Protein AF-A0A9P6BLH1-F1 (afdb_monomer)

Solvent-accessible surface area (backbone atoms only — not comparable to full-atom values): 55578 Å² total; per-residue (Å²): 131,60,74,67,61,49,54,51,53,54,54,48,54,59,60,72,45,70,95,50,73,74,81,60,54,58,59,51,51,50,63,61,37,77,80,64,97,66,54,73,65,58,43,48,52,50,40,38,47,60,28,46,76,36,94,49,72,71,36,31,55,48,23,53,54,52,50,51,53,48,52,51,52,52,53,53,52,49,51,56,51,49,52,53,50,53,49,56,56,47,56,57,48,55,55,48,53,51,52,50,49,53,50,48,53,49,52,51,53,52,51,51,55,51,50,61,68,70,67,82,79,84,86,92,80,91,84,86,90,78,86,85,80,86,81,85,81,82,84,83,85,88,78,87,88,86,81,86,86,74,98,72,67,64,75,66,53,61,62,62,67,62,70,78,73,76,86,83,81,91,81,89,83,84,84,90,80,88,86,87,87,80,89,83,83,90,83,89,86,91,87,88,83,80,92,79,90,82,81,93,77,91,80,93,78,81,87,77,92,79,85,87,78,84,80,79,84,90,79,94,81,85,90,80,90,80,83,83,81,87,86,89,82,82,85,87,81,90,82,91,86,90,81,93,80,84,83,89,75,81,82,63,74,73,57,64,66,50,50,68,58,59,64,37,58,70,60,26,98,42,43,68,63,50,49,32,53,54,30,48,74,70,71,41,90,63,75,78,83,89,72,78,74,84,87,53,53,72,68,53,45,53,50,47,51,53,42,53,60,56,70,70,48,94,70,69,70,90,70,47,60,64,50,48,40,44,60,32,42,35,49,68,61,65,61,89,78,84,72,83,52,89,62,42,62,56,35,45,63,76,20,48,60,67,74,59,54,82,87,37,51,52,39,50,28,44,52,56,48,30,53,54,47,45,42,38,25,25,79,45,45,96,82,34,89,79,52,74,72,38,61,73,48,27,54,54,49,41,54,55,51,42,64,60,21,62,80,35,48,89,37,67,37,25,35,36,36,34,40,50,39,54,52,49,50,53,48,50,53,36,36,77,68,45,68,70,49,84,93,61,54,56,64,56,40,51,51,52,51,34,49,47,50,37,50,63,31,60,98,55,65,49,44,52,48,69,48,82,45,65,40,61,38,39,26,53,48,40,48,58,50,29,63,77,74,44,73,90,64,99,67,92,67,37,49,68,37,47,25,41,33,24,34,57,54,97,86,37,77,75,51,67,68,42,51,30,47,71,40,44,70,86,56,51,68,72,54,51,55,54,47,47,63,45,42,56,49,47,36,48,30,33,49,54,53,43,37,76,56,64,41,58,38,72,82,50,47,48,74,42,51,42,32,44,35,56,33,37,38,43,27,24,54,34,42,59,91,92,32,37,33,30,11,47,20,49,100,62,63,42,59,61,50,63,45,73,69,44,40,54,53,43,51,75,40,66,48,65,54,50,50,53,26,52,46,53,50,44,53,49,37,48,48,57,51,48,54,31,57,70,67,40,63,84,44,93,76,53,77,83,56,95,86,66,94,71,85,84,76,92,78,83,93,77,83,90,81,82,73,81,84,71,85,71,80,68,44,69,63,55,62,69,83,77,83,75,81,77,74,81,74,80,83,80,79,84,82,76,93,77,91,68,93,69,75,76,71,79,62,63,51,73,50,72,53,73,61,89,58,35,28,41,32,31,41,32,34,66,54,96,90,40,76,48,74,45,80,79,48,69,40,74,57,79,87,56,81,67,54,48,54,55,47,71,73,40,63,45,53,58,50,51,51,49,51,51,56,48,55,55,51,52,54,52,50,55,54,52,48,56,53,47,53,52,51,66,73,64,54,76,79,77,74,74,76,78,81,77,81,82,88,81,87,84,90,84,82,83,90,84,84,84,89,80,88,86,83,87,87,90,90,87,84,85,87,79,92,73,93,79,83,92,78,86,84,82,79,84,74,75,95,45,75,68,59,53,52,54,61,68,70,76,62,58,77,71,58,52,56,59,46,56,53,50,52,46,58,48,47,58,49,47,57,54,47,72,74,42,96,65,95,74,87,86,83,87,83,83,85,131

Mean predicted aligned error: 18.87 Å

Secondary structure (DSSP, 8-state):
--HHHHHHHHHHHHHH-TTS-HHHHHHHHHHHHTT----HHHHHHHHHHHHHT-SSHHHHHHHHHHHHHHHHHHHHHHHHHHHHHHHHHHHHHHHHHHHHHHHHHHHHHHHHHHHHHH---S--------PPPP-PPP------------S-STHHHHHHHHHTTSS------PPP-----------------------------PPPP-----PPPP--------PPPP----------------------THHHHHHHHHGGGGGSTTHHHHHHHHHHHTT---PPP-S--SSS-HHHHHHHHHHHHHHTSSS-GGG-HHHHHHTTTEEE-SS--S---TTHHHHHHHTSPPPPPTTSHHHHHHHHHHHHHHHHH-TTTTT-TTPPP-HHHHHHHHHHHHHHHHHHTTSHHHHHHHHHHHHHHHHHHHHHTTTTSSS--HHHHHHHHHHHHHHHTTTSSEEEEEEEEEPSHHHHHHHHHHHHS--SSSS----EEEEEEEEEETTEEEEEEEEEEEE-TT--HHHHHHHHHHHHHHHHHHHHHHHHHT--TTT--PEEEEEETTEEEEEEEEEETTEEEEEESSSS-EE--SSHHHHHHHHTSTHHHHHHHHHHHHHHHHHHHHHHHHHS---SS----TT--PPPPP-------PPP---PPPPP---PPP------------------------PPEEEEEEETTEEEEEEEEEETTEEEEEEEEEEE---SSSHHHHHHHSTHHHHHHHHHHHHHHHHHHHHHHHHHHHHHHT-------------------------------------------S-----PPPSSHHHHHHHHHSS-HHHHHHHHHHHHHHHHHHHHHHT-------------

Foldseek 3Di:
DDPVVVVVVVVVVCVVCVVDDPPCVVVQLCVQQVPDPDDPVVSVVSSLVSQCPDPDVVSVVVSVVVVVVVVVVVVVVVVVVVVVVVVVVVVVVVVVVVVVVVVVVVVVVVVVVVVVVVDDDDDDDDDDDDDDDDDDDDDDDDDDDDDDDDDPDCVVVVVVVPPVPPPDDDDDDDDDDDDDDDDDDDDDDDDDDDDDDDDDDDDDDDDDDDDDDDDDDDDDDDDDDDDDDDDDDDDDDDDDDDDDDDDPDPPDPVVPVVVVLLVQCVVQQCSLVVLQLLCVLVVHDHDQDPDRDPPDDPQSSQLNVVLSVVVPDDDNNLVP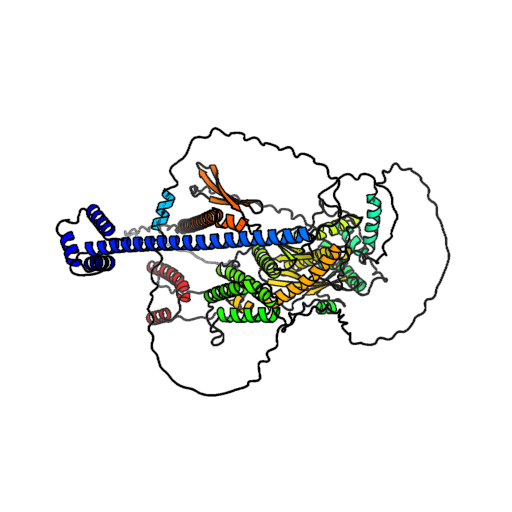LVSLQSLLQEAELPDPPVDDDPCSVVLQVVWAQDFDPCPDLLNVLLLVLLVQLLCQQFVCCVPDVPGHGPLVSSLVSLVVQLVVLVVVCVDPNSVSNNLNSVLVNVLSVLLVVLQQPPPHDQLSLLVNVQVNLQSLCPPFQKHKDFDQDFQPLQLVLQVSLCVNSNDDDPDSTGGGAGIFIAGQAPNDRPQTQATEHEEELPDDVVNQSVRVSQRLLSNVSSVLVLVVLPQQQQPAWAWYWYYYRQWIWTWTFGDDPQGTYIYTHDPGIAGRDSYDVVVSVNSVDCNSSVSNSNSVSVRVSSVSSNVSVVVSDQDPPHPPPPPDPDPDDDDDDDDDDDDDDDPRRRHGSRDNRDPDPPPPDDPPDPDDDDDDPPPPPQQWDWDWDDDDQKIWIKTWGQDVNDIDIDTPGMAGDDPDDVVVVVCVPDCNVVVVVVVVVSVVVVVVVVVVVVVVVCVVVPPPPPPPPPPPDDDDDDDDDDDDDDDDDDDDDDDDDDDDDDDDDDDDDDDDDDPDPVVVVVVVVPDDPVVVVVVVVVVVVVVVVVVVVVVDPDDDDDDDDDDD

pLDDT: mean 70.06, std 26.9, range [19.55, 98.62]

Sequence (880 aa):
MDSVQIDKELKAFFNENKDIEKADHFKFFDRATGLQQGSAESTWLAGLKALADSKQPKFAKAADILQKKYNKSKREGWIKSYWKKRKAEQELVDEADDAANETAKCVVRSSRLKACRAFNIVDERTIGKAPIRGLKGHTIGDDLVDGFVDDSVDDVLDDFVQENAIENEDLEVLPAQLQRSHSLHPESELLTIPFGQASCSSQVLKPPFLSFSNTCIPGPFTLLPSSHPQEEVAENSAAEFSSADVEKGISDPDVADVEIVWSRAKFTPFYDLVTYVFQKTKKKPAVLPSTIPNDHSEIHRELYSVILNELKKPGPVESNKDVLVMLSGIVNTIAPSGRSLTLSKTIMASSILAPVDPQSDTHVAVTAVQEKLLDALYPALKKDPYADPQFVQLQKAIWKELCHAVDLKQTELGLATYITLQIMDRIVAWIEQGSFQPPTSEHMFVSAWAWIFNTLFTGTRLRVVPGELISRASADARRIVETEFGPTTSTVSGRKVDMSLRIQVDNQWKSEIAVFEFKSVNATQRICDIQQKKSIRLNAAILMDLESRGLDLTHHYPIVAEGKGLGLDFYALRRYGDVLGVGRSTRKGIMLPSDVAELKTFLQSNSLLTLFAFREHLRRFAIDAIDTLAQSKATPFGYISDEMVETPLPSSPSQPSTPPLRKRSDPFILFTPAKKEKRSHDHQSLHSEDESDHVASKETIVFIDAHGMTGKIHGMKAIDDIFGTQSLGTIALLTDKHELQDFLQGDFLTLLFRYRRHMLRFARALMAQKTRERRSTSVPRCQSTPTFHNPSKKRGTTEAGELALTSMNPNVTVMFLVEVDPTPKVIALPSDISDLKTFLQSNSLLTLFAFRHLRRSAIDATDTLAQSKATSSVILVMKW

Nearest PDB structures (foldseek):
  2qm4-assembly2_D  TM=3.433E-01  e=1.101E+00  Homo sapiens
  3sr2-assembly3_D  TM=3.968E-01  e=1.424E+00  Homo sapiens
  3sr2-assembly5_H  TM=3.114E-01  e=9.434E-01  Homo sapiens
  7lt3-assembly1_H  TM=3.989E-01  e=5.436E+00  Homo sapiens

Structure (mmCIF, N/CA/C/O backbone):
data_AF-A0A9P6BLH1-F1
#
_entry.id   AF-A0A9P6BLH1-F1
#
loop_
_atom_site.group_PDB
_atom_site.id
_atom_site.type_symbol
_atom_site.label_atom_id
_atom_site.label_alt_id
_atom_site.label_comp_id
_atom_site.label_asym_id
_atom_site.label_entity_id
_atom_site.label_seq_id
_atom_site.pdbx_PDB_ins_code
_atom_site.Cartn_x
_atom_site.Cartn_y
_atom_site.Cartn_z
_atom_site.occupancy
_atom_site.B_iso_or_equiv
_atom_site.auth_seq_id
_atom_site.auth_comp_id
_atom_site.auth_asym_id
_atom_site.auth_atom_id
_atom_site.pdbx_PDB_model_num
ATOM 1 N N . MET A 1 1 ? -23.495 -8.074 58.272 1.00 62.59 1 MET A N 1
ATOM 2 C CA . MET A 1 1 ? -22.992 -8.318 59.640 1.00 62.59 1 MET A CA 1
ATOM 3 C C . MET A 1 1 ? -24.062 -9.070 60.407 1.00 62.59 1 MET A C 1
ATOM 5 O O . MET A 1 1 ? -25.234 -8.827 60.143 1.00 62.59 1 MET A O 1
ATOM 9 N N . ASP A 1 2 ? -23.675 -9.961 61.313 1.00 64.12 2 ASP A N 1
ATOM 10 C CA . ASP A 1 2 ? -24.559 -10.446 62.379 1.00 64.12 2 ASP A CA 1
ATOM 11 C C . ASP A 1 2 ? -24.608 -9.440 63.550 1.00 64.12 2 ASP A C 1
ATOM 13 O O . ASP A 1 2 ? -23.934 -8.404 63.534 1.00 64.12 2 ASP A O 1
ATOM 17 N N . SER A 1 3 ? -25.419 -9.734 64.568 1.00 51.47 3 SER A N 1
ATOM 18 C CA . SER A 1 3 ? -25.578 -8.891 65.759 1.00 51.47 3 SER A CA 1
ATOM 19 C C . SER A 1 3 ? -24.319 -8.801 66.632 1.00 51.47 3 SER A C 1
ATOM 21 O O . SER A 1 3 ? -24.138 -7.797 67.318 1.00 51.47 3 SER A O 1
ATOM 23 N N . VAL A 1 4 ? -23.438 -9.807 66.604 1.00 64.81 4 VAL A N 1
ATOM 24 C CA . VAL A 1 4 ? -22.210 -9.849 67.416 1.00 64.81 4 VAL A CA 1
ATOM 25 C C . VAL A 1 4 ? -21.152 -8.921 66.819 1.00 64.81 4 VAL A C 1
ATOM 27 O O . VAL A 1 4 ? -20.525 -8.141 67.535 1.00 64.81 4 VAL A O 1
ATOM 30 N N . GLN A 1 5 ? -21.000 -8.937 65.493 1.00 66.25 5 GLN A N 1
ATOM 31 C CA . GLN A 1 5 ? -20.120 -8.014 64.777 1.00 66.25 5 GLN A CA 1
ATOM 32 C C . GLN A 1 5 ? -20.598 -6.552 64.908 1.00 66.25 5 GLN A C 1
ATOM 34 O O . GLN A 1 5 ? -19.770 -5.652 65.034 1.00 66.25 5 GLN A O 1
ATOM 39 N N . ILE A 1 6 ? -21.917 -6.317 64.926 1.00 60.00 6 ILE A N 1
ATOM 40 C CA . ILE A 1 6 ? -22.524 -4.989 65.145 1.00 60.00 6 ILE A CA 1
ATOM 41 C C . ILE A 1 6 ? -22.205 -4.443 66.546 1.00 60.00 6 ILE A C 1
ATOM 43 O O . ILE A 1 6 ? -21.706 -3.324 66.673 1.00 60.00 6 ILE A O 1
ATOM 47 N N . ASP A 1 7 ? -22.440 -5.237 67.594 1.00 62.88 7 ASP A N 1
ATOM 48 C CA . ASP A 1 7 ? -22.133 -4.866 68.983 1.00 62.88 7 ASP A CA 1
ATOM 49 C C . ASP A 1 7 ? -20.632 -4.581 69.184 1.00 62.88 7 ASP A C 1
ATOM 51 O O . ASP A 1 7 ? -20.253 -3.607 69.842 1.00 62.88 7 ASP A O 1
ATOM 55 N N . LYS A 1 8 ? -19.764 -5.372 68.540 1.00 71.88 8 LYS A N 1
ATOM 56 C CA . LYS A 1 8 ? -18.308 -5.177 68.556 1.00 71.88 8 LYS A CA 1
ATOM 57 C C . LYS A 1 8 ? -17.876 -3.847 67.922 1.00 71.88 8 LYS A C 1
ATOM 59 O O . LYS A 1 8 ? -17.061 -3.143 68.516 1.00 71.88 8 LYS A O 1
ATOM 64 N N . GLU A 1 9 ? -18.418 -3.480 66.759 1.00 69.00 9 GLU A N 1
ATOM 65 C CA . GLU A 1 9 ? -18.108 -2.202 66.091 1.00 69.00 9 GLU A CA 1
ATOM 66 C C . GLU A 1 9 ? -18.619 -0.987 66.882 1.00 69.00 9 GLU A C 1
ATOM 68 O O . GLU A 1 9 ? -17.896 0.003 67.011 1.00 69.00 9 GLU A O 1
ATOM 73 N N . LEU A 1 10 ? -19.820 -1.065 67.473 1.00 64.62 10 LEU A N 1
ATOM 74 C CA . LEU A 1 10 ? -20.334 -0.015 68.364 1.00 64.62 10 LEU A CA 1
ATOM 75 C C . LEU A 1 10 ? -19.428 0.169 69.591 1.00 64.62 10 LEU A C 1
ATOM 77 O O . LEU A 1 10 ? -19.048 1.293 69.924 1.00 64.62 10 LEU A O 1
ATOM 81 N N . LYS A 1 11 ? -19.034 -0.931 70.246 1.00 71.06 11 LYS A N 1
ATOM 82 C CA . LYS A 1 11 ? -18.137 -0.900 71.412 1.00 71.06 11 LYS A CA 1
ATOM 83 C C . LYS A 1 11 ? -16.737 -0.388 71.070 1.00 71.06 11 LYS A C 1
ATOM 85 O O . LYS A 1 11 ? -16.144 0.294 71.902 1.00 71.06 11 LYS A O 1
ATOM 90 N N . ALA A 1 12 ? -16.220 -0.657 69.870 1.00 70.06 12 ALA A N 1
ATOM 91 C CA . ALA A 1 12 ? -14.979 -0.051 69.385 1.00 70.06 12 ALA A CA 1
ATOM 92 C C . ALA A 1 12 ? -15.131 1.472 69.216 1.00 70.06 12 ALA A C 1
ATOM 94 O O . ALA A 1 12 ? -14.401 2.236 69.847 1.00 70.06 12 ALA A O 1
ATOM 95 N N . PHE A 1 13 ? -16.154 1.918 68.480 1.00 69.00 13 PHE A N 1
ATOM 96 C CA . PHE A 1 13 ? -16.414 3.338 68.213 1.00 69.00 13 PHE A CA 1
ATOM 97 C C . PHE A 1 13 ? -16.582 4.176 69.498 1.00 69.00 13 PHE A C 1
ATOM 99 O O . PHE A 1 13 ? -15.988 5.250 69.624 1.00 69.00 13 PHE A O 1
ATOM 106 N N . PHE A 1 14 ? -17.319 3.670 70.496 1.00 70.50 14 PHE A N 1
ATOM 107 C CA . PHE A 1 14 ? -17.474 4.322 71.808 1.00 70.50 14 PHE A CA 1
ATOM 108 C C . PHE A 1 14 ? -16.256 4.172 72.748 1.00 70.50 14 PHE A C 1
ATOM 110 O O . PHE A 1 14 ? -16.230 4.778 73.820 1.00 70.50 14 PHE A O 1
ATOM 117 N N . ASN A 1 15 ? -15.241 3.379 72.392 1.00 67.12 15 ASN A N 1
ATOM 118 C CA . ASN A 1 15 ? -13.963 3.326 73.111 1.00 67.12 15 ASN A CA 1
ATOM 119 C C . ASN A 1 15 ? -12.900 4.245 72.491 1.00 67.12 15 ASN A C 1
ATOM 121 O O . ASN A 1 15 ? -12.093 4.806 73.233 1.00 67.12 15 ASN A O 1
ATOM 125 N N . GLU A 1 16 ? -12.935 4.431 71.171 1.00 65.19 16 GLU A N 1
ATOM 126 C CA . GLU A 1 16 ? -12.115 5.400 70.434 1.00 65.19 16 GLU A CA 1
ATOM 127 C C . GLU A 1 16 ? -12.517 6.846 70.786 1.00 65.19 16 GLU A C 1
ATOM 129 O O . GLU A 1 16 ? -11.667 7.675 71.107 1.00 65.19 16 GLU A O 1
ATOM 134 N N . ASN A 1 17 ? -13.822 7.140 70.813 1.00 61.97 17 ASN A N 1
ATOM 135 C CA . ASN A 1 17 ? -14.357 8.484 71.055 1.00 61.97 17 ASN A CA 1
ATOM 136 C C . ASN A 1 17 ? -14.636 8.719 72.553 1.00 61.97 17 ASN A C 1
ATOM 138 O O . ASN A 1 17 ? -15.781 8.669 73.001 1.00 61.97 17 ASN A O 1
ATOM 142 N N . LYS A 1 18 ? -13.579 8.954 73.341 1.00 57.28 18 LYS A N 1
ATOM 143 C CA . LYS A 1 18 ? -13.657 9.078 74.815 1.00 57.28 18 LYS A CA 1
ATOM 144 C C . LYS A 1 18 ? -14.490 10.264 75.326 1.00 57.28 18 LYS A C 1
ATOM 146 O O . LYS A 1 18 ? -15.018 10.171 76.430 1.00 57.28 18 LYS A O 1
ATOM 151 N N . ASP A 1 19 ? -14.675 11.311 74.524 1.00 54.12 19 ASP A N 1
ATOM 152 C CA . ASP A 1 19 ? -15.411 12.540 74.885 1.00 54.12 19 ASP A CA 1
ATOM 153 C C . ASP A 1 19 ? -16.951 12.394 74.787 1.00 54.12 19 ASP A C 1
ATOM 155 O O . ASP A 1 19 ? -17.698 13.370 74.673 1.00 54.12 19 ASP A O 1
ATOM 159 N N . ILE A 1 20 ? -17.444 11.152 74.772 1.00 56.31 20 ILE A N 1
ATOM 160 C CA . ILE A 1 20 ? -18.849 10.784 74.582 1.00 56.31 20 ILE A CA 1
ATOM 161 C C . ILE A 1 20 ? -19.291 9.943 75.792 1.00 56.31 20 ILE A C 1
ATOM 163 O O . ILE A 1 20 ? -18.923 8.776 75.929 1.00 56.31 20 ILE A O 1
ATOM 167 N N . GLU A 1 21 ? -20.060 10.551 76.703 1.00 49.84 21 GLU A N 1
ATOM 168 C CA . GLU A 1 21 ? -20.394 9.979 78.016 1.00 49.84 21 GLU A CA 1
ATOM 169 C C . GLU A 1 21 ? -21.162 8.650 77.921 1.00 49.84 21 GLU A C 1
ATOM 171 O O . GLU A 1 21 ? -22.315 8.575 77.493 1.00 49.84 21 GLU A O 1
ATOM 176 N N . LYS A 1 22 ? -20.523 7.564 78.366 1.00 51.94 22 LYS A N 1
ATOM 177 C CA . LYS A 1 22 ? -20.958 6.188 78.068 1.00 51.94 22 LYS A CA 1
ATOM 178 C C . LYS A 1 22 ? -22.297 5.762 78.695 1.00 51.94 22 LYS A C 1
ATOM 180 O O . LYS A 1 22 ? -22.856 4.753 78.273 1.00 51.94 22 LYS A O 1
ATOM 185 N N . ALA A 1 23 ? -22.808 6.482 79.697 1.00 45.66 23 ALA A N 1
ATOM 186 C CA . ALA A 1 23 ? -23.881 6.001 80.575 1.00 45.66 23 ALA A CA 1
ATOM 187 C C . ALA A 1 23 ? -25.309 6.106 80.000 1.00 45.66 23 ALA A C 1
ATOM 189 O O . ALA A 1 23 ? -26.138 5.234 80.274 1.00 45.66 23 ALA A O 1
ATOM 190 N N . ASP A 1 24 ? -25.611 7.143 79.212 1.00 50.62 24 ASP A N 1
ATOM 191 C CA . ASP A 1 24 ? -26.969 7.376 78.685 1.00 50.62 24 ASP A CA 1
ATOM 192 C C . ASP A 1 24 ? -27.119 7.059 77.193 1.00 50.62 24 ASP A C 1
ATOM 194 O O . ASP A 1 24 ? -28.234 6.870 76.704 1.00 50.62 24 ASP A O 1
ATOM 198 N N . HIS A 1 25 ? -26.014 6.925 76.458 1.00 57.38 25 HIS A N 1
ATOM 199 C CA . HIS A 1 25 ? -26.057 6.665 75.018 1.00 57.38 25 HIS A CA 1
ATOM 200 C C . HIS A 1 25 ? -26.442 5.220 74.667 1.00 57.38 25 HIS A C 1
ATOM 202 O O . HIS A 1 25 ? -27.189 5.025 73.709 1.00 57.38 25 HIS A O 1
ATOM 208 N N . PHE A 1 26 ? -26.053 4.226 75.478 1.00 53.69 26 PHE A N 1
ATOM 209 C CA . PHE A 1 26 ? -26.544 2.848 75.315 1.00 53.69 26 PHE A CA 1
ATOM 210 C C . PHE A 1 26 ? -28.071 2.789 75.493 1.00 53.69 26 PHE A C 1
ATOM 212 O O . PHE A 1 26 ? -28.780 2.332 74.604 1.00 53.69 26 PHE A O 1
ATOM 219 N N . LYS A 1 27 ? -28.599 3.415 76.558 1.00 54.75 27 LYS A N 1
ATOM 220 C CA . LYS A 1 27 ? -30.049 3.516 76.821 1.00 54.75 27 LYS A CA 1
ATOM 221 C C . LYS A 1 27 ? -30.819 4.235 75.708 1.00 54.75 27 LYS A C 1
ATOM 223 O O . LYS A 1 27 ? -31.996 3.946 75.505 1.00 54.75 27 LYS A O 1
ATOM 228 N N . PHE A 1 28 ? -30.198 5.193 75.013 1.00 56.78 28 PHE A N 1
ATOM 229 C CA . PHE A 1 28 ? -30.812 5.863 73.863 1.00 56.78 28 PHE A CA 1
ATOM 230 C C . PHE A 1 28 ? -30.927 4.914 72.661 1.00 56.78 28 PHE A C 1
ATOM 232 O O . PHE A 1 28 ? -31.994 4.828 72.056 1.00 56.78 28 PHE A O 1
ATOM 239 N N . PHE A 1 29 ? -29.868 4.157 72.356 1.00 55.72 29 PHE A N 1
ATOM 240 C CA . PHE A 1 29 ? -29.870 3.190 71.254 1.00 55.72 29 PHE A CA 1
ATOM 241 C C . PHE A 1 29 ? -30.784 1.984 71.545 1.00 55.72 29 PHE A C 1
ATOM 243 O O . PHE A 1 29 ? -31.568 1.589 70.682 1.00 55.72 29 PHE A O 1
ATOM 250 N N . ASP A 1 30 ? -30.791 1.476 72.781 1.00 58.06 30 ASP A N 1
ATOM 251 C CA . ASP A 1 30 ? -31.711 0.423 73.238 1.00 58.06 30 ASP A CA 1
ATOM 252 C C . ASP A 1 30 ? -33.180 0.880 73.167 1.00 58.06 30 ASP A C 1
ATOM 254 O O . ASP A 1 30 ? -34.049 0.121 72.744 1.00 58.06 30 ASP A O 1
ATOM 258 N N . ARG A 1 31 ? -33.486 2.143 73.509 1.00 56.03 31 ARG A N 1
ATOM 259 C CA . ARG A 1 31 ? -34.843 2.706 73.346 1.00 56.03 31 ARG A CA 1
ATOM 260 C C . ARG A 1 31 ? -35.245 2.908 71.885 1.00 56.03 31 ARG A C 1
ATOM 262 O O . ARG A 1 31 ? -36.421 2.753 71.571 1.00 56.03 31 ARG A O 1
ATOM 269 N N . ALA A 1 32 ? -34.305 3.258 71.009 1.00 54.56 32 ALA A N 1
ATOM 270 C CA . ALA A 1 32 ? -34.568 3.422 69.579 1.00 54.56 32 ALA A CA 1
ATOM 271 C C . ALA A 1 32 ? -34.780 2.076 68.858 1.00 54.56 32 ALA A C 1
ATOM 273 O O . ALA A 1 32 ? -35.529 2.010 67.886 1.00 54.56 32 ALA A O 1
ATOM 274 N N . THR A 1 33 ? -34.141 1.004 69.336 1.00 56.38 33 THR A N 1
ATOM 275 C CA . THR A 1 33 ? -34.185 -0.332 68.718 1.00 56.38 33 THR A CA 1
ATOM 276 C C . THR A 1 33 ? -35.214 -1.273 69.354 1.00 56.38 33 THR A C 1
ATOM 278 O O . THR A 1 33 ? -35.817 -2.080 68.647 1.00 56.38 33 THR A O 1
ATOM 281 N N . GLY A 1 34 ? -35.497 -1.138 70.654 1.00 51.66 34 GLY A N 1
ATOM 282 C CA . GLY A 1 34 ? -36.391 -2.000 71.441 1.00 51.66 34 GLY A CA 1
ATOM 283 C C . GLY A 1 34 ? -37.894 -1.910 71.132 1.00 51.66 34 GLY A C 1
ATOM 284 O O . GLY A 1 34 ? -38.705 -2.322 71.958 1.00 51.66 34 GLY A O 1
ATOM 285 N N . LEU A 1 35 ? -38.280 -1.367 69.973 1.00 48.31 35 LEU A N 1
ATOM 286 C CA . LEU A 1 35 ? -39.673 -1.181 69.542 1.00 48.31 35 LEU A CA 1
ATOM 287 C C . LEU A 1 35 ? -40.015 -1.831 68.188 1.00 48.31 35 LEU A C 1
ATOM 289 O O . LEU A 1 35 ? -41.125 -1.640 67.695 1.00 48.31 35 LEU A O 1
ATOM 293 N N . GLN A 1 36 ? -39.110 -2.611 67.581 1.00 46.03 36 GLN A N 1
ATOM 294 C CA . GLN A 1 36 ? -39.388 -3.309 66.317 1.00 46.03 36 GLN A CA 1
ATOM 295 C C . GLN A 1 36 ? -39.006 -4.794 66.349 1.00 46.03 36 GLN A C 1
ATOM 297 O O . GLN A 1 36 ? -37.843 -5.154 66.515 1.00 46.03 36 GLN A O 1
ATOM 302 N N . GLN A 1 37 ? -39.992 -5.660 66.091 1.00 46.31 37 GLN A N 1
ATOM 303 C CA . GLN A 1 37 ? -39.744 -7.024 65.624 1.00 46.31 37 GLN A CA 1
ATOM 304 C C . GLN A 1 37 ? -39.338 -6.955 64.147 1.00 46.31 37 GLN A C 1
ATOM 306 O O . GLN A 1 37 ? -40.179 -6.760 63.272 1.00 46.31 37 GLN A O 1
ATOM 311 N N . GLY A 1 38 ? -38.042 -7.080 63.872 1.00 56.53 38 GLY A N 1
ATOM 312 C CA . GLY A 1 38 ? -37.487 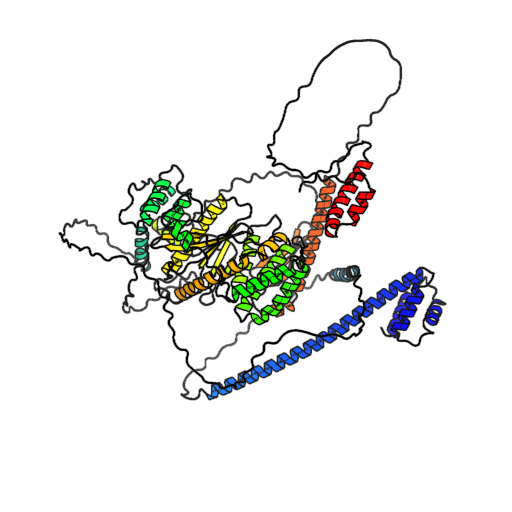-6.988 62.525 1.00 56.53 38 GLY A CA 1
ATOM 313 C C . GLY A 1 38 ? -36.176 -7.755 62.383 1.00 56.53 38 GLY A C 1
ATOM 314 O O . GLY A 1 38 ? -35.645 -8.311 63.343 1.00 56.53 38 GLY A O 1
ATOM 315 N N . SER A 1 39 ? -35.640 -7.781 61.164 1.00 72.19 39 SER A N 1
ATOM 316 C CA . SER A 1 39 ? -34.288 -8.288 60.910 1.00 72.19 39 SER A CA 1
ATOM 317 C C . SER A 1 39 ? -33.228 -7.380 61.549 1.00 72.19 39 SER A C 1
ATOM 319 O O . SER A 1 39 ? -33.436 -6.170 61.673 1.00 72.19 39 SER A O 1
ATOM 321 N N . ALA A 1 40 ? -32.053 -7.931 61.869 1.00 69.75 40 ALA A N 1
ATOM 322 C CA . ALA A 1 40 ? -30.935 -7.147 62.403 1.00 69.75 40 ALA A CA 1
ATOM 323 C C . ALA A 1 40 ? -30.516 -5.983 61.477 1.00 69.75 40 ALA A C 1
ATOM 325 O O . ALA A 1 40 ? -30.084 -4.942 61.963 1.00 69.75 40 ALA A O 1
ATOM 326 N N . GLU A 1 41 ? -30.696 -6.121 60.156 1.00 73.38 41 GLU A N 1
ATOM 327 C CA . GLU A 1 41 ? -30.466 -5.041 59.188 1.00 73.38 41 GLU A CA 1
ATOM 328 C C . GLU A 1 41 ? -31.495 -3.908 59.330 1.00 73.38 41 GLU A C 1
ATOM 330 O O . GLU A 1 41 ? -31.105 -2.746 59.417 1.00 73.38 41 GLU A O 1
ATOM 335 N N . SER A 1 42 ? -32.791 -4.219 59.443 1.00 68.19 42 SER A N 1
ATOM 336 C CA . SER A 1 42 ? -33.825 -3.199 59.691 1.00 68.19 42 SER A CA 1
ATOM 337 C C . SER A 1 42 ? -33.639 -2.486 61.036 1.00 68.19 42 SER A C 1
ATOM 339 O O . SER A 1 42 ? -33.741 -1.263 61.089 1.00 68.19 42 SER A O 1
ATOM 341 N N . THR A 1 43 ? -33.290 -3.214 62.102 1.00 74.88 43 THR A N 1
ATOM 342 C CA . THR A 1 43 ? -33.038 -2.629 63.430 1.00 74.88 43 THR A CA 1
ATOM 343 C C . THR A 1 43 ? -31.801 -1.721 63.423 1.00 74.88 43 THR A C 1
ATOM 345 O O . THR A 1 43 ? -31.820 -0.643 64.015 1.00 74.88 43 THR A O 1
ATOM 348 N N . TRP A 1 44 ? -30.744 -2.110 62.701 1.00 77.56 44 TRP A N 1
ATOM 349 C CA . TRP A 1 44 ? -29.544 -1.292 62.507 1.00 77.56 44 TRP A CA 1
ATOM 350 C C . TRP A 1 44 ? -29.834 -0.006 61.721 1.00 77.56 44 TRP A C 1
ATOM 352 O O . TRP A 1 44 ? -29.451 1.079 62.157 1.00 77.56 44 TRP A O 1
ATOM 362 N N . LEU A 1 45 ? -30.565 -0.099 60.604 1.00 77.81 45 LEU A N 1
ATOM 363 C CA . LEU A 1 45 ? -30.947 1.064 59.793 1.00 77.81 45 LEU A CA 1
ATOM 364 C C . LEU A 1 45 ? -31.877 2.025 60.555 1.00 77.81 45 LEU A C 1
ATOM 366 O O . LEU A 1 45 ? -31.725 3.241 60.437 1.00 77.81 45 LEU A O 1
ATOM 370 N N . ALA A 1 46 ? -32.784 1.509 61.392 1.00 75.25 46 ALA A N 1
ATOM 371 C CA . ALA A 1 46 ? -33.600 2.327 62.291 1.00 75.25 46 ALA A CA 1
ATOM 372 C C . ALA A 1 46 ? -32.741 3.076 63.331 1.00 75.25 46 ALA A C 1
ATOM 374 O O . ALA A 1 46 ? -32.936 4.274 63.539 1.00 75.25 46 ALA A O 1
ATOM 375 N N . GLY A 1 47 ? -31.747 2.406 63.928 1.00 80.69 47 GLY A N 1
ATOM 376 C CA . GLY A 1 47 ? -30.792 3.022 64.856 1.00 80.69 47 GLY A CA 1
ATOM 377 C C . GLY A 1 47 ? -29.915 4.100 64.205 1.00 80.69 47 GLY A C 1
ATOM 378 O O . GLY A 1 47 ? -29.733 5.172 64.782 1.00 80.69 47 GLY A O 1
ATOM 379 N N . LEU A 1 48 ? -29.427 3.866 62.980 1.00 80.31 48 LEU A N 1
ATOM 380 C CA . LEU A 1 48 ? -28.692 4.876 62.206 1.00 80.31 48 LEU A CA 1
ATOM 381 C C . LEU A 1 48 ? -29.563 6.090 61.877 1.00 80.31 48 LEU A C 1
ATOM 383 O O . LEU A 1 48 ? -29.116 7.223 62.060 1.00 80.31 48 LEU A O 1
ATOM 387 N N . LYS A 1 49 ? -30.818 5.874 61.466 1.00 81.88 49 LYS A N 1
ATOM 388 C CA . LYS A 1 49 ? -31.756 6.973 61.222 1.00 81.88 49 LYS A CA 1
ATOM 389 C C . LYS A 1 49 ? -32.033 7.780 62.496 1.00 81.88 49 LYS A C 1
ATOM 391 O O . LYS A 1 49 ? -31.970 9.002 62.455 1.00 81.88 49 LYS A O 1
ATOM 396 N N . ALA A 1 50 ? -32.243 7.126 63.640 1.00 80.75 50 ALA A N 1
ATOM 397 C CA . ALA A 1 50 ? -32.449 7.807 64.922 1.00 80.75 50 ALA A CA 1
ATOM 398 C C . ALA A 1 50 ? -31.226 8.629 65.393 1.00 80.75 50 ALA A C 1
ATOM 400 O O . ALA A 1 50 ? -31.388 9.612 66.118 1.00 80.75 50 ALA A O 1
ATOM 401 N N . LEU A 1 51 ? -30.007 8.258 64.978 1.00 79.88 51 LEU A N 1
ATOM 402 C CA . LEU A 1 51 ? -28.798 9.064 65.188 1.00 79.88 51 LEU A CA 1
ATOM 403 C C . LEU A 1 51 ? -28.697 10.239 64.199 1.00 79.88 51 LEU A C 1
ATOM 405 O O . LEU A 1 51 ? -28.281 11.325 64.603 1.00 79.88 51 LEU A O 1
ATOM 409 N N . ALA A 1 52 ? -29.098 10.047 62.938 1.00 80.94 52 ALA A N 1
ATOM 410 C CA . ALA A 1 52 ? -29.106 11.087 61.905 1.00 80.94 52 ALA A CA 1
ATOM 411 C C . ALA A 1 52 ? -30.165 12.177 62.161 1.00 80.94 52 ALA A C 1
ATOM 413 O O . ALA A 1 52 ? -29.858 13.363 62.066 1.00 80.94 52 ALA A O 1
ATOM 414 N N . ASP A 1 53 ? -31.375 11.784 62.573 1.00 81.69 53 ASP A N 1
ATOM 415 C CA . ASP A 1 53 ? -32.496 12.678 62.911 1.00 81.69 53 ASP A CA 1
ATOM 416 C C . ASP A 1 53 ? -32.278 13.439 64.249 1.00 81.69 53 ASP A C 1
ATOM 418 O O . ASP A 1 53 ? -33.122 14.229 64.687 1.00 81.69 53 ASP A O 1
ATOM 422 N N . SER A 1 54 ? -31.153 13.208 64.940 1.00 86.31 54 SER A N 1
ATOM 423 C CA . SER A 1 54 ? -30.872 13.769 66.265 1.00 86.31 54 SER A CA 1
ATOM 424 C C . SER A 1 54 ? -30.340 15.205 66.210 1.00 86.31 54 SER A C 1
ATOM 426 O O . SER A 1 54 ? -29.366 15.517 65.528 1.00 86.31 54 SER A O 1
ATOM 428 N N . LYS A 1 55 ? -30.923 16.092 67.028 1.00 77.44 55 LYS A N 1
ATOM 429 C CA . LYS A 1 55 ? -30.628 17.541 67.046 1.00 77.44 55 LYS A CA 1
ATOM 430 C C . LYS A 1 55 ? -29.216 17.935 67.522 1.00 77.44 55 LYS A C 1
ATOM 432 O O . LYS A 1 55 ? -28.916 19.126 67.549 1.00 77.44 55 LYS A O 1
ATOM 437 N N . GLN A 1 56 ? -28.354 16.995 67.921 1.00 77.38 56 GLN A N 1
ATOM 438 C CA . GLN A 1 56 ? -26.960 17.298 68.279 1.00 77.38 56 GLN A CA 1
ATOM 439 C C . GLN A 1 56 ? -26.015 16.905 67.127 1.00 77.38 56 GLN A C 1
ATOM 441 O O . GLN A 1 56 ? -25.937 15.715 66.812 1.00 77.38 56 GLN A O 1
ATOM 446 N N . PRO A 1 57 ? -25.223 17.837 66.551 1.00 71.12 57 PRO A N 1
ATOM 447 C CA . PRO A 1 57 ? -24.388 17.568 65.369 1.00 71.12 57 PRO A CA 1
ATOM 448 C C . PRO A 1 57 ? -23.426 16.374 65.491 1.00 71.12 57 PRO A C 1
ATOM 450 O O . PRO A 1 57 ? -23.106 15.732 64.490 1.00 71.12 57 PRO A O 1
ATOM 453 N N . LYS A 1 58 ? -22.991 16.033 66.714 1.00 74.44 58 LYS A N 1
ATOM 454 C CA . LYS A 1 58 ? -22.135 14.864 66.972 1.00 74.44 58 LYS A CA 1
ATOM 455 C C . LYS A 1 58 ? -22.796 13.526 66.609 1.00 74.44 58 LYS A C 1
ATOM 457 O O . LYS A 1 58 ? -22.092 12.622 66.168 1.00 74.44 58 LYS A O 1
ATOM 462 N N . PHE A 1 59 ? -24.120 13.398 66.734 1.00 75.56 59 PHE A N 1
ATOM 463 C CA . PHE A 1 59 ? -24.829 12.157 66.398 1.00 75.56 59 PHE A CA 1
ATOM 464 C C . PHE A 1 59 ? -25.073 12.011 64.895 1.00 75.56 59 PHE A C 1
ATOM 466 O O . PHE A 1 59 ? -24.844 10.927 64.367 1.00 75.56 59 PHE A O 1
ATOM 473 N N . ALA A 1 60 ? -25.390 13.099 64.186 1.00 72.06 60 ALA A N 1
ATOM 474 C CA . ALA A 1 60 ? -25.458 13.087 62.724 1.00 72.06 60 ALA A CA 1
ATOM 475 C C . ALA A 1 60 ? -24.102 12.703 62.094 1.00 72.06 60 ALA A C 1
ATOM 477 O O . ALA A 1 60 ? -24.047 11.856 61.203 1.00 72.06 60 ALA A O 1
ATOM 478 N N . LYS A 1 61 ? -22.987 13.234 62.624 1.00 76.38 61 LYS A N 1
ATOM 479 C CA . LYS A 1 61 ? -21.633 12.837 62.198 1.00 76.38 61 LYS A CA 1
ATOM 480 C C . LYS A 1 61 ? -21.315 11.368 62.523 1.00 76.38 61 LYS A C 1
ATOM 482 O O . LYS A 1 61 ? -20.667 10.697 61.725 1.00 76.38 61 LYS A O 1
ATOM 487 N N . ALA A 1 62 ? -21.774 10.850 63.665 1.00 76.44 62 ALA A N 1
ATOM 488 C CA . ALA A 1 62 ? -21.617 9.434 64.007 1.00 76.44 62 ALA A CA 1
ATOM 489 C C . ALA A 1 62 ? -22.441 8.513 63.085 1.00 76.44 62 ALA A C 1
ATOM 491 O O . ALA A 1 62 ? -21.939 7.472 62.664 1.00 76.44 62 ALA A O 1
ATOM 492 N N . ALA A 1 63 ? -23.668 8.909 62.726 1.00 80.81 63 ALA A N 1
ATOM 493 C CA . ALA A 1 63 ? -24.523 8.168 61.801 1.00 80.81 63 ALA A CA 1
ATOM 494 C C . ALA A 1 63 ? -23.875 8.024 60.414 1.00 80.81 63 ALA A C 1
ATOM 496 O O . ALA A 1 63 ? -23.824 6.918 59.884 1.00 80.81 63 ALA A O 1
ATOM 497 N N . ASP A 1 64 ? -23.308 9.107 59.870 1.00 78.56 64 ASP A N 1
ATOM 498 C CA . ASP A 1 64 ? -22.565 9.099 58.601 1.00 78.56 64 ASP A CA 1
ATOM 499 C C . ASP A 1 64 ? -21.375 8.118 58.621 1.00 78.56 64 ASP A C 1
ATOM 501 O O . ASP A 1 64 ? -21.242 7.263 57.742 1.00 78.56 64 ASP A O 1
ATOM 505 N N . ILE A 1 65 ? -20.543 8.172 59.669 1.00 79.62 65 ILE A N 1
ATOM 506 C CA . ILE A 1 65 ? -19.384 7.277 59.834 1.00 79.62 65 ILE A CA 1
ATOM 507 C C . ILE A 1 65 ? -19.823 5.804 59.913 1.00 79.62 65 ILE A C 1
ATOM 509 O O . ILE A 1 65 ? -19.229 4.938 59.263 1.00 79.62 65 ILE A O 1
ATOM 513 N N . LEU A 1 66 ? -20.875 5.504 60.682 1.00 79.06 66 LEU A N 1
ATOM 514 C CA . LEU A 1 66 ? -21.380 4.139 60.846 1.00 79.06 66 LEU A CA 1
ATOM 515 C C . LEU A 1 66 ? -22.098 3.622 59.584 1.00 79.06 66 LEU A C 1
ATOM 517 O O . LEU A 1 66 ? -21.930 2.452 59.235 1.00 79.06 66 LEU A O 1
ATOM 521 N N . GLN A 1 67 ? -22.814 4.477 58.845 1.00 83.75 67 GLN A N 1
ATOM 522 C CA . GLN A 1 67 ? -23.400 4.138 57.543 1.00 83.75 67 GLN A CA 1
ATOM 523 C C . GLN A 1 67 ? -22.307 3.829 56.507 1.00 83.75 67 GLN A C 1
ATOM 525 O O . GLN A 1 67 ? -22.415 2.845 55.773 1.00 83.75 67 GLN A O 1
ATOM 530 N N . LYS A 1 68 ? -21.213 4.603 56.487 1.00 79.00 68 LYS A N 1
ATOM 531 C CA . LYS A 1 68 ? -20.045 4.355 55.623 1.00 79.00 68 LYS A CA 1
ATOM 532 C C . LYS A 1 68 ? -19.341 3.036 55.968 1.00 79.00 68 LYS A C 1
ATOM 534 O O . LYS A 1 68 ? -19.094 2.236 55.062 1.00 79.00 68 LYS A O 1
ATOM 539 N N . LYS A 1 69 ? -19.111 2.739 57.258 1.00 76.38 69 LYS A N 1
ATOM 540 C CA . LYS A 1 69 ? -18.620 1.417 57.714 1.00 76.38 69 LYS A CA 1
ATOM 541 C C . LYS A 1 69 ? -19.549 0.275 57.275 1.00 76.38 69 LYS A C 1
ATOM 543 O O . LYS A 1 69 ? -19.077 -0.734 56.748 1.00 76.38 69 LYS A O 1
ATOM 548 N N . TYR A 1 70 ? -20.863 0.436 57.447 1.00 78.50 70 TYR A N 1
ATOM 549 C CA . TYR A 1 70 ? -21.854 -0.573 57.067 1.00 78.50 70 TYR A CA 1
ATOM 550 C C . TYR A 1 70 ? -21.856 -0.847 55.553 1.00 78.50 70 TYR A C 1
ATOM 552 O O . TYR A 1 70 ? -21.772 -2.004 55.131 1.00 78.50 70 TYR A O 1
ATOM 560 N N . ASN A 1 71 ? -21.861 0.207 54.730 1.00 73.50 71 ASN A N 1
ATOM 561 C CA . ASN A 1 71 ? -21.824 0.098 53.270 1.00 73.50 71 ASN A CA 1
ATOM 562 C C . ASN A 1 71 ? -20.535 -0.591 52.784 1.00 73.50 71 ASN A C 1
ATOM 564 O O . ASN A 1 71 ? -20.605 -1.474 51.925 1.00 73.50 71 ASN A O 1
ATOM 568 N N . LYS A 1 72 ? -19.374 -0.270 53.381 1.00 76.25 72 LYS A N 1
ATOM 569 C CA . LYS A 1 72 ? -18.099 -0.960 53.108 1.00 76.25 72 LYS A CA 1
ATOM 570 C C . LYS A 1 72 ? -18.197 -2.461 53.414 1.00 76.25 72 LYS A C 1
ATOM 572 O O . LYS A 1 72 ? -17.916 -3.277 52.539 1.00 76.25 72 LYS A O 1
ATOM 577 N N . SER A 1 73 ? -18.689 -2.835 54.599 1.00 75.69 73 SER A N 1
ATOM 578 C CA . SER A 1 73 ? -18.855 -4.247 54.984 1.00 75.69 73 SER A CA 1
ATOM 579 C C . SER A 1 73 ? -19.825 -5.008 54.065 1.00 75.69 73 SER A C 1
ATOM 581 O O . SER A 1 73 ? -19.560 -6.155 53.694 1.00 75.69 73 SER A O 1
ATOM 583 N N . LYS A 1 74 ? -20.924 -4.372 53.632 1.00 75.12 74 LYS A N 1
ATOM 584 C CA . LYS A 1 74 ? -21.889 -4.967 52.691 1.00 75.12 74 LYS A CA 1
ATOM 585 C C . LYS A 1 74 ? -21.274 -5.180 51.298 1.00 75.12 74 LYS A C 1
ATOM 587 O O . LYS A 1 74 ? -21.470 -6.245 50.710 1.00 75.12 74 LYS A O 1
ATOM 592 N N . ARG A 1 75 ? -20.461 -4.230 50.810 1.00 60.78 75 ARG A N 1
ATOM 593 C CA . ARG A 1 75 ? -19.689 -4.342 49.554 1.00 60.78 75 ARG A CA 1
ATOM 594 C C . ARG A 1 75 ? -18.657 -5.474 49.617 1.00 60.78 75 ARG A C 1
ATOM 596 O O . ARG A 1 75 ? -18.608 -6.296 48.709 1.00 60.78 75 ARG A O 1
ATOM 603 N N . GLU A 1 76 ? -17.886 -5.572 50.699 1.00 69.62 76 GLU A N 1
ATOM 604 C CA . GLU A 1 76 ? -16.912 -6.656 50.910 1.00 69.62 76 GLU A CA 1
ATOM 605 C C . GLU A 1 76 ? -17.574 -8.041 50.992 1.00 69.62 76 GLU A C 1
ATOM 607 O O . GLU A 1 76 ? -17.070 -9.006 50.413 1.00 69.62 76 GLU A O 1
ATOM 612 N N . GLY A 1 77 ? -18.723 -8.145 51.670 1.00 78.75 77 GLY A N 1
ATOM 613 C CA . GLY A 1 77 ? -19.518 -9.373 51.729 1.00 78.75 77 GLY A CA 1
ATOM 614 C C . GLY A 1 77 ? -20.034 -9.808 50.354 1.00 78.75 77 GLY A C 1
ATOM 615 O O . GLY A 1 77 ? -19.915 -10.981 49.996 1.00 78.75 77 GLY A O 1
ATOM 616 N N . TRP A 1 78 ? -20.537 -8.862 49.552 1.00 71.81 78 TRP A N 1
ATOM 617 C CA . TRP A 1 78 ? -20.965 -9.128 48.176 1.00 71.81 78 TRP A CA 1
ATOM 618 C C . TRP A 1 78 ? -19.798 -9.585 47.291 1.00 71.81 78 TRP A C 1
ATOM 620 O O . TRP A 1 78 ? -19.924 -10.601 46.614 1.00 71.81 78 TRP A O 1
ATOM 630 N N . ILE A 1 79 ? -18.638 -8.919 47.364 1.00 53.16 79 ILE A N 1
ATOM 631 C CA . ILE A 1 79 ? -17.423 -9.304 46.621 1.00 53.16 79 ILE A CA 1
ATOM 632 C C . ILE A 1 79 ? -16.991 -10.736 46.980 1.00 53.16 79 ILE A C 1
ATOM 634 O O . ILE A 1 79 ? -16.754 -11.548 46.086 1.00 53.16 79 ILE A O 1
ATOM 638 N N . LYS A 1 80 ? -16.942 -11.087 48.274 1.00 71.25 80 LYS A N 1
ATOM 639 C CA . LYS A 1 80 ? -16.596 -12.450 48.724 1.00 71.25 80 LYS A CA 1
ATOM 640 C C . LYS A 1 80 ? -17.609 -13.495 48.239 1.00 71.25 80 LYS A C 1
ATOM 642 O O . LYS A 1 80 ? -17.210 -14.584 47.829 1.00 71.25 80 LYS A O 1
ATOM 647 N N . SER A 1 81 ? -18.902 -13.166 48.229 1.00 70.56 81 SER A N 1
ATOM 648 C CA . SER A 1 81 ? -19.949 -14.048 47.697 1.00 70.56 81 SER A CA 1
ATOM 649 C C . SER A 1 81 ? -19.850 -14.222 46.177 1.00 70.56 81 SER A C 1
ATOM 651 O O . SER A 1 81 ? -19.992 -15.340 45.682 1.00 70.56 81 SER A O 1
ATOM 653 N N . TYR A 1 82 ? -19.583 -13.140 45.440 1.00 62.28 82 TYR A N 1
ATOM 654 C CA . TYR A 1 82 ? -19.403 -13.148 43.989 1.00 62.28 82 TYR A CA 1
ATOM 655 C C . TYR A 1 82 ? -18.224 -14.037 43.585 1.00 62.28 82 TYR A C 1
ATOM 657 O O . TYR A 1 82 ? -18.408 -14.957 42.793 1.00 62.28 82 TYR A O 1
ATOM 665 N N . TRP A 1 83 ? -17.045 -13.848 44.191 1.00 70.38 83 TRP A N 1
ATOM 666 C CA . TRP A 1 83 ? -15.875 -14.687 43.908 1.00 70.38 83 TRP A CA 1
ATOM 667 C C . TRP A 1 83 ? -16.077 -16.153 44.301 1.00 70.38 83 TRP A C 1
ATOM 669 O O . TRP A 1 83 ? -15.647 -17.034 43.561 1.00 70.38 83 TRP A O 1
ATOM 679 N N . LYS A 1 84 ? -16.790 -16.442 45.401 1.00 81.44 84 LYS A N 1
ATOM 680 C CA . LYS A 1 84 ? -17.140 -17.826 45.760 1.00 81.44 84 LYS A CA 1
ATOM 681 C C . LYS A 1 84 ? -18.044 -18.484 44.708 1.00 81.44 84 LYS A C 1
ATOM 683 O O . LYS A 1 84 ? -17.819 -19.643 44.376 1.00 81.44 84 LYS A O 1
ATOM 688 N N . LYS A 1 85 ? -19.026 -17.754 44.160 1.00 79.00 85 LYS A N 1
ATOM 689 C CA . LYS A 1 85 ? -19.874 -18.241 43.056 1.00 79.00 85 LYS A CA 1
ATOM 690 C C . LYS A 1 85 ? -19.054 -18.447 41.780 1.00 79.00 85 LYS A C 1
ATOM 692 O O . LYS A 1 85 ? -19.109 -19.528 41.211 1.00 79.00 85 LYS A O 1
ATOM 697 N N . ARG A 1 86 ? -18.226 -17.466 41.405 1.00 71.62 86 ARG A N 1
ATOM 698 C CA . ARG A 1 86 ? -17.327 -17.534 40.240 1.00 71.62 86 ARG A CA 1
ATOM 699 C C . ARG A 1 86 ? -16.347 -18.708 40.302 1.00 71.62 86 ARG A C 1
ATOM 701 O O . ARG A 1 86 ? -16.057 -19.282 39.261 1.00 71.62 86 ARG A O 1
ATOM 708 N N . LYS A 1 87 ? -15.850 -19.070 41.494 1.00 79.31 87 LYS A N 1
ATOM 709 C CA . LYS A 1 87 ? -14.978 -20.243 41.673 1.00 79.31 87 LYS A CA 1
ATOM 710 C C . LYS A 1 87 ? -15.735 -21.551 41.438 1.00 79.31 87 LYS A C 1
ATOM 712 O O . LYS A 1 87 ? -15.262 -22.357 40.656 1.00 79.31 87 LYS A O 1
ATOM 717 N N . ALA A 1 88 ? -16.926 -21.708 42.020 1.00 81.62 88 ALA A N 1
ATOM 718 C CA . ALA A 1 88 ? -17.763 -22.890 41.792 1.00 81.62 88 ALA A CA 1
ATOM 719 C C . ALA A 1 88 ? -18.238 -23.017 40.329 1.00 81.62 88 ALA A C 1
ATOM 721 O O . ALA A 1 88 ? -18.375 -24.119 39.812 1.00 81.62 88 ALA A O 1
ATOM 722 N N . GLU A 1 89 ? -18.464 -21.892 39.643 1.00 77.31 89 GLU A N 1
ATOM 723 C CA . GLU A 1 89 ? -18.751 -21.872 38.202 1.00 77.31 89 GLU A CA 1
ATOM 724 C C . GLU A 1 89 ? -17.539 -22.289 37.358 1.00 77.31 89 GLU A C 1
ATOM 726 O O . GLU A 1 89 ? -17.724 -22.968 36.355 1.00 77.31 89 GLU A O 1
ATOM 731 N N . GLN A 1 90 ? -16.318 -21.922 37.763 1.00 68.94 90 GLN A N 1
ATOM 732 C CA . GLN A 1 90 ? -15.088 -22.358 37.095 1.00 68.94 90 GLN A CA 1
ATOM 733 C C . GLN A 1 90 ? -14.813 -23.848 37.338 1.00 68.94 90 GLN A C 1
ATOM 735 O O . GLN A 1 90 ? -14.568 -24.572 36.384 1.00 68.94 90 GLN A O 1
ATOM 740 N N . GLU A 1 91 ? -14.947 -24.323 38.581 1.00 84.19 91 GLU A N 1
ATOM 741 C CA . GLU A 1 91 ? -14.759 -25.735 38.952 1.00 84.19 91 GLU A CA 1
ATOM 742 C C . GLU A 1 91 ? -15.663 -26.670 38.118 1.00 84.19 91 GLU A C 1
ATOM 744 O O . GLU A 1 91 ? -15.211 -27.716 37.663 1.00 84.19 91 GLU A O 1
ATOM 749 N N . LEU A 1 92 ? -16.902 -26.253 37.821 1.00 81.19 92 LEU A N 1
ATOM 750 C CA . LEU A 1 92 ? -17.826 -26.984 36.939 1.00 81.19 92 LEU A CA 1
ATOM 751 C C . LEU A 1 92 ? -17.459 -26.937 35.442 1.00 81.19 92 LEU A C 1
ATOM 753 O O . LEU A 1 92 ? -17.861 -27.827 34.693 1.00 81.19 92 LEU A O 1
ATOM 757 N N . VAL A 1 93 ? -16.742 -25.906 34.983 1.00 71.88 93 VAL A N 1
ATOM 758 C CA . VAL A 1 93 ? -16.223 -25.830 33.604 1.00 71.88 93 VAL A CA 1
ATOM 759 C C . VAL A 1 93 ? -14.987 -26.713 33.464 1.00 71.88 93 VAL A C 1
ATOM 761 O O . VAL A 1 93 ? -14.897 -27.480 32.509 1.00 71.88 93 VAL A O 1
ATOM 764 N N . ASP A 1 94 ? -14.089 -26.668 34.447 1.00 74.81 94 ASP A N 1
ATOM 765 C CA . ASP A 1 94 ? -12.868 -27.471 34.474 1.00 74.81 94 ASP A CA 1
ATOM 766 C C . ASP A 1 94 ? -13.211 -28.981 34.504 1.00 74.81 94 ASP A C 1
ATOM 768 O O . ASP A 1 94 ? -12.667 -29.755 33.714 1.00 74.81 94 ASP A O 1
ATOM 772 N N . GLU A 1 95 ? -14.198 -29.400 35.315 1.00 86.19 95 GLU A N 1
ATOM 773 C CA . GLU A 1 95 ? -14.741 -30.775 35.307 1.00 86.19 95 GLU A CA 1
ATOM 774 C C . GLU A 1 95 ? -15.327 -31.188 33.940 1.00 86.19 95 GLU A C 1
ATOM 776 O O . GLU A 1 95 ? -15.186 -32.342 33.518 1.00 86.19 95 GLU A O 1
ATOM 781 N N . ALA A 1 96 ? -15.982 -30.264 33.228 1.00 74.25 96 ALA A N 1
ATOM 782 C CA . ALA A 1 96 ? -16.585 -30.537 31.925 1.00 74.25 96 ALA A CA 1
ATOM 783 C C . ALA A 1 96 ? -15.531 -30.689 30.812 1.00 74.25 96 ALA A C 1
ATOM 785 O O . ALA A 1 96 ? -15.652 -31.593 29.977 1.00 74.25 96 ALA A O 1
ATOM 786 N N . ASP A 1 97 ? -14.483 -29.862 30.820 1.00 67.19 97 ASP A N 1
ATOM 787 C CA . ASP A 1 97 ? -13.374 -29.951 29.865 1.00 67.19 97 ASP A CA 1
ATOM 788 C C . ASP A 1 97 ? -12.500 -31.193 30.110 1.00 67.19 97 ASP A C 1
ATOM 790 O O . ASP A 1 97 ? -12.049 -31.824 29.148 1.00 67.19 97 ASP A O 1
ATOM 794 N N . ASP A 1 98 ? -12.311 -31.632 31.359 1.00 80.75 98 ASP A N 1
ATOM 795 C CA . ASP A 1 98 ? -11.639 -32.908 31.649 1.00 80.75 98 ASP A CA 1
ATOM 796 C C . ASP A 1 98 ? -12.471 -34.116 31.176 1.00 80.75 98 ASP A C 1
ATOM 798 O O . ASP A 1 98 ? -11.936 -35.042 30.549 1.00 80.75 98 ASP A O 1
ATOM 802 N N . ALA A 1 99 ? -13.796 -34.089 31.369 1.00 78.50 99 ALA A N 1
ATOM 803 C CA . ALA A 1 99 ? -14.703 -35.112 30.841 1.00 78.50 99 ALA A CA 1
ATOM 804 C C . ALA A 1 99 ? -14.724 -35.141 29.297 1.00 78.50 99 ALA A C 1
ATOM 806 O O . ALA A 1 99 ? -14.734 -36.220 28.684 1.00 78.50 99 ALA A O 1
ATOM 807 N N . ALA A 1 100 ? -14.670 -33.974 28.646 1.00 68.69 100 ALA A N 1
ATOM 808 C CA . ALA A 1 100 ? -14.527 -33.860 27.197 1.00 68.69 100 ALA A CA 1
ATOM 809 C C . ALA A 1 100 ? -13.171 -34.409 26.717 1.00 68.69 100 ALA A C 1
ATOM 811 O O . ALA A 1 100 ? -13.119 -35.152 25.731 1.00 68.69 100 ALA A O 1
ATOM 812 N N . ASN A 1 101 ? -12.083 -34.133 27.443 1.00 66.38 101 ASN A N 1
ATOM 813 C CA . ASN A 1 101 ? -10.750 -34.651 27.144 1.00 66.38 101 ASN A CA 1
ATOM 814 C C . ASN A 1 101 ? -10.648 -36.176 27.313 1.00 66.38 101 ASN A C 1
ATOM 816 O O . ASN A 1 101 ? -10.079 -36.836 26.443 1.00 66.38 101 ASN A O 1
ATOM 820 N N . GLU A 1 102 ? -11.210 -36.779 28.366 1.00 77.94 102 GLU A N 1
ATOM 821 C CA . GLU A 1 102 ? -11.288 -38.248 28.478 1.00 77.94 102 GLU A CA 1
ATOM 822 C C . GLU A 1 102 ? -12.141 -38.869 27.366 1.00 77.94 102 GLU A C 1
ATOM 824 O O . GLU A 1 102 ? -11.745 -39.876 26.765 1.00 77.94 102 GLU A O 1
ATOM 829 N N . THR A 1 103 ? -13.252 -38.228 26.996 1.00 73.56 103 THR A N 1
ATOM 830 C CA . THR A 1 103 ? -14.078 -38.657 25.858 1.00 73.56 103 THR A CA 1
ATOM 831 C C . THR A 1 103 ? -13.280 -38.614 24.548 1.00 73.56 103 THR A C 1
ATOM 833 O O . THR A 1 103 ? -13.262 -39.596 23.801 1.00 73.56 103 THR A O 1
ATOM 836 N N . ALA A 1 104 ? -12.534 -37.535 24.291 1.00 59.53 104 ALA A N 1
ATOM 837 C CA . ALA A 1 104 ? -11.670 -37.398 23.120 1.00 59.53 104 ALA A CA 1
ATOM 838 C C . ALA A 1 104 ? -10.535 -38.440 23.107 1.00 59.53 104 ALA A C 1
ATOM 840 O O . ALA A 1 104 ? -10.327 -39.109 22.090 1.00 59.53 104 ALA A O 1
ATOM 841 N N . LYS A 1 105 ? -9.849 -38.667 24.239 1.00 69.12 105 LYS A N 1
ATOM 842 C CA . LYS A 1 105 ? -8.838 -39.734 24.389 1.00 69.12 105 LYS A CA 1
ATOM 843 C C . LYS A 1 105 ? -9.438 -41.115 24.100 1.00 69.12 105 LYS A C 1
ATOM 845 O O . LYS A 1 105 ? -8.788 -41.935 23.447 1.00 69.12 105 LYS A O 1
ATOM 850 N N . CYS A 1 106 ? -10.676 -41.379 24.525 1.00 70.38 106 CYS A N 1
ATOM 851 C CA . CYS A 1 106 ? -11.388 -42.625 24.233 1.00 70.38 106 CYS A CA 1
ATOM 852 C C . CYS A 1 106 ? -11.757 -42.766 22.747 1.00 70.38 106 CYS A C 1
ATOM 854 O O . CYS A 1 106 ? -11.533 -43.832 2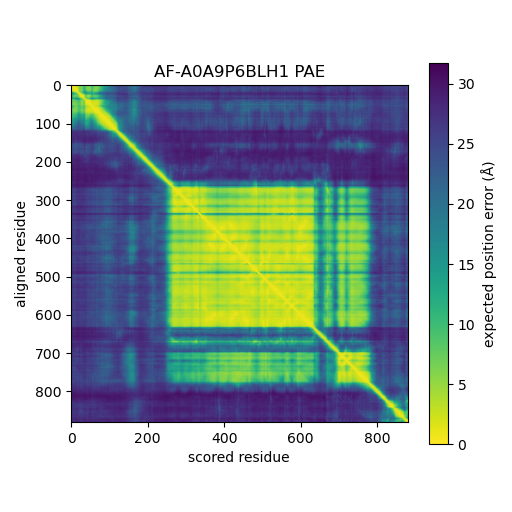2.167 1.00 70.38 106 CYS A O 1
ATOM 856 N N . VAL A 1 107 ? -12.234 -41.702 22.092 1.00 64.50 107 VAL A N 1
ATOM 857 C CA . VAL A 1 107 ? -12.505 -41.691 20.640 1.00 64.50 107 VAL A CA 1
ATOM 858 C C . VAL A 1 107 ? -11.220 -41.902 19.834 1.00 64.50 107 VAL A C 1
ATOM 860 O O . VAL A 1 107 ? -11.215 -42.704 18.896 1.00 64.50 107 VAL A O 1
ATOM 863 N N . VAL A 1 108 ? -10.105 -41.276 20.224 1.00 61.91 108 VAL A N 1
ATOM 864 C CA . VAL A 1 108 ? -8.791 -41.472 19.587 1.00 61.91 108 VAL A CA 1
ATOM 865 C C . VAL A 1 108 ? -8.271 -42.896 19.812 1.00 61.91 108 VAL A C 1
ATOM 867 O O . VAL A 1 108 ? -7.851 -43.538 18.849 1.00 61.91 108 VAL A O 1
ATOM 870 N N . ARG A 1 109 ? -8.357 -43.449 21.032 1.00 64.56 109 ARG A N 1
ATOM 871 C CA . ARG A 1 109 ? -8.003 -44.858 21.316 1.00 64.56 109 ARG A CA 1
ATOM 872 C C . ARG A 1 109 ? -8.848 -45.838 20.493 1.00 64.56 109 ARG A C 1
ATOM 874 O O . ARG A 1 109 ? -8.291 -46.748 19.884 1.00 64.56 109 ARG A O 1
ATOM 881 N N . SER A 1 110 ? -10.162 -45.625 20.415 1.00 58.75 110 SER A N 1
ATOM 882 C CA . SER A 1 110 ? -11.097 -46.438 19.620 1.00 58.75 110 SER A CA 1
ATOM 883 C C . SER A 1 110 ? -10.788 -46.368 18.119 1.00 58.75 110 SER A C 1
ATOM 885 O O . SER A 1 110 ? -10.712 -47.395 17.444 1.00 58.75 110 SER A O 1
ATOM 887 N N . SER A 1 111 ? -10.513 -45.169 17.601 1.00 53.75 111 SER A N 1
ATOM 888 C CA . SER A 1 111 ? -10.137 -44.953 16.198 1.00 53.75 111 SER A CA 1
ATOM 889 C C . SER A 1 111 ? -8.787 -45.591 15.862 1.00 53.75 111 SER A C 1
ATOM 891 O O . SER A 1 111 ? -8.653 -46.235 14.824 1.00 53.75 111 SER A O 1
ATOM 893 N N . ARG A 1 112 ? -7.807 -45.505 16.771 1.00 49.81 112 ARG A N 1
ATOM 894 C CA . ARG A 1 112 ? -6.488 -46.138 16.622 1.00 49.81 112 ARG A CA 1
ATOM 895 C C . ARG A 1 112 ? -6.585 -47.668 16.670 1.00 49.81 112 ARG A C 1
ATOM 897 O O . ARG A 1 112 ? -5.974 -48.327 15.841 1.00 49.81 112 ARG A O 1
ATOM 904 N N . LEU A 1 113 ? -7.427 -48.234 17.541 1.00 51.38 113 LEU A N 1
ATOM 905 C CA . LEU A 1 113 ? -7.740 -49.673 17.561 1.00 51.38 113 LEU A CA 1
ATOM 906 C C . LEU A 1 113 ? -8.446 -50.152 16.282 1.00 51.38 113 LEU A C 1
ATOM 908 O O . LEU A 1 113 ? -8.164 -51.252 15.809 1.00 51.38 113 LEU A O 1
ATOM 912 N N . LYS A 1 114 ? -9.330 -49.336 15.691 1.00 52.59 114 LYS A N 1
ATOM 913 C CA . LYS A 1 114 ? -9.941 -49.628 14.382 1.00 52.59 114 LYS A CA 1
ATOM 914 C C . LYS A 1 114 ? -8.910 -49.568 13.249 1.00 52.59 114 LYS A C 1
ATOM 916 O O . LYS A 1 114 ? -8.878 -50.482 12.433 1.00 52.59 114 LYS A O 1
ATOM 921 N N . ALA A 1 115 ? -8.026 -48.569 13.238 1.00 42.09 115 ALA A N 1
ATOM 922 C CA . ALA A 1 115 ? -6.942 -48.461 12.258 1.00 42.09 115 ALA A CA 1
ATOM 923 C C . ALA A 1 115 ? -5.955 -49.644 12.342 1.00 42.09 115 ALA A C 1
ATOM 925 O O . ALA A 1 115 ? -5.647 -50.259 11.324 1.00 42.09 115 ALA A O 1
ATOM 926 N N . CYS A 1 116 ? -5.545 -50.045 13.550 1.00 45.38 116 CYS A N 1
ATOM 927 C CA . CYS A 1 116 ? -4.698 -51.225 13.767 1.00 45.38 116 CYS A CA 1
ATOM 928 C C . CYS A 1 116 ? -5.387 -52.560 13.421 1.00 45.38 116 CYS A C 1
ATOM 930 O O . CYS A 1 116 ? -4.701 -53.559 13.243 1.00 45.38 116 CYS A O 1
ATOM 932 N N . ARG A 1 117 ? -6.723 -52.603 13.299 1.00 44.56 117 ARG A N 1
ATOM 933 C CA . ARG A 1 117 ? -7.451 -53.761 12.744 1.00 44.56 117 ARG A CA 1
ATOM 934 C C . ARG A 1 117 ? -7.607 -53.720 11.219 1.00 44.56 117 ARG A C 1
ATOM 936 O O . ARG A 1 117 ? -7.926 -54.752 10.640 1.00 44.56 117 ARG A O 1
ATOM 943 N N . ALA A 1 118 ? -7.394 -52.569 10.579 1.00 41.62 118 ALA A N 1
ATOM 944 C CA . ALA A 1 118 ? -7.459 -52.420 9.123 1.00 41.62 118 ALA A CA 1
ATOM 945 C C . ALA A 1 118 ? -6.119 -52.733 8.428 1.00 41.62 118 ALA A C 1
ATOM 947 O O . ALA A 1 118 ? -6.116 -53.193 7.290 1.00 41.62 118 ALA A O 1
ATOM 948 N N . PHE A 1 119 ? -4.991 -52.523 9.112 1.00 36.50 119 PHE A N 1
ATOM 949 C CA . PHE A 1 119 ? -3.648 -52.836 8.612 1.00 36.50 119 PHE A CA 1
ATOM 950 C C . PHE A 1 119 ? -3.105 -54.111 9.259 1.00 36.50 119 PHE A C 1
ATOM 952 O O . PHE A 1 119 ? -2.456 -54.046 10.299 1.00 36.50 119 PHE A O 1
ATOM 959 N N . ASN A 1 120 ? -3.382 -55.269 8.650 1.00 34.09 120 ASN A N 1
ATOM 960 C CA . ASN A 1 120 ? -2.832 -56.544 9.118 1.00 34.09 120 ASN A CA 1
ATOM 961 C C . ASN A 1 120 ? -2.604 -57.558 7.974 1.00 34.09 120 ASN A C 1
ATOM 963 O O . ASN A 1 120 ? -3.178 -58.645 7.958 1.00 34.09 120 ASN A O 1
ATOM 967 N N . ILE A 1 121 ? -1.777 -57.175 6.992 1.00 34.62 121 ILE A N 1
ATOM 968 C CA . ILE A 1 121 ? -1.162 -58.068 5.992 1.00 34.62 121 ILE A CA 1
ATOM 969 C C . ILE A 1 121 ? 0.295 -57.603 5.784 1.00 34.62 121 ILE A C 1
ATOM 971 O O . ILE A 1 121 ? 0.544 -56.401 5.773 1.00 34.62 121 ILE A O 1
ATOM 975 N N . VAL A 1 122 ? 1.211 -58.555 5.558 1.00 31.66 122 VAL A N 1
ATOM 976 C CA . VAL A 1 122 ? 2.659 -58.401 5.270 1.00 31.66 122 VAL A CA 1
ATOM 977 C C . VAL A 1 122 ? 3.580 -58.148 6.482 1.00 31.66 122 VAL A C 1
ATOM 979 O O . VAL A 1 122 ? 3.991 -57.029 6.760 1.00 31.66 122 VAL A O 1
ATOM 982 N N . ASP A 1 123 ? 3.937 -59.274 7.108 1.00 29.97 123 ASP A N 1
ATOM 983 C CA . ASP A 1 123 ? 5.307 -59.758 7.396 1.00 29.97 123 ASP A CA 1
ATOM 984 C C . ASP A 1 123 ? 6.272 -58.975 8.326 1.00 29.97 123 ASP A C 1
ATOM 986 O O . ASP A 1 123 ? 6.533 -57.783 8.181 1.00 29.97 123 ASP A O 1
ATOM 990 N N . GLU A 1 124 ? 6.894 -59.710 9.257 1.00 33.81 124 GLU A N 1
ATOM 991 C CA . GLU A 1 124 ? 7.871 -59.205 10.231 1.00 33.81 124 GLU A CA 1
ATOM 992 C C . GLU A 1 124 ? 9.304 -59.641 9.877 1.00 33.81 124 GLU A C 1
ATOM 994 O O . GLU A 1 124 ? 9.627 -60.829 9.973 1.00 33.81 124 GLU A O 1
ATOM 999 N N . ARG A 1 125 ? 10.222 -58.690 9.627 1.00 33.59 125 ARG A N 1
ATOM 1000 C CA . ARG A 1 125 ? 11.667 -58.877 9.898 1.00 33.59 125 ARG A CA 1
ATOM 1001 C C . ARG A 1 125 ? 12.480 -57.576 9.951 1.00 33.59 125 ARG A C 1
ATOM 1003 O O . ARG A 1 125 ? 12.238 -56.625 9.220 1.00 33.59 125 ARG A O 1
ATOM 1010 N N . THR A 1 126 ? 13.517 -57.616 10.793 1.00 34.78 126 THR A N 1
ATOM 1011 C CA . THR A 1 126 ? 14.727 -56.763 10.783 1.00 34.78 126 THR A CA 1
ATOM 1012 C C . THR A 1 126 ? 14.568 -55.234 10.796 1.00 34.78 126 THR A C 1
ATOM 1014 O O . THR A 1 126 ? 14.775 -54.575 9.784 1.00 34.78 126 THR A O 1
ATOM 1017 N N . ILE A 1 127 ? 14.451 -54.661 12.002 1.00 33.06 127 ILE A N 1
ATOM 1018 C CA . ILE A 1 127 ? 15.190 -53.437 12.381 1.00 33.06 127 ILE A CA 1
ATOM 1019 C C . ILE A 1 127 ? 15.894 -53.699 13.726 1.00 33.06 127 ILE A C 1
ATOM 1021 O O . ILE A 1 127 ? 15.301 -54.257 14.650 1.00 33.06 127 ILE A O 1
ATOM 1025 N N . GLY A 1 128 ? 17.179 -53.343 13.826 1.00 30.23 128 GLY A N 1
ATOM 1026 C CA . GLY A 1 128 ? 18.001 -53.549 15.026 1.00 30.23 128 GLY A CA 1
ATOM 1027 C C . GLY A 1 128 ? 17.822 -52.459 16.091 1.00 30.23 128 GLY A C 1
ATOM 1028 O O . GLY A 1 128 ? 17.496 -51.316 15.780 1.00 30.23 128 GLY A O 1
ATOM 1029 N N . LYS A 1 129 ? 18.067 -52.798 17.364 1.00 31.67 129 LYS A N 1
ATOM 1030 C CA . LYS A 1 129 ? 18.018 -51.844 18.487 1.00 31.67 129 LYS A CA 1
ATOM 1031 C C . LYS A 1 129 ? 19.364 -51.135 18.669 1.00 31.67 129 LYS A C 1
ATOM 1033 O O . LYS A 1 129 ? 20.372 -51.803 18.882 1.00 31.67 129 LYS A O 1
ATOM 1038 N N . ALA A 1 130 ? 19.355 -49.803 18.703 1.00 29.05 130 ALA A N 1
ATOM 1039 C CA . ALA A 1 130 ? 20.467 -48.979 19.183 1.00 29.05 130 ALA A CA 1
ATOM 1040 C C . ALA A 1 130 ? 20.073 -48.288 20.510 1.00 29.05 130 ALA A C 1
ATOM 1042 O O . ALA A 1 130 ? 18.954 -47.778 20.605 1.00 29.05 130 ALA A O 1
ATOM 1043 N N . PRO A 1 131 ? 20.931 -48.276 21.550 1.00 36.75 131 PRO A N 1
ATOM 1044 C CA . PRO A 1 131 ? 20.591 -47.694 22.847 1.00 36.75 131 PRO A CA 1
ATOM 1045 C C . PRO A 1 131 ? 20.911 -46.192 22.913 1.00 36.75 131 PRO A C 1
ATOM 1047 O O . PRO A 1 131 ? 22.054 -45.780 22.718 1.00 36.75 131 PRO A O 1
ATOM 1050 N N . ILE A 1 132 ? 19.922 -45.374 23.279 1.00 29.08 132 ILE A N 1
ATOM 1051 C CA . ILE A 1 132 ? 20.139 -43.955 23.594 1.00 29.08 132 ILE A CA 1
ATOM 1052 C C . ILE A 1 132 ? 20.791 -43.856 24.981 1.00 29.08 132 ILE A C 1
ATOM 1054 O O . ILE A 1 132 ? 20.208 -44.275 25.982 1.00 29.08 132 ILE A O 1
ATOM 1058 N N . ARG A 1 133 ? 22.004 -43.293 25.054 1.00 29.73 133 ARG A N 1
ATOM 1059 C CA . ARG A 1 133 ? 22.639 -42.910 26.326 1.00 29.73 133 ARG A CA 1
ATOM 1060 C C . ARG A 1 133 ? 22.029 -41.603 26.833 1.00 29.73 133 ARG A C 1
ATOM 1062 O O . ARG A 1 133 ? 21.925 -40.643 26.079 1.00 29.73 133 ARG A O 1
ATOM 1069 N N . GLY A 1 134 ? 21.675 -41.557 28.116 1.00 31.12 134 GLY A N 1
ATOM 1070 C CA . GLY A 1 134 ? 21.266 -40.317 28.777 1.00 31.12 134 GLY A CA 1
ATOM 1071 C C . GLY A 1 134 ? 22.459 -39.423 29.128 1.00 31.12 134 GLY A C 1
ATOM 1072 O O . GLY A 1 134 ? 23.545 -39.920 29.430 1.00 31.12 134 GLY A O 1
ATOM 1073 N N . LEU A 1 135 ? 22.231 -38.110 29.145 1.00 29.61 135 LEU A N 1
ATOM 1074 C CA . LEU A 1 135 ? 23.154 -37.105 29.675 1.00 29.61 135 LEU A CA 1
ATOM 1075 C C . LEU A 1 135 ? 22.551 -36.480 30.937 1.00 29.61 135 LEU A C 1
ATOM 1077 O O . LEU A 1 135 ? 21.424 -35.991 30.914 1.00 29.61 135 LEU A O 1
ATOM 1081 N N . LYS A 1 136 ? 23.311 -36.484 32.037 1.00 32.31 136 LYS A N 1
ATOM 1082 C CA . LYS A 1 136 ? 23.018 -35.674 33.227 1.00 32.31 136 LYS A CA 1
ATOM 1083 C C . LYS A 1 136 ? 23.735 -34.332 33.081 1.00 32.31 136 LYS A C 1
ATOM 1085 O O . LYS A 1 136 ? 24.962 -34.316 33.064 1.00 32.31 136 LYS A O 1
ATOM 1090 N N . GLY A 1 137 ? 22.988 -33.231 33.011 1.00 29.69 137 GLY A N 1
ATOM 1091 C CA . GLY A 1 137 ? 23.545 -31.889 33.212 1.00 29.69 137 GLY A CA 1
ATOM 1092 C C . GLY A 1 137 ? 23.881 -31.653 34.688 1.00 29.69 137 GLY A C 1
ATOM 1093 O O . GLY A 1 137 ? 23.247 -32.240 35.565 1.00 29.69 137 GLY A O 1
ATOM 1094 N N . HIS A 1 138 ? 24.893 -30.833 34.971 1.00 28.72 138 HIS A N 1
ATOM 1095 C CA . HIS A 1 138 ? 25.251 -30.451 36.340 1.00 28.72 138 HIS A CA 1
ATOM 1096 C C . HIS A 1 138 ? 24.444 -29.237 36.807 1.00 28.72 138 HIS A C 1
ATOM 1098 O O . HIS A 1 138 ? 24.333 -28.251 36.084 1.00 28.72 138 HIS A O 1
ATOM 1104 N N . THR A 1 139 ? 23.968 -29.281 38.048 1.00 28.03 139 THR A N 1
ATOM 1105 C CA . THR A 1 139 ? 23.698 -28.079 38.841 1.00 28.03 139 THR A CA 1
ATOM 1106 C C . THR A 1 139 ? 25.017 -27.595 39.437 1.00 28.03 139 THR A C 1
ATOM 1108 O O . THR A 1 139 ? 25.620 -28.306 40.243 1.00 28.03 139 THR A O 1
ATOM 1111 N N . ILE A 1 140 ? 25.463 -26.404 39.044 1.00 31.78 140 ILE A N 1
ATOM 1112 C CA . ILE A 1 140 ? 26.422 -25.617 39.828 1.00 31.78 140 ILE A CA 1
ATOM 1113 C C . ILE A 1 140 ? 25.598 -24.857 40.877 1.00 31.78 140 ILE A C 1
ATOM 1115 O O . ILE A 1 140 ? 24.461 -24.480 40.593 1.00 31.78 140 ILE A O 1
ATOM 1119 N N . GLY A 1 141 ? 26.118 -24.729 42.098 1.00 29.00 141 GLY A N 1
ATOM 1120 C CA . GLY A 1 141 ? 25.450 -24.011 43.183 1.00 29.00 141 GLY A CA 1
ATOM 1121 C C . GLY A 1 141 ? 25.994 -22.595 43.327 1.00 29.00 141 GLY A C 1
ATOM 1122 O O . GLY A 1 141 ? 27.210 -22.414 43.286 1.00 29.00 141 GLY A O 1
ATOM 1123 N N . ASP A 1 142 ? 25.093 -21.639 43.539 1.00 28.72 142 ASP A N 1
ATOM 1124 C CA . ASP A 1 142 ? 25.412 -20.264 43.918 1.00 28.72 142 ASP A CA 1
ATOM 1125 C C . ASP A 1 142 ? 25.077 -20.071 45.407 1.00 28.72 142 ASP A C 1
ATOM 1127 O O . ASP A 1 142 ? 23.915 -19.903 45.779 1.00 28.72 142 ASP A O 1
ATOM 1131 N N . ASP A 1 143 ? 26.103 -20.117 46.259 1.00 31.89 143 ASP A N 1
ATOM 1132 C CA . ASP A 1 143 ? 26.056 -19.577 47.623 1.00 31.89 143 ASP A CA 1
ATOM 1133 C C . ASP A 1 143 ? 26.535 -18.109 47.607 1.00 31.89 143 ASP A C 1
ATOM 1135 O O . ASP A 1 143 ? 27.352 -17.729 46.769 1.00 31.89 143 ASP A O 1
ATOM 1139 N N . LEU A 1 144 ? 26.093 -17.315 48.591 1.00 32.69 144 LEU A N 1
ATOM 1140 C CA . LEU A 1 144 ? 26.388 -15.881 48.794 1.00 32.69 144 LEU A CA 1
ATOM 1141 C C . LEU A 1 144 ? 25.814 -14.897 47.747 1.00 32.69 144 LEU A C 1
ATOM 1143 O O . LEU A 1 144 ? 26.507 -14.493 46.820 1.00 32.69 144 LEU A O 1
ATOM 1147 N N . VAL A 1 145 ? 24.641 -14.322 48.047 1.00 31.62 145 VAL A N 1
ATOM 1148 C CA . VAL A 1 145 ? 24.576 -12.949 48.606 1.00 31.62 145 VAL A CA 1
ATOM 1149 C C . VAL A 1 145 ? 23.425 -12.891 49.613 1.00 31.62 145 VAL A C 1
ATOM 1151 O O . VAL A 1 145 ? 22.266 -12.999 49.228 1.00 31.62 145 VAL A O 1
ATOM 1154 N N . ASP A 1 146 ? 23.747 -12.677 50.888 1.00 30.78 146 ASP A N 1
ATOM 1155 C CA . ASP A 1 146 ? 22.777 -12.348 51.940 1.00 30.78 146 ASP A CA 1
ATOM 1156 C C . ASP A 1 146 ? 23.015 -10.888 52.364 1.00 30.78 146 ASP A C 1
ATOM 1158 O O . ASP A 1 146 ? 24.137 -10.527 52.733 1.00 30.78 146 ASP A O 1
ATOM 1162 N N . GLY A 1 147 ? 21.992 -10.031 52.279 1.00 32.72 147 GLY A N 1
ATOM 1163 C CA . GLY A 1 147 ? 22.083 -8.617 52.669 1.00 32.72 147 GLY A CA 1
ATOM 1164 C C . GLY A 1 147 ? 21.205 -7.665 51.847 1.00 32.72 147 GLY A C 1
ATOM 1165 O O . GLY A 1 147 ? 21.090 -7.809 50.635 1.00 32.72 147 GLY A O 1
ATOM 1166 N N . PHE A 1 148 ? 20.643 -6.655 52.523 1.00 31.06 148 PHE A N 1
ATOM 1167 C CA . PHE A 1 148 ? 19.745 -5.615 51.987 1.00 31.06 148 PHE A CA 1
ATOM 1168 C C . PHE A 1 148 ? 18.380 -6.098 51.461 1.00 31.06 148 PHE A C 1
ATOM 1170 O O . PHE A 1 148 ? 18.059 -5.998 50.278 1.00 31.06 148 PHE A O 1
ATOM 1177 N N . VAL A 1 149 ? 17.523 -6.495 52.405 1.00 30.41 149 VAL A N 1
ATOM 1178 C CA . VAL A 1 149 ? 16.092 -6.145 52.349 1.00 30.41 149 VAL A CA 1
ATOM 1179 C C . VAL A 1 149 ? 15.932 -4.788 53.049 1.00 30.41 149 VAL A C 1
ATOM 1181 O O . VAL A 1 149 ? 16.584 -4.562 54.067 1.00 30.41 149 VAL A O 1
ATOM 1184 N N . ASP A 1 150 ? 15.114 -3.892 52.494 1.00 33.69 150 ASP A N 1
ATOM 1185 C CA . ASP A 1 150 ? 14.821 -2.560 53.045 1.00 33.69 150 ASP A CA 1
ATOM 1186 C C . ASP A 1 150 ? 13.309 -2.282 52.924 1.00 33.69 150 ASP A C 1
ATOM 1188 O O . ASP A 1 150 ? 12.725 -2.448 51.846 1.00 33.69 150 ASP A O 1
ATOM 1192 N N . ASP A 1 151 ? 12.666 -1.913 54.034 1.00 35.00 151 ASP A N 1
ATOM 1193 C CA . ASP A 1 151 ? 11.220 -2.074 54.282 1.00 35.00 151 ASP A CA 1
ATOM 1194 C C . ASP A 1 151 ? 10.353 -0.968 53.638 1.00 35.00 151 ASP A C 1
ATOM 1196 O O . ASP A 1 151 ? 9.591 -0.267 54.299 1.00 35.00 151 ASP A O 1
ATOM 1200 N N . SER A 1 152 ? 10.469 -0.791 52.318 1.00 40.75 152 SER A N 1
ATOM 1201 C CA . SER A 1 152 ? 9.887 0.342 51.567 1.00 40.75 152 SER A CA 1
ATOM 1202 C C . SER A 1 152 ? 8.792 -0.028 50.548 1.00 40.75 152 SER A C 1
ATOM 1204 O O . SER A 1 152 ? 8.418 0.787 49.701 1.00 40.75 152 SER A O 1
ATOM 1206 N N . VAL A 1 153 ? 8.258 -1.255 50.606 1.00 40.19 153 VAL A N 1
ATOM 1207 C CA . VAL A 1 153 ? 7.234 -1.747 49.657 1.00 40.19 153 VAL A CA 1
ATOM 1208 C C . VAL A 1 153 ? 5.797 -1.485 50.137 1.00 40.19 153 VAL A C 1
ATOM 1210 O O . VAL A 1 153 ? 4.923 -1.213 49.308 1.00 40.19 153 VAL A O 1
ATOM 1213 N N . ASP A 1 154 ? 5.543 -1.521 51.448 1.00 37.47 154 ASP A N 1
ATOM 1214 C CA . ASP A 1 154 ? 4.179 -1.476 52.001 1.00 37.47 154 ASP A CA 1
ATOM 1215 C C . ASP A 1 154 ? 3.526 -0.081 51.960 1.00 37.47 154 ASP A C 1
ATOM 1217 O O . ASP A 1 154 ? 2.313 0.011 51.757 1.00 37.47 154 ASP A O 1
ATOM 1221 N N . ASP A 1 155 ? 4.308 1.007 52.009 1.00 40.84 155 ASP A N 1
ATOM 1222 C CA . ASP A 1 155 ? 3.814 2.394 51.861 1.00 40.84 155 ASP A CA 1
ATOM 1223 C C . ASP A 1 155 ? 3.015 2.614 50.556 1.00 40.84 155 ASP A C 1
ATOM 1225 O O . ASP A 1 155 ? 2.170 3.506 50.459 1.00 40.84 155 ASP A O 1
ATOM 1229 N N . VAL A 1 156 ? 3.250 1.787 49.531 1.00 43.53 156 VAL A N 1
ATOM 1230 C CA . VAL A 1 156 ? 2.572 1.871 48.226 1.00 43.53 156 VAL A CA 1
ATOM 1231 C C . VAL A 1 156 ? 1.184 1.199 48.239 1.00 43.53 156 VAL A C 1
ATOM 1233 O O . VAL A 1 156 ? 0.384 1.437 47.326 1.00 43.53 156 VAL A O 1
ATOM 1236 N N . LEU A 1 157 ? 0.859 0.382 49.252 1.00 37.25 157 LEU A N 1
ATOM 1237 C CA . LEU A 1 157 ? -0.452 -0.269 49.380 1.00 37.25 157 LEU A CA 1
ATOM 1238 C C . LEU A 1 157 ? -1.522 0.624 50.026 1.00 37.25 157 LEU A C 1
ATOM 1240 O O . LEU A 1 157 ? -2.654 0.631 49.538 1.00 37.25 157 LEU A O 1
ATOM 1244 N N . ASP A 1 158 ? -1.205 1.390 51.071 1.00 35.16 158 ASP A N 1
ATOM 1245 C CA . ASP A 1 158 ? -2.220 2.185 51.791 1.00 35.16 158 ASP A CA 1
ATOM 1246 C C . ASP A 1 158 ? -2.799 3.326 50.930 1.00 35.16 158 ASP A C 1
ATOM 1248 O O . ASP A 1 158 ? -4.009 3.583 50.939 1.00 35.16 158 ASP A O 1
ATOM 1252 N N . ASP A 1 159 ? -1.962 3.922 50.077 1.00 38.59 159 ASP A N 1
ATOM 1253 C CA . ASP A 1 159 ? -2.326 4.916 49.055 1.00 38.59 159 ASP A CA 1
ATOM 1254 C C . ASP A 1 159 ? -3.448 4.406 48.114 1.00 38.59 159 ASP A C 1
ATOM 1256 O O . ASP A 1 159 ? -4.313 5.159 47.657 1.00 38.59 159 ASP A O 1
ATOM 1260 N N . PHE A 1 160 ? -3.483 3.094 47.840 1.00 37.84 160 PHE A N 1
ATOM 1261 C CA . PHE A 1 160 ? -4.492 2.467 46.977 1.00 37.84 160 PHE A CA 1
ATOM 1262 C C . PHE A 1 160 ? -5.873 2.350 47.646 1.00 37.84 160 PHE A C 1
ATOM 1264 O O . PHE A 1 160 ? -6.892 2.280 46.950 1.00 37.84 160 PHE A O 1
ATOM 1271 N N . VAL A 1 161 ? -5.936 2.353 48.980 1.00 39.16 161 VAL A N 1
ATOM 1272 C CA . VAL A 1 161 ? -7.189 2.206 49.737 1.00 39.16 161 VAL A CA 1
ATOM 1273 C C . VAL A 1 161 ? -7.921 3.544 49.895 1.00 39.16 161 VAL A C 1
ATOM 1275 O O . VAL A 1 161 ? -9.151 3.545 49.980 1.00 39.16 161 VAL A O 1
ATOM 1278 N N . GLN A 1 162 ? -7.207 4.678 49.890 1.00 37.22 162 GLN A N 1
ATOM 1279 C CA . GLN A 1 162 ? -7.811 6.001 50.107 1.00 37.22 162 GLN A CA 1
ATOM 1280 C C . GLN A 1 162 ? -8.378 6.656 48.830 1.00 37.22 162 GLN A C 1
ATOM 1282 O O . GLN A 1 162 ? -9.501 7.159 48.872 1.00 37.22 162 GLN A O 1
ATOM 1287 N N . GLU A 1 163 ? -7.674 6.629 47.686 1.00 36.44 163 GLU A N 1
ATOM 1288 C CA . GLU A 1 163 ? -8.140 7.327 46.462 1.00 36.44 163 GLU A CA 1
ATOM 1289 C C . GLU A 1 163 ? -9.450 6.740 45.881 1.00 36.44 163 GLU A C 1
ATOM 1291 O O . GLU A 1 163 ? -10.283 7.471 45.347 1.00 36.44 163 GLU A O 1
ATOM 1296 N N . ASN A 1 164 ? -9.686 5.428 46.015 1.00 33.81 164 ASN A N 1
ATOM 1297 C CA . ASN A 1 164 ? -10.811 4.711 45.384 1.00 33.81 164 ASN A CA 1
ATOM 1298 C C . ASN A 1 164 ? -12.190 4.914 46.066 1.00 33.81 164 ASN A C 1
ATOM 1300 O O . ASN A 1 164 ? -13.114 4.120 45.856 1.00 33.81 164 ASN A O 1
ATOM 1304 N N . ALA A 1 165 ? -12.338 5.944 46.904 1.00 33.22 165 ALA A N 1
ATOM 1305 C CA . ALA A 1 165 ? -13.525 6.187 47.730 1.00 33.22 165 ALA A CA 1
ATOM 1306 C C . ALA A 1 165 ? -14.385 7.398 47.305 1.00 33.22 165 ALA A C 1
ATOM 1308 O O . ALA A 1 165 ? -15.430 7.614 47.915 1.00 33.22 165 ALA A O 1
ATOM 1309 N N . ILE A 1 166 ? -13.954 8.190 46.312 1.00 34.25 166 ILE A N 1
ATOM 1310 C CA . ILE A 1 166 ? -14.528 9.526 46.027 1.00 34.25 166 ILE A CA 1
ATOM 1311 C C . ILE A 1 166 ? -15.274 9.618 44.680 1.00 34.25 166 ILE A C 1
ATOM 1313 O O . ILE A 1 166 ? -16.165 10.450 44.542 1.00 34.25 166 ILE A O 1
ATOM 1317 N N . GLU A 1 167 ? -14.987 8.755 43.702 1.00 35.00 167 GLU A N 1
ATOM 1318 C CA . GLU A 1 167 ? -15.674 8.760 42.399 1.00 35.00 167 GLU A CA 1
ATOM 1319 C C . GLU A 1 167 ? -16.557 7.513 42.230 1.00 35.00 167 GLU A C 1
ATOM 1321 O O . GLU A 1 167 ? -16.050 6.453 41.865 1.00 35.00 167 GLU A O 1
ATOM 1326 N N . ASN A 1 168 ? -17.859 7.640 42.538 1.00 29.28 168 ASN A N 1
ATOM 1327 C CA . ASN A 1 168 ? -19.031 6.954 41.945 1.00 29.28 168 ASN A CA 1
ATOM 1328 C C . ASN A 1 168 ? -20.276 7.194 42.837 1.00 29.28 168 ASN A C 1
ATOM 1330 O O . ASN A 1 168 ? -20.610 6.362 43.683 1.00 29.28 168 ASN A O 1
ATOM 1334 N N . GLU A 1 169 ? -20.969 8.314 42.628 1.00 31.06 169 GLU A N 1
ATOM 1335 C CA . GLU A 1 169 ? -22.355 8.530 43.081 1.00 31.06 169 GLU A CA 1
ATOM 1336 C C . GLU A 1 169 ? -23.268 8.732 41.849 1.00 31.06 169 GLU A C 1
ATOM 1338 O O . GLU A 1 169 ? -22.774 8.859 40.728 1.00 31.06 169 GLU A O 1
ATOM 1343 N N . ASP A 1 170 ? -24.586 8.714 42.064 1.00 32.19 170 ASP A N 1
ATOM 1344 C CA . ASP A 1 170 ? -25.664 8.935 41.084 1.00 32.19 170 ASP A CA 1
ATOM 1345 C C . ASP A 1 170 ? -25.812 7.936 39.914 1.00 32.19 170 ASP A C 1
ATOM 1347 O O . ASP A 1 170 ? -25.468 8.192 38.760 1.00 32.19 170 ASP A O 1
ATOM 1351 N N . LEU A 1 171 ? -26.503 6.824 40.200 1.00 29.02 171 LEU A N 1
ATOM 1352 C CA . LEU A 1 171 ? -27.337 6.115 39.219 1.00 29.02 171 LEU A CA 1
ATOM 1353 C C . LEU A 1 171 ? -28.579 5.528 39.918 1.00 29.02 171 LEU A C 1
ATOM 1355 O O . LEU A 1 171 ? -28.529 4.452 40.515 1.00 29.02 171 LEU A O 1
ATOM 1359 N N . GLU A 1 172 ? -29.695 6.260 39.879 1.00 30.92 172 GLU A N 1
ATOM 1360 C CA . GLU A 1 172 ? -30.966 5.819 40.469 1.00 30.92 172 GLU A CA 1
ATOM 1361 C C . GLU A 1 172 ? -31.590 4.641 39.701 1.00 30.92 172 GLU A C 1
ATOM 1363 O O . GLU A 1 172 ? -31.525 4.562 38.473 1.00 30.92 172 GLU A O 1
ATOM 1368 N N . VAL A 1 173 ? -32.262 3.742 40.429 1.00 29.50 173 VAL A N 1
ATOM 1369 C CA . VAL A 1 173 ? -33.015 2.614 39.861 1.00 29.50 173 VAL A CA 1
ATOM 1370 C C . VAL A 1 173 ? -34.474 2.709 40.301 1.00 29.50 173 VAL A C 1
ATOM 1372 O O . VAL A 1 173 ? -34.798 2.437 41.456 1.00 29.50 173 VAL A O 1
ATOM 1375 N N . LEU A 1 174 ? -35.363 3.056 39.367 1.00 29.03 174 LEU A N 1
ATOM 1376 C CA . LEU A 1 174 ? -36.813 3.007 39.574 1.00 29.03 174 LEU A CA 1
ATOM 1377 C C . LEU A 1 174 ? -37.390 1.641 39.141 1.00 29.03 174 LEU A C 1
ATOM 1379 O O . LEU A 1 174 ? -36.989 1.111 38.102 1.00 29.03 174 LEU A O 1
ATOM 1383 N N . PRO A 1 175 ? -38.323 1.050 39.913 1.00 37.47 175 PRO A N 1
ATOM 1384 C CA . PRO A 1 175 ? -38.874 -0.274 39.634 1.00 37.47 175 PRO A CA 1
ATOM 1385 C C . PRO A 1 175 ? -40.024 -0.243 38.616 1.00 37.47 175 PRO A C 1
ATOM 1387 O O . PRO A 1 175 ? -40.783 0.720 38.527 1.00 37.47 175 PRO A O 1
ATOM 1390 N N . ALA A 1 176 ? -40.205 -1.349 37.894 1.00 29.16 176 ALA A N 1
ATOM 1391 C CA . ALA A 1 176 ? -41.323 -1.535 36.971 1.00 29.16 176 ALA A CA 1
ATOM 1392 C C . ALA A 1 176 ? -42.635 -1.910 37.692 1.00 29.16 176 ALA A C 1
ATOM 1394 O O . ALA A 1 176 ? -42.625 -2.643 38.683 1.00 29.16 176 ALA A O 1
ATOM 1395 N N . GLN A 1 177 ? -43.774 -1.502 37.123 1.00 27.88 177 GLN A N 1
ATOM 1396 C CA . GLN A 1 177 ? -45.092 -2.078 37.412 1.00 27.88 177 GLN A CA 1
ATOM 1397 C C . GLN A 1 177 ? -45.861 -2.366 36.115 1.00 27.88 177 GLN A C 1
ATOM 1399 O O . GLN A 1 177 ? -45.702 -1.673 35.113 1.00 27.88 177 GLN A O 1
ATOM 1404 N N . LEU A 1 178 ? -46.688 -3.414 36.143 1.00 29.70 178 LEU A N 1
ATOM 1405 C CA . LEU A 1 178 ? -47.574 -3.803 35.043 1.00 29.70 178 LEU A CA 1
ATOM 1406 C C . LEU A 1 178 ? -48.858 -2.966 35.054 1.00 29.70 178 LEU A C 1
ATOM 1408 O O . LEU A 1 178 ? -49.404 -2.708 36.125 1.00 29.70 178 LEU A O 1
ATOM 1412 N N . GLN A 1 179 ? -49.466 -2.778 33.880 1.00 27.69 179 GLN A N 1
ATOM 1413 C CA . GLN A 1 179 ? -50.920 -2.931 33.757 1.00 27.69 179 GLN A CA 1
ATOM 1414 C C . GLN A 1 179 ? -51.332 -3.458 32.373 1.00 27.69 179 GLN A C 1
ATOM 1416 O O . GLN A 1 179 ? -50.538 -3.472 31.435 1.00 27.69 179 GLN A O 1
ATOM 1421 N N . ARG A 1 180 ? -52.563 -3.979 32.284 1.00 29.58 180 ARG A N 1
ATOM 1422 C CA . ARG A 1 180 ? -53.156 -4.601 31.087 1.00 29.58 180 ARG A CA 1
ATOM 1423 C C . ARG A 1 180 ? -54.177 -3.662 30.443 1.00 29.58 180 ARG A C 1
ATOM 1425 O O . ARG A 1 180 ? -54.926 -3.015 31.170 1.00 29.58 180 ARG A O 1
ATOM 1432 N N . SER A 1 181 ? -54.356 -3.762 29.130 1.00 27.22 181 SER A N 1
ATOM 1433 C CA . SER A 1 181 ? -55.632 -3.471 28.458 1.00 27.22 181 SER A CA 1
ATOM 1434 C C . SER A 1 181 ? -55.749 -4.261 27.141 1.00 27.22 181 SER A C 1
ATOM 1436 O O . SER A 1 181 ? -54.782 -4.870 26.687 1.00 27.22 181 SER A O 1
ATOM 1438 N N . HIS A 1 182 ? -56.966 -4.346 26.596 1.00 28.80 182 HIS A N 1
ATOM 1439 C CA . HIS A 1 182 ? -57.348 -5.165 25.432 1.00 28.80 182 HIS A CA 1
ATOM 1440 C C . HIS A 1 182 ? -57.654 -4.298 24.191 1.00 28.80 182 HIS A C 1
ATOM 1442 O O . HIS A 1 182 ? -57.808 -3.086 24.319 1.00 28.80 182 HIS A O 1
ATOM 1448 N N . SER A 1 183 ? -57.921 -4.970 23.056 1.00 27.12 183 SER A N 1
ATOM 1449 C CA . SER A 1 183 ? -58.595 -4.474 21.830 1.00 27.12 183 SER A CA 1
ATOM 1450 C C . SER A 1 183 ? -57.748 -3.598 20.881 1.00 27.12 183 SER A C 1
ATOM 1452 O O . SER A 1 183 ? -56.866 -2.889 21.346 1.00 27.12 183 SER A O 1
ATOM 1454 N N . LEU A 1 184 ? -57.930 -3.619 19.547 1.00 26.41 184 LEU A N 1
ATOM 1455 C CA . LEU A 1 184 ? -58.842 -4.397 18.674 1.00 26.41 184 LEU A CA 1
ATOM 1456 C C . LEU A 1 184 ? -58.195 -4.630 17.274 1.00 26.41 184 LEU A C 1
ATOM 1458 O O . LEU A 1 184 ? -57.253 -3.937 16.904 1.00 26.41 184 LEU A O 1
ATOM 1462 N N . HIS A 1 185 ? -58.704 -5.614 16.522 1.00 28.94 185 HIS A N 1
ATOM 1463 C CA . HIS A 1 185 ? -58.427 -5.915 15.094 1.00 28.94 185 HIS A CA 1
ATOM 1464 C C . HIS A 1 185 ? -59.335 -5.070 14.153 1.00 28.94 185 HIS A C 1
ATOM 1466 O O . HIS A 1 185 ? -60.170 -4.340 14.696 1.00 28.94 185 HIS A O 1
ATOM 1472 N N . PRO A 1 186 ? -59.312 -5.213 12.797 1.00 50.34 186 PRO A N 1
ATOM 1473 C CA . PRO A 1 186 ? -58.485 -6.061 11.902 1.00 50.34 186 PRO A CA 1
ATOM 1474 C C . PRO A 1 186 ? -57.508 -5.197 11.033 1.00 50.34 186 PRO A C 1
ATOM 1476 O O . PRO A 1 186 ? -56.886 -4.345 11.655 1.00 50.34 186 PRO A O 1
ATOM 1479 N N . GLU A 1 187 ? -57.157 -5.317 9.731 1.00 28.50 187 GLU A N 1
ATOM 1480 C CA . GLU A 1 187 ? -57.516 -6.109 8.516 1.00 28.50 187 GLU A CA 1
ATOM 1481 C C . GLU A 1 187 ? -56.289 -6.286 7.570 1.00 28.50 187 GLU A C 1
ATOM 1483 O O . GLU A 1 187 ? -55.288 -5.593 7.732 1.00 28.50 187 GLU A O 1
ATOM 1488 N N . SER A 1 188 ? -56.423 -7.130 6.526 1.00 28.23 188 SER A N 1
ATOM 1489 C CA . SER A 1 188 ? -55.569 -7.264 5.309 1.00 28.23 188 SER A CA 1
ATOM 1490 C C . SER A 1 188 ? -54.126 -7.817 5.461 1.00 28.23 188 SER A C 1
ATOM 1492 O O . SER A 1 188 ? -53.396 -7.444 6.370 1.00 28.23 188 SER A O 1
ATOM 1494 N N . GLU A 1 189 ? -53.620 -8.708 4.593 1.00 29.44 189 GLU A N 1
ATOM 1495 C CA . GLU A 1 189 ? -54.301 -9.630 3.661 1.00 29.44 189 GLU A CA 1
ATOM 1496 C C . GLU A 1 189 ? -53.435 -10.888 3.399 1.00 29.44 189 GLU A C 1
ATOM 1498 O O . GLU A 1 189 ? -52.260 -10.932 3.767 1.00 29.44 189 GLU A O 1
ATOM 1503 N N . LEU A 1 190 ? -54.015 -11.942 2.811 1.00 27.75 190 LEU A N 1
ATOM 1504 C CA . LEU A 1 190 ? -53.362 -13.247 2.630 1.00 27.75 190 LEU A CA 1
ATOM 1505 C C . LEU A 1 190 ? -52.637 -13.391 1.286 1.00 27.75 190 LEU A C 1
ATOM 1507 O O . LEU A 1 190 ? -53.185 -13.071 0.236 1.00 27.75 190 LEU A O 1
ATOM 1511 N N . LEU A 1 191 ? -51.498 -14.089 1.308 1.00 26.14 191 LEU A N 1
ATOM 1512 C CA . LEU A 1 191 ? -51.077 -14.947 0.197 1.00 26.14 191 LEU A CA 1
ATOM 1513 C C . LEU A 1 191 ? -50.342 -16.176 0.751 1.00 26.14 191 LEU A C 1
ATOM 1515 O O . LEU A 1 191 ? -49.435 -16.055 1.574 1.00 26.14 191 LEU A O 1
ATOM 1519 N N . THR A 1 192 ? -50.782 -17.381 0.378 1.00 26.67 192 THR A N 1
ATOM 1520 C CA . THR A 1 192 ? -50.313 -18.634 0.997 1.00 26.67 192 THR A CA 1
ATOM 1521 C C . THR A 1 192 ? -50.349 -19.792 0.002 1.00 26.67 192 THR A C 1
ATOM 1523 O O . THR A 1 192 ? -51.418 -20.224 -0.417 1.00 26.67 192 THR A O 1
ATOM 1526 N N . ILE A 1 193 ? -49.175 -20.315 -0.355 1.00 27.47 193 ILE A N 1
ATOM 1527 C CA . ILE A 1 193 ? -48.969 -21.577 -1.089 1.00 27.47 193 ILE A CA 1
ATOM 1528 C C . ILE A 1 193 ? -47.612 -22.175 -0.629 1.00 27.47 193 ILE A C 1
ATOM 1530 O O . ILE A 1 193 ? -46.830 -21.453 -0.009 1.00 27.47 193 ILE A O 1
ATOM 1534 N N . PRO A 1 194 ? -47.377 -23.500 -0.712 1.00 40.00 194 PRO A N 1
ATOM 1535 C CA . PRO A 1 194 ? -47.392 -24.270 0.533 1.00 40.00 194 PRO A CA 1
ATOM 1536 C C . PRO A 1 194 ? -46.110 -25.071 0.823 1.00 40.00 194 PRO A C 1
ATOM 1538 O O . PRO A 1 194 ? -45.263 -25.290 -0.040 1.00 40.00 194 PRO A O 1
ATOM 1541 N N . PHE A 1 195 ? -46.010 -25.582 2.054 1.00 27.50 195 PHE A N 1
ATOM 1542 C CA . PHE A 1 195 ? -44.988 -26.555 2.447 1.00 27.50 195 PHE A CA 1
ATOM 1543 C C . PHE A 1 195 ? -45.148 -27.885 1.694 1.00 27.50 195 PHE A C 1
ATOM 1545 O O . PHE A 1 195 ? -46.203 -28.514 1.759 1.00 27.50 195 PHE A O 1
ATOM 1552 N N . GLY A 1 196 ? -44.065 -28.357 1.074 1.00 26.31 196 GLY A N 1
ATOM 1553 C CA . GLY A 1 196 ? -43.906 -29.746 0.643 1.00 26.31 196 GLY A CA 1
ATOM 1554 C C . GLY A 1 196 ? -42.916 -30.475 1.552 1.00 26.31 196 GLY A C 1
ATOM 1555 O O . GLY A 1 196 ? -41.763 -30.064 1.658 1.00 26.31 196 GLY A O 1
ATOM 1556 N N . GLN A 1 197 ? -43.347 -31.554 2.208 1.00 29.61 197 GLN A N 1
ATOM 1557 C CA . GLN A 1 197 ? -42.435 -32.458 2.916 1.00 29.61 197 GLN A CA 1
ATOM 1558 C C . GLN A 1 197 ? -41.760 -33.411 1.920 1.00 29.61 197 GLN A C 1
ATOM 1560 O O . GLN A 1 197 ? -42.441 -34.034 1.108 1.00 29.61 197 GLN A O 1
ATOM 1565 N N . ALA A 1 198 ? -40.443 -33.589 2.032 1.00 28.27 198 ALA A N 1
ATOM 1566 C CA . ALA A 1 198 ? -39.712 -34.672 1.378 1.00 28.27 198 ALA A CA 1
ATOM 1567 C C . ALA A 1 198 ? -38.618 -35.206 2.316 1.00 28.27 198 ALA A C 1
ATOM 1569 O O . ALA A 1 198 ? -37.958 -34.445 3.022 1.00 28.27 198 ALA A O 1
ATOM 1570 N N . SER A 1 199 ? -38.468 -36.529 2.360 1.00 27.23 199 SER A N 1
ATOM 1571 C CA . SER A 1 199 ? -37.608 -37.244 3.307 1.00 27.23 199 SER A CA 1
ATOM 1572 C C . SER A 1 199 ? -36.146 -37.327 2.868 1.00 27.23 199 SER A C 1
ATOM 1574 O O . SER A 1 199 ? -35.845 -37.390 1.676 1.00 27.23 199 SER A O 1
ATOM 1576 N N . CYS A 1 200 ? -35.239 -37.466 3.838 1.00 26.58 200 CYS A N 1
ATOM 1577 C CA . CYS A 1 200 ? -33.843 -37.819 3.589 1.00 26.58 200 CYS A CA 1
ATOM 1578 C C . CYS A 1 200 ? -33.713 -39.106 2.754 1.00 26.58 200 CYS A C 1
ATOM 1580 O O . CYS A 1 200 ? -34.265 -40.143 3.119 1.00 26.58 200 CYS A O 1
ATOM 1582 N N . SER A 1 201 ? -32.878 -39.078 1.717 1.00 26.38 201 SER A N 1
ATOM 1583 C CA . SER A 1 201 ? -32.190 -40.275 1.228 1.00 26.38 201 SER A CA 1
ATOM 1584 C C . SER A 1 201 ? -30.789 -39.892 0.754 1.00 26.38 201 SER A C 1
ATOM 1586 O O . SER A 1 201 ? -30.604 -38.884 0.074 1.00 26.38 201 SER A O 1
ATOM 1588 N N . SER A 1 202 ? -29.783 -40.650 1.180 1.00 29.31 202 SER A N 1
ATOM 1589 C CA . SER A 1 202 ? -28.384 -40.412 0.837 1.00 29.31 202 SER A CA 1
ATOM 1590 C C . SER A 1 202 ? -28.010 -41.184 -0.426 1.00 29.31 202 SER A C 1
ATOM 1592 O O . SER A 1 202 ? -28.071 -42.412 -0.449 1.00 29.31 202 SER A O 1
ATOM 1594 N N . GLN A 1 203 ? -27.559 -40.481 -1.466 1.00 26.38 203 GLN A N 1
ATOM 1595 C CA . GLN A 1 203 ? -26.869 -41.102 -2.598 1.00 26.38 203 GLN A CA 1
ATOM 1596 C C . GLN A 1 203 ? -25.592 -40.341 -2.947 1.00 26.38 203 GLN A C 1
ATOM 1598 O O . GLN A 1 203 ? -25.564 -39.115 -3.015 1.00 26.38 203 GLN A O 1
ATOM 1603 N N . VAL A 1 204 ? -24.519 -41.105 -3.151 1.00 32.25 204 VAL A N 1
ATOM 1604 C CA . VAL A 1 204 ? -23.204 -40.604 -3.552 1.00 32.25 204 VAL A CA 1
ATOM 1605 C C . VAL A 1 204 ? -23.167 -40.514 -5.073 1.00 32.25 204 VAL A C 1
ATOM 1607 O O . VAL A 1 204 ? -23.248 -41.539 -5.749 1.00 32.25 204 VAL A O 1
ATOM 1610 N N . LEU A 1 205 ? -22.986 -39.309 -5.614 1.00 26.69 205 LEU A N 1
ATOM 1611 C CA . LEU A 1 205 ? -22.719 -39.091 -7.035 1.00 26.69 205 LEU A CA 1
ATOM 1612 C C . LEU A 1 205 ? -21.451 -38.254 -7.229 1.00 26.69 205 LEU A C 1
ATOM 1614 O O . LEU A 1 205 ? -21.107 -37.400 -6.414 1.00 26.69 205 LEU A O 1
ATOM 1618 N N . LYS A 1 206 ? -20.723 -38.564 -8.305 1.00 28.14 206 LYS A N 1
ATOM 1619 C CA . LYS A 1 206 ? -19.437 -37.946 -8.656 1.00 28.14 206 LYS A CA 1
ATOM 1620 C C . LYS A 1 206 ? -19.664 -36.558 -9.279 1.00 28.14 206 LYS A C 1
ATOM 1622 O O . LYS A 1 206 ? -20.644 -36.400 -10.006 1.00 28.14 206 LYS A O 1
ATOM 1627 N N . PRO A 1 207 ? -18.759 -35.584 -9.076 1.00 30.12 207 PRO A N 1
ATOM 1628 C CA . PRO A 1 207 ? -18.857 -34.290 -9.743 1.00 30.12 207 PRO A CA 1
ATOM 1629 C C . PRO A 1 207 ? -18.597 -34.431 -11.257 1.00 30.12 207 PRO A C 1
ATOM 1631 O O . PRO A 1 207 ? -17.623 -35.087 -11.642 1.00 30.12 207 PRO A O 1
ATOM 1634 N N . PRO A 1 208 ? -19.417 -33.819 -12.130 1.00 33.16 208 PRO A N 1
ATOM 1635 C CA . PRO A 1 208 ? -19.099 -33.685 -13.545 1.00 33.16 208 PRO A CA 1
ATOM 1636 C C . PRO A 1 208 ? -18.099 -32.541 -13.773 1.00 33.16 208 PRO A C 1
ATOM 1638 O O . PRO A 1 208 ? -18.206 -31.475 -13.167 1.00 33.16 208 PRO A O 1
ATOM 1641 N N . PHE A 1 209 ? -17.159 -32.730 -14.700 1.00 29.52 209 PHE A N 1
ATOM 1642 C CA . PHE A 1 209 ? -16.408 -31.614 -15.279 1.00 29.52 209 PHE A CA 1
ATOM 1643 C C . PHE A 1 209 ? -17.348 -30.773 -16.154 1.00 29.52 209 PHE A C 1
ATOM 1645 O O . PHE A 1 209 ? -17.980 -31.312 -17.061 1.00 29.52 209 PHE A O 1
ATOM 1652 N N . LEU A 1 210 ? -17.389 -29.457 -15.932 1.00 26.12 210 LEU A N 1
ATOM 1653 C CA . LEU A 1 210 ? -18.003 -28.493 -16.849 1.00 26.12 210 LEU A CA 1
ATOM 1654 C C . LEU A 1 210 ? -17.015 -27.361 -17.140 1.00 26.12 210 LEU A C 1
ATOM 1656 O O . LEU A 1 210 ? -16.771 -26.487 -16.311 1.00 26.12 210 LEU A O 1
ATOM 1660 N N . SER A 1 211 ? -16.433 -27.397 -18.336 1.00 24.80 211 SER A N 1
ATOM 1661 C CA . SER A 1 211 ? -15.564 -26.347 -18.863 1.00 24.80 211 SER A CA 1
ATOM 1662 C C . SER A 1 211 ? -16.402 -25.187 -19.403 1.00 24.80 211 SER A C 1
ATOM 1664 O O . SER A 1 211 ? -17.016 -25.313 -20.464 1.00 24.80 211 SER A O 1
ATOM 1666 N N . PHE A 1 212 ? -16.407 -24.046 -18.713 1.00 26.61 212 PHE A N 1
ATOM 1667 C CA . PHE A 1 212 ? -17.051 -22.832 -19.218 1.00 26.61 212 PHE A CA 1
ATOM 1668 C C . PHE A 1 212 ? -16.162 -22.117 -20.241 1.00 26.61 212 PHE A C 1
ATOM 1670 O O . PHE A 1 212 ? -15.242 -21.376 -19.898 1.00 26.61 212 PHE A O 1
ATOM 1677 N N . SER A 1 213 ? -16.456 -22.337 -21.521 1.00 24.98 213 SER A N 1
ATOM 1678 C CA . SER A 1 213 ? -15.893 -21.575 -22.634 1.00 24.98 213 SER A CA 1
ATOM 1679 C C . SER A 1 213 ? -16.600 -20.221 -22.766 1.00 24.98 213 SER A C 1
ATOM 1681 O O . SER A 1 213 ? -17.724 -20.161 -23.268 1.00 24.98 213 SER A O 1
ATOM 1683 N N . ASN A 1 214 ? -15.949 -19.130 -22.358 1.00 28.56 214 ASN A N 1
ATOM 1684 C CA . ASN A 1 214 ? -16.467 -17.784 -22.614 1.00 28.56 214 ASN A CA 1
ATOM 1685 C C . ASN A 1 214 ? -16.338 -17.436 -24.105 1.00 28.56 214 ASN A C 1
ATOM 1687 O O . ASN A 1 214 ? -15.238 -17.309 -24.639 1.00 28.56 214 ASN A O 1
ATOM 1691 N N . THR A 1 215 ? -17.476 -17.281 -24.779 1.00 27.56 215 THR A N 1
ATOM 1692 C CA . THR A 1 215 ? -17.563 -16.949 -26.205 1.00 27.56 215 THR A CA 1
ATOM 1693 C C . THR A 1 215 ? -17.303 -15.465 -26.458 1.00 27.56 215 THR A C 1
ATOM 1695 O O . THR A 1 215 ? -18.091 -14.617 -26.036 1.00 27.56 215 THR A O 1
ATOM 1698 N N . CYS A 1 216 ? -16.246 -15.143 -27.203 1.00 27.47 216 CYS A N 1
ATOM 1699 C CA . CYS A 1 216 ? -16.014 -13.791 -27.713 1.00 27.47 216 CYS A CA 1
ATOM 1700 C C . CYS A 1 216 ? -16.964 -13.454 -28.875 1.00 27.47 216 CYS A C 1
ATOM 1702 O O . CYS A 1 216 ? -17.239 -14.296 -29.730 1.00 27.47 216 CYS A O 1
ATOM 1704 N N . ILE A 1 217 ? -17.411 -12.197 -28.944 1.00 29.31 217 ILE A N 1
ATOM 1705 C CA . ILE A 1 217 ? -18.152 -11.656 -30.094 1.00 29.31 217 ILE A CA 1
ATOM 1706 C C . ILE A 1 217 ? -17.146 -11.335 -31.220 1.00 29.31 217 ILE A C 1
ATOM 1708 O O . ILE A 1 217 ? -16.142 -10.675 -30.942 1.00 29.31 217 ILE A O 1
ATOM 1712 N N . PRO A 1 218 ? -17.369 -11.777 -32.473 1.00 34.19 218 PRO A N 1
ATOM 1713 C CA . PRO A 1 218 ? -16.414 -11.579 -33.561 1.00 34.19 218 PRO A CA 1
ATOM 1714 C C . PRO A 1 218 ? -16.553 -10.209 -34.246 1.00 34.19 218 PRO A C 1
ATOM 1716 O O . PRO A 1 218 ? -17.656 -9.733 -34.505 1.00 34.19 218 PRO A O 1
ATOM 1719 N N . GLY A 1 219 ? -15.414 -9.629 -34.633 1.00 27.14 219 GLY A N 1
ATOM 1720 C CA . GLY A 1 219 ? -15.307 -8.534 -35.602 1.00 27.14 219 GLY A CA 1
ATOM 1721 C C . GLY A 1 219 ? -14.268 -8.911 -36.670 1.00 27.14 219 GLY A C 1
ATOM 1722 O O . GLY A 1 219 ? -13.191 -9.375 -36.294 1.00 27.14 219 GLY A O 1
ATOM 1723 N N . PRO A 1 220 ? -14.565 -8.799 -37.978 1.00 34.72 220 PRO A N 1
ATOM 1724 C CA . PRO A 1 220 ? -13.715 -9.374 -39.019 1.00 34.72 220 PRO A CA 1
ATOM 1725 C C . PRO A 1 220 ? -12.561 -8.448 -39.422 1.00 34.72 220 PRO A C 1
ATOM 1727 O O . PRO A 1 220 ? -12.762 -7.253 -39.618 1.00 34.72 220 PRO A O 1
ATOM 1730 N N . PHE A 1 221 ? -11.383 -9.028 -39.666 1.00 30.05 221 PHE A N 1
ATOM 1731 C CA . PHE A 1 221 ? -10.341 -8.412 -40.490 1.00 30.05 221 PHE A CA 1
ATOM 1732 C C . PHE A 1 221 ? -9.776 -9.414 -41.500 1.00 30.05 221 PHE A C 1
ATOM 1734 O O . PHE A 1 221 ? -9.686 -10.613 -41.239 1.00 30.05 221 PHE A O 1
ATOM 1741 N N . THR A 1 222 ? -9.474 -8.904 -42.691 1.00 28.56 222 THR A N 1
ATOM 1742 C CA . THR A 1 222 ? -9.285 -9.697 -43.909 1.00 28.56 222 THR A CA 1
ATOM 1743 C C . THR A 1 222 ? -7.860 -10.226 -44.037 1.00 28.56 222 THR A C 1
ATOM 1745 O O . THR A 1 222 ? -6.902 -9.467 -43.916 1.00 28.56 222 THR A O 1
ATOM 1748 N N . LEU A 1 223 ? -7.714 -11.512 -44.364 1.00 27.17 223 LEU A N 1
ATOM 1749 C CA . LEU A 1 223 ? -6.431 -12.087 -44.770 1.00 27.17 223 LEU A CA 1
ATOM 1750 C C . LEU A 1 223 ? -6.103 -11.696 -46.219 1.00 27.17 223 LEU A C 1
ATOM 1752 O O . LEU A 1 223 ? -6.911 -11.920 -47.119 1.00 27.17 223 LEU A O 1
ATOM 1756 N N . LEU A 1 224 ? -4.890 -11.192 -46.447 1.00 28.69 224 LEU A N 1
ATOM 1757 C CA . LEU A 1 224 ? -4.250 -11.125 -47.762 1.00 28.69 224 LEU A CA 1
ATOM 1758 C C . LEU A 1 224 ? -2.813 -11.665 -47.644 1.00 28.69 224 LEU A C 1
ATOM 1760 O O . LEU A 1 224 ? -2.131 -11.326 -46.676 1.00 28.69 224 LEU A O 1
ATOM 1764 N N . PRO A 1 225 ? -2.346 -12.510 -48.582 1.00 29.48 225 PRO A N 1
ATOM 1765 C CA . PRO A 1 225 ? -1.009 -13.091 -48.531 1.00 29.48 225 PRO A CA 1
ATOM 1766 C C . PRO A 1 225 ? 0.029 -12.210 -49.241 1.00 29.48 225 PRO A C 1
ATOM 1768 O O . PRO A 1 225 ? -0.251 -11.638 -50.294 1.00 29.48 225 PRO A O 1
ATOM 1771 N N . SER A 1 226 ? 1.262 -12.188 -48.731 1.00 27.27 226 SER A N 1
ATOM 1772 C CA . SER A 1 226 ? 2.431 -11.685 -49.461 1.00 27.27 226 SER A CA 1
ATOM 1773 C C . SER A 1 226 ? 3.598 -12.674 -49.380 1.00 27.27 226 SER A C 1
ATOM 1775 O O . SER A 1 226 ? 4.103 -13.023 -48.319 1.00 27.27 226 SER A O 1
ATOM 1777 N N . SER A 1 227 ? 3.991 -13.143 -50.558 1.00 28.30 227 SER A N 1
ATOM 1778 C CA . SER A 1 227 ? 5.110 -14.037 -50.853 1.00 28.30 227 SER A CA 1
ATOM 1779 C C . SER A 1 227 ? 6.450 -13.633 -50.225 1.00 28.30 227 SER A C 1
ATOM 1781 O O . SER A 1 227 ? 6.888 -12.494 -50.385 1.00 28.30 227 SER A O 1
ATOM 1783 N N . HIS A 1 228 ? 7.171 -14.615 -49.675 1.00 29.50 228 HIS A N 1
ATOM 1784 C CA . HIS A 1 228 ? 8.635 -14.575 -49.616 1.00 29.50 228 HIS A CA 1
ATOM 1785 C C . HIS A 1 228 ? 9.237 -14.636 -51.031 1.00 29.50 228 HIS A C 1
ATOM 1787 O O . HIS A 1 228 ? 8.800 -15.461 -51.836 1.00 29.50 228 HIS A O 1
ATOM 1793 N N . PRO A 1 229 ? 10.320 -13.891 -51.286 1.00 37.03 229 PRO A N 1
ATOM 1794 C CA . PRO A 1 229 ? 11.457 -14.352 -52.070 1.00 37.03 229 PRO A CA 1
ATOM 1795 C C . PRO A 1 229 ? 12.491 -15.019 -51.144 1.00 37.03 229 PRO A C 1
ATOM 1797 O O . PRO A 1 229 ? 12.677 -14.595 -50.002 1.00 37.03 229 PRO A O 1
ATOM 1800 N N . GLN A 1 230 ? 13.184 -16.041 -51.646 1.00 30.67 230 GLN A N 1
ATOM 1801 C CA . GLN A 1 230 ? 14.496 -16.446 -51.128 1.00 30.67 230 GLN A CA 1
ATOM 1802 C C . GLN A 1 230 ? 15.570 -15.710 -51.932 1.00 30.67 230 GLN A C 1
ATOM 1804 O O . GLN A 1 230 ? 15.395 -15.532 -53.136 1.00 30.67 230 GLN A O 1
ATOM 1809 N N . GLU A 1 231 ? 16.690 -15.359 -51.305 1.00 28.34 231 GLU A N 1
ATOM 1810 C CA . GLU A 1 231 ? 17.893 -14.934 -52.024 1.00 28.34 231 GLU A CA 1
ATOM 1811 C C . GLU A 1 231 ? 19.137 -15.432 -51.269 1.00 28.34 231 GLU A C 1
ATOM 1813 O O . GLU A 1 231 ? 19.342 -15.109 -50.099 1.00 28.34 231 GLU A O 1
ATOM 1818 N N . GLU A 1 232 ? 19.926 -16.287 -51.922 1.00 32.06 232 GLU A N 1
ATOM 1819 C CA . GLU A 1 232 ? 21.235 -16.764 -51.458 1.00 32.06 232 GLU A CA 1
ATOM 1820 C C . GLU A 1 232 ? 22.328 -15.936 -52.145 1.00 32.06 232 GLU A C 1
ATOM 1822 O O . GLU A 1 232 ? 22.270 -15.819 -53.365 1.00 32.06 232 GLU A O 1
ATOM 1827 N N . VAL A 1 233 ? 23.368 -15.466 -51.436 1.00 29.77 233 VAL A N 1
ATOM 1828 C CA . VAL A 1 233 ? 24.694 -15.175 -52.034 1.00 29.77 233 VAL A CA 1
ATOM 1829 C C . VAL A 1 233 ? 25.831 -15.350 -51.005 1.00 29.77 233 VAL A C 1
ATOM 1831 O O . VAL A 1 233 ? 25.824 -14.735 -49.945 1.00 29.77 233 VAL A O 1
ATOM 1834 N N . ALA A 1 234 ? 26.808 -16.172 -51.402 1.00 28.20 234 ALA A N 1
ATOM 1835 C CA . ALA A 1 234 ? 28.253 -16.204 -51.107 1.00 28.20 234 ALA A CA 1
ATOM 1836 C C . ALA A 1 234 ? 28.858 -15.739 -49.754 1.00 28.20 234 ALA A C 1
ATOM 1838 O O . ALA A 1 234 ? 28.926 -14.562 -49.414 1.00 28.20 234 ALA A O 1
ATOM 1839 N N . GLU A 1 235 ? 29.478 -16.731 -49.109 1.00 29.11 235 GLU A N 1
ATOM 1840 C CA . GLU A 1 235 ? 30.863 -16.824 -48.599 1.00 29.11 235 GLU A CA 1
ATOM 1841 C C . GLU A 1 235 ? 31.913 -15.703 -48.843 1.00 29.11 235 GLU A C 1
ATOM 1843 O O . GLU A 1 235 ? 31.900 -14.982 -49.840 1.00 29.11 235 GLU A O 1
ATOM 1848 N N . ASN A 1 236 ? 32.980 -15.801 -48.025 1.00 27.94 236 ASN A N 1
ATOM 1849 C CA . ASN A 1 236 ? 34.281 -15.098 -48.018 1.00 27.94 236 ASN A CA 1
ATOM 1850 C C . ASN A 1 236 ? 34.322 -13.782 -47.209 1.00 27.94 236 ASN A C 1
ATOM 1852 O O . ASN A 1 236 ? 33.347 -13.046 -47.153 1.00 27.94 236 ASN A O 1
ATOM 1856 N N . SER A 1 237 ? 35.423 -13.431 -46.530 1.00 29.75 237 SER A N 1
ATOM 1857 C CA . SER A 1 237 ? 36.780 -14.022 -46.515 1.00 29.75 237 SER A CA 1
ATOM 1858 C C . SER A 1 237 ? 37.371 -14.132 -45.100 1.00 29.75 237 SER A C 1
ATOM 1860 O O . SER A 1 237 ? 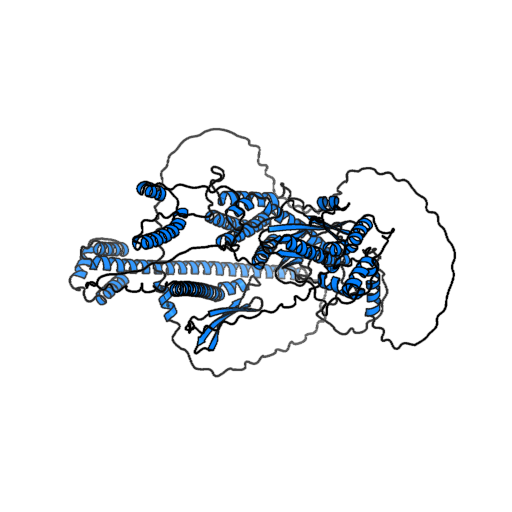37.084 -13.303 -44.239 1.00 29.75 237 SER A O 1
ATOM 1862 N N . ALA A 1 238 ? 38.271 -15.096 -44.882 1.00 27.98 238 ALA A N 1
ATOM 1863 C CA . ALA A 1 238 ? 39.072 -15.184 -43.659 1.00 27.98 238 ALA A CA 1
ATOM 1864 C C . ALA A 1 238 ? 40.166 -14.098 -43.583 1.00 27.98 238 ALA A C 1
ATOM 1866 O O . ALA A 1 238 ? 40.650 -13.618 -44.609 1.00 27.98 238 ALA A O 1
ATOM 1867 N N . ALA A 1 239 ? 40.599 -13.773 -42.363 1.00 29.62 239 ALA A N 1
ATOM 1868 C CA . ALA A 1 239 ? 41.849 -13.070 -42.080 1.00 29.62 239 ALA A CA 1
ATOM 1869 C C . ALA A 1 239 ? 42.447 -13.632 -40.779 1.00 29.62 239 ALA A C 1
ATOM 1871 O O . ALA A 1 239 ? 41.756 -13.733 -39.766 1.00 29.62 239 ALA A O 1
ATOM 1872 N N . GLU A 1 240 ? 43.712 -14.041 -40.822 1.00 30.81 240 GLU A N 1
ATOM 1873 C CA . GLU A 1 240 ? 44.405 -14.695 -39.708 1.00 30.81 240 GLU A CA 1
ATOM 1874 C C . GLU A 1 240 ? 44.968 -13.669 -38.716 1.00 30.81 240 GLU A C 1
ATOM 1876 O O . GLU A 1 240 ? 45.467 -12.620 -39.122 1.00 30.81 240 GLU A O 1
ATOM 1881 N N . PHE A 1 241 ? 44.998 -14.005 -37.423 1.00 28.69 241 PHE A N 1
ATOM 1882 C CA . PHE A 1 241 ? 45.977 -13.437 -36.491 1.00 28.69 241 PHE A CA 1
ATOM 1883 C C . PHE A 1 241 ? 46.359 -14.467 -35.422 1.00 28.69 241 PHE A C 1
ATOM 1885 O O . PHE A 1 241 ? 45.504 -15.188 -34.912 1.00 28.69 241 PHE A O 1
ATOM 1892 N N . SER A 1 242 ? 47.655 -14.559 -35.109 1.00 30.78 242 SER A N 1
ATOM 1893 C CA . SER A 1 242 ? 48.239 -15.674 -34.353 1.00 30.78 242 SER A CA 1
ATOM 1894 C C . SER A 1 242 ? 49.190 -15.199 -33.251 1.00 30.78 242 SER A C 1
ATOM 1896 O O . SER A 1 242 ? 50.318 -14.798 -33.535 1.00 30.78 242 SER A O 1
ATOM 1898 N N . SER A 1 243 ? 48.758 -15.353 -32.000 1.00 31.23 243 SER A N 1
ATOM 1899 C CA . SER A 1 243 ? 49.593 -15.521 -30.797 1.00 31.23 243 SER A CA 1
ATOM 1900 C C . SER A 1 243 ? 48.648 -15.954 -29.663 1.00 31.23 243 SER A C 1
ATOM 1902 O O . SER A 1 243 ? 47.753 -15.186 -29.327 1.00 31.23 243 SER A O 1
ATOM 1904 N N . ALA A 1 244 ? 48.631 -17.184 -29.144 1.00 33.06 244 ALA A N 1
ATOM 1905 C CA . ALA A 1 244 ? 49.726 -18.041 -28.671 1.00 33.06 244 ALA A CA 1
ATOM 1906 C C . ALA A 1 244 ? 50.373 -17.532 -27.370 1.00 33.06 244 ALA A C 1
ATOM 1908 O O . ALA A 1 244 ? 51.507 -17.072 -27.374 1.00 33.06 244 ALA A O 1
ATOM 1909 N N . ASP A 1 245 ? 49.641 -17.687 -26.265 1.00 31.61 245 ASP A N 1
ATOM 1910 C CA . ASP A 1 245 ? 50.191 -17.933 -24.927 1.00 31.61 245 ASP A CA 1
ATOM 1911 C C . ASP A 1 245 ? 49.260 -18.935 -24.222 1.00 31.61 245 ASP A C 1
ATOM 1913 O O . ASP A 1 245 ? 48.039 -18.844 -24.368 1.00 31.61 245 ASP A O 1
ATOM 1917 N N . VAL A 1 246 ? 49.816 -19.944 -23.541 1.00 35.81 246 VAL A N 1
ATOM 1918 C CA . VAL A 1 246 ? 49.050 -21.121 -23.079 1.00 35.81 246 VAL A CA 1
ATOM 1919 C C . VAL A 1 246 ? 48.751 -21.077 -21.583 1.00 35.81 246 VAL A C 1
ATOM 1921 O O . VAL A 1 246 ? 49.596 -20.779 -20.742 1.00 35.81 246 VAL A O 1
ATOM 1924 N N . GLU A 1 247 ? 47.508 -21.428 -21.278 1.00 37.06 247 GLU A N 1
ATOM 1925 C CA . GLU A 1 247 ? 46.865 -21.392 -19.975 1.00 37.06 247 GLU A CA 1
ATOM 1926 C C . GLU A 1 247 ? 47.546 -22.245 -18.889 1.00 37.06 247 GLU A C 1
ATOM 1928 O O . GLU A 1 247 ? 47.985 -23.375 -19.110 1.00 37.06 247 GLU A O 1
ATOM 1933 N N . LYS A 1 248 ? 47.428 -21.767 -17.646 1.00 36.56 248 LYS A N 1
ATOM 1934 C CA . LYS A 1 248 ? 47.048 -22.618 -16.505 1.00 36.56 248 LYS A CA 1
ATOM 1935 C C . LYS A 1 248 ? 45.883 -21.981 -15.747 1.00 36.56 248 LYS A C 1
ATOM 1937 O O . LYS A 1 248 ? 45.990 -21.633 -14.574 1.00 36.56 248 LYS A O 1
ATOM 1942 N N . GLY A 1 249 ? 44.772 -21.797 -16.457 1.00 35.62 249 GLY A N 1
ATOM 1943 C CA . GLY A 1 249 ? 43.504 -21.407 -15.856 1.00 35.62 249 GLY A CA 1
ATOM 1944 C C . GLY A 1 249 ? 42.932 -22.557 -15.030 1.00 35.62 249 GLY A C 1
ATOM 1945 O O . GLY A 1 249 ? 42.823 -23.681 -15.515 1.00 35.62 249 GLY A O 1
ATOM 1946 N N . ILE A 1 250 ? 42.549 -22.276 -13.786 1.00 36.75 250 ILE A N 1
ATOM 1947 C CA . ILE A 1 250 ? 41.572 -23.111 -13.086 1.00 36.75 250 ILE A CA 1
ATOM 1948 C C . ILE A 1 250 ? 40.220 -22.713 -13.679 1.00 36.75 250 ILE A C 1
ATOM 1950 O O . ILE A 1 250 ? 39.757 -21.598 -13.452 1.00 36.75 250 ILE A O 1
ATOM 1954 N N . SER A 1 251 ? 39.638 -23.585 -14.503 1.00 38.97 251 SER A N 1
ATOM 1955 C CA . SER A 1 251 ? 38.346 -23.351 -15.150 1.00 38.97 251 SER A CA 1
ATOM 1956 C C . SER A 1 251 ? 37.220 -23.471 -14.122 1.00 38.97 251 SER A C 1
ATOM 1958 O O . SER A 1 251 ? 36.675 -24.556 -13.910 1.00 38.97 251 SER A O 1
ATOM 1960 N N . ASP A 1 252 ? 36.925 -22.363 -13.450 1.00 44.22 252 ASP A N 1
ATOM 1961 C CA . ASP A 1 252 ? 35.868 -22.260 -12.447 1.00 44.22 252 ASP A CA 1
ATOM 1962 C C . ASP A 1 252 ? 34.493 -22.380 -13.145 1.00 44.22 252 ASP A C 1
ATOM 1964 O O . ASP A 1 252 ? 34.166 -21.529 -13.984 1.00 44.22 252 ASP A O 1
ATOM 1968 N N . PRO A 1 253 ? 33.707 -23.452 -12.907 1.00 43.00 253 PRO A N 1
ATOM 1969 C CA . PRO A 1 253 ? 32.568 -23.798 -13.762 1.00 43.00 253 PRO A CA 1
ATOM 1970 C C . PRO A 1 253 ? 31.437 -22.759 -13.734 1.00 43.00 253 PRO A C 1
ATOM 1972 O O . PRO A 1 253 ? 30.715 -22.626 -14.720 1.00 43.00 253 PRO A O 1
ATOM 1975 N N . ASP A 1 254 ? 31.329 -21.973 -12.660 1.00 49.59 254 ASP A N 1
ATOM 1976 C CA . ASP A 1 254 ? 30.297 -20.943 -12.494 1.00 49.59 254 ASP A CA 1
ATOM 1977 C C . ASP A 1 254 ? 30.418 -19.777 -13.501 1.00 49.59 254 ASP A C 1
ATOM 1979 O O . ASP A 1 254 ? 29.458 -19.033 -13.703 1.00 49.59 254 ASP A O 1
ATOM 1983 N N . VAL A 1 255 ? 31.567 -19.596 -14.168 1.00 49.84 255 VAL A N 1
ATOM 1984 C CA . VAL A 1 255 ? 31.797 -18.452 -15.076 1.00 49.84 255 VAL A CA 1
ATOM 1985 C C . VAL A 1 255 ? 31.064 -18.598 -16.420 1.00 49.84 255 VAL A C 1
ATOM 1987 O O . VAL A 1 255 ? 30.634 -17.597 -16.996 1.00 49.84 255 VAL A O 1
ATOM 1990 N N . ALA A 1 256 ? 30.870 -19.823 -16.919 1.00 47.19 256 ALA A N 1
ATOM 1991 C CA . ALA A 1 256 ? 30.298 -20.054 -18.251 1.00 47.19 256 ALA A CA 1
ATOM 1992 C C . ALA A 1 256 ? 28.796 -19.710 -18.327 1.00 47.19 256 ALA A C 1
ATOM 1994 O O . ALA A 1 256 ? 28.345 -19.023 -19.245 1.00 47.19 256 ALA A O 1
ATOM 1995 N N . ASP A 1 257 ? 28.008 -20.131 -17.335 1.00 49.22 257 ASP A N 1
ATOM 1996 C CA . ASP A 1 257 ? 26.565 -19.856 -17.300 1.00 49.22 257 ASP A CA 1
ATOM 1997 C C . ASP A 1 257 ? 26.240 -18.403 -16.914 1.00 49.22 257 ASP A C 1
ATOM 1999 O O . ASP A 1 257 ? 25.199 -17.856 -17.297 1.00 49.22 257 ASP A O 1
ATOM 2003 N N . VAL A 1 258 ? 27.171 -17.737 -16.226 1.00 48.81 258 VAL A N 1
ATOM 2004 C CA . VAL A 1 258 ? 27.152 -16.291 -15.987 1.00 48.81 258 VAL A CA 1
ATOM 2005 C C . VAL A 1 258 ? 27.169 -15.528 -17.323 1.00 48.81 258 VAL A C 1
ATOM 2007 O O . VAL A 1 258 ? 26.315 -14.663 -17.535 1.00 48.81 258 VAL A O 1
ATOM 2010 N N . GLU A 1 259 ? 28.034 -15.892 -18.275 1.00 50.44 259 GLU A N 1
ATOM 2011 C CA . GLU A 1 259 ? 28.136 -15.222 -19.585 1.00 50.44 259 GLU A CA 1
ATOM 2012 C C . GLU A 1 259 ? 26.835 -15.310 -20.418 1.00 50.44 259 GLU A C 1
ATOM 2014 O O . GLU A 1 259 ? 26.408 -14.327 -21.041 1.00 50.44 259 GLU A O 1
ATOM 2019 N N . ILE A 1 260 ? 26.116 -16.438 -20.341 1.00 53.25 260 ILE A N 1
ATOM 2020 C CA . ILE A 1 260 ? 24.810 -16.637 -21.003 1.00 53.25 260 ILE A CA 1
ATOM 2021 C C . ILE A 1 260 ? 23.754 -15.638 -20.495 1.00 53.25 260 ILE A C 1
ATOM 2023 O O . ILE A 1 260 ? 22.866 -15.226 -21.253 1.00 53.25 260 ILE A O 1
ATOM 2027 N N . VAL A 1 261 ? 23.836 -15.201 -19.235 1.00 50.50 261 VAL A N 1
ATOM 2028 C CA . VAL A 1 261 ? 22.957 -14.154 -18.688 1.00 50.50 261 VAL A CA 1
ATOM 2029 C C . VAL A 1 261 ? 23.382 -12.759 -19.161 1.00 50.50 261 VAL A C 1
ATOM 2031 O O . VAL A 1 261 ? 22.518 -11.915 -19.398 1.00 50.50 261 VAL A O 1
ATOM 2034 N N . TRP A 1 262 ? 24.680 -12.509 -19.351 1.00 47.62 262 TRP A N 1
ATOM 2035 C CA . TRP A 1 262 ? 25.216 -11.170 -19.646 1.00 47.62 262 TRP A CA 1
ATOM 2036 C C . TRP A 1 262 ? 25.014 -10.758 -21.103 1.00 47.62 262 TRP A C 1
ATOM 2038 O O . TRP A 1 262 ? 24.783 -9.582 -21.380 1.00 47.62 262 TRP A O 1
ATOM 2048 N N . SER A 1 263 ? 24.973 -11.725 -22.028 1.00 55.38 263 SER A N 1
ATOM 2049 C CA . SER A 1 263 ? 24.523 -11.491 -23.411 1.00 55.38 263 SER A CA 1
ATOM 2050 C C . SER A 1 263 ? 23.219 -10.676 -23.472 1.00 55.38 263 SER A C 1
ATOM 2052 O O . SER A 1 263 ? 23.058 -9.806 -24.327 1.00 55.38 263 SER A O 1
ATOM 2054 N N . ARG A 1 264 ? 22.312 -10.916 -22.517 1.00 59.75 264 ARG A N 1
ATOM 2055 C CA . ARG A 1 264 ? 20.914 -10.486 -22.552 1.00 59.75 264 ARG A CA 1
ATOM 2056 C C . ARG A 1 264 ? 20.725 -8.984 -22.360 1.00 59.75 264 ARG A C 1
ATOM 2058 O O . ARG A 1 264 ? 19.806 -8.431 -22.951 1.00 59.75 264 ARG A O 1
ATOM 2065 N N . ALA A 1 265 ? 21.561 -8.302 -21.571 1.00 62.50 265 ALA A N 1
ATOM 2066 C CA . ALA A 1 265 ? 21.371 -6.871 -21.284 1.00 62.50 265 ALA A CA 1
ATOM 2067 C C . ALA A 1 265 ? 21.368 -6.008 -22.564 1.00 62.50 265 ALA A C 1
ATOM 2069 O O . ALA A 1 265 ? 20.659 -5.005 -22.642 1.00 62.50 265 ALA A O 1
ATOM 2070 N N . LYS A 1 266 ? 22.099 -6.459 -23.590 1.00 71.56 266 LYS A N 1
ATOM 2071 C CA . LYS A 1 266 ? 22.229 -5.834 -24.916 1.00 71.56 266 LYS A CA 1
ATOM 2072 C C . LYS A 1 266 ? 20.958 -5.906 -25.770 1.00 71.56 266 LYS A C 1
ATOM 2074 O O . LYS A 1 266 ? 20.856 -5.166 -26.740 1.00 71.56 266 LYS A O 1
ATOM 2079 N N . PHE A 1 267 ? 19.989 -6.746 -25.399 1.00 74.69 267 PHE A N 1
ATOM 2080 C CA . PHE A 1 267 ? 18.716 -6.918 -26.110 1.00 74.69 267 PHE A CA 1
ATOM 2081 C C . PHE A 1 267 ? 17.620 -5.942 -25.645 1.00 74.69 267 PHE A C 1
ATOM 2083 O O . PHE A 1 267 ? 16.511 -5.969 -26.174 1.00 74.69 267 PHE A O 1
ATOM 2090 N N . THR A 1 268 ? 17.886 -5.056 -24.674 1.00 84.75 268 THR A N 1
ATOM 2091 C CA . THR A 1 268 ? 16.914 -4.007 -24.339 1.00 84.75 268 THR A CA 1
ATOM 2092 C C . THR A 1 268 ? 16.871 -2.943 -25.459 1.00 84.75 268 THR A C 1
ATOM 2094 O O . THR A 1 268 ? 17.927 -2.453 -25.869 1.00 84.75 268 THR A O 1
ATOM 2097 N N . PRO A 1 269 ? 15.685 -2.493 -25.918 1.00 88.88 269 PRO A N 1
ATOM 2098 C CA . PRO A 1 269 ? 15.493 -1.496 -26.997 1.00 88.88 269 PRO A CA 1
ATOM 2099 C C . PRO A 1 269 ? 15.971 -0.072 -26.644 1.00 88.88 269 PRO A C 1
ATOM 2101 O O . PRO A 1 269 ? 15.675 0.895 -27.344 1.00 88.88 269 PRO A O 1
ATOM 2104 N N . PHE A 1 270 ? 16.669 0.092 -25.523 1.00 93.88 270 PHE A N 1
ATOM 2105 C CA . PHE A 1 270 ? 17.219 1.363 -25.062 1.00 93.88 270 PHE A CA 1
ATOM 2106 C C . PHE A 1 270 ? 18.713 1.258 -24.708 1.00 93.88 270 PHE A C 1
ATOM 2108 O O . PHE A 1 270 ? 19.239 2.168 -24.073 1.00 93.88 270 PHE A O 1
ATOM 2115 N N . TYR A 1 271 ? 19.401 0.157 -25.051 1.00 93.12 271 TYR A N 1
ATOM 2116 C CA . TYR A 1 271 ? 20.746 -0.165 -2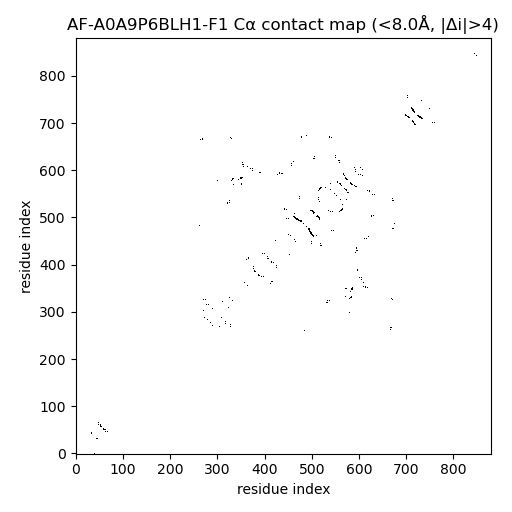4.541 1.00 93.12 271 TYR A CA 1
ATOM 2117 C C . TYR A 1 271 ? 21.794 0.929 -24.810 1.00 93.12 271 TYR A C 1
ATOM 2119 O O . TYR A 1 271 ? 22.637 1.223 -23.960 1.00 93.12 271 TYR A O 1
ATOM 2127 N N . ASP A 1 272 ? 21.720 1.584 -25.962 1.00 94.69 272 ASP A N 1
ATOM 2128 C CA . ASP A 1 272 ? 22.579 2.700 -26.358 1.00 94.69 272 ASP A CA 1
ATOM 2129 C C . ASP A 1 272 ? 22.284 3.986 -25.558 1.00 94.69 272 ASP A C 1
ATOM 2131 O O . ASP A 1 272 ? 23.204 4.629 -25.044 1.00 94.69 272 ASP A O 1
ATOM 2135 N N . LEU A 1 273 ? 21.006 4.324 -25.355 1.00 95.50 273 LEU A N 1
ATOM 2136 C CA . LEU A 1 273 ? 20.569 5.430 -24.498 1.00 95.50 273 LEU A CA 1
ATOM 2137 C C . LEU A 1 273 ? 20.922 5.177 -23.022 1.00 95.50 273 LEU A C 1
ATOM 2139 O O . LEU A 1 273 ? 21.374 6.087 -22.327 1.00 95.50 273 LEU A O 1
ATOM 2143 N N . VAL A 1 274 ? 20.779 3.938 -22.545 1.00 94.38 274 VAL A N 1
ATOM 2144 C CA . VAL A 1 274 ? 21.242 3.486 -21.223 1.00 94.38 274 VAL A CA 1
ATOM 2145 C C . VAL A 1 274 ? 22.751 3.680 -21.100 1.00 94.38 274 VAL A C 1
ATOM 2147 O O . VAL A 1 274 ? 23.217 4.315 -20.151 1.00 94.38 274 VAL A O 1
ATOM 2150 N N . THR A 1 275 ? 23.514 3.183 -22.074 1.00 94.19 275 THR A N 1
ATOM 2151 C CA . THR A 1 275 ? 24.976 3.301 -22.123 1.00 94.19 275 THR A CA 1
ATOM 2152 C C . THR A 1 275 ? 25.402 4.767 -22.059 1.00 94.19 275 THR A C 1
ATOM 2154 O O . THR A 1 275 ? 26.263 5.124 -21.251 1.00 94.19 275 THR A O 1
ATOM 2157 N N . TYR A 1 276 ? 24.740 5.646 -22.817 1.00 94.81 276 TYR A N 1
ATOM 2158 C CA . TYR A 1 276 ? 24.936 7.094 -22.753 1.00 94.81 276 TYR A CA 1
ATOM 2159 C C . TYR A 1 276 ? 24.690 7.659 -21.343 1.00 94.81 276 TYR A C 1
ATOM 2161 O O . TYR A 1 276 ? 25.544 8.380 -20.817 1.00 94.81 276 TYR A O 1
ATOM 2169 N N . VAL A 1 277 ? 23.572 7.310 -20.691 1.00 93.69 277 VAL A N 1
ATOM 2170 C CA . VAL A 1 277 ? 23.261 7.749 -19.315 1.00 93.69 277 VAL A CA 1
ATOM 2171 C C . VAL A 1 277 ? 24.353 7.302 -18.338 1.00 93.69 277 VAL A C 1
ATOM 2173 O O . VAL A 1 277 ? 24.814 8.111 -17.527 1.00 93.69 277 VAL A O 1
ATOM 2176 N N . PHE A 1 278 ? 24.816 6.052 -18.424 1.00 92.19 278 PHE A N 1
ATOM 2177 C CA . PHE A 1 278 ? 25.866 5.525 -17.549 1.00 92.19 278 PHE A CA 1
ATOM 2178 C C . PHE A 1 278 ? 27.224 6.193 -17.790 1.00 92.19 278 PHE A C 1
ATOM 2180 O O . PHE A 1 278 ? 27.882 6.604 -16.830 1.00 92.19 278 PHE A O 1
ATOM 2187 N N . GLN A 1 279 ? 27.630 6.376 -19.050 1.00 93.00 279 GLN A N 1
ATOM 2188 C CA . GLN A 1 279 ? 28.873 7.068 -19.399 1.00 93.00 279 GLN A CA 1
ATOM 2189 C C . GLN A 1 279 ? 28.858 8.530 -18.923 1.00 93.00 279 GLN A C 1
ATOM 2191 O O . GLN A 1 279 ? 29.798 8.948 -18.241 1.00 93.00 279 GLN A O 1
ATOM 2196 N N . LYS A 1 280 ? 27.774 9.284 -19.180 1.00 92.12 280 LYS A N 1
ATOM 2197 C CA . LYS A 1 280 ? 27.600 10.659 -18.670 1.00 92.12 280 LYS A CA 1
ATOM 2198 C C . LYS A 1 280 ? 27.641 10.714 -17.143 1.00 92.12 280 LYS A C 1
ATOM 2200 O O . LYS A 1 280 ? 28.348 11.554 -16.590 1.00 92.12 280 LYS A O 1
ATOM 2205 N N . THR A 1 281 ? 26.948 9.800 -16.459 1.00 89.00 281 THR A N 1
ATOM 2206 C CA . THR A 1 281 ? 26.952 9.711 -14.984 1.00 89.00 281 THR A CA 1
ATOM 2207 C C . THR A 1 281 ? 28.365 9.482 -14.439 1.00 89.00 281 THR A C 1
ATOM 2209 O O . THR A 1 281 ? 28.763 10.108 -13.458 1.00 89.00 281 THR A O 1
ATOM 2212 N N . LYS A 1 282 ? 29.168 8.656 -15.122 1.00 89.56 282 LYS A N 1
ATOM 2213 C CA . LYS A 1 282 ? 30.581 8.394 -14.799 1.00 89.56 282 LYS A CA 1
ATOM 2214 C C . LYS A 1 282 ? 31.549 9.459 -15.347 1.00 89.56 282 LYS A C 1
ATOM 2216 O O . LYS A 1 282 ? 32.755 9.233 -15.355 1.00 89.56 282 LYS A O 1
ATOM 2221 N N . LYS A 1 283 ? 31.035 10.615 -15.796 1.00 92.19 283 LYS A N 1
ATOM 2222 C CA . LYS A 1 283 ? 31.769 11.744 -16.408 1.00 92.19 283 LYS A CA 1
ATOM 2223 C C . LYS A 1 283 ? 32.649 11.369 -17.612 1.00 92.19 283 LYS A C 1
ATOM 2225 O O . LYS A 1 283 ? 33.553 12.122 -17.968 1.00 92.19 283 LYS A O 1
ATOM 2230 N N . LYS A 1 284 ? 32.393 10.227 -18.256 1.00 94.44 284 LYS A N 1
ATOM 2231 C CA . LYS A 1 284 ? 33.096 9.814 -19.476 1.00 94.44 284 LYS A CA 1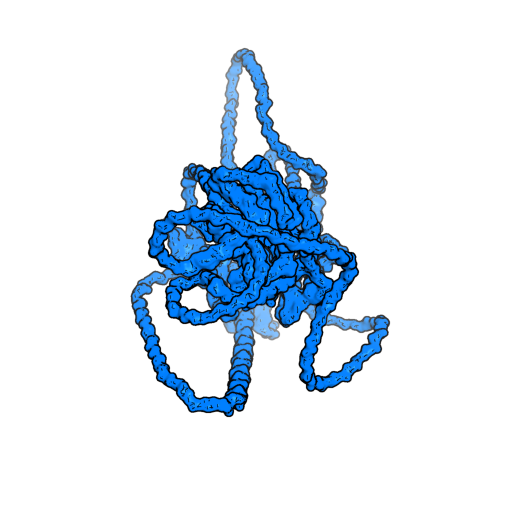
ATOM 2232 C C . LYS A 1 284 ? 32.572 10.607 -20.686 1.00 94.44 284 LYS A C 1
ATOM 2234 O O . LYS A 1 284 ? 31.401 11.007 -20.687 1.00 94.44 284 LYS A O 1
ATOM 2239 N N . PRO A 1 285 ? 33.396 10.829 -21.729 1.00 94.88 285 PRO A N 1
ATOM 2240 C CA . PRO A 1 285 ? 32.882 11.274 -23.018 1.00 94.88 285 PRO A CA 1
ATOM 2241 C C . PRO A 1 285 ? 31.848 10.259 -23.521 1.00 94.88 285 PRO A C 1
ATOM 2243 O O . PRO A 1 285 ? 32.050 9.053 -23.417 1.00 94.88 285 PRO A O 1
ATOM 2246 N N . ALA A 1 286 ? 30.724 10.771 -24.017 1.00 95.69 286 ALA A N 1
ATOM 2247 C CA . ALA A 1 286 ? 29.579 9.983 -24.462 1.00 95.69 286 ALA A CA 1
ATOM 2248 C C . ALA A 1 286 ? 28.829 10.766 -25.539 1.00 95.69 286 ALA A C 1
ATOM 2250 O O . ALA A 1 286 ? 28.481 11.936 -25.309 1.00 95.69 286 ALA A O 1
ATOM 2251 N N . VAL A 1 287 ? 28.585 10.129 -26.682 1.00 96.38 287 VAL A N 1
ATOM 2252 C CA . VAL A 1 287 ? 27.812 10.672 -27.807 1.00 96.38 287 VAL A CA 1
ATOM 2253 C C . VAL A 1 287 ? 26.371 10.191 -27.667 1.00 96.38 287 VAL A C 1
ATOM 2255 O O . VAL A 1 287 ? 26.143 9.019 -27.390 1.00 96.38 287 VAL A O 1
ATOM 2258 N N . LEU A 1 288 ? 25.402 11.097 -27.808 1.00 96.88 288 LEU A N 1
ATOM 2259 C CA . LEU A 1 288 ? 23.985 10.732 -27.796 1.00 96.88 288 LEU A CA 1
ATOM 2260 C C . LEU A 1 288 ? 23.631 10.114 -29.162 1.00 96.88 288 LEU A C 1
ATOM 2262 O O . LEU A 1 288 ? 23.952 10.751 -30.170 1.00 96.88 288 LEU A O 1
ATOM 2266 N N . PRO A 1 289 ? 22.986 8.934 -29.225 1.00 96.06 289 PRO A N 1
ATOM 2267 C CA . PRO A 1 289 ? 22.511 8.353 -30.479 1.00 96.06 289 PRO A CA 1
ATOM 2268 C C . PRO A 1 289 ? 21.694 9.351 -31.310 1.00 96.06 289 PRO A C 1
ATOM 2270 O O . PRO A 1 289 ? 20.834 10.065 -30.794 1.00 96.06 289 PRO A O 1
ATOM 2273 N N . SER A 1 290 ? 21.995 9.438 -32.605 1.00 94.19 290 SER A N 1
ATOM 2274 C CA . SER A 1 290 ? 21.371 10.397 -33.528 1.00 94.19 290 SER A CA 1
ATOM 2275 C C . SER A 1 290 ? 20.143 9.837 -34.249 1.00 94.19 290 SER A C 1
ATOM 2277 O O . SER A 1 290 ? 19.291 10.608 -34.692 1.00 94.19 290 SER A O 1
ATOM 2279 N N . THR A 1 291 ? 20.050 8.513 -34.360 1.00 94.56 291 THR A N 1
ATOM 2280 C CA . THR A 1 291 ? 19.013 7.776 -35.090 1.00 94.56 291 THR A CA 1
ATOM 2281 C C . THR A 1 291 ? 18.216 6.895 -34.133 1.00 94.56 291 THR A C 1
ATOM 2283 O O . THR A 1 291 ? 18.731 6.455 -33.112 1.00 94.56 291 THR A O 1
ATOM 2286 N N . ILE A 1 292 ? 16.943 6.662 -34.456 1.00 94.25 292 ILE A N 1
ATOM 2287 C CA . ILE A 1 292 ? 16.105 5.671 -33.770 1.00 94.25 292 ILE A CA 1
ATOM 2288 C C . ILE A 1 292 ? 16.221 4.366 -34.568 1.00 94.25 292 ILE A C 1
ATOM 2290 O O . ILE A 1 292 ? 16.039 4.432 -35.789 1.00 94.25 292 ILE A O 1
ATOM 2294 N N . PRO A 1 293 ? 16.479 3.205 -33.941 1.00 92.88 293 PRO A N 1
ATOM 2295 C CA . PRO A 1 293 ? 16.467 1.926 -34.646 1.00 92.88 293 PRO A CA 1
ATOM 2296 C C . PRO A 1 293 ? 15.117 1.655 -35.340 1.00 92.88 293 PRO A C 1
ATOM 2298 O O . PRO A 1 293 ? 14.050 2.099 -34.897 1.00 92.88 293 PRO A O 1
ATOM 2301 N N . ASN A 1 294 ? 15.168 0.981 -36.491 1.00 92.38 294 ASN A N 1
ATOM 2302 C CA . ASN A 1 294 ? 14.007 0.779 -37.374 1.00 92.38 294 ASN A CA 1
ATOM 2303 C C . ASN A 1 294 ? 13.278 -0.551 -37.130 1.00 92.38 294 ASN A C 1
ATOM 2305 O O . ASN A 1 294 ? 12.130 -0.699 -37.533 1.00 92.38 294 ASN A O 1
ATOM 2309 N N . ASP A 1 295 ? 13.954 -1.483 -36.470 1.00 91.94 295 ASP A N 1
ATOM 2310 C CA . ASP A 1 295 ? 13.529 -2.815 -36.041 1.00 91.94 295 ASP A CA 1
ATOM 2311 C C . ASP A 1 295 ? 12.715 -2.808 -34.732 1.00 91.94 295 ASP A C 1
ATOM 2313 O O . ASP A 1 295 ? 12.026 -3.776 -34.412 1.00 91.94 295 ASP A O 1
ATOM 2317 N N . HIS A 1 296 ? 12.747 -1.701 -33.988 1.00 89.56 296 HIS A N 1
ATOM 2318 C CA . HIS A 1 296 ? 11.949 -1.506 -32.778 1.00 89.56 296 HIS A CA 1
ATOM 2319 C C . HIS A 1 296 ? 10.437 -1.428 -33.068 1.00 89.56 296 HIS A C 1
ATOM 2321 O O . HIS A 1 296 ? 10.004 -0.853 -34.069 1.00 89.56 296 HIS A O 1
ATOM 2327 N N . SER A 1 297 ? 9.617 -1.918 -32.131 1.00 92.69 297 SER A N 1
ATOM 2328 C CA . SER A 1 297 ? 8.156 -1.757 -32.165 1.00 92.69 297 SER A CA 1
ATOM 2329 C C . SER A 1 297 ? 7.734 -0.281 -32.169 1.00 92.69 297 SER A C 1
ATOM 2331 O O . SER A 1 297 ? 8.476 0.597 -31.727 1.00 92.69 297 SER A O 1
ATOM 2333 N N . GLU A 1 298 ? 6.518 0.016 -32.637 1.00 93.69 298 GLU A N 1
ATOM 2334 C CA . GLU A 1 298 ? 5.988 1.388 -32.676 1.00 93.69 298 GLU A CA 1
ATOM 2335 C C . GLU A 1 298 ? 6.034 2.068 -31.296 1.00 93.69 298 GLU A C 1
ATOM 2337 O O . GLU A 1 298 ? 6.502 3.200 -31.177 1.00 93.69 298 GLU A O 1
ATOM 2342 N N . ILE A 1 299 ? 5.662 1.336 -30.240 1.00 92.31 299 ILE A N 1
ATOM 2343 C CA . ILE A 1 299 ? 5.686 1.802 -28.847 1.00 92.31 299 ILE A CA 1
ATOM 2344 C C . ILE A 1 299 ? 7.126 2.077 -28.385 1.00 92.31 299 ILE A C 1
ATOM 2346 O O . ILE A 1 299 ? 7.387 3.106 -27.755 1.00 92.31 299 ILE A O 1
ATOM 2350 N N . HIS A 1 300 ? 8.084 1.207 -28.725 1.00 94.19 300 HIS A N 1
ATOM 2351 C CA . HIS A 1 300 ? 9.498 1.456 -28.444 1.00 94.19 300 HIS A CA 1
ATOM 2352 C C . HIS A 1 300 ? 10.046 2.656 -29.218 1.00 94.19 300 HIS A C 1
ATOM 2354 O O . HIS A 1 300 ? 10.785 3.443 -28.634 1.00 94.19 300 HIS A O 1
ATOM 2360 N N . ARG A 1 301 ? 9.674 2.858 -30.488 1.00 94.81 301 ARG A N 1
ATOM 2361 C CA . ARG A 1 301 ? 10.103 4.028 -31.279 1.00 94.81 301 ARG A CA 1
ATOM 2362 C C . ARG A 1 301 ? 9.494 5.327 -30.739 1.00 94.81 301 ARG A C 1
ATOM 2364 O O . ARG A 1 301 ? 10.195 6.339 -30.681 1.00 94.81 301 ARG A O 1
ATOM 2371 N N . GLU A 1 302 ? 8.246 5.297 -30.266 1.00 95.19 302 GLU A N 1
ATOM 2372 C CA . GLU A 1 302 ? 7.593 6.423 -29.584 1.00 95.19 302 GLU A CA 1
ATOM 2373 C C . GLU A 1 302 ? 8.316 6.775 -28.268 1.00 95.19 302 GLU A C 1
ATOM 2375 O O . GLU A 1 302 ? 8.740 7.919 -28.076 1.00 95.19 302 GLU A O 1
ATOM 2380 N N . LEU A 1 303 ? 8.551 5.783 -27.397 1.00 94.50 303 LEU A N 1
ATOM 2381 C CA . LEU A 1 303 ? 9.307 5.953 -26.150 1.00 94.50 303 LEU A CA 1
ATOM 2382 C C . LEU A 1 303 ? 10.737 6.442 -26.398 1.00 94.50 303 LEU A C 1
ATOM 2384 O O . LEU A 1 303 ? 11.167 7.408 -25.768 1.00 94.50 303 LEU A O 1
ATOM 2388 N N . TYR A 1 304 ? 11.460 5.816 -27.327 1.00 96.06 304 TYR A N 1
ATOM 2389 C CA . TYR A 1 304 ? 12.834 6.169 -27.683 1.00 96.06 304 TYR A CA 1
ATOM 2390 C C . TYR A 1 304 ? 12.904 7.617 -28.185 1.00 96.06 304 TYR A C 1
ATOM 2392 O O . TYR A 1 304 ? 13.753 8.379 -27.727 1.00 96.06 304 TYR A O 1
ATOM 2400 N N . SER A 1 305 ? 11.977 8.040 -29.055 1.00 95.69 305 SER A N 1
ATOM 2401 C CA . SER A 1 305 ? 11.871 9.429 -29.526 1.00 95.69 305 SER A CA 1
ATOM 2402 C C . SER A 1 305 ? 11.682 10.418 -28.368 1.00 95.69 305 SER A C 1
ATOM 2404 O O . SER A 1 305 ? 12.389 11.427 -28.279 1.00 95.69 305 SER A O 1
ATOM 2406 N N . VAL A 1 306 ? 10.779 10.112 -27.431 1.00 94.94 306 VAL A N 1
ATOM 2407 C CA . VAL A 1 306 ? 10.537 10.947 -26.246 1.00 94.94 306 VAL A CA 1
ATOM 2408 C C . VAL A 1 306 ? 11.765 11.002 -25.333 1.00 94.94 306 VAL A C 1
ATOM 2410 O O . VAL A 1 306 ? 12.178 12.095 -24.946 1.00 94.94 306 VAL A O 1
ATOM 2413 N N . ILE A 1 307 ? 12.390 9.862 -25.025 1.00 95.50 307 ILE A N 1
ATOM 2414 C CA . ILE A 1 307 ? 13.615 9.793 -24.216 1.00 95.50 307 ILE A CA 1
ATOM 2415 C C . ILE A 1 307 ? 14.733 10.608 -24.876 1.00 95.50 307 ILE A C 1
ATOM 2417 O O . ILE A 1 307 ? 15.338 11.461 -24.228 1.00 95.50 307 ILE A O 1
ATOM 2421 N N . LEU A 1 308 ? 14.978 10.393 -26.170 1.00 95.62 308 LEU A N 1
ATOM 2422 C CA . LEU A 1 308 ? 16.013 11.074 -26.942 1.00 95.62 308 LEU A CA 1
ATOM 2423 C C . LEU A 1 308 ? 15.815 12.598 -26.936 1.00 95.62 308 LEU A C 1
ATOM 2425 O O . LEU A 1 308 ? 16.774 13.351 -26.768 1.00 95.62 308 LEU A O 1
ATOM 2429 N N . ASN A 1 309 ? 14.575 13.070 -27.074 1.00 94.69 309 ASN A N 1
ATOM 2430 C CA . ASN A 1 309 ? 14.262 14.500 -27.059 1.00 94.69 309 ASN A CA 1
ATOM 2431 C C . ASN A 1 309 ? 14.328 15.128 -25.655 1.00 94.69 309 ASN A C 1
ATOM 2433 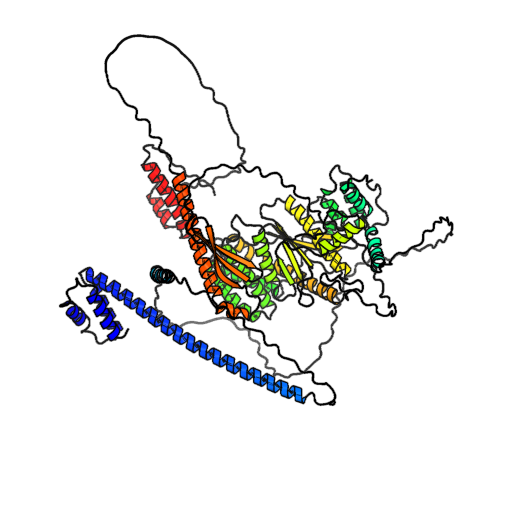O O . ASN A 1 309 ? 14.597 16.323 -25.541 1.00 94.69 309 ASN A O 1
ATOM 2437 N N . GLU A 1 310 ? 14.163 14.349 -24.584 1.00 93.94 310 GLU A N 1
ATOM 2438 C CA . GLU A 1 310 ? 14.474 14.791 -23.218 1.00 93.94 310 GLU A CA 1
ATOM 2439 C C . GLU A 1 310 ? 15.988 14.800 -22.937 1.00 93.94 310 GLU A C 1
ATOM 2441 O O . GLU A 1 310 ? 16.477 15.736 -22.309 1.00 93.94 310 GLU A O 1
ATOM 2446 N N . LEU A 1 311 ? 16.747 13.818 -23.442 1.00 94.69 311 LEU A N 1
ATOM 2447 C CA . LEU A 1 311 ? 18.211 13.737 -23.300 1.00 94.69 311 LEU A CA 1
ATOM 2448 C C . LEU A 1 311 ? 18.971 14.812 -24.099 1.00 94.69 311 LEU A C 1
ATOM 2450 O O . LEU A 1 311 ? 20.107 15.136 -23.758 1.00 94.69 311 LEU A O 1
ATOM 2454 N N . LYS A 1 312 ? 18.348 15.396 -25.132 1.00 95.44 312 LYS A N 1
ATOM 2455 C CA . LYS A 1 312 ? 18.862 16.575 -25.856 1.00 95.44 312 LYS A CA 1
ATOM 2456 C C . LYS A 1 312 ? 18.755 17.883 -25.057 1.00 95.44 312 LYS A C 1
ATOM 2458 O O . LYS A 1 312 ? 19.397 18.862 -25.433 1.00 95.44 312 LYS A O 1
ATOM 2463 N N . LYS A 1 313 ? 17.940 17.948 -23.996 1.00 94.75 313 LYS A N 1
ATOM 2464 C CA . LYS A 1 313 ? 17.760 19.182 -23.211 1.00 94.75 313 LYS A CA 1
ATOM 2465 C C . LYS A 1 313 ? 18.981 19.437 -22.317 1.00 94.75 313 LYS A C 1
ATOM 2467 O O . LYS A 1 313 ? 19.514 18.491 -21.738 1.00 94.75 313 LYS A O 1
ATOM 2472 N N . PRO A 1 314 ? 19.415 20.698 -22.141 1.00 92.25 314 PRO A N 1
ATOM 2473 C CA . PRO A 1 314 ? 20.546 21.012 -21.276 1.00 92.25 314 PRO A CA 1
ATOM 2474 C C . PRO A 1 314 ? 20.210 20.723 -19.806 1.00 92.25 314 PRO A C 1
ATOM 2476 O O . PRO A 1 314 ? 19.297 21.320 -19.236 1.00 92.25 314 PRO A O 1
ATOM 2479 N N . GLY A 1 315 ? 20.969 19.825 -19.175 1.00 90.62 315 GLY A N 1
ATOM 2480 C CA . GLY A 1 315 ? 20.851 19.539 -17.747 1.00 90.62 315 GLY A CA 1
ATOM 2481 C C . GLY A 1 315 ? 21.541 18.239 -17.312 1.00 90.62 315 GLY A C 1
ATOM 2482 O O . GLY A 1 315 ? 21.980 17.451 -18.151 1.00 90.62 315 GLY A O 1
ATOM 2483 N N . PRO A 1 316 ? 21.645 17.991 -15.993 1.00 88.00 316 PRO A N 1
ATOM 2484 C CA . PRO A 1 316 ? 22.131 16.725 -15.454 1.00 88.00 316 PRO A CA 1
ATOM 2485 C C . PRO A 1 316 ? 21.122 15.605 -15.742 1.00 88.00 316 PRO A C 1
ATOM 2487 O O . PRO A 1 316 ? 20.013 15.594 -15.197 1.00 88.00 316 PRO A O 1
ATOM 2490 N N . VAL A 1 317 ? 21.504 14.660 -16.603 1.00 83.69 317 VAL A N 1
ATOM 2491 C CA . VAL A 1 317 ? 20.658 13.550 -17.079 1.00 83.69 317 VAL A CA 1
ATOM 2492 C C . VAL A 1 317 ? 20.048 12.757 -15.920 1.00 83.69 317 VAL A C 1
ATOM 2494 O O . VAL A 1 317 ? 18.865 12.421 -15.941 1.00 83.69 317 VAL A O 1
ATOM 2497 N N . GLU A 1 318 ? 20.814 12.527 -14.851 1.00 80.25 318 GLU A N 1
ATOM 2498 C CA . GLU A 1 318 ? 20.375 11.745 -13.699 1.00 80.25 318 GLU A CA 1
ATOM 2499 C C . GLU A 1 318 ? 19.311 12.456 -12.841 1.00 80.25 318 GLU A C 1
ATOM 2501 O O . GLU A 1 318 ? 18.752 11.847 -11.921 1.00 80.25 318 GLU A O 1
ATOM 2506 N N . SER A 1 319 ? 18.995 13.725 -13.126 1.00 83.69 319 SER A N 1
ATOM 2507 C CA . SER A 1 319 ? 17.893 14.459 -12.493 1.00 83.69 319 SER A CA 1
ATOM 2508 C C . SER A 1 319 ? 16.519 14.143 -13.100 1.00 83.69 319 SER A C 1
ATOM 2510 O O . SER A 1 319 ? 15.529 14.143 -12.364 1.00 83.69 319 SER A O 1
ATOM 2512 N N . ASN A 1 320 ? 16.443 13.810 -14.396 1.00 89.75 320 ASN A N 1
ATOM 2513 C CA . ASN A 1 320 ? 15.182 13.582 -15.102 1.00 89.75 320 ASN A CA 1
ATOM 2514 C C . ASN A 1 320 ? 14.630 12.181 -14.783 1.00 89.75 320 ASN A C 1
ATOM 2516 O O . ASN A 1 320 ? 14.954 11.186 -15.431 1.00 89.75 320 ASN A O 1
ATOM 2520 N N . LYS A 1 321 ? 13.813 12.082 -13.727 1.00 90.38 321 LYS A N 1
ATOM 2521 C CA . LYS A 1 321 ? 13.296 10.788 -13.248 1.00 90.38 321 LYS A CA 1
ATOM 2522 C C . LYS A 1 321 ? 12.302 10.135 -14.201 1.00 90.38 321 LYS A C 1
ATOM 2524 O O . LYS A 1 321 ? 12.205 8.915 -14.180 1.00 90.38 321 LYS A O 1
ATOM 2529 N N . ASP A 1 322 ? 11.629 10.906 -15.048 1.00 90.75 322 ASP A N 1
ATOM 2530 C CA . ASP A 1 322 ? 10.738 10.366 -16.076 1.00 90.75 322 ASP A CA 1
ATOM 2531 C C . ASP A 1 322 ? 11.529 9.650 -17.176 1.00 90.75 322 ASP A C 1
ATOM 2533 O O . ASP A 1 322 ? 11.157 8.549 -17.566 1.00 90.75 322 ASP A O 1
ATOM 2537 N N . VAL A 1 323 ? 12.678 10.198 -17.593 1.00 92.50 323 VAL A N 1
ATOM 2538 C CA . VAL A 1 323 ? 13.612 9.509 -18.503 1.00 92.50 323 VAL A CA 1
ATOM 2539 C C . VAL A 1 323 ? 14.076 8.170 -17.925 1.00 92.50 323 VAL A C 1
ATOM 2541 O O . VAL A 1 323 ? 14.037 7.171 -18.633 1.00 92.50 323 VAL A O 1
ATOM 2544 N N . LEU A 1 324 ? 14.430 8.102 -16.637 1.00 92.19 324 LEU A N 1
ATOM 2545 C CA . LEU A 1 324 ? 14.847 6.839 -16.000 1.00 92.19 324 LEU A CA 1
ATOM 2546 C C . LEU A 1 324 ? 13.711 5.803 -15.873 1.00 92.19 324 LEU A C 1
ATOM 2548 O O . LEU A 1 324 ? 13.984 4.608 -15.782 1.00 92.19 324 LEU A O 1
ATOM 2552 N N . VAL A 1 325 ? 12.447 6.241 -15.845 1.00 92.31 325 VAL A N 1
ATOM 2553 C CA . VAL A 1 325 ? 11.271 5.352 -15.870 1.00 92.31 325 VAL A CA 1
ATOM 2554 C C . VAL A 1 325 ? 11.034 4.837 -17.293 1.00 92.31 325 VAL A C 1
ATOM 2556 O O . VAL A 1 325 ? 10.952 3.628 -17.484 1.00 92.31 325 VAL A O 1
ATOM 2559 N N . MET A 1 326 ? 11.036 5.719 -18.297 1.00 93.56 326 MET A N 1
ATOM 2560 C CA . MET A 1 326 ? 10.846 5.341 -19.705 1.00 93.56 326 MET A CA 1
ATOM 2561 C C . MET A 1 326 ? 11.976 4.432 -20.225 1.00 93.56 326 MET A C 1
ATOM 2563 O O . MET A 1 326 ? 11.690 3.424 -20.860 1.00 93.56 326 MET A O 1
ATOM 2567 N N . LEU A 1 327 ? 13.239 4.709 -19.870 1.00 93.50 327 LEU A N 1
ATOM 2568 C CA . LEU A 1 327 ? 14.398 3.843 -20.160 1.00 93.50 327 LEU A CA 1
ATOM 2569 C C . LEU A 1 327 ? 14.313 2.451 -19.513 1.00 93.50 327 LEU A C 1
ATOM 2571 O O . LEU A 1 327 ? 14.990 1.536 -19.964 1.00 93.50 327 LEU A O 1
ATOM 2575 N N . SER A 1 328 ? 13.497 2.285 -18.465 1.00 92.81 328 SER A N 1
ATOM 2576 C CA . SER A 1 328 ? 13.226 0.974 -17.857 1.00 92.81 328 SER A CA 1
ATOM 2577 C C . SER A 1 328 ? 12.108 0.207 -18.592 1.00 92.81 328 SER A C 1
ATOM 2579 O O . SER A 1 328 ? 11.617 -0.788 -18.065 1.00 92.81 328 SER A O 1
ATOM 2581 N N . GLY A 1 329 ? 11.648 0.687 -19.758 1.00 93.50 329 GLY A N 1
ATOM 2582 C CA . GLY A 1 329 ? 10.516 0.122 -20.504 1.00 93.50 329 GLY A CA 1
ATOM 2583 C C . GLY A 1 329 ? 9.145 0.411 -19.887 1.00 93.50 329 GLY A C 1
ATOM 2584 O O . GLY A 1 329 ? 8.232 -0.394 -20.048 1.00 93.50 329 GLY A O 1
ATOM 2585 N N . ILE A 1 330 ? 8.993 1.520 -19.146 1.00 95.12 330 ILE A N 1
ATOM 2586 C CA . ILE A 1 330 ? 7.779 1.808 -18.363 1.00 95.12 330 ILE A CA 1
ATOM 2587 C C . ILE A 1 330 ? 7.038 3.061 -18.867 1.00 95.12 330 ILE A C 1
ATOM 2589 O O . ILE A 1 330 ? 7.546 4.183 -18.791 1.00 95.12 330 ILE A O 1
ATOM 2593 N N . VAL A 1 331 ? 5.780 2.882 -19.278 1.00 94.75 331 VAL A N 1
ATOM 2594 C CA . VAL A 1 331 ? 4.812 3.943 -19.599 1.00 94.75 331 VAL A CA 1
ATOM 2595 C C . VAL A 1 331 ? 4.006 4.308 -18.347 1.00 94.75 331 VAL A C 1
ATOM 2597 O O . VAL A 1 331 ? 3.050 3.621 -17.997 1.00 94.75 331 VAL A O 1
ATOM 2600 N N . ASN A 1 332 ? 4.360 5.402 -17.667 1.00 94.81 332 ASN A N 1
ATOM 2601 C CA . ASN A 1 332 ? 3.590 5.925 -16.529 1.00 94.81 332 ASN A CA 1
ATOM 2602 C C . ASN A 1 332 ? 2.519 6.931 -16.994 1.00 94.81 332 ASN A C 1
ATOM 2604 O O . ASN A 1 332 ? 2.871 8.000 -17.492 1.00 94.81 332 ASN A O 1
ATOM 2608 N N . THR A 1 333 ? 1.234 6.623 -16.782 1.00 94.06 333 THR A N 1
ATOM 2609 C CA . THR A 1 333 ? 0.103 7.527 -17.073 1.00 94.06 333 THR A CA 1
ATOM 2610 C C . THR A 1 333 ? -0.514 8.174 -15.826 1.00 94.06 333 THR A C 1
ATOM 2612 O O . THR A 1 333 ? -1.522 8.867 -15.947 1.00 94.06 333 THR A O 1
ATOM 2615 N N . ILE A 1 334 ? 0.024 7.924 -14.627 1.00 90.56 334 ILE A N 1
ATOM 2616 C CA . ILE A 1 334 ? -0.475 8.499 -13.366 1.00 90.56 334 ILE A CA 1
ATOM 2617 C C . ILE A 1 334 ? 0.100 9.905 -13.170 1.00 90.56 334 ILE A C 1
ATOM 2619 O O . ILE A 1 334 ? -0.630 10.853 -12.887 1.00 90.56 334 ILE A O 1
ATOM 2623 N N . ALA A 1 335 ? 1.418 10.042 -13.342 1.00 82.19 335 ALA A N 1
ATOM 2624 C CA . ALA A 1 335 ? 2.095 11.324 -13.222 1.00 82.19 335 ALA A CA 1
ATOM 2625 C C . ALA A 1 335 ? 1.758 12.211 -14.438 1.00 82.19 335 ALA A C 1
ATOM 2627 O O . ALA A 1 335 ? 1.976 11.776 -15.575 1.00 82.19 335 ALA A O 1
ATOM 2628 N N . PRO A 1 336 ? 1.294 13.463 -14.246 1.00 61.00 336 PRO A N 1
ATOM 2629 C CA . PRO A 1 336 ? 0.922 14.363 -15.335 1.00 61.00 336 PRO A CA 1
ATOM 2630 C C . PRO A 1 336 ? 2.169 14.933 -16.032 1.00 61.00 336 PRO A C 1
ATOM 2632 O O . PRO A 1 336 ? 2.513 16.103 -15.903 1.00 61.00 336 PRO A O 1
ATOM 2635 N N . SER A 1 337 ? 2.858 14.093 -16.804 1.00 61.38 337 SER A N 1
ATOM 2636 C CA . SER A 1 337 ? 4.046 14.465 -17.586 1.00 61.38 337 SER A CA 1
ATOM 2637 C C . SER A 1 337 ? 3.739 15.376 -18.786 1.00 61.38 337 SER A C 1
ATOM 2639 O O . SER A 1 337 ? 4.658 15.797 -19.486 1.00 61.38 337 SER A O 1
ATOM 2641 N N . GLY A 1 338 ? 2.455 15.628 -19.069 1.00 62.69 338 GLY A N 1
ATOM 2642 C CA . GLY A 1 338 ? 1.966 16.299 -20.278 1.00 62.69 338 GLY A CA 1
ATOM 2643 C C . GLY A 1 338 ? 2.050 15.445 -21.551 1.00 62.69 338 GLY A C 1
ATOM 2644 O O . GLY A 1 338 ? 1.502 15.834 -22.579 1.00 62.69 338 GLY A O 1
ATOM 2645 N N . ARG A 1 339 ? 2.705 14.277 -21.501 1.00 79.69 339 ARG A N 1
ATOM 2646 C CA . ARG A 1 339 ? 2.919 13.398 -22.656 1.00 79.69 339 ARG A CA 1
ATOM 2647 C C . ARG A 1 339 ? 1.802 12.357 -22.737 1.00 79.69 339 ARG A C 1
ATOM 2649 O O . ARG A 1 339 ? 1.782 11.408 -21.959 1.00 79.69 339 ARG A O 1
ATOM 2656 N N . SER A 1 340 ? 0.886 12.527 -23.687 1.00 82.38 340 SER A N 1
ATOM 2657 C CA . SER A 1 340 ? -0.030 11.458 -24.095 1.00 82.38 340 SER A CA 1
ATOM 2658 C C . SER A 1 340 ? 0.696 10.562 -25.093 1.00 82.38 340 SER A C 1
ATOM 2660 O O . SER A 1 340 ? 0.785 10.934 -26.259 1.00 82.38 340 SER A O 1
ATOM 2662 N N . LEU A 1 341 ? 1.187 9.402 -24.649 1.00 89.94 341 LEU A N 1
ATOM 2663 C CA . LEU A 1 341 ? 1.667 8.371 -25.573 1.00 89.94 341 LEU A CA 1
ATOM 2664 C C . LEU A 1 341 ? 0.471 7.637 -26.199 1.00 89.94 341 LEU A C 1
ATOM 2666 O O . LEU A 1 341 ? -0.609 7.589 -25.598 1.00 89.94 341 LEU A O 1
ATOM 2670 N N . THR A 1 342 ? 0.653 7.019 -27.365 1.00 92.25 342 THR A N 1
ATOM 2671 C CA . THR A 1 342 ? -0.411 6.282 -28.080 1.00 92.25 342 THR A CA 1
ATOM 2672 C C . THR A 1 342 ? -1.079 5.239 -27.177 1.00 92.25 342 THR A C 1
ATOM 2674 O O . THR A 1 342 ? -2.306 5.181 -27.055 1.00 92.25 342 THR A O 1
ATOM 2677 N N . LEU A 1 343 ? -0.259 4.479 -26.445 1.00 92.81 343 LEU A N 1
ATOM 2678 C CA . LEU A 1 343 ? -0.686 3.424 -25.523 1.00 92.81 343 LEU A CA 1
ATOM 2679 C C . LEU A 1 343 ? -1.353 3.950 -24.231 1.00 92.81 343 LEU A C 1
ATOM 2681 O O . LEU A 1 343 ? -2.044 3.195 -23.543 1.00 92.81 343 LEU A O 1
ATOM 2685 N N . SER A 1 344 ? -1.195 5.235 -23.880 1.00 93.31 344 SER A N 1
ATOM 2686 C CA . SER A 1 344 ? -1.652 5.772 -22.586 1.00 93.31 344 SER A CA 1
ATOM 2687 C C . SER A 1 344 ? -3.165 5.648 -22.377 1.00 93.31 344 SER A C 1
ATOM 2689 O O . SER A 1 344 ? -3.604 5.406 -21.253 1.00 93.31 344 SER A O 1
ATOM 2691 N N . LYS A 1 345 ? -3.970 5.772 -23.442 1.00 93.81 345 LYS A N 1
ATOM 2692 C CA . LYS A 1 345 ? -5.433 5.594 -23.370 1.00 93.81 345 LYS A CA 1
ATOM 2693 C C . LYS A 1 345 ? -5.811 4.156 -23.015 1.00 93.81 345 LYS A C 1
ATOM 2695 O O . LYS A 1 345 ? -6.649 3.951 -22.141 1.00 93.81 345 LYS A O 1
ATOM 2700 N N . THR A 1 346 ? -5.158 3.181 -23.649 1.00 95.25 346 THR A N 1
ATOM 2701 C CA . THR A 1 346 ? -5.350 1.751 -23.376 1.00 95.25 346 THR A CA 1
ATOM 2702 C C . THR A 1 346 ? -4.991 1.437 -21.929 1.00 95.25 346 THR A C 1
ATOM 2704 O O . THR A 1 346 ? -5.833 0.921 -21.203 1.00 95.25 346 THR A O 1
ATOM 2707 N N . ILE A 1 347 ? -3.799 1.853 -21.476 1.00 94.81 347 ILE A N 1
ATOM 2708 C CA . ILE A 1 347 ? -3.337 1.649 -20.094 1.00 94.81 347 ILE A CA 1
ATOM 2709 C C . ILE A 1 347 ? -4.333 2.219 -19.084 1.00 94.81 347 ILE A C 1
ATOM 2711 O O . ILE A 1 347 ? -4.709 1.517 -18.149 1.00 94.81 347 ILE A O 1
ATOM 2715 N N . MET A 1 348 ? -4.801 3.459 -19.266 1.00 93.88 348 MET A N 1
ATOM 2716 C CA . MET A 1 348 ? -5.782 4.058 -18.354 1.00 93.88 348 MET A CA 1
ATOM 2717 C C . MET A 1 348 ? -7.113 3.296 -18.329 1.00 93.88 348 MET A C 1
ATOM 2719 O O . MET A 1 348 ? -7.709 3.177 -17.263 1.00 93.88 348 MET A O 1
ATOM 2723 N N . ALA A 1 349 ? -7.567 2.749 -19.461 1.00 94.81 349 ALA A N 1
ATOM 2724 C CA . ALA A 1 349 ? -8.799 1.966 -19.520 1.00 94.81 349 ALA A CA 1
ATOM 2725 C C . ALA A 1 349 ? -8.664 0.592 -18.834 1.00 94.81 349 ALA A C 1
ATOM 2727 O O . ALA A 1 349 ? -9.521 0.223 -18.034 1.00 94.81 349 ALA A O 1
ATOM 2728 N N . SER A 1 350 ? -7.583 -0.151 -19.099 1.00 95.00 350 SER A N 1
ATOM 2729 C CA . SER A 1 350 ? -7.369 -1.514 -18.580 1.00 95.00 350 SER A CA 1
ATOM 2730 C C . SER A 1 350 ? -6.662 -1.591 -17.222 1.00 95.00 350 SER A C 1
ATOM 2732 O O . SER A 1 350 ? -6.415 -2.694 -16.736 1.00 95.00 350 SER A O 1
ATOM 2734 N N . SER A 1 351 ? -6.335 -0.450 -16.603 1.00 95.12 351 SER A N 1
ATOM 2735 C CA . SER A 1 351 ? -5.802 -0.392 -15.230 1.00 95.12 351 SER A CA 1
ATOM 2736 C C . SER A 1 351 ? -6.881 -0.248 -14.157 1.00 95.12 351 SER A C 1
ATOM 2738 O O . SER A 1 351 ? -6.571 -0.423 -12.978 1.00 95.12 351 SER A O 1
ATOM 2740 N N . ILE A 1 352 ? -8.123 0.086 -14.533 1.00 96.19 352 ILE A N 1
ATOM 2741 C CA . ILE A 1 352 ? -9.231 0.290 -13.591 1.00 96.19 352 ILE A CA 1
ATOM 2742 C C . ILE A 1 352 ? -9.522 -1.005 -12.827 1.00 96.19 352 ILE A C 1
ATOM 2744 O O . ILE A 1 352 ? -9.739 -2.060 -13.421 1.00 96.19 352 ILE A O 1
ATOM 2748 N N . LEU A 1 353 ? -9.552 -0.904 -11.500 1.00 95.38 353 LEU A N 1
ATOM 2749 C CA . LEU A 1 353 ? -9.953 -1.984 -10.611 1.00 95.38 353 LEU A CA 1
ATOM 2750 C C . LEU A 1 353 ? -11.445 -2.274 -10.817 1.00 95.38 353 LEU A C 1
ATOM 2752 O O . LEU A 1 353 ? -12.273 -1.364 -10.727 1.00 95.38 353 LEU A O 1
ATOM 2756 N N . ALA A 1 354 ? -11.785 -3.534 -11.092 1.00 96.38 354 ALA A N 1
ATOM 2757 C CA . ALA A 1 354 ? -13.176 -3.953 -11.202 1.00 96.38 354 ALA A CA 1
ATOM 2758 C C . ALA A 1 354 ? -13.909 -3.688 -9.870 1.00 96.38 354 ALA A C 1
ATOM 2760 O O . ALA A 1 354 ? -13.367 -4.023 -8.814 1.00 96.38 354 ALA A O 1
ATOM 2761 N N . PRO A 1 355 ? -15.112 -3.084 -9.880 1.00 96.50 355 PRO A N 1
ATOM 2762 C CA . PRO A 1 355 ? -15.899 -2.934 -8.663 1.00 96.50 355 PRO A CA 1
ATOM 2763 C C . PRO A 1 355 ? -16.309 -4.310 -8.124 1.00 96.50 355 PRO A C 1
ATOM 2765 O O . PRO A 1 355 ? -16.438 -5.270 -8.885 1.00 96.50 355 PRO A O 1
ATOM 2768 N N . VAL A 1 356 ? -16.558 -4.393 -6.815 1.00 97.00 356 VAL A N 1
ATOM 2769 C CA . VAL A 1 356 ? -17.242 -5.555 -6.231 1.00 97.00 356 VAL A CA 1
ATOM 2770 C C . VAL A 1 356 ? -18.630 -5.659 -6.868 1.00 97.00 356 VAL A C 1
ATOM 2772 O O . VAL A 1 356 ? -19.329 -4.650 -6.971 1.00 97.00 356 VAL A O 1
ATOM 2775 N N . ASP A 1 357 ? -19.013 -6.859 -7.304 1.00 97.50 357 ASP A N 1
ATOM 2776 C CA . ASP A 1 357 ? -20.327 -7.122 -7.895 1.00 97.50 357 ASP A CA 1
ATOM 2777 C C . ASP A 1 357 ? -21.443 -6.774 -6.887 1.00 97.50 357 ASP A C 1
ATOM 2779 O O . ASP A 1 357 ? -21.445 -7.352 -5.794 1.00 97.50 357 ASP A O 1
ATOM 2783 N N . PRO A 1 358 ? -22.396 -5.877 -7.221 1.00 97.81 358 PRO A N 1
ATOM 2784 C CA . PRO A 1 358 ? -23.533 -5.541 -6.364 1.00 97.81 358 PRO A CA 1
ATOM 2785 C C . PRO A 1 358 ? -24.385 -6.731 -5.901 1.00 97.81 358 PRO A C 1
ATOM 2787 O O . PRO A 1 358 ? -25.082 -6.606 -4.898 1.00 97.81 358 PRO A O 1
ATOM 2790 N N . GLN A 1 359 ? -24.344 -7.865 -6.612 1.00 97.44 359 GLN A N 1
ATOM 2791 C CA . GLN A 1 359 ? -25.067 -9.092 -6.253 1.00 97.44 359 GLN A CA 1
ATOM 2792 C C . GLN A 1 359 ? -24.253 -10.059 -5.375 1.00 97.44 359 GLN A C 1
ATOM 2794 O O . GLN A 1 359 ? -24.797 -11.063 -4.923 1.00 97.44 359 GLN A O 1
ATOM 2799 N N . SER A 1 360 ? -22.970 -9.784 -5.120 1.00 97.44 360 SER A N 1
ATOM 2800 C CA . SER A 1 360 ? -22.119 -10.658 -4.300 1.00 97.44 360 SER A CA 1
ATOM 2801 C C . SER A 1 360 ? -22.379 -10.516 -2.797 1.00 97.44 360 SER A C 1
ATOM 2803 O O . SER A 1 360 ? -22.604 -9.410 -2.296 1.00 97.44 360 SER A O 1
ATOM 2805 N N . ASP A 1 361 ? -22.226 -11.623 -2.062 1.00 96.81 361 ASP A N 1
ATOM 2806 C CA . ASP A 1 361 ? -22.233 -11.658 -0.592 1.00 96.81 361 ASP A CA 1
ATOM 2807 C C . ASP A 1 361 ? -21.325 -10.576 0.009 1.00 96.81 361 ASP A C 1
ATOM 2809 O O . ASP A 1 361 ? -21.743 -9.839 0.900 1.00 96.81 361 ASP A O 1
ATOM 2813 N N . THR A 1 362 ? -20.102 -10.423 -0.514 1.00 96.94 362 THR A N 1
ATOM 2814 C CA . THR A 1 362 ? -19.161 -9.386 -0.069 1.00 96.94 362 THR A CA 1
ATOM 2815 C C . THR A 1 362 ? -19.747 -7.971 -0.207 1.00 96.94 362 THR A C 1
ATOM 2817 O O . THR A 1 362 ? -19.609 -7.176 0.722 1.00 96.94 362 THR A O 1
ATOM 2820 N N . HIS A 1 363 ? -20.428 -7.631 -1.310 1.00 97.75 363 HIS A N 1
ATOM 2821 C CA . HIS A 1 363 ? -21.070 -6.315 -1.449 1.00 97.75 363 HIS A CA 1
ATOM 2822 C C . HIS A 1 363 ? -22.237 -6.149 -0.467 1.00 97.75 363 HIS A C 1
ATOM 2824 O O . HIS A 1 363 ? -22.300 -5.153 0.254 1.00 97.75 363 HIS A O 1
ATOM 2830 N N . VAL A 1 364 ? -23.139 -7.135 -0.401 1.00 97.56 364 VAL A N 1
ATOM 2831 C CA . VAL A 1 364 ? -24.323 -7.105 0.476 1.00 97.56 364 VAL A CA 1
ATOM 2832 C C . VAL A 1 364 ? -23.920 -6.978 1.951 1.00 97.56 364 VAL A C 1
ATOM 2834 O O . VAL A 1 364 ? -24.455 -6.123 2.657 1.00 97.56 364 VAL A O 1
ATOM 2837 N N . ALA A 1 365 ? -22.932 -7.755 2.405 1.00 97.31 365 ALA A N 1
ATOM 2838 C CA . ALA A 1 365 ? -22.382 -7.681 3.758 1.00 97.31 365 ALA A CA 1
ATOM 2839 C C . ALA A 1 365 ? -21.789 -6.302 4.078 1.00 97.31 365 ALA A C 1
ATOM 2841 O O . ALA A 1 365 ? -22.086 -5.728 5.127 1.00 97.31 365 ALA A O 1
ATOM 2842 N N . VAL A 1 366 ? -20.952 -5.765 3.185 1.00 98.00 366 VAL A N 1
ATOM 2843 C CA . VAL A 1 366 ? -20.257 -4.488 3.403 1.00 98.00 366 VAL A CA 1
ATOM 2844 C C . VAL A 1 366 ? -21.250 -3.325 3.432 1.00 98.00 366 VAL A C 1
ATOM 2846 O O . VAL A 1 366 ? -21.209 -2.530 4.370 1.00 98.00 366 VAL A O 1
ATOM 2849 N N . THR A 1 367 ? -22.187 -3.249 2.481 1.00 98.31 367 THR A N 1
ATOM 2850 C CA . THR A 1 367 ? -23.215 -2.195 2.456 1.00 98.31 367 THR A CA 1
ATOM 2851 C C . THR A 1 367 ? -24.143 -2.277 3.670 1.00 98.31 367 THR A C 1
ATOM 2853 O O . THR A 1 367 ? -24.341 -1.262 4.335 1.00 98.31 367 THR A O 1
ATOM 2856 N N . ALA A 1 368 ? -24.640 -3.465 4.032 1.00 98.06 368 ALA A N 1
ATOM 2857 C CA . ALA A 1 368 ? -25.515 -3.625 5.197 1.00 98.06 368 ALA A CA 1
ATOM 2858 C C . ALA A 1 368 ? -24.819 -3.240 6.517 1.00 98.06 368 ALA A C 1
ATOM 2860 O O . ALA A 1 368 ? -25.443 -2.643 7.396 1.00 98.06 368 ALA A O 1
ATOM 2861 N N . VAL A 1 369 ? -23.516 -3.523 6.656 1.00 98.25 369 VAL A N 1
ATOM 2862 C CA . VAL A 1 369 ? -22.718 -3.039 7.794 1.00 98.25 369 VAL A CA 1
ATOM 2863 C C . VAL A 1 369 ? -22.537 -1.520 7.728 1.00 98.25 369 VAL A C 1
ATOM 2865 O O . VAL A 1 369 ? -22.768 -0.856 8.735 1.00 98.25 369 VAL A O 1
ATOM 2868 N N . GLN A 1 370 ? -22.182 -0.941 6.574 1.00 98.31 370 GLN A N 1
ATOM 2869 C CA . GLN A 1 370 ? -22.021 0.514 6.428 1.00 98.31 370 GLN A CA 1
ATOM 2870 C C . GLN A 1 370 ? -23.295 1.284 6.804 1.00 98.31 370 GLN A C 1
ATOM 2872 O O . GLN A 1 370 ? -23.218 2.230 7.588 1.00 98.31 370 GLN A O 1
ATOM 2877 N N . GLU A 1 371 ? -24.462 0.858 6.316 1.00 98.06 371 GLU A N 1
ATOM 2878 C CA . GLU A 1 371 ? -25.754 1.472 6.648 1.00 98.06 371 GLU A CA 1
ATOM 2879 C C . GLU A 1 371 ? -26.084 1.345 8.139 1.00 98.06 371 GLU A C 1
ATOM 2881 O O . GLU A 1 371 ? -26.435 2.334 8.782 1.00 98.06 371 GLU A O 1
ATOM 2886 N N . LYS A 1 372 ? -25.904 0.152 8.719 1.00 98.00 372 LYS A N 1
ATOM 2887 C CA . LYS A 1 372 ? -26.174 -0.115 10.140 1.00 98.00 372 LYS A CA 1
ATOM 2888 C C . LYS A 1 372 ? -25.263 0.683 11.075 1.00 98.00 372 LYS A C 1
ATOM 2890 O O . LYS A 1 372 ? -25.714 1.144 12.123 1.00 98.00 372 LYS A O 1
ATOM 2895 N N . LEU A 1 373 ? -23.996 0.873 10.704 1.00 98.31 373 LEU A N 1
ATOM 2896 C CA . LEU A 1 373 ? -23.055 1.706 11.454 1.00 98.31 373 LEU A CA 1
ATOM 2897 C C . LEU A 1 373 ? -23.327 3.206 11.261 1.00 98.31 373 LEU A C 1
ATOM 2899 O O . LEU A 1 373 ? -23.172 3.970 12.210 1.00 98.31 373 LEU A O 1
ATOM 2903 N N . LEU A 1 374 ? -23.782 3.636 10.080 1.00 98.00 374 LEU A N 1
ATOM 2904 C CA . LEU A 1 374 ? -24.191 5.023 9.844 1.00 98.00 374 LEU A CA 1
ATOM 2905 C C . LEU A 1 374 ? -25.455 5.385 10.641 1.00 98.00 374 LEU A C 1
ATOM 2907 O O . LEU A 1 374 ? -25.477 6.436 11.281 1.00 98.00 374 LEU A O 1
ATOM 2911 N N . ASP A 1 375 ? -26.458 4.502 10.670 1.00 97.75 375 ASP A N 1
ATOM 2912 C CA . ASP A 1 375 ? -27.647 4.639 11.523 1.00 97.75 375 ASP A CA 1
ATOM 2913 C C . ASP A 1 375 ? -27.281 4.607 13.019 1.00 97.75 375 ASP A C 1
ATOM 2915 O O . ASP A 1 375 ? -27.865 5.350 13.800 1.00 97.75 375 ASP A O 1
ATOM 2919 N N . ALA A 1 376 ? -26.296 3.803 13.442 1.00 97.88 376 ALA A N 1
ATOM 2920 C CA . ALA A 1 376 ? -25.829 3.784 14.835 1.00 97.88 376 ALA A CA 1
ATOM 2921 C C . ALA A 1 376 ? -25.029 5.042 15.228 1.00 97.88 376 ALA A C 1
ATOM 2923 O O . ALA A 1 376 ? -25.080 5.470 16.381 1.00 97.88 376 ALA A O 1
ATOM 2924 N N . LEU A 1 377 ? -24.293 5.643 14.285 1.00 97.81 377 LEU A N 1
ATOM 2925 C CA . LEU A 1 377 ? -23.579 6.903 14.499 1.00 97.81 377 LEU A CA 1
ATOM 2926 C C . LEU A 1 377 ? -24.524 8.112 14.450 1.00 97.81 377 LEU A C 1
ATOM 2928 O O . LEU A 1 377 ? -24.307 9.064 15.192 1.00 97.81 377 LEU A O 1
ATOM 2932 N N . TYR A 1 378 ? -25.575 8.079 13.628 1.00 97.62 378 TYR A N 1
ATOM 2933 C CA . TYR A 1 378 ? -26.558 9.158 13.506 1.00 97.62 378 TYR A CA 1
ATOM 2934 C C . TYR A 1 378 ? -28.010 8.627 13.471 1.00 97.62 378 TYR A C 1
ATOM 2936 O O . TYR A 1 378 ? -28.658 8.691 12.422 1.00 97.62 378 TYR A O 1
ATOM 2944 N N . PRO A 1 379 ? -28.593 8.186 14.607 1.00 96.25 379 PRO A N 1
ATOM 2945 C CA . PRO A 1 379 ? -29.938 7.587 14.628 1.00 96.25 379 PRO A CA 1
ATOM 2946 C C . PRO A 1 379 ? -31.073 8.499 14.133 1.00 96.25 379 PRO A C 1
ATOM 2948 O O . PRO A 1 379 ? -32.154 8.026 13.781 1.00 96.25 379 PRO A O 1
ATOM 2951 N N . ALA A 1 380 ? -30.842 9.815 14.095 1.00 95.25 380 ALA A N 1
ATOM 2952 C CA . ALA A 1 380 ? -31.787 10.805 13.587 1.00 95.25 380 ALA A CA 1
ATOM 2953 C C . ALA A 1 380 ? -31.495 11.289 12.149 1.00 95.25 380 ALA A C 1
ATOM 2955 O O . ALA A 1 380 ? -32.270 12.097 11.646 1.00 95.25 380 ALA A O 1
ATOM 2956 N N . LEU A 1 381 ? -30.467 10.781 11.448 1.00 94.06 381 LEU A N 1
ATOM 2957 C CA . LEU A 1 381 ? -30.027 11.291 10.129 1.00 94.06 381 LEU A CA 1
ATOM 2958 C C . LEU A 1 381 ? -31.139 11.333 9.067 1.00 94.06 381 LEU A C 1
ATOM 2960 O O . LEU A 1 381 ? -31.168 12.210 8.210 1.00 94.06 381 LEU A O 1
ATOM 2964 N N . LYS A 1 382 ? -32.070 10.376 9.143 1.00 93.62 382 LYS A N 1
ATOM 2965 C CA . LYS A 1 382 ? -33.236 10.235 8.252 1.00 93.62 382 LYS A CA 1
ATOM 2966 C C . LYS A 1 382 ? -34.357 11.252 8.540 1.00 93.62 382 LYS A C 1
ATOM 2968 O O . LYS A 1 382 ? -35.334 11.297 7.799 1.00 93.62 382 LYS A O 1
ATOM 2973 N N . LYS A 1 383 ? -34.237 12.036 9.617 1.00 96.19 383 LYS A N 1
ATOM 2974 C CA . LYS A 1 383 ? -35.170 13.096 10.048 1.00 96.19 383 LYS A CA 1
ATOM 2975 C C . LYS A 1 383 ? -34.503 14.474 10.102 1.00 96.19 383 LYS A C 1
ATOM 2977 O O . LYS A 1 383 ? -35.166 15.468 9.835 1.00 96.19 383 LYS A O 1
ATOM 2982 N N . ASP A 1 384 ? -33.217 14.517 10.438 1.00 95.12 384 ASP A N 1
ATOM 2983 C CA . ASP A 1 384 ? -32.401 15.724 10.539 1.00 95.12 384 ASP A CA 1
ATOM 2984 C C . ASP A 1 384 ? -30.989 15.460 9.965 1.00 95.12 384 ASP A C 1
ATOM 2986 O O . ASP A 1 384 ? -30.244 14.649 10.528 1.00 95.12 384 ASP A O 1
ATOM 2990 N N . PRO A 1 385 ? -30.575 16.129 8.869 1.00 91.56 385 PRO A N 1
ATOM 2991 C CA . PRO A 1 385 ? -29.237 15.959 8.300 1.00 91.56 385 PRO A CA 1
ATOM 2992 C C . PRO A 1 385 ? -28.108 16.472 9.218 1.00 91.56 385 PRO A C 1
ATOM 2994 O O . PRO A 1 385 ? -26.954 16.051 9.043 1.00 91.56 385 PRO A O 1
ATOM 2997 N N . TYR A 1 386 ? -28.437 17.341 10.184 1.00 92.75 386 TYR A N 1
ATOM 2998 C CA . TYR A 1 386 ? -27.531 17.963 11.155 1.00 92.75 386 TYR A CA 1
ATOM 2999 C C . TYR A 1 386 ? -27.470 17.240 12.508 1.00 92.75 386 TYR A C 1
ATOM 3001 O O . TYR A 1 386 ? -26.769 17.715 13.398 1.00 92.75 386 TYR A O 1
ATOM 3009 N N . ALA A 1 387 ? -28.151 16.097 12.656 1.00 94.06 387 ALA A N 1
ATOM 3010 C CA . ALA A 1 387 ? -28.192 15.329 13.898 1.00 94.06 387 ALA A CA 1
ATOM 3011 C C . ALA A 1 387 ? -26.799 15.103 14.524 1.00 94.06 387 ALA A C 1
ATOM 3013 O O . ALA A 1 387 ? -25.845 14.754 13.823 1.00 94.06 387 ALA A O 1
ATOM 3014 N N . ASP A 1 388 ? -26.702 15.236 15.851 1.00 96.12 388 ASP A N 1
ATOM 3015 C CA . ASP A 1 388 ? -25.457 15.017 16.598 1.00 96.12 388 ASP A CA 1
ATOM 3016 C C . ASP A 1 388 ? -24.963 13.554 16.508 1.00 96.12 388 ASP A C 1
ATOM 3018 O O . ASP A 1 388 ? -25.770 12.619 16.603 1.00 96.12 388 ASP A O 1
ATOM 3022 N N . PRO A 1 389 ? -23.640 13.319 16.381 1.00 96.62 389 PRO A N 1
ATOM 3023 C CA . PRO A 1 389 ? -23.072 11.976 16.311 1.00 96.62 389 PRO A CA 1
ATOM 3024 C C . PRO A 1 389 ? -23.071 11.258 17.667 1.00 96.62 389 PRO A C 1
ATOM 3026 O O . PRO A 1 389 ? -22.522 11.737 18.660 1.00 96.62 389 PRO A O 1
ATOM 3029 N N . GLN A 1 390 ? -23.592 10.035 17.699 1.00 97.25 390 GLN A N 1
ATOM 3030 C CA . GLN A 1 390 ? -23.728 9.211 18.902 1.00 97.25 390 GLN A CA 1
ATOM 3031 C C . GLN A 1 390 ? -22.611 8.158 18.977 1.00 97.25 390 GLN A C 1
ATOM 3033 O O . GLN A 1 390 ? -22.839 6.952 18.985 1.00 97.25 390 GLN A O 1
ATOM 3038 N N . PHE A 1 391 ? -21.366 8.635 19.050 1.00 95.62 391 PHE A N 1
ATOM 3039 C CA . PHE A 1 391 ? -20.131 7.839 18.940 1.00 95.62 391 PHE A CA 1
ATOM 3040 C C . PHE A 1 391 ? -20.060 6.612 19.879 1.00 95.62 391 PHE A C 1
ATOM 3042 O O . PHE A 1 391 ? -19.651 5.528 19.467 1.00 95.62 391 PHE A O 1
ATOM 3049 N N . VAL A 1 392 ? -20.552 6.736 21.118 1.00 95.81 392 VAL A N 1
ATOM 3050 C CA . VAL A 1 392 ? -20.619 5.622 22.090 1.00 95.81 392 VAL A CA 1
ATOM 3051 C C . VAL A 1 392 ? -21.649 4.552 21.689 1.00 95.81 392 VAL A C 1
ATOM 3053 O O . VAL A 1 392 ? -21.507 3.383 22.050 1.00 95.81 392 VAL A O 1
ATOM 3056 N N . GLN A 1 393 ? -22.691 4.911 20.932 1.00 97.12 393 GLN A N 1
ATOM 3057 C CA . GLN A 1 393 ? -23.625 3.933 20.363 1.00 97.12 393 GLN A CA 1
ATOM 3058 C C . GLN A 1 393 ? -23.012 3.218 19.158 1.00 97.12 393 GLN A C 1
ATOM 3060 O O . GLN A 1 393 ? -23.172 2.004 19.052 1.00 97.12 393 GLN A O 1
ATOM 3065 N N . LEU A 1 394 ? -22.227 3.920 18.330 1.00 98.06 394 LEU A N 1
ATOM 3066 C CA . LEU A 1 394 ? -21.431 3.296 17.271 1.00 98.06 394 LEU A CA 1
ATOM 3067 C C . LEU A 1 394 ? -20.464 2.239 17.839 1.00 98.06 394 LEU A C 1
ATOM 3069 O O . LEU A 1 394 ? -20.484 1.106 17.367 1.00 98.06 394 LEU A O 1
ATOM 3073 N N . GLN A 1 395 ? -19.683 2.558 18.880 1.00 97.81 395 GLN A N 1
ATOM 3074 C CA . GLN A 1 395 ? -18.802 1.586 19.559 1.00 97.81 395 GLN A CA 1
ATOM 3075 C C . GLN A 1 395 ? -19.576 0.338 20.026 1.00 97.81 395 GLN A C 1
ATOM 3077 O O . GLN A 1 395 ? -19.216 -0.791 19.694 1.00 97.81 395 GLN A O 1
ATOM 3082 N N . LYS A 1 396 ? -20.695 0.535 20.741 1.00 97.88 396 LYS A N 1
ATOM 3083 C CA . LYS A 1 396 ? -21.548 -0.564 21.231 1.00 97.88 396 LYS A CA 1
ATOM 3084 C C . LYS A 1 396 ? -22.149 -1.402 20.099 1.00 97.88 396 LYS A C 1
ATOM 3086 O O . LYS A 1 396 ? -22.263 -2.618 20.249 1.00 97.88 396 LYS A O 1
ATOM 3091 N N . ALA A 1 397 ? -22.522 -0.776 18.982 1.00 98.19 397 ALA A N 1
ATOM 3092 C CA . ALA A 1 397 ? -22.993 -1.475 17.793 1.00 98.19 397 ALA A CA 1
ATOM 3093 C C . ALA A 1 397 ? -21.872 -2.326 17.180 1.00 98.19 397 ALA A C 1
ATOM 3095 O O . ALA A 1 397 ? -22.067 -3.523 17.000 1.00 98.19 397 ALA A O 1
ATOM 3096 N N . ILE A 1 398 ? -20.684 -1.754 16.948 1.00 98.25 398 ILE A N 1
ATOM 3097 C CA . ILE A 1 398 ? -19.533 -2.482 16.391 1.00 98.25 398 ILE A CA 1
ATOM 3098 C C . ILE A 1 398 ? -19.199 -3.712 17.242 1.00 98.25 398 ILE A C 1
ATOM 3100 O O . ILE A 1 398 ? -19.093 -4.808 16.698 1.00 98.25 398 ILE A O 1
ATOM 3104 N N . TRP A 1 399 ? -19.095 -3.575 18.568 1.00 97.94 399 TRP A N 1
ATOM 3105 C CA . TRP A 1 399 ? -18.760 -4.703 19.447 1.00 97.94 399 TRP A CA 1
ATOM 3106 C C . TRP A 1 399 ? -19.842 -5.785 19.478 1.00 97.94 399 TRP A C 1
ATOM 3108 O O . TRP A 1 399 ? -19.515 -6.968 19.404 1.00 97.94 399 TRP A O 1
ATOM 3118 N N . LYS A 1 400 ? -21.126 -5.404 19.519 1.00 97.38 400 LYS A N 1
ATOM 3119 C CA . LYS A 1 400 ? -22.233 -6.368 19.440 1.00 97.38 400 LYS A CA 1
ATOM 3120 C C . LYS A 1 400 ? -22.171 -7.173 18.139 1.00 97.38 400 LYS A C 1
ATOM 3122 O O . LYS A 1 400 ? -22.268 -8.398 18.158 1.00 97.38 400 LYS A O 1
ATOM 3127 N N . GLU A 1 401 ? -22.009 -6.489 17.012 1.00 97.56 401 GLU A N 1
ATOM 3128 C CA . GLU A 1 401 ? -21.967 -7.137 15.704 1.00 97.56 401 GLU A CA 1
ATOM 3129 C C . GLU A 1 401 ? -20.678 -7.950 15.513 1.00 97.56 401 GLU A C 1
ATOM 3131 O O . GLU A 1 401 ? -20.733 -9.010 14.898 1.00 97.56 401 GLU A O 1
ATOM 3136 N N . LEU A 1 402 ? -19.542 -7.539 16.097 1.00 97.19 402 LEU A N 1
ATOM 3137 C CA . LEU A 1 402 ? -18.313 -8.343 16.122 1.00 97.19 402 LEU A CA 1
ATOM 3138 C C . LEU A 1 402 ? -18.525 -9.678 16.835 1.00 97.19 402 LEU A C 1
ATOM 3140 O O . LEU A 1 402 ? -18.118 -10.704 16.295 1.00 97.19 402 LEU A O 1
ATOM 3144 N N . CYS A 1 403 ? -19.183 -9.686 18.000 1.00 95.56 403 CYS A N 1
ATOM 3145 C CA . CYS A 1 403 ? -19.507 -10.927 18.708 1.00 95.56 403 CYS A CA 1
ATOM 3146 C C . CYS A 1 403 ? -20.327 -11.882 17.827 1.00 95.56 403 CYS A C 1
ATOM 3148 O O . CYS A 1 403 ? -19.972 -13.049 17.721 1.00 95.56 403 CYS A O 1
ATOM 3150 N N . HIS A 1 404 ? -21.358 -11.386 17.135 1.00 94.94 404 HIS A N 1
ATOM 3151 C CA . HIS A 1 404 ? -22.155 -12.201 16.207 1.00 94.94 404 HIS A CA 1
ATOM 3152 C C . HIS A 1 404 ? -21.374 -12.632 14.947 1.00 94.94 404 HIS A C 1
ATOM 3154 O O . HIS A 1 404 ? -21.556 -13.739 14.447 1.00 94.94 404 HIS A O 1
ATOM 3160 N N . ALA A 1 405 ? -20.491 -11.778 14.424 1.00 94.75 405 ALA A N 1
ATOM 3161 C CA . ALA A 1 405 ? -19.727 -12.053 13.208 1.00 94.75 405 ALA A CA 1
ATOM 3162 C C . ALA A 1 405 ? -18.600 -13.080 13.414 1.00 94.75 405 ALA A C 1
ATOM 3164 O O . ALA A 1 405 ? -18.184 -13.719 12.448 1.00 94.75 405 ALA A O 1
ATOM 3165 N N . VAL A 1 406 ? -18.106 -13.262 14.647 1.00 93.62 406 VAL A N 1
ATOM 3166 C CA . VAL A 1 406 ? -17.072 -14.263 14.970 1.00 93.62 406 VAL A CA 1
ATOM 3167 C C . VAL A 1 406 ? -17.523 -15.682 14.622 1.00 93.62 406 VAL A C 1
ATOM 3169 O O . VAL A 1 406 ? -16.736 -16.421 14.029 1.00 93.62 406 VAL A O 1
ATOM 3172 N N . ASP A 1 407 ? -18.777 -16.032 14.901 1.00 92.44 407 ASP A N 1
ATOM 3173 C CA . ASP A 1 407 ? -19.316 -17.373 14.640 1.00 92.44 407 ASP A CA 1
ATOM 3174 C C . ASP A 1 407 ? -19.546 -17.632 13.137 1.00 92.44 407 ASP A C 1
ATOM 3176 O O . ASP A 1 407 ? -19.480 -18.767 12.666 1.00 92.44 407 ASP A O 1
ATOM 3180 N N . LEU A 1 408 ? -19.759 -16.568 12.352 1.00 91.81 408 LEU A N 1
ATOM 3181 C CA . LEU A 1 408 ? -20.112 -16.635 10.927 1.00 91.81 408 LEU A CA 1
ATOM 3182 C C . LEU A 1 408 ? -18.905 -16.606 9.970 1.00 91.81 408 LEU A C 1
ATOM 3184 O O . LEU A 1 408 ? -19.083 -16.773 8.761 1.00 91.81 408 LEU A O 1
ATOM 3188 N N . LYS A 1 409 ? -17.677 -16.448 10.492 1.00 90.62 409 LYS A N 1
ATOM 3189 C CA . LYS A 1 409 ? -16.398 -16.339 9.746 1.00 90.62 409 LYS A CA 1
ATOM 3190 C C . LYS A 1 409 ? -16.124 -17.424 8.695 1.00 90.62 409 LYS A C 1
ATOM 3192 O O . LYS A 1 409 ? -15.249 -17.233 7.857 1.00 90.62 409 LYS A O 1
ATOM 3197 N N . GLN A 1 410 ? -16.802 -18.568 8.772 1.00 92.69 410 GLN A N 1
ATOM 3198 C CA . GLN A 1 410 ? -16.649 -19.677 7.821 1.00 92.69 410 GLN A CA 1
ATOM 3199 C C . GLN A 1 410 ? -17.364 -19.420 6.479 1.00 92.69 410 GLN A C 1
ATOM 3201 O O . GLN A 1 410 ? -17.083 -20.101 5.497 1.00 92.69 410 GLN A O 1
ATOM 3206 N N . THR A 1 411 ? -18.270 -18.439 6.428 1.00 94.69 411 THR A N 1
ATOM 3207 C CA . THR A 1 411 ? -18.967 -17.987 5.210 1.00 94.69 411 THR A CA 1
ATOM 3208 C C . THR A 1 411 ? -18.273 -16.761 4.613 1.00 94.69 411 THR A C 1
ATOM 3210 O O . THR A 1 411 ? -17.668 -15.983 5.352 1.00 94.69 411 THR A O 1
ATOM 3213 N N . GLU A 1 412 ? -18.378 -16.537 3.295 1.00 92.00 412 GLU A N 1
ATOM 3214 C CA . GLU A 1 412 ? -17.836 -15.314 2.676 1.00 92.00 412 GLU A CA 1
ATOM 3215 C C . GLU A 1 412 ? -18.519 -14.063 3.246 1.00 92.00 412 GLU A C 1
ATOM 3217 O O . GLU A 1 412 ? -17.831 -13.152 3.707 1.00 92.00 412 GLU A O 1
ATOM 3222 N N . LEU A 1 413 ? -19.856 -14.077 3.310 1.00 94.94 413 LEU A N 1
ATOM 3223 C CA . LEU A 1 413 ? -20.688 -13.048 3.935 1.00 94.94 413 LEU A CA 1
ATOM 3224 C C . LEU A 1 413 ? -20.186 -12.681 5.346 1.00 94.94 413 LEU A C 1
ATOM 3226 O O . LEU A 1 413 ? -19.857 -11.527 5.619 1.00 94.94 413 LEU A O 1
ATOM 3230 N N . GLY A 1 414 ? -20.063 -13.673 6.236 1.00 95.94 414 GLY A N 1
ATOM 3231 C CA . GLY A 1 414 ? -19.627 -13.473 7.618 1.00 95.94 414 GLY A CA 1
ATOM 3232 C C . GLY A 1 414 ? -18.168 -13.032 7.744 1.00 95.94 414 GLY A C 1
ATOM 3233 O O . GLY A 1 414 ? -17.852 -12.213 8.608 1.00 95.94 414 GLY A O 1
ATOM 3234 N N . LEU A 1 415 ? -17.278 -13.497 6.859 1.00 96.19 415 LEU A N 1
ATOM 3235 C CA . LEU A 1 415 ? -15.894 -13.025 6.796 1.00 96.19 415 LEU A CA 1
ATOM 3236 C C . LEU A 1 415 ? -15.812 -11.559 6.338 1.00 96.19 415 LEU A C 1
ATOM 3238 O O . LEU A 1 415 ? -15.061 -10.784 6.932 1.00 96.19 415 LEU A O 1
ATOM 3242 N N . ALA A 1 416 ? -16.598 -11.155 5.336 1.00 97.50 416 ALA A N 1
ATOM 3243 C CA . ALA A 1 416 ? -16.676 -9.771 4.869 1.00 97.50 416 ALA A CA 1
ATOM 3244 C C . ALA A 1 416 ? -17.254 -8.839 5.950 1.00 97.50 416 ALA A C 1
ATOM 3246 O O . ALA A 1 416 ? -16.661 -7.796 6.245 1.00 97.50 416 ALA A O 1
ATOM 3247 N N . THR A 1 417 ? -18.341 -9.247 6.617 1.00 97.88 417 THR A N 1
ATOM 3248 C CA . THR A 1 417 ? -18.892 -8.558 7.796 1.00 97.88 417 THR A CA 1
ATOM 3249 C C . THR A 1 417 ? -17.841 -8.413 8.901 1.00 97.88 417 THR A C 1
ATOM 3251 O O . THR A 1 417 ? -17.605 -7.303 9.375 1.00 97.88 417 THR A O 1
ATOM 3254 N N . TYR A 1 418 ? -17.156 -9.498 9.278 1.00 98.00 418 TYR A N 1
ATOM 3255 C CA . TYR A 1 418 ? -16.145 -9.485 10.338 1.00 98.00 418 TYR A CA 1
ATOM 3256 C C . TYR A 1 418 ? -14.957 -8.560 10.019 1.00 98.00 418 TYR A C 1
ATOM 3258 O O . TYR A 1 418 ? -14.600 -7.720 10.844 1.00 98.00 418 TYR A O 1
ATOM 3266 N N . ILE A 1 419 ? -14.375 -8.665 8.817 1.00 98.31 419 ILE A N 1
ATOM 3267 C CA . ILE A 1 419 ? -13.264 -7.805 8.370 1.00 98.31 419 ILE A CA 1
ATOM 3268 C C . ILE A 1 419 ? -13.684 -6.328 8.386 1.00 98.31 419 ILE A C 1
ATOM 3270 O O . ILE A 1 419 ? -12.941 -5.483 8.886 1.00 98.31 419 ILE A O 1
ATOM 3274 N N . THR A 1 420 ? -14.888 -6.019 7.893 1.00 98.50 420 THR A N 1
ATOM 3275 C CA . THR A 1 420 ? -15.435 -4.651 7.895 1.00 98.50 420 THR A CA 1
ATOM 3276 C C . THR A 1 420 ? -15.553 -4.108 9.315 1.00 98.50 420 THR A C 1
ATOM 3278 O O . THR A 1 420 ? -15.062 -3.019 9.605 1.00 98.50 420 THR A O 1
ATOM 3281 N N . LEU A 1 421 ? -16.148 -4.881 10.226 1.00 98.44 421 LEU A N 1
ATOM 3282 C CA . LEU A 1 421 ? -16.336 -4.474 11.616 1.00 98.44 421 LEU A CA 1
ATOM 3283 C C . LEU A 1 421 ? -15.007 -4.298 12.364 1.00 98.44 421 LEU A C 1
ATOM 3285 O O . LEU A 1 421 ? -14.884 -3.350 13.133 1.00 98.44 421 LEU A O 1
ATOM 3289 N N . GLN A 1 422 ? -13.993 -5.136 12.108 1.00 98.31 422 GLN A N 1
ATOM 3290 C CA . GLN A 1 422 ? -12.655 -4.938 12.680 1.00 98.31 422 GLN A CA 1
ATOM 3291 C C . GLN A 1 422 ? -11.998 -3.643 12.181 1.00 98.31 422 GLN A C 1
ATOM 3293 O O . GLN A 1 422 ? -11.411 -2.908 12.975 1.00 98.31 422 GLN A O 1
ATOM 3298 N N . ILE A 1 423 ? -12.105 -3.337 10.883 1.00 98.56 423 ILE A N 1
ATOM 3299 C CA . ILE A 1 423 ? -11.601 -2.075 10.319 1.00 98.56 423 ILE A CA 1
ATOM 3300 C C . ILE A 1 423 ? -12.296 -0.877 10.980 1.00 98.56 423 ILE A C 1
ATOM 3302 O O . ILE A 1 423 ? -11.626 0.081 11.367 1.00 98.56 423 ILE A O 1
ATOM 3306 N N . MET A 1 424 ? -13.613 -0.952 11.182 1.00 98.56 424 MET A N 1
ATOM 3307 C CA . MET A 1 424 ? -14.384 0.120 11.812 1.00 98.56 424 MET A CA 1
ATOM 3308 C C . MET A 1 424 ? -14.088 0.288 13.308 1.00 98.56 424 MET A C 1
ATOM 3310 O O . MET A 1 424 ? -13.916 1.425 13.741 1.00 98.56 424 MET A O 1
ATOM 3314 N N . ASP A 1 425 ? -13.955 -0.798 14.079 1.00 98.31 425 ASP A N 1
ATOM 3315 C CA . ASP A 1 425 ? -13.529 -0.762 15.491 1.00 98.31 425 ASP A CA 1
ATOM 3316 C C . ASP A 1 425 ? -12.207 -0.001 15.649 1.00 98.31 425 ASP A C 1
ATOM 3318 O O . ASP A 1 425 ? -12.089 0.936 16.444 1.00 98.31 425 ASP A O 1
ATOM 3322 N N . ARG A 1 426 ? -11.219 -0.343 14.813 1.00 98.25 426 ARG A N 1
ATOM 3323 C CA . ARG A 1 426 ? -9.891 0.259 14.895 1.00 98.25 426 ARG A CA 1
ATOM 3324 C C . ARG A 1 426 ? -9.870 1.726 14.472 1.00 98.25 426 ARG A C 1
ATOM 3326 O O . ARG A 1 426 ? -9.180 2.519 15.110 1.00 98.25 426 ARG A O 1
ATOM 3333 N N . ILE A 1 427 ? -10.635 2.090 13.442 1.00 98.38 427 ILE A N 1
ATOM 3334 C CA . ILE A 1 427 ? -10.815 3.484 13.013 1.00 98.38 427 ILE A CA 1
ATOM 3335 C C . ILE A 1 427 ? -11.458 4.318 14.129 1.00 98.38 427 ILE A C 1
ATOM 3337 O O . ILE A 1 427 ? -10.954 5.390 14.463 1.00 98.38 427 ILE A O 1
ATOM 3341 N N . VAL A 1 428 ? -12.522 3.807 14.751 1.00 98.31 428 VAL A N 1
ATOM 3342 C CA . VAL A 1 428 ? -13.206 4.457 15.877 1.00 98.31 428 VAL A CA 1
ATOM 3343 C C . VAL A 1 428 ? -12.251 4.644 17.062 1.00 98.31 428 VAL A C 1
ATOM 3345 O O . VAL A 1 428 ? -12.153 5.749 17.593 1.00 98.31 428 VAL A O 1
ATOM 3348 N N . ALA A 1 429 ? -11.458 3.627 17.410 1.00 97.50 429 ALA A N 1
ATOM 3349 C CA . ALA A 1 429 ? -10.440 3.738 18.456 1.00 97.50 429 ALA A CA 1
ATOM 3350 C C . ALA A 1 429 ? -9.354 4.793 18.142 1.00 97.50 429 ALA A C 1
ATOM 3352 O O . ALA A 1 429 ? -8.913 5.504 19.045 1.00 97.50 429 ALA A O 1
ATOM 3353 N N . TRP A 1 430 ? -8.925 4.939 16.881 1.00 97.88 430 TRP A N 1
ATOM 3354 C CA . TRP A 1 430 ? -7.956 5.976 16.495 1.00 97.88 430 TRP A CA 1
ATOM 3355 C C . TRP A 1 430 ? -8.521 7.395 16.606 1.00 97.88 430 TRP A C 1
ATOM 3357 O O . TRP A 1 430 ? -7.801 8.282 17.071 1.00 97.88 430 TRP A O 1
ATOM 3367 N N . ILE A 1 431 ? -9.785 7.601 16.220 1.00 97.62 431 ILE A N 1
ATOM 3368 C CA . ILE A 1 431 ? -10.486 8.890 16.342 1.00 97.62 431 ILE A CA 1
ATOM 3369 C C . ILE A 1 431 ? -10.642 9.270 17.821 1.00 97.62 431 ILE A C 1
ATOM 3371 O O . ILE A 1 431 ? -10.264 10.371 18.213 1.00 97.62 431 ILE A O 1
ATOM 3375 N N . GLU A 1 432 ? -11.112 8.340 18.660 1.00 96.88 432 GLU A N 1
ATOM 3376 C CA . GLU A 1 432 ? -11.263 8.534 20.113 1.00 96.88 432 GLU A CA 1
ATOM 3377 C C . GLU A 1 432 ? -9.944 8.923 20.798 1.00 96.88 432 GLU A C 1
ATOM 3379 O O . GLU A 1 432 ? -9.908 9.780 21.678 1.00 96.88 432 GLU A O 1
ATOM 3384 N N . GLN A 1 433 ? -8.840 8.310 20.365 1.00 95.62 433 GLN A N 1
ATOM 3385 C CA . GLN A 1 433 ? -7.499 8.549 20.901 1.00 95.62 433 GLN A CA 1
ATOM 3386 C C . GLN A 1 433 ? -6.816 9.790 20.303 1.00 95.62 433 GLN A C 1
ATOM 3388 O O . GLN A 1 433 ? -5.696 10.108 20.701 1.00 95.62 433 GLN A O 1
ATOM 3393 N N . GLY A 1 434 ? -7.430 10.462 19.321 1.00 96.25 434 GLY A N 1
ATOM 3394 C CA . GLY A 1 434 ? -6.799 11.556 18.580 1.00 96.25 434 GLY A CA 1
ATOM 3395 C C . GLY A 1 434 ? -5.521 11.130 17.845 1.00 96.25 434 GLY A C 1
ATOM 3396 O O . GLY A 1 434 ? -4.613 11.938 17.676 1.00 96.25 434 GLY A O 1
ATOM 3397 N N . SER A 1 435 ? -5.422 9.866 17.412 1.00 95.44 435 SER A N 1
ATOM 3398 C CA . SER A 1 435 ? -4.178 9.245 16.903 1.00 95.44 435 SER A CA 1
ATOM 3399 C C . SER A 1 435 ? -3.590 9.913 15.653 1.00 95.44 435 SER A C 1
ATOM 3401 O O . SER A 1 435 ? -2.422 9.694 15.327 1.00 95.44 435 SER A O 1
ATOM 3403 N N . PHE A 1 436 ? -4.395 10.713 14.953 1.00 95.81 436 PHE A N 1
ATOM 3404 C CA . PHE A 1 436 ? -4.016 11.456 13.751 1.00 95.81 436 PHE A CA 1
ATOM 3405 C C . PHE A 1 436 ? -3.998 12.979 13.960 1.00 95.81 436 PHE A C 1
ATOM 3407 O O . PHE A 1 436 ? -3.918 13.734 12.994 1.00 95.81 436 PHE A O 1
ATOM 3414 N N . GLN A 1 437 ? -4.052 13.443 15.214 1.00 93.81 437 GLN A N 1
ATOM 3415 C CA . GLN A 1 437 ? -3.851 14.852 15.540 1.00 93.81 437 GLN A CA 1
ATOM 3416 C C . GLN A 1 437 ? -2.363 15.236 15.392 1.00 93.81 437 GLN A C 1
ATOM 3418 O O . GLN A 1 437 ? -1.482 14.428 15.718 1.00 93.81 437 GLN A O 1
ATOM 3423 N N . PRO A 1 438 ? -2.038 16.449 14.903 1.00 91.44 438 PRO A N 1
ATOM 3424 C CA . PRO A 1 438 ? -0.652 16.896 14.782 1.00 91.44 438 PRO A CA 1
ATOM 3425 C C . PRO A 1 438 ? 0.067 17.023 16.142 1.00 91.44 438 PRO A C 1
ATOM 3427 O O . PRO A 1 438 ? -0.545 17.481 17.107 1.00 91.44 438 PRO A O 1
ATOM 3430 N N . PRO A 1 439 ? 1.381 16.721 16.230 1.00 91.25 439 PRO A N 1
ATOM 3431 C CA . PRO A 1 439 ? 2.264 16.274 15.152 1.00 91.25 439 PRO A CA 1
ATOM 3432 C C . PRO A 1 439 ? 2.209 14.751 14.926 1.00 91.25 439 PRO A C 1
ATOM 3434 O O . PRO A 1 439 ? 2.700 13.964 15.732 1.00 91.25 439 PRO A O 1
ATOM 3437 N N . THR A 1 440 ? 1.683 14.328 13.776 1.00 91.75 440 THR A N 1
ATOM 3438 C CA . THR A 1 440 ? 1.599 12.913 13.380 1.00 91.75 440 THR A CA 1
ATOM 3439 C C . THR A 1 440 ? 2.796 12.524 12.507 1.00 91.75 440 THR A C 1
ATOM 3441 O O . THR A 1 440 ? 3.110 13.213 11.535 1.00 91.75 440 THR A O 1
ATOM 3444 N N . SER A 1 441 ? 3.473 11.418 12.827 1.00 93.94 441 SER A N 1
ATOM 3445 C CA . SER A 1 441 ? 4.641 10.944 12.069 1.00 93.94 441 SER A CA 1
ATOM 3446 C C . SER A 1 441 ? 4.256 10.084 10.857 1.00 93.94 441 SER A C 1
ATOM 3448 O O . SER A 1 441 ? 3.205 9.445 10.835 1.00 93.94 441 SER A O 1
ATOM 3450 N N . GLU A 1 442 ? 5.142 10.008 9.857 1.00 94.00 442 GLU A N 1
ATOM 3451 C CA . GLU A 1 442 ? 4.962 9.158 8.663 1.00 94.00 442 GLU A CA 1
ATOM 3452 C C . GLU A 1 442 ? 4.730 7.678 9.043 1.00 94.00 442 GLU A C 1
ATOM 3454 O O . GLU A 1 442 ? 3.875 7.004 8.469 1.00 94.00 442 GLU A O 1
ATOM 3459 N N . HIS A 1 443 ? 5.393 7.222 10.113 1.00 95.25 443 HIS A N 1
ATOM 3460 C CA . HIS A 1 443 ? 5.238 5.889 10.697 1.00 95.25 443 HIS A CA 1
ATOM 3461 C C . HIS A 1 443 ? 3.819 5.590 11.217 1.00 95.25 443 HIS A C 1
ATOM 3463 O O . HIS A 1 443 ? 3.380 4.444 11.132 1.00 95.25 443 HIS A O 1
ATOM 3469 N N . MET A 1 444 ? 3.078 6.579 11.734 1.00 95.69 444 MET A N 1
ATOM 3470 C CA . MET A 1 444 ? 1.698 6.360 12.198 1.00 95.69 444 MET A CA 1
ATOM 3471 C C . MET A 1 444 ? 0.759 6.036 11.034 1.00 95.69 444 MET A C 1
ATOM 3473 O O . MET A 1 444 ? -0.058 5.124 11.145 1.00 95.69 444 MET A O 1
ATOM 3477 N N . PHE A 1 445 ? 0.920 6.718 9.896 1.00 96.06 445 PHE A N 1
ATOM 3478 C CA . PHE A 1 445 ? 0.145 6.437 8.685 1.00 96.06 445 PHE A CA 1
ATOM 3479 C C . PHE A 1 445 ? 0.491 5.062 8.099 1.00 96.06 445 PHE A C 1
ATOM 3481 O O . PHE A 1 445 ? -0.411 4.283 7.795 1.00 96.06 445 PHE A O 1
ATOM 3488 N N . VAL A 1 446 ? 1.788 4.729 8.025 1.00 96.94 446 VAL A N 1
ATOM 3489 C CA . VAL A 1 446 ? 2.264 3.390 7.630 1.00 96.94 446 VAL A CA 1
ATOM 3490 C C . VAL A 1 446 ? 1.680 2.312 8.545 1.00 96.94 446 VAL A C 1
ATOM 3492 O O . VAL A 1 446 ? 1.143 1.325 8.055 1.00 96.94 446 VAL A O 1
ATOM 3495 N N . SER A 1 447 ? 1.711 2.514 9.865 1.00 96.81 447 SER A N 1
ATOM 3496 C CA . SER A 1 447 ? 1.186 1.558 10.851 1.00 96.81 447 SER A CA 1
ATOM 3497 C C . SER A 1 447 ? -0.327 1.360 10.737 1.00 96.81 447 SER A C 1
ATOM 3499 O O . SER A 1 447 ? -0.805 0.228 10.821 1.00 96.81 447 SER A O 1
ATOM 3501 N N . ALA A 1 448 ? -1.087 2.439 10.525 1.00 97.81 448 ALA A N 1
ATOM 3502 C CA . ALA A 1 448 ? -2.536 2.374 10.357 1.00 97.81 448 ALA A CA 1
ATOM 3503 C C . ALA A 1 448 ? -2.924 1.584 9.098 1.00 97.81 448 ALA A C 1
ATOM 3505 O O . ALA A 1 448 ? -3.727 0.650 9.167 1.00 97.81 448 ALA A O 1
ATOM 3506 N N . TRP A 1 449 ? -2.292 1.888 7.962 1.00 98.19 449 TRP A N 1
ATOM 3507 C CA . TRP A 1 449 ? -2.545 1.176 6.711 1.00 98.19 449 TRP A CA 1
ATOM 3508 C C . TRP A 1 449 ? -2.024 -0.265 6.723 1.00 98.19 449 TRP A C 1
ATOM 3510 O O . TRP A 1 449 ? -2.727 -1.155 6.251 1.00 98.19 449 TRP A O 1
ATOM 3520 N N . ALA A 1 450 ? -0.869 -0.538 7.339 1.00 98.12 450 ALA A N 1
ATOM 3521 C CA . ALA A 1 450 ? -0.378 -1.900 7.561 1.00 98.12 450 ALA A CA 1
ATOM 3522 C C . ALA A 1 450 ? -1.379 -2.744 8.358 1.00 98.12 450 ALA A C 1
ATOM 3524 O O . ALA A 1 450 ? -1.613 -3.909 8.031 1.00 98.12 450 ALA A O 1
ATOM 3525 N N . TRP A 1 451 ? -1.977 -2.163 9.400 1.00 98.19 451 TRP A N 1
ATOM 3526 C CA . TRP A 1 451 ? -2.983 -2.839 10.210 1.00 98.19 451 TRP A CA 1
ATOM 3527 C C . TRP A 1 451 ? -4.251 -3.118 9.392 1.00 98.19 451 TRP A C 1
ATOM 3529 O O . TRP A 1 451 ? -4.695 -4.262 9.348 1.00 98.19 451 TRP A O 1
ATOM 3539 N N . ILE A 1 452 ? -4.779 -2.122 8.666 1.00 98.56 452 ILE A N 1
ATOM 3540 C CA . ILE A 1 452 ? -5.964 -2.300 7.808 1.00 98.56 452 ILE A CA 1
ATOM 3541 C C . ILE A 1 452 ? -5.717 -3.362 6.737 1.00 98.56 452 ILE A C 1
ATOM 3543 O O . ILE A 1 452 ? -6.558 -4.239 6.562 1.00 98.56 452 ILE A O 1
ATOM 3547 N N . PHE A 1 453 ? -4.575 -3.333 6.046 1.00 98.62 453 PHE A N 1
ATOM 3548 C CA . PHE A 1 453 ? -4.267 -4.325 5.019 1.00 98.62 453 PHE A CA 1
ATOM 3549 C C . PHE A 1 453 ? -4.134 -5.737 5.597 1.00 98.62 453 PHE A C 1
ATOM 3551 O O . PHE A 1 453 ? -4.660 -6.674 5.008 1.00 98.62 453 PHE A O 1
ATOM 3558 N N . ASN A 1 454 ? -3.493 -5.922 6.755 1.00 98.31 454 ASN A N 1
ATOM 3559 C CA . ASN A 1 454 ? -3.420 -7.249 7.376 1.00 98.31 454 ASN A CA 1
ATOM 3560 C C . ASN A 1 454 ? -4.799 -7.754 7.835 1.00 98.31 454 ASN A C 1
ATOM 3562 O O . ASN A 1 454 ? -5.113 -8.921 7.614 1.00 98.31 454 ASN A O 1
ATOM 3566 N N . THR A 1 455 ? -5.654 -6.880 8.377 1.00 98.38 455 THR A N 1
ATOM 3567 C CA . THR A 1 455 ? -7.055 -7.209 8.694 1.00 98.38 455 THR A CA 1
ATOM 3568 C C . THR A 1 455 ? -7.835 -7.588 7.430 1.00 98.38 455 THR A C 1
ATOM 3570 O O . THR A 1 455 ? -8.514 -8.612 7.404 1.00 98.38 455 THR A O 1
ATOM 3573 N N . LEU A 1 456 ? -7.670 -6.830 6.344 1.00 98.31 456 LEU A N 1
ATOM 3574 C CA . LEU A 1 456 ? -8.275 -7.078 5.034 1.00 98.31 456 LEU A CA 1
ATOM 3575 C C . LEU A 1 456 ? -7.814 -8.410 4.410 1.00 98.31 456 LEU A C 1
ATOM 3577 O O . LEU A 1 456 ? -8.626 -9.144 3.850 1.00 98.31 456 LEU A O 1
ATOM 3581 N N . PHE A 1 457 ? -6.534 -8.765 4.540 1.00 98.25 457 PHE A N 1
ATOM 3582 C CA . PHE A 1 457 ? -5.970 -10.027 4.047 1.00 98.25 457 PHE A CA 1
ATOM 3583 C C . PHE A 1 457 ? -6.205 -11.231 4.984 1.00 98.25 457 PHE A C 1
ATOM 3585 O O . PHE A 1 457 ? -5.738 -12.334 4.685 1.00 98.25 457 PHE A O 1
ATOM 3592 N N . THR A 1 458 ? -6.990 -11.078 6.059 1.00 96.25 458 THR A N 1
ATOM 3593 C CA . THR A 1 458 ? -7.413 -12.196 6.923 1.00 96.25 458 THR A CA 1
ATOM 3594 C C . THR A 1 458 ? -8.032 -13.332 6.099 1.00 96.25 458 THR A C 1
ATOM 3596 O O . THR A 1 458 ? -8.851 -13.108 5.199 1.00 96.25 458 THR A O 1
ATOM 3599 N N . GLY A 1 459 ? -7.620 -14.565 6.411 1.00 94.81 459 GLY A N 1
ATOM 3600 C CA . GLY A 1 459 ? -8.043 -15.780 5.706 1.00 94.81 459 GLY A CA 1
ATOM 3601 C C . GLY A 1 459 ? -7.360 -16.013 4.352 1.00 94.81 459 GLY A C 1
ATOM 3602 O O . GLY A 1 459 ? -7.766 -16.912 3.624 1.00 94.81 459 GLY A O 1
ATOM 3603 N N . THR A 1 460 ? -6.339 -15.228 3.989 1.00 96.88 460 THR A N 1
ATOM 3604 C CA . THR A 1 460 ? -5.592 -15.385 2.728 1.00 96.88 460 THR A CA 1
ATOM 3605 C C . THR A 1 460 ? -4.112 -15.698 2.974 1.00 96.88 460 THR A C 1
ATOM 3607 O O . THR A 1 460 ? -3.610 -15.558 4.087 1.00 96.88 460 THR A O 1
ATOM 3610 N N . ARG A 1 461 ? -3.383 -16.089 1.920 1.00 97.25 461 ARG A N 1
ATOM 3611 C CA . ARG A 1 461 ? -1.921 -16.290 1.957 1.00 97.25 461 ARG A CA 1
ATOM 3612 C C . ARG A 1 461 ? -1.140 -14.995 1.673 1.00 97.25 461 ARG A C 1
ATOM 3614 O O . ARG A 1 461 ? -0.045 -15.063 1.122 1.00 97.25 461 ARG A O 1
ATOM 3621 N N . LEU A 1 462 ? -1.707 -13.836 2.027 1.00 97.94 462 LEU A N 1
ATOM 3622 C CA . LEU A 1 462 ? -1.108 -12.501 1.901 1.00 97.94 462 LEU A CA 1
ATOM 3623 C C . LEU A 1 462 ? -0.871 -11.857 3.268 1.00 97.94 462 LEU A C 1
ATOM 3625 O O . LEU A 1 462 ? -1.688 -11.986 4.177 1.00 97.94 462 LEU A O 1
ATOM 3629 N N . ARG A 1 463 ? 0.231 -11.113 3.386 1.00 97.62 463 ARG A N 1
ATOM 3630 C CA . ARG A 1 463 ? 0.565 -10.308 4.565 1.00 97.62 463 ARG A CA 1
ATOM 3631 C C . ARG A 1 463 ? 1.303 -9.044 4.144 1.00 97.62 463 ARG A C 1
ATOM 3633 O O . ARG A 1 463 ? 2.189 -9.096 3.293 1.00 97.62 463 ARG A O 1
ATOM 3640 N N . VAL A 1 464 ? 0.985 -7.922 4.780 1.00 97.94 464 VAL A N 1
ATOM 3641 C CA . VAL A 1 464 ? 1.766 -6.686 4.661 1.00 97.94 464 VAL A CA 1
ATOM 3642 C C . VAL A 1 464 ? 2.726 -6.591 5.839 1.00 97.94 464 VAL A C 1
ATOM 3644 O O . VAL A 1 464 ? 2.313 -6.606 6.998 1.00 97.94 464 VAL A O 1
ATOM 3647 N N . VAL A 1 465 ? 4.018 -6.484 5.548 1.00 97.06 465 VAL A N 1
ATOM 3648 C CA . VAL A 1 465 ? 5.067 -6.278 6.549 1.00 97.06 465 VAL A CA 1
ATOM 3649 C C . VAL A 1 465 ? 5.489 -4.802 6.498 1.00 97.06 465 VAL A C 1
ATOM 3651 O O . VAL A 1 465 ? 5.993 -4.374 5.458 1.00 97.06 465 VAL A O 1
ATOM 3654 N N . PRO A 1 466 ? 5.260 -4.005 7.558 1.00 96.44 466 PRO A N 1
ATOM 3655 C CA . PRO A 1 466 ? 5.715 -2.618 7.631 1.00 96.44 466 PRO A CA 1
ATOM 3656 C C . PRO A 1 466 ? 7.154 -2.491 8.148 1.00 96.44 466 PRO A C 1
ATOM 3658 O O . PRO A 1 466 ? 7.704 -3.425 8.733 1.00 96.44 466 PRO A O 1
ATOM 3661 N N . GLY A 1 467 ? 7.728 -1.300 7.978 1.00 88.31 467 GLY A N 1
ATOM 3662 C CA . GLY A 1 467 ? 9.061 -0.928 8.463 1.00 88.31 467 GLY A CA 1
ATOM 3663 C C . GLY A 1 467 ? 10.047 -0.708 7.318 1.00 88.31 467 GLY A C 1
ATOM 3664 O O . GLY A 1 467 ? 9.712 -0.938 6.162 1.00 88.31 467 GLY A O 1
ATOM 3665 N N . GLU A 1 468 ? 11.274 -0.277 7.632 1.00 85.81 468 GLU A N 1
ATOM 3666 C CA . GLU A 1 468 ? 12.313 0.081 6.646 1.00 85.81 468 GLU A CA 1
ATOM 3667 C C . GLU A 1 468 ? 12.953 -1.140 5.936 1.00 85.81 468 GLU A C 1
ATOM 3669 O O . GLU A 1 468 ? 14.175 -1.338 5.948 1.00 85.81 468 GLU A O 1
ATOM 3674 N N . LEU A 1 469 ? 12.121 -1.981 5.327 1.00 90.44 469 LEU A N 1
ATOM 3675 C CA . LEU A 1 469 ? 12.485 -3.259 4.720 1.00 90.44 469 LEU A CA 1
ATOM 3676 C C . LEU A 1 469 ? 13.281 -3.069 3.430 1.00 90.44 469 LEU A C 1
ATOM 3678 O O . LEU A 1 469 ? 12.954 -2.222 2.604 1.00 90.44 469 LEU A O 1
ATOM 3682 N N . ILE A 1 470 ? 14.296 -3.904 3.216 1.00 94.75 470 ILE A N 1
ATOM 3683 C CA . ILE A 1 470 ? 15.058 -3.938 1.964 1.00 94.75 470 ILE A CA 1
ATOM 3684 C C . ILE A 1 470 ? 14.331 -4.852 0.968 1.00 94.75 470 ILE A C 1
ATOM 3686 O O . ILE A 1 470 ? 14.194 -6.045 1.233 1.00 94.75 470 ILE A O 1
ATOM 3690 N N . SER A 1 471 ? 13.902 -4.314 -0.180 1.00 95.38 471 SER A N 1
ATOM 3691 C CA . SER A 1 471 ? 13.422 -5.136 -1.304 1.00 95.38 471 SER A CA 1
ATOM 3692 C C . SER A 1 471 ? 14.575 -5.949 -1.902 1.00 95.38 471 SER A C 1
ATOM 3694 O O . SER A 1 471 ? 15.641 -5.395 -2.209 1.00 95.38 471 SER A O 1
ATOM 3696 N N . ARG A 1 472 ? 14.340 -7.255 -2.085 1.00 93.75 472 ARG A N 1
ATOM 3697 C CA . ARG A 1 472 ? 15.303 -8.218 -2.642 1.00 93.75 472 ARG A CA 1
ATOM 3698 C C . ARG A 1 472 ? 15.387 -8.081 -4.157 1.00 93.75 472 ARG A C 1
ATOM 3700 O O . ARG A 1 472 ? 16.486 -7.922 -4.678 1.00 93.75 472 ARG A O 1
ATOM 3707 N N . ALA A 1 473 ? 14.249 -7.988 -4.846 1.00 93.06 473 ALA A N 1
ATOM 3708 C CA . ALA A 1 473 ? 14.231 -7.799 -6.297 1.00 93.06 473 ALA A CA 1
ATOM 3709 C C . ALA A 1 473 ? 14.936 -6.490 -6.707 1.00 93.06 473 ALA A C 1
ATOM 3711 O O . ALA A 1 473 ? 15.658 -6.442 -7.702 1.00 93.06 473 ALA A O 1
ATOM 3712 N N . SER A 1 474 ? 14.834 -5.433 -5.888 1.00 93.81 474 SER A N 1
ATOM 3713 C CA . SER A 1 474 ? 15.606 -4.197 -6.077 1.00 93.81 474 SER A CA 1
ATOM 3714 C C . SER A 1 474 ? 17.113 -4.334 -5.808 1.00 93.81 474 SER A C 1
ATOM 3716 O O . SER A 1 474 ? 17.863 -3.463 -6.251 1.00 93.81 474 SER A O 1
ATOM 3718 N N . ALA A 1 475 ? 17.570 -5.332 -5.052 1.00 92.12 475 ALA A N 1
ATOM 3719 C CA . ALA A 1 475 ? 18.992 -5.655 -4.909 1.00 92.12 475 ALA A CA 1
ATOM 3720 C C . ALA A 1 475 ? 19.482 -6.476 -6.109 1.00 92.12 475 ALA A C 1
ATOM 3722 O O . ALA A 1 475 ? 20.510 -6.143 -6.695 1.00 92.12 475 ALA A O 1
ATOM 3723 N N . ASP A 1 476 ? 18.719 -7.489 -6.518 1.00 90.38 476 ASP A N 1
ATOM 3724 C CA . ASP A 1 476 ? 19.099 -8.407 -7.593 1.00 90.38 476 ASP A CA 1
ATOM 3725 C C . ASP A 1 476 ? 19.093 -7.713 -8.968 1.00 90.38 476 ASP A C 1
ATOM 3727 O O . ASP A 1 476 ? 20.095 -7.761 -9.684 1.00 90.38 476 ASP A O 1
ATOM 3731 N N . ALA A 1 477 ? 18.050 -6.934 -9.287 1.00 90.31 477 ALA A N 1
ATOM 3732 C CA . ALA A 1 477 ? 18.018 -6.091 -10.488 1.00 90.31 477 ALA A CA 1
ATOM 3733 C C . ALA A 1 477 ? 19.160 -5.057 -10.503 1.00 90.31 477 ALA A C 1
ATOM 3735 O O . ALA A 1 477 ? 19.727 -4.755 -11.551 1.00 90.31 477 ALA A O 1
ATOM 3736 N N . ARG A 1 478 ? 19.550 -4.538 -9.329 1.00 89.44 478 ARG A N 1
ATOM 3737 C CA . ARG A 1 478 ? 20.698 -3.633 -9.204 1.00 89.44 478 ARG A CA 1
ATOM 3738 C C . ARG A 1 478 ? 22.027 -4.355 -9.437 1.00 89.44 478 ARG A C 1
ATOM 3740 O O . ARG A 1 478 ? 22.892 -3.772 -10.083 1.00 89.44 478 ARG A O 1
ATOM 3747 N N . ARG A 1 479 ? 22.184 -5.596 -8.957 1.00 89.12 479 ARG A N 1
ATOM 3748 C CA . ARG A 1 479 ? 23.374 -6.427 -9.208 1.00 89.12 479 ARG A CA 1
ATOM 3749 C C . ARG A 1 479 ? 23.575 -6.618 -10.713 1.00 89.12 479 ARG A C 1
ATOM 3751 O O . ARG A 1 479 ? 24.634 -6.268 -11.209 1.00 89.12 479 ARG A O 1
ATOM 3758 N N . ILE A 1 480 ? 22.534 -7.041 -11.438 1.00 86.94 480 ILE A N 1
ATOM 3759 C CA . ILE A 1 480 ? 22.563 -7.239 -12.904 1.00 86.94 480 ILE A CA 1
ATOM 3760 C C . ILE A 1 480 ? 23.025 -5.967 -13.640 1.00 86.94 480 ILE A C 1
ATOM 3762 O O . ILE A 1 480 ? 23.904 -6.022 -14.498 1.00 86.94 480 ILE A O 1
ATOM 3766 N N . VAL A 1 481 ? 22.474 -4.804 -13.281 1.00 87.75 481 VAL A N 1
ATOM 3767 C CA . VAL A 1 481 ? 22.823 -3.525 -13.923 1.00 87.75 481 VAL A CA 1
ATOM 3768 C C . VAL A 1 481 ? 24.240 -3.052 -13.560 1.00 87.75 481 VAL A C 1
ATOM 3770 O O . VAL A 1 481 ? 24.941 -2.503 -14.408 1.00 87.75 481 VAL A O 1
ATOM 3773 N N . GLU A 1 482 ? 24.699 -3.269 -12.325 1.00 88.50 482 GLU A N 1
ATOM 3774 C CA . GLU A 1 482 ? 26.068 -2.915 -11.914 1.00 88.50 482 GLU A CA 1
ATOM 3775 C C . GLU A 1 482 ? 27.134 -3.900 -12.405 1.00 88.50 482 GLU A C 1
ATOM 3777 O O . GLU A 1 482 ? 28.300 -3.518 -12.490 1.00 88.50 482 GLU A O 1
ATOM 3782 N N . THR A 1 483 ? 26.740 -5.108 -12.803 1.00 87.50 483 THR A N 1
ATOM 3783 C CA . THR A 1 483 ? 27.576 -6.051 -13.549 1.00 87.50 483 THR A CA 1
ATOM 3784 C C . THR A 1 483 ? 27.836 -5.555 -14.978 1.00 87.50 483 THR A C 1
ATOM 3786 O O . THR A 1 483 ? 28.993 -5.360 -15.336 1.00 87.50 483 THR A O 1
ATOM 3789 N N . GLU A 1 484 ? 26.794 -5.260 -15.768 1.00 87.88 484 GLU A N 1
ATOM 3790 C CA . GLU A 1 484 ? 26.948 -4.836 -17.177 1.00 87.88 484 GLU A CA 1
ATOM 3791 C C . GLU A 1 484 ? 27.602 -3.444 -17.312 1.00 87.88 484 GLU A C 1
ATOM 3793 O O . GLU A 1 484 ? 28.551 -3.257 -18.071 1.00 87.88 484 GLU A O 1
ATOM 3798 N N . PHE A 1 485 ? 27.132 -2.441 -16.559 1.00 88.38 485 PHE A N 1
ATOM 3799 C CA . PHE A 1 485 ? 27.605 -1.051 -16.708 1.00 88.38 485 PHE A CA 1
ATOM 3800 C C . PHE A 1 485 ? 28.718 -0.671 -15.720 1.00 88.38 485 PHE A C 1
ATOM 3802 O O . PHE A 1 485 ? 29.176 0.482 -15.697 1.00 88.38 485 PHE A O 1
ATOM 3809 N N . GLY A 1 486 ? 29.156 -1.620 -14.888 1.00 88.50 486 GLY A N 1
ATOM 3810 C CA . GLY A 1 486 ? 30.057 -1.424 -13.753 1.00 88.50 486 GLY A CA 1
ATOM 3811 C C . GLY A 1 486 ? 29.391 -0.706 -12.561 1.00 88.50 486 GLY A C 1
ATOM 3812 O O . GLY A 1 486 ? 28.407 0.024 -12.740 1.00 88.50 486 GLY A O 1
ATOM 3813 N N . PRO A 1 487 ? 29.976 -0.776 -11.352 1.00 86.56 487 PRO A N 1
ATOM 3814 C CA . PRO A 1 487 ? 29.344 -0.318 -10.110 1.00 86.56 487 PRO A CA 1
ATOM 3815 C C . PRO A 1 487 ? 28.958 1.171 -10.081 1.00 86.56 487 PRO A C 1
ATOM 3817 O O . PRO A 1 487 ? 29.539 2.003 -10.791 1.00 86.56 487 PRO A O 1
ATOM 3820 N N . THR A 1 488 ? 27.980 1.510 -9.230 1.00 78.06 488 THR A N 1
ATOM 3821 C CA . THR A 1 488 ? 27.526 2.894 -8.964 1.00 78.06 488 THR A CA 1
ATOM 3822 C C . THR A 1 488 ? 27.771 3.369 -7.527 1.00 78.06 488 THR A C 1
ATOM 3824 O O . THR A 1 488 ? 27.833 4.577 -7.300 1.00 78.06 488 THR A O 1
ATOM 3827 N N . THR A 1 489 ? 27.962 2.459 -6.565 1.00 78.56 489 THR A N 1
ATOM 3828 C CA . THR A 1 489 ? 28.435 2.761 -5.195 1.00 78.56 489 THR A CA 1
ATOM 3829 C C . THR A 1 489 ? 29.327 1.627 -4.685 1.00 78.56 489 THR A C 1
ATOM 3831 O O . THR A 1 489 ? 29.349 0.556 -5.279 1.00 78.56 489 THR A O 1
ATOM 3834 N N . SER A 1 490 ? 29.965 1.802 -3.526 1.00 72.38 490 SER A N 1
ATOM 3835 C CA . SER A 1 490 ? 30.759 0.756 -2.862 1.00 72.38 490 SER A CA 1
ATOM 3836 C C . SER A 1 490 ? 29.973 -0.496 -2.442 1.00 72.38 490 SER A C 1
ATOM 3838 O O . SER A 1 490 ? 30.562 -1.568 -2.376 1.00 72.38 490 SER A O 1
ATOM 3840 N N . THR A 1 491 ? 28.664 -0.399 -2.158 1.00 80.69 491 THR A N 1
ATOM 3841 C CA . THR A 1 491 ? 27.846 -1.558 -1.741 1.00 80.69 491 THR A CA 1
ATOM 3842 C C . THR A 1 491 ? 26.533 -1.705 -2.517 1.00 80.69 491 THR A C 1
ATOM 3844 O O . THR A 1 491 ? 25.700 -0.789 -2.585 1.00 80.69 491 THR A O 1
ATOM 3847 N N . VAL A 1 492 ? 26.297 -2.905 -3.061 1.00 75.62 492 VAL A N 1
ATOM 3848 C CA . VAL A 1 492 ? 25.028 -3.291 -3.703 1.00 75.62 492 VAL A CA 1
ATOM 3849 C C . VAL A 1 492 ? 23.997 -3.641 -2.626 1.00 75.62 492 VAL A C 1
ATOM 3851 O O . VAL A 1 492 ? 23.684 -4.795 -2.362 1.00 75.62 492 VAL A O 1
ATOM 3854 N N . SER A 1 493 ? 23.468 -2.608 -1.972 1.00 86.44 493 SER A N 1
ATOM 3855 C CA . SER A 1 493 ? 22.269 -2.714 -1.138 1.00 86.44 493 SER A CA 1
ATOM 3856 C C . SER A 1 493 ? 21.007 -2.457 -1.967 1.00 86.44 493 SER A C 1
ATOM 3858 O O . SER A 1 493 ? 20.971 -1.535 -2.795 1.00 86.44 493 SER A O 1
ATOM 3860 N N . GLY A 1 494 ? 19.970 -3.266 -1.723 1.00 88.50 494 GLY A N 1
ATOM 3861 C CA . GLY A 1 494 ? 18.611 -3.043 -2.225 1.00 88.50 494 GLY A CA 1
ATOM 3862 C C . GLY A 1 494 ? 17.961 -1.820 -1.574 1.00 88.50 494 GLY A C 1
ATOM 3863 O O . GLY A 1 494 ? 18.539 -1.171 -0.692 1.00 88.50 494 GLY A O 1
ATOM 3864 N N . ARG A 1 495 ? 16.748 -1.457 -2.005 1.00 89.56 495 ARG A N 1
ATOM 3865 C CA . ARG A 1 495 ? 16.086 -0.252 -1.489 1.00 89.56 495 ARG A CA 1
ATOM 3866 C C . ARG A 1 495 ? 15.176 -0.508 -0.297 1.00 89.56 495 ARG A C 1
ATOM 3868 O O . ARG A 1 495 ? 14.346 -1.405 -0.329 1.00 89.56 495 ARG A O 1
ATOM 3875 N N . LYS A 1 496 ? 15.325 0.369 0.707 1.00 94.38 496 LYS A N 1
ATOM 3876 C CA . LYS A 1 496 ? 14.367 0.564 1.797 1.00 94.38 496 LYS A CA 1
ATOM 3877 C C . LYS A 1 496 ? 13.023 1.034 1.235 1.00 94.38 496 LYS A C 1
ATOM 3879 O O . LYS A 1 496 ? 13.002 2.039 0.512 1.00 94.38 496 LYS A O 1
ATOM 3884 N N . VAL A 1 497 ? 11.965 0.308 1.572 1.00 96.19 497 VAL A N 1
ATOM 3885 C CA . VAL A 1 497 ? 10.544 0.608 1.321 1.00 96.19 497 VAL A CA 1
ATOM 3886 C C . VAL A 1 497 ? 9.826 0.789 2.659 1.00 96.19 497 VAL A C 1
ATOM 3888 O O . VAL A 1 497 ? 10.389 0.421 3.688 1.00 96.19 497 VAL A O 1
ATOM 3891 N N . ASP A 1 498 ? 8.609 1.334 2.649 1.00 96.62 498 ASP A N 1
ATOM 3892 C CA . ASP A 1 498 ? 7.843 1.581 3.882 1.00 96.62 498 ASP A CA 1
ATOM 3893 C C . ASP A 1 498 ? 6.968 0.370 4.270 1.00 96.62 498 ASP A C 1
ATOM 3895 O O . ASP A 1 498 ? 6.760 0.096 5.456 1.00 96.62 498 ASP A O 1
ATOM 3899 N N . MET A 1 499 ? 6.476 -0.379 3.269 1.00 97.81 499 MET A N 1
ATOM 3900 C CA . MET A 1 499 ? 5.811 -1.675 3.439 1.00 97.81 499 MET A CA 1
ATOM 3901 C C . MET A 1 499 ? 6.112 -2.651 2.288 1.00 97.81 499 MET A C 1
ATOM 3903 O O . MET A 1 499 ? 6.200 -2.260 1.124 1.00 97.81 499 MET A O 1
ATOM 3907 N N . SER A 1 500 ? 6.189 -3.945 2.608 1.00 97.88 500 SER A N 1
ATOM 3908 C CA . SER A 1 500 ? 6.342 -5.061 1.662 1.00 97.88 500 SER A CA 1
ATOM 3909 C C . SER A 1 500 ? 5.102 -5.961 1.725 1.00 97.88 500 SER A C 1
ATOM 3911 O O . SER A 1 500 ? 4.788 -6.502 2.788 1.00 97.88 500 SER A O 1
ATOM 3913 N N . LEU A 1 501 ? 4.387 -6.118 0.606 1.00 98.31 501 LEU A N 1
ATOM 3914 C CA . LEU A 1 501 ? 3.318 -7.109 0.462 1.00 98.31 501 LEU A CA 1
ATOM 3915 C C . LEU A 1 501 ? 3.950 -8.447 0.076 1.00 98.31 501 LEU A C 1
ATOM 3917 O O . LEU A 1 501 ? 4.644 -8.549 -0.940 1.00 98.31 501 LEU A O 1
ATOM 3921 N N . ARG A 1 502 ? 3.698 -9.475 0.886 1.00 98.00 502 ARG A N 1
ATOM 3922 C CA . ARG A 1 502 ? 4.312 -10.795 0.747 1.00 98.00 502 ARG A CA 1
ATOM 3923 C C . ARG A 1 502 ? 3.282 -11.906 0.692 1.00 98.00 502 ARG A C 1
ATOM 3925 O O . ARG A 1 502 ? 2.228 -11.818 1.323 1.00 98.00 502 ARG A O 1
ATOM 3932 N N . ILE A 1 503 ? 3.645 -12.966 -0.018 1.00 97.56 503 ILE A N 1
ATOM 3933 C CA . ILE A 1 503 ? 2.904 -14.228 -0.073 1.00 97.56 503 ILE A CA 1
ATOM 3934 C C . ILE A 1 503 ? 3.557 -15.287 0.816 1.00 97.56 503 ILE A C 1
ATOM 3936 O O . ILE A 1 503 ? 4.763 -15.243 1.075 1.00 97.56 503 ILE A O 1
ATOM 3940 N N . GLN A 1 504 ? 2.756 -16.246 1.275 1.00 96.31 504 GLN A N 1
ATOM 3941 C CA . GLN A 1 504 ? 3.244 -17.397 2.029 1.00 96.31 504 GLN A CA 1
ATOM 3942 C C . GLN A 1 504 ? 3.518 -18.585 1.095 1.00 96.31 504 GLN A C 1
ATOM 3944 O O . GLN A 1 504 ? 2.585 -19.235 0.622 1.00 96.31 504 GLN A O 1
ATOM 3949 N N . VAL A 1 505 ? 4.796 -18.900 0.888 1.00 93.19 505 VAL A N 1
ATOM 3950 C CA . VAL A 1 505 ? 5.270 -20.091 0.158 1.00 93.19 505 VAL A CA 1
ATOM 3951 C C . VAL A 1 505 ? 6.020 -20.973 1.154 1.00 93.19 505 VAL A C 1
ATOM 3953 O O . VAL A 1 505 ? 6.756 -20.453 1.988 1.00 93.19 505 VAL A O 1
ATOM 3956 N N . ASP A 1 506 ? 5.763 -22.283 1.152 1.00 91.19 506 ASP A N 1
ATOM 3957 C CA . ASP A 1 506 ? 6.355 -23.259 2.090 1.00 91.19 506 ASP A CA 1
ATOM 3958 C C . ASP A 1 506 ? 6.278 -22.831 3.569 1.00 91.19 506 ASP A C 1
ATOM 3960 O O . ASP A 1 506 ? 7.212 -22.963 4.357 1.00 91.19 506 ASP A O 1
ATOM 3964 N N . ASN A 1 507 ? 5.122 -22.265 3.931 1.00 90.44 507 ASN A N 1
ATOM 3965 C CA . ASN A 1 507 ? 4.797 -21.632 5.215 1.00 90.44 507 ASN A CA 1
ATOM 3966 C C . ASN A 1 507 ? 5.607 -20.363 5.571 1.00 90.44 507 ASN A C 1
ATOM 3968 O O . ASN A 1 507 ? 5.296 -19.714 6.572 1.00 90.44 507 ASN A O 1
ATOM 3972 N N . GLN A 1 508 ? 6.557 -19.936 4.736 1.00 91.94 508 GLN A N 1
ATOM 3973 C CA . GLN A 1 508 ? 7.440 -18.790 4.963 1.00 91.94 508 GLN A CA 1
ATOM 3974 C C . GLN A 1 508 ? 6.980 -17.523 4.217 1.00 91.94 508 GLN A C 1
ATOM 3976 O O . GLN A 1 508 ? 6.648 -17.538 3.033 1.00 91.94 508 GLN A O 1
ATOM 3981 N N . TRP A 1 509 ? 7.030 -16.378 4.904 1.00 93.50 509 TRP A N 1
ATOM 3982 C CA . TRP A 1 509 ? 6.678 -15.052 4.368 1.00 93.50 509 TRP A CA 1
ATOM 3983 C C . TRP A 1 509 ? 7.888 -14.353 3.714 1.00 93.50 509 TRP A C 1
ATOM 3985 O O . TRP A 1 509 ? 8.252 -13.225 4.073 1.00 93.50 509 TRP A O 1
ATOM 3995 N N . LYS A 1 510 ? 8.568 -15.058 2.797 1.00 90.62 510 LYS A N 1
ATOM 3996 C CA . LYS A 1 510 ? 9.819 -14.600 2.157 1.00 90.62 510 LYS A CA 1
ATOM 3997 C C . LYS A 1 510 ? 9.603 -13.869 0.824 1.00 90.62 510 LYS A C 1
ATOM 3999 O O . LYS A 1 510 ? 10.264 -12.859 0.602 1.00 90.62 510 LYS A O 1
ATOM 4004 N N . SER A 1 511 ? 8.689 -14.330 -0.031 1.00 94.81 511 SER A N 1
ATOM 4005 C CA . SER A 1 511 ? 8.489 -13.768 -1.377 1.00 94.81 511 SER A CA 1
ATOM 4006 C C . SER A 1 511 ? 7.692 -12.460 -1.341 1.00 94.81 511 SER A C 1
ATOM 4008 O O . SER A 1 511 ? 6.532 -12.447 -0.922 1.00 94.81 511 SER A O 1
ATOM 4010 N N . GLU A 1 512 ? 8.303 -11.362 -1.793 1.00 96.44 512 GLU A N 1
ATOM 4011 C CA . GLU A 1 512 ? 7.612 -10.092 -2.046 1.00 96.44 512 GLU A CA 1
ATOM 4012 C C . GLU A 1 512 ? 6.898 -10.115 -3.405 1.00 96.44 512 GLU A C 1
ATOM 4014 O O . GLU A 1 512 ? 7.413 -10.684 -4.363 1.00 96.44 512 GLU A O 1
ATOM 4019 N N . ILE A 1 513 ? 5.704 -9.519 -3.477 1.00 97.88 513 ILE A N 1
ATOM 4020 C CA . ILE A 1 513 ? 4.902 -9.422 -4.715 1.00 97.88 513 ILE A CA 1
ATOM 4021 C C . ILE A 1 513 ? 4.496 -7.983 -5.067 1.00 97.88 513 ILE A C 1
ATOM 4023 O O . ILE A 1 513 ? 4.134 -7.703 -6.207 1.00 97.88 513 ILE A O 1
ATOM 4027 N N . ALA A 1 514 ? 4.568 -7.069 -4.096 1.00 98.12 514 ALA A N 1
ATOM 4028 C CA . ALA A 1 514 ? 4.456 -5.628 -4.285 1.00 98.12 514 ALA A CA 1
ATOM 4029 C C . ALA A 1 514 ? 5.114 -4.898 -3.102 1.00 98.12 514 ALA A C 1
ATOM 4031 O O . ALA A 1 514 ? 5.291 -5.466 -2.021 1.00 98.12 514 ALA A O 1
ATOM 4032 N N . VAL A 1 515 ? 5.435 -3.619 -3.282 1.00 98.00 515 VAL A N 1
ATOM 4033 C CA . VAL A 1 515 ? 5.882 -2.719 -2.209 1.00 98.00 515 VAL A CA 1
ATOM 4034 C C . VAL A 1 515 ? 5.064 -1.437 -2.224 1.00 98.00 515 VAL A C 1
ATOM 4036 O O . VAL A 1 515 ? 4.787 -0.879 -3.288 1.00 98.00 515 VAL A O 1
ATOM 4039 N N . PHE A 1 516 ? 4.677 -0.977 -1.037 1.00 97.88 516 PHE A N 1
ATOM 4040 C CA . PHE A 1 516 ? 3.907 0.249 -0.852 1.00 97.88 516 PHE A CA 1
ATOM 4041 C C . PHE A 1 516 ? 4.785 1.310 -0.188 1.00 97.88 516 PHE A C 1
ATOM 4043 O O . PHE A 1 516 ? 5.643 1.013 0.647 1.00 97.88 516 PHE A O 1
ATOM 4050 N N . GLU A 1 517 ? 4.569 2.559 -0.579 1.00 96.38 517 GLU A N 1
ATOM 4051 C CA . GLU A 1 517 ? 5.363 3.710 -0.156 1.00 96.38 517 GLU A CA 1
ATOM 4052 C C . GLU A 1 517 ? 4.413 4.826 0.285 1.00 96.38 517 GLU A C 1
ATOM 4054 O O . GLU A 1 517 ? 3.348 5.019 -0.306 1.00 96.38 517 GLU A O 1
ATOM 4059 N N . PHE A 1 518 ? 4.780 5.532 1.348 1.00 96.44 518 PHE A N 1
ATOM 4060 C CA . PHE A 1 518 ? 3.924 6.472 2.070 1.00 96.44 518 PHE A CA 1
ATOM 4061 C C . PHE A 1 518 ? 4.650 7.785 2.268 1.00 96.44 518 PHE A C 1
ATOM 4063 O O . PHE A 1 518 ? 5.844 7.781 2.527 1.00 96.44 518 PHE A O 1
ATOM 4070 N N . LYS A 1 519 ? 3.959 8.921 2.202 1.00 96.12 519 LYS A N 1
ATOM 4071 C CA . LYS A 1 519 ? 4.529 10.219 2.587 1.00 96.12 519 LYS A CA 1
ATOM 4072 C C . LYS A 1 519 ? 3.610 10.974 3.535 1.00 96.12 519 LYS A C 1
ATOM 4074 O O . LYS A 1 519 ? 2.396 10.806 3.506 1.00 96.12 519 LYS A O 1
ATOM 4079 N N . SER A 1 520 ? 4.190 11.804 4.393 1.00 95.31 520 SER A N 1
ATOM 4080 C CA . SER A 1 520 ? 3.457 12.685 5.304 1.00 95.31 520 SER A CA 1
ATOM 4081 C C . SER A 1 520 ? 2.484 13.613 4.562 1.00 95.31 520 SER A C 1
ATOM 4083 O O . SER A 1 520 ? 2.691 13.964 3.398 1.00 95.31 520 SER A O 1
ATOM 4085 N N . VAL A 1 521 ? 1.428 14.052 5.258 1.00 94.94 521 VAL A N 1
ATOM 4086 C CA . VAL A 1 521 ? 0.403 14.984 4.738 1.00 94.94 521 VAL A CA 1
ATOM 4087 C C . VAL A 1 521 ? 1.039 16.220 4.083 1.00 94.94 521 VAL A C 1
ATOM 4089 O O . VAL A 1 521 ? 0.632 16.637 2.999 1.00 94.94 521 VAL A O 1
ATOM 4092 N N . ASN A 1 522 ? 2.104 16.740 4.698 1.00 95.06 522 ASN A N 1
ATOM 4093 C CA . ASN A 1 522 ? 2.810 17.956 4.288 1.00 95.06 522 ASN A CA 1
ATOM 4094 C C . ASN A 1 522 ? 3.734 17.768 3.066 1.00 95.06 522 ASN A C 1
ATOM 4096 O O . ASN A 1 522 ? 4.385 18.721 2.636 1.00 95.06 522 ASN A O 1
ATOM 4100 N N . ALA A 1 523 ? 3.826 16.564 2.489 1.00 95.50 523 ALA A N 1
ATOM 4101 C CA . ALA A 1 523 ? 4.615 16.338 1.284 1.00 95.50 523 ALA A CA 1
ATOM 4102 C C . ALA A 1 523 ? 4.047 17.130 0.092 1.00 95.50 523 ALA A C 1
ATOM 4104 O O . ALA A 1 523 ? 2.866 17.033 -0.254 1.00 95.50 523 ALA A O 1
ATOM 4105 N N . THR A 1 524 ? 4.901 17.905 -0.580 1.00 95.12 524 THR A N 1
ATOM 4106 C CA . THR A 1 524 ? 4.519 18.616 -1.809 1.00 95.12 524 THR A CA 1
ATOM 4107 C C . THR A 1 524 ? 4.244 17.623 -2.940 1.00 95.12 524 THR A C 1
ATOM 4109 O O . THR A 1 524 ? 4.783 16.512 -2.939 1.00 95.12 524 THR A O 1
ATOM 4112 N N . GLN A 1 525 ? 3.439 18.011 -3.936 1.00 93.06 525 GLN A N 1
ATOM 4113 C CA . GLN A 1 525 ? 3.124 17.116 -5.058 1.00 93.06 525 GLN A CA 1
ATOM 4114 C C . GLN A 1 525 ? 4.396 16.612 -5.754 1.00 93.06 525 GLN A C 1
ATOM 4116 O O . GLN A 1 525 ? 4.548 15.415 -5.947 1.00 93.06 525 GLN A O 1
ATOM 4121 N N . ARG A 1 526 ? 5.387 17.489 -5.962 1.00 92.19 526 ARG A N 1
ATOM 4122 C CA . ARG A 1 526 ? 6.704 17.134 -6.518 1.00 92.19 526 ARG A CA 1
ATOM 4123 C C . ARG A 1 526 ? 7.438 16.041 -5.725 1.00 92.19 526 ARG A C 1
ATOM 4125 O O . ARG A 1 526 ? 8.161 15.248 -6.324 1.00 92.19 526 ARG A O 1
ATOM 4132 N N . ILE A 1 527 ? 7.293 15.998 -4.397 1.00 93.44 527 ILE A N 1
ATOM 4133 C CA . ILE A 1 527 ? 7.860 14.921 -3.566 1.00 93.44 527 ILE A CA 1
ATOM 4134 C C . ILE A 1 527 ? 7.093 13.618 -3.812 1.00 93.44 527 ILE A C 1
ATOM 4136 O O . ILE A 1 527 ? 7.726 12.582 -4.003 1.00 93.44 527 ILE A O 1
ATOM 4140 N N . CYS A 1 528 ? 5.761 13.682 -3.886 1.00 93.56 528 CYS A N 1
ATOM 4141 C CA . CYS A 1 528 ? 4.907 12.539 -4.215 1.00 93.56 528 CYS A CA 1
ATOM 4142 C C . CYS A 1 528 ? 5.225 11.991 -5.620 1.00 93.56 528 CYS A C 1
ATOM 4144 O O . CYS A 1 528 ? 5.449 10.798 -5.768 1.00 93.56 528 CYS A O 1
ATOM 4146 N N . ASP A 1 529 ? 5.389 12.845 -6.635 1.00 92.06 529 ASP A N 1
ATOM 4147 C CA . ASP A 1 529 ? 5.734 12.430 -8.004 1.00 92.06 529 ASP A CA 1
ATOM 4148 C C . ASP A 1 529 ? 7.105 11.729 -8.076 1.00 92.06 529 ASP A C 1
ATOM 4150 O O . ASP A 1 529 ? 7.300 10.786 -8.843 1.00 92.06 529 ASP A O 1
ATOM 4154 N N . ILE A 1 530 ? 8.086 12.189 -7.288 1.00 91.38 530 ILE A N 1
ATOM 4155 C CA . ILE A 1 530 ? 9.412 11.555 -7.183 1.00 91.38 530 ILE A CA 1
ATOM 4156 C C . ILE A 1 530 ? 9.311 10.210 -6.451 1.00 91.38 530 ILE A C 1
ATOM 4158 O O . ILE A 1 530 ? 9.992 9.254 -6.832 1.00 91.38 530 ILE A O 1
ATOM 4162 N N . GLN A 1 531 ? 8.461 10.137 -5.426 1.00 92.81 531 GLN A N 1
ATOM 4163 C CA . GLN A 1 531 ? 8.200 8.941 -4.634 1.00 92.81 531 GLN A CA 1
ATOM 4164 C C . GLN A 1 531 ? 7.473 7.863 -5.456 1.00 92.81 531 GLN A C 1
ATOM 4166 O O . GLN A 1 531 ? 7.917 6.716 -5.490 1.00 92.81 531 GLN A O 1
ATOM 4171 N N . GLN A 1 532 ? 6.489 8.248 -6.260 1.00 94.12 532 GLN A N 1
ATOM 4172 C CA . GLN A 1 532 ? 5.823 7.377 -7.222 1.00 94.12 532 GLN A CA 1
ATOM 4173 C C . GLN A 1 532 ? 6.811 6.822 -8.248 1.00 94.12 532 GLN A C 1
ATOM 4175 O O . GLN A 1 532 ? 6.878 5.618 -8.488 1.00 94.12 532 GLN A O 1
ATOM 4180 N N . LYS A 1 533 ? 7.685 7.679 -8.788 1.00 94.06 533 LYS A N 1
ATOM 4181 C CA . LYS A 1 533 ? 8.761 7.268 -9.707 1.00 94.06 533 LYS A CA 1
ATOM 4182 C C . LYS A 1 533 ? 9.855 6.436 -9.013 1.00 94.06 533 LYS A C 1
ATOM 4184 O O . LYS A 1 533 ? 10.691 5.857 -9.708 1.00 94.06 533 LYS A O 1
ATOM 4189 N N . LYS A 1 534 ? 9.897 6.338 -7.676 1.00 92.81 534 LYS A N 1
ATOM 4190 C CA . LYS A 1 534 ? 10.626 5.279 -6.942 1.00 92.81 534 LYS A CA 1
ATOM 4191 C C . LYS A 1 534 ? 9.771 4.007 -6.913 1.00 92.81 534 LYS A C 1
ATOM 4193 O O . LYS A 1 534 ? 10.221 2.997 -7.447 1.00 92.81 534 LYS A O 1
ATOM 4198 N N . SER A 1 535 ? 8.557 4.081 -6.367 1.00 95.44 535 SER A N 1
ATOM 4199 C CA . SER A 1 535 ? 7.659 2.940 -6.135 1.00 95.44 535 SER A CA 1
ATOM 4200 C C . SER A 1 535 ? 7.372 2.121 -7.401 1.00 95.44 535 SER A C 1
ATOM 4202 O O . SER A 1 535 ? 7.551 0.905 -7.397 1.00 95.44 535 SER A O 1
ATOM 4204 N N . ILE A 1 536 ? 7.066 2.782 -8.523 1.00 96.00 536 ILE A N 1
ATOM 4205 C CA . ILE A 1 536 ? 6.842 2.151 -9.836 1.00 96.00 536 ILE A CA 1
ATOM 4206 C C . ILE A 1 536 ? 8.024 1.272 -10.255 1.00 96.00 536 ILE A C 1
ATOM 4208 O O . ILE A 1 536 ? 7.830 0.137 -10.677 1.00 96.00 536 ILE A O 1
ATOM 4212 N N . ARG A 1 537 ? 9.260 1.774 -10.122 1.00 95.00 537 ARG A N 1
ATOM 4213 C CA . ARG A 1 537 ? 10.458 1.017 -10.517 1.00 95.00 537 ARG A CA 1
ATOM 4214 C C . ARG A 1 537 ? 10.764 -0.115 -9.537 1.00 95.00 537 ARG A C 1
ATOM 4216 O O . ARG A 1 537 ? 11.220 -1.162 -9.971 1.00 95.00 537 ARG A O 1
ATOM 4223 N N . LEU A 1 538 ? 10.483 0.045 -8.243 1.00 95.62 538 LEU A N 1
ATOM 4224 C CA . LEU A 1 538 ? 10.656 -1.049 -7.279 1.00 95.62 538 LEU A CA 1
ATOM 4225 C C . LEU A 1 538 ? 9.647 -2.181 -7.509 1.00 95.62 538 LEU A C 1
ATOM 4227 O O . LEU A 1 538 ? 10.043 -3.340 -7.546 1.00 95.62 538 LEU A O 1
ATOM 4231 N N . ASN A 1 539 ? 8.379 -1.855 -7.761 1.00 97.69 539 ASN A N 1
ATOM 4232 C CA . ASN A 1 539 ? 7.376 -2.850 -8.139 1.00 97.69 539 ASN A CA 1
ATOM 4233 C C . ASN A 1 539 ? 7.702 -3.497 -9.497 1.00 97.69 539 ASN A C 1
ATOM 4235 O O . ASN A 1 539 ? 7.559 -4.706 -9.637 1.00 97.69 539 ASN A O 1
ATOM 4239 N N . ALA A 1 540 ? 8.241 -2.744 -10.464 1.00 96.44 540 ALA A N 1
ATOM 4240 C CA . ALA A 1 540 ? 8.722 -3.314 -11.724 1.00 96.44 540 ALA A CA 1
ATOM 4241 C C . ALA A 1 540 ? 9.847 -4.348 -11.515 1.00 96.44 540 ALA A C 1
ATOM 4243 O O . ALA A 1 540 ? 9.828 -5.379 -12.177 1.00 96.44 540 ALA A O 1
ATOM 4244 N N . ALA A 1 541 ? 10.759 -4.135 -10.554 1.00 95.56 541 ALA A N 1
ATOM 4245 C CA . ALA A 1 541 ? 11.782 -5.126 -10.188 1.00 95.56 541 ALA A CA 1
ATOM 4246 C C . ALA A 1 541 ? 11.158 -6.462 -9.768 1.00 95.56 541 ALA A C 1
ATOM 4248 O O . ALA A 1 541 ? 11.561 -7.520 -10.243 1.00 95.56 541 ALA A O 1
ATOM 4249 N N . ILE A 1 542 ? 10.159 -6.388 -8.884 1.00 96.38 542 ILE A N 1
ATOM 4250 C CA . ILE A 1 542 ? 9.466 -7.550 -8.318 1.00 96.38 542 ILE A CA 1
ATOM 4251 C C . ILE A 1 542 ? 8.710 -8.306 -9.415 1.00 96.38 542 ILE A C 1
ATOM 4253 O O . ILE A 1 542 ? 8.743 -9.532 -9.461 1.00 96.38 542 ILE A O 1
ATOM 4257 N N . LEU A 1 543 ? 8.081 -7.591 -10.350 1.00 95.81 543 LEU A N 1
ATOM 4258 C CA . LEU A 1 543 ? 7.390 -8.230 -11.468 1.00 95.81 543 LEU A CA 1
ATOM 4259 C C . LEU A 1 543 ? 8.344 -8.845 -12.494 1.00 95.81 543 LEU A C 1
ATOM 4261 O O . LEU A 1 543 ? 8.059 -9.932 -12.978 1.00 95.81 543 LEU A O 1
ATOM 4265 N N . MET A 1 544 ? 9.484 -8.218 -12.787 1.00 93.06 544 MET A N 1
ATOM 4266 C CA . MET A 1 544 ? 10.511 -8.802 -13.665 1.00 93.06 544 MET A CA 1
ATOM 4267 C C . MET A 1 544 ? 11.116 -10.078 -13.059 1.00 93.06 544 MET A C 1
ATOM 4269 O O . MET A 1 544 ? 11.351 -11.048 -13.777 1.00 93.06 544 MET A O 1
ATOM 4273 N N . ASP A 1 545 ? 11.312 -10.105 -11.738 1.00 93.75 545 ASP A N 1
ATOM 4274 C CA . ASP A 1 545 ? 11.708 -11.306 -10.998 1.00 93.75 545 ASP A CA 1
ATOM 4275 C C . ASP A 1 545 ? 10.646 -12.418 -11.123 1.00 93.75 545 ASP A C 1
ATOM 4277 O O . ASP A 1 545 ? 10.965 -13.528 -11.553 1.00 93.75 545 ASP A O 1
ATOM 4281 N N . LEU A 1 546 ? 9.368 -12.121 -10.865 1.00 94.88 546 LEU A N 1
ATOM 4282 C CA . LEU A 1 546 ? 8.277 -13.095 -11.015 1.00 94.88 546 LEU A CA 1
ATOM 4283 C C . LEU A 1 546 ? 8.082 -13.573 -12.473 1.00 94.88 546 LEU A C 1
ATOM 4285 O O . LEU A 1 546 ? 7.875 -14.767 -12.699 1.00 94.88 546 LEU A O 1
ATOM 4289 N N . GLU A 1 547 ? 8.212 -12.689 -13.468 1.00 94.38 547 GLU A N 1
ATOM 4290 C CA . GLU A 1 547 ? 8.163 -13.042 -14.898 1.00 94.38 547 GLU A CA 1
ATOM 4291 C C . GLU A 1 547 ? 9.308 -13.993 -15.274 1.00 94.38 547 GLU A C 1
ATOM 4293 O O . GLU A 1 547 ? 9.089 -14.986 -15.970 1.00 94.38 547 GLU A O 1
ATOM 4298 N N . SER A 1 548 ? 10.517 -13.765 -14.743 1.00 90.69 548 SER A N 1
ATOM 4299 C CA . SER A 1 548 ? 11.681 -14.631 -14.993 1.00 90.69 548 SER A CA 1
ATOM 4300 C C . SER A 1 548 ? 11.479 -16.079 -14.515 1.00 90.69 548 SER A C 1
ATOM 4302 O O . SER A 1 548 ? 12.056 -17.012 -15.087 1.00 90.69 548 SER A O 1
ATOM 4304 N N . ARG A 1 549 ? 10.611 -16.266 -13.510 1.00 92.19 549 ARG A N 1
ATOM 4305 C CA . ARG A 1 549 ? 10.203 -17.561 -12.940 1.00 92.19 549 ARG A CA 1
ATOM 4306 C C . ARG A 1 549 ? 8.995 -18.181 -13.652 1.00 92.19 549 ARG A C 1
ATOM 4308 O O . ARG A 1 549 ? 8.733 -19.364 -13.458 1.00 92.19 549 ARG A O 1
ATOM 4315 N N . GLY A 1 550 ? 8.310 -17.421 -14.510 1.00 94.12 550 GLY A N 1
ATOM 4316 C CA . GLY A 1 550 ? 7.241 -17.902 -15.390 1.00 94.12 550 GLY A CA 1
ATOM 4317 C C . GLY A 1 550 ? 5.882 -17.212 -15.248 1.00 94.12 550 GLY A C 1
ATOM 4318 O O . GLY A 1 550 ? 4.950 -17.648 -15.922 1.00 94.12 550 GLY A O 1
ATOM 4319 N N . LEU A 1 551 ? 5.743 -16.173 -14.413 1.00 95.50 551 LEU A N 1
ATOM 4320 C CA . LEU A 1 551 ? 4.460 -15.489 -14.207 1.00 95.50 551 LEU A CA 1
ATOM 4321 C C . LEU A 1 551 ? 4.103 -14.613 -15.418 1.00 95.50 551 LEU A C 1
ATOM 4323 O O . LEU A 1 551 ? 4.865 -13.723 -15.790 1.00 95.50 551 LEU A O 1
ATOM 4327 N N . ASP A 1 552 ? 2.928 -14.823 -16.012 1.00 95.31 552 ASP A N 1
ATOM 4328 C CA . ASP A 1 552 ? 2.475 -14.029 -17.158 1.00 95.31 552 ASP A CA 1
ATOM 4329 C C . ASP A 1 552 ? 1.905 -12.666 -16.725 1.00 95.31 552 ASP A C 1
ATOM 4331 O O . ASP A 1 552 ? 0.719 -12.522 -16.414 1.00 95.31 552 ASP A O 1
ATOM 4335 N N . LEU A 1 553 ? 2.755 -11.637 -16.776 1.00 94.56 553 LEU A N 1
ATOM 4336 C CA . LEU A 1 553 ? 2.406 -10.250 -16.450 1.00 94.56 553 LEU A CA 1
ATOM 4337 C C . LEU A 1 553 ? 1.377 -9.596 -17.393 1.00 94.56 553 LEU A C 1
ATOM 4339 O O . LEU A 1 553 ? 0.933 -8.471 -17.126 1.00 94.56 553 LEU A O 1
ATOM 4343 N N . THR A 1 554 ? 1.006 -10.235 -18.510 1.00 93.31 554 THR A N 1
ATOM 4344 C CA . THR A 1 554 ? -0.061 -9.727 -19.391 1.00 93.31 554 THR A CA 1
ATOM 4345 C C . THR A 1 554 ? -1.449 -10.021 -18.822 1.00 93.31 554 THR A C 1
ATOM 4347 O O . THR A 1 554 ? -2.372 -9.232 -19.044 1.00 93.31 554 THR A O 1
ATOM 4350 N N . HIS A 1 555 ? -1.584 -11.081 -18.017 1.00 93.62 555 HIS A N 1
ATOM 4351 C CA . HIS A 1 555 ? -2.821 -11.476 -17.337 1.00 93.62 555 HIS A CA 1
ATOM 4352 C C . HIS A 1 555 ? -2.771 -11.215 -15.823 1.00 93.62 555 HIS A C 1
ATOM 4354 O O . HIS A 1 555 ? -3.747 -10.721 -15.259 1.00 93.62 555 HIS A O 1
ATOM 4360 N N . HIS A 1 556 ? -1.628 -11.466 -15.181 1.00 95.81 556 HIS A N 1
ATOM 4361 C CA . HIS A 1 556 ? -1.471 -11.471 -13.726 1.00 95.81 556 HIS A CA 1
ATOM 4362 C C . HIS A 1 556 ? -0.603 -10.290 -13.272 1.00 95.81 556 HIS A C 1
ATOM 4364 O O . HIS A 1 556 ? 0.605 -10.265 -13.493 1.00 95.81 556 HIS A O 1
ATOM 4370 N N . TYR A 1 557 ? -1.215 -9.293 -12.633 1.00 96.25 557 TYR A N 1
ATOM 4371 C CA . TYR A 1 557 ? -0.541 -8.058 -12.218 1.00 96.25 557 TYR A CA 1
ATOM 4372 C C . TYR A 1 557 ? -1.015 -7.575 -10.839 1.00 96.25 557 TYR A C 1
ATOM 4374 O O . TYR A 1 557 ? -2.182 -7.777 -10.493 1.00 96.25 557 TYR A O 1
ATOM 4382 N N . PRO A 1 558 ? -0.166 -6.889 -10.054 1.00 96.69 558 PRO A N 1
ATOM 4383 C CA . PRO A 1 558 ? -0.562 -6.297 -8.787 1.00 96.69 558 PRO A CA 1
ATOM 4384 C C . PRO A 1 558 ? -1.348 -5.004 -9.014 1.00 96.69 558 PRO A C 1
ATOM 4386 O O . PRO A 1 558 ? -1.109 -4.260 -9.971 1.00 96.69 558 PRO A O 1
ATOM 4389 N N . ILE A 1 559 ? -2.203 -4.681 -8.045 1.00 97.06 559 ILE A N 1
ATOM 4390 C CA . ILE A 1 559 ? -2.512 -3.285 -7.744 1.00 97.06 559 ILE A CA 1
ATOM 4391 C C . ILE A 1 559 ? -1.543 -2.839 -6.649 1.00 97.06 559 ILE A C 1
ATOM 4393 O O . ILE A 1 559 ? -1.450 -3.464 -5.593 1.00 97.06 559 ILE A O 1
ATOM 4397 N N . VAL A 1 560 ? -0.815 -1.761 -6.906 1.00 97.75 560 VAL A N 1
ATOM 4398 C CA . VAL A 1 560 ? 0.072 -1.101 -5.949 1.00 97.75 560 VAL A CA 1
ATOM 4399 C C . VAL A 1 560 ? -0.711 0.008 -5.254 1.00 97.75 560 VAL A C 1
ATOM 4401 O O . VAL A 1 560 ? -1.465 0.737 -5.901 1.00 97.75 560 VAL A O 1
ATOM 4404 N N . ALA A 1 561 ? -0.527 0.136 -3.942 1.00 97.50 561 ALA A N 1
ATOM 4405 C CA . ALA A 1 561 ? -1.074 1.227 -3.148 1.00 97.50 561 ALA A CA 1
ATOM 4406 C C . ALA A 1 561 ? 0.038 2.227 -2.772 1.00 97.50 561 ALA A C 1
ATOM 4408 O O . ALA A 1 561 ? 1.146 1.829 -2.403 1.00 97.50 561 ALA A O 1
ATOM 4409 N N . GLU A 1 562 ? -0.248 3.523 -2.869 1.00 96.25 562 GLU A N 1
ATOM 4410 C CA . GLU A 1 562 ? 0.676 4.620 -2.557 1.00 96.25 562 GLU A CA 1
ATOM 4411 C C . GLU A 1 562 ? -0.022 5.656 -1.670 1.00 96.25 562 GLU A C 1
ATOM 4413 O O . GLU A 1 562 ? -1.124 6.112 -1.973 1.00 96.25 562 GLU A O 1
ATOM 4418 N N . GLY A 1 563 ? 0.595 5.989 -0.535 1.00 96.19 563 GLY A N 1
ATOM 4419 C CA . GLY A 1 563 ? -0.057 6.743 0.532 1.00 96.19 563 GLY A CA 1
ATOM 4420 C C . GLY A 1 563 ? 0.431 8.177 0.693 1.00 96.19 563 GLY A C 1
ATOM 4421 O O . GLY A 1 563 ? 1.628 8.462 0.617 1.00 96.19 563 GLY A O 1
ATOM 4422 N N . LYS A 1 564 ? -0.496 9.078 1.023 1.00 96.81 564 LYS A N 1
ATOM 4423 C CA . LYS A 1 564 ? -0.207 10.445 1.462 1.00 96.81 564 LYS A CA 1
ATOM 4424 C C . LYS A 1 564 ? -1.002 10.767 2.727 1.00 96.81 564 LYS A C 1
ATOM 4426 O O . LYS A 1 564 ? -2.173 11.138 2.670 1.00 96.81 564 LYS A O 1
ATOM 4431 N N . GLY A 1 565 ? -0.357 10.628 3.881 1.00 96.38 565 GLY A N 1
ATOM 4432 C CA . GLY A 1 565 ? -1.018 10.691 5.179 1.00 96.38 565 GLY A CA 1
ATOM 4433 C C . GLY A 1 565 ? -2.098 9.616 5.297 1.00 96.38 565 GLY A C 1
ATOM 4434 O O . GLY A 1 565 ? -1.832 8.432 5.104 1.00 96.38 565 GLY A O 1
ATOM 4435 N N . LEU A 1 566 ? -3.328 10.046 5.574 1.00 97.38 566 LEU A N 1
ATOM 4436 C CA . LEU A 1 566 ? -4.509 9.180 5.614 1.00 97.38 566 LEU A CA 1
ATOM 4437 C C . LEU A 1 566 ? -5.089 8.862 4.227 1.00 97.38 566 LEU A C 1
ATOM 4439 O O . LEU A 1 566 ? -5.920 7.963 4.119 1.00 97.38 566 LEU A O 1
ATOM 4443 N N . GLY A 1 567 ? -4.655 9.567 3.178 1.00 97.81 567 GLY A N 1
ATOM 4444 C CA . GLY A 1 567 ? -5.037 9.297 1.793 1.00 97.81 567 GLY A CA 1
ATOM 4445 C C . GLY A 1 567 ? -4.248 8.136 1.184 1.00 97.81 567 GLY A C 1
ATOM 4446 O O . GLY A 1 567 ? -3.064 7.961 1.475 1.00 97.81 567 GLY A O 1
ATOM 4447 N N . LEU A 1 568 ? -4.895 7.371 0.309 1.00 97.62 568 LEU A N 1
ATOM 4448 C CA . LEU A 1 568 ? -4.331 6.217 -0.386 1.00 97.62 568 LEU A CA 1
ATOM 4449 C C . LEU A 1 568 ? -4.815 6.174 -1.838 1.00 97.62 568 LEU A C 1
ATOM 4451 O O . LEU A 1 568 ? -6.018 6.131 -2.103 1.00 97.62 568 LEU A O 1
ATOM 4455 N N . ASP A 1 569 ? -3.871 6.152 -2.772 1.00 96.81 569 ASP A N 1
ATOM 4456 C CA . ASP A 1 569 ? -4.119 5.994 -4.201 1.00 96.81 569 ASP A CA 1
ATOM 4457 C C . ASP A 1 569 ? -3.678 4.615 -4.698 1.00 96.81 569 ASP A C 1
ATOM 4459 O O . ASP A 1 569 ? -2.754 4.005 -4.160 1.00 96.81 569 ASP A O 1
ATOM 4463 N N . PHE A 1 570 ? -4.347 4.125 -5.743 1.00 97.81 570 PHE A N 1
ATOM 4464 C CA . PHE A 1 570 ? -4.137 2.787 -6.298 1.00 97.81 570 PHE A CA 1
ATOM 4465 C C . PHE A 1 570 ? -3.754 2.852 -7.773 1.00 97.81 570 PHE A C 1
ATOM 4467 O O . PHE A 1 570 ? -4.341 3.628 -8.535 1.00 97.81 570 PHE A O 1
ATOM 4474 N N . TYR A 1 571 ? -2.834 1.991 -8.202 1.00 97.62 571 TYR A N 1
ATOM 4475 C CA . TYR A 1 571 ? -2.480 1.832 -9.611 1.00 97.62 571 TYR A CA 1
ATOM 4476 C C . TYR A 1 571 ? -2.101 0.401 -9.987 1.00 97.62 571 TYR A C 1
ATOM 4478 O O . TYR A 1 571 ? -1.518 -0.333 -9.194 1.00 97.62 571 TYR A O 1
ATOM 4486 N N . ALA A 1 572 ? -2.395 0.019 -11.226 1.00 97.44 572 ALA A N 1
ATOM 4487 C CA . ALA A 1 572 ? -1.976 -1.246 -11.807 1.00 97.44 572 ALA A CA 1
ATOM 4488 C C . ALA A 1 572 ? -0.601 -1.084 -12.457 1.00 97.44 572 ALA A C 1
ATOM 4490 O O . ALA A 1 572 ? -0.307 -0.032 -13.030 1.00 97.44 572 ALA A O 1
ATOM 4491 N N . LEU A 1 573 ? 0.213 -2.138 -12.416 1.00 96.38 573 LEU A N 1
ATOM 4492 C CA . LEU A 1 573 ? 1.475 -2.235 -13.152 1.00 96.38 573 LEU A CA 1
ATOM 4493 C C . LEU A 1 573 ? 1.455 -3.526 -13.980 1.00 96.38 573 LEU A C 1
ATOM 4495 O O . LEU A 1 573 ? 1.685 -4.604 -13.444 1.00 96.38 573 LEU A O 1
ATOM 4499 N N . ARG A 1 574 ? 1.121 -3.417 -15.270 1.00 95.31 574 ARG A N 1
ATOM 4500 C CA . ARG A 1 574 ? 0.780 -4.553 -16.150 1.00 95.31 574 ARG A CA 1
ATOM 4501 C C . ARG A 1 574 ? 1.641 -4.558 -17.415 1.00 95.31 574 ARG A C 1
ATOM 4503 O O . ARG A 1 574 ? 2.059 -3.496 -17.873 1.00 95.31 574 ARG A O 1
ATOM 4510 N N . ARG A 1 575 ? 1.886 -5.731 -18.005 1.00 95.56 575 ARG A N 1
ATOM 4511 C CA . ARG A 1 575 ? 2.588 -5.875 -19.292 1.00 95.56 575 ARG A CA 1
ATOM 4512 C C . ARG A 1 575 ? 1.661 -5.588 -20.477 1.00 95.56 575 ARG A C 1
ATOM 4514 O O . ARG A 1 575 ? 0.548 -6.104 -20.540 1.00 95.56 575 ARG A O 1
ATOM 4521 N N . TYR A 1 576 ? 2.149 -4.803 -21.432 1.00 94.50 576 TYR A N 1
ATOM 4522 C CA . TYR A 1 576 ? 1.487 -4.469 -22.693 1.00 94.50 576 TYR A CA 1
ATOM 4523 C C . TYR A 1 576 ? 2.467 -4.752 -23.835 1.00 94.50 576 TYR A C 1
ATOM 4525 O O . TYR A 1 576 ? 3.238 -3.882 -24.232 1.00 94.50 576 TYR A O 1
ATOM 4533 N N . GLY A 1 577 ? 2.479 -5.998 -24.315 1.00 91.44 577 GLY A N 1
ATOM 4534 C CA . GLY A 1 577 ? 3.460 -6.459 -25.297 1.00 91.44 577 GLY A CA 1
ATOM 4535 C C . GLY A 1 577 ? 4.878 -6.432 -24.727 1.00 91.44 577 GLY A C 1
ATOM 4536 O O . GLY A 1 577 ? 5.226 -7.220 -23.849 1.00 91.44 577 GLY A O 1
ATOM 4537 N N . ASP A 1 578 ? 5.695 -5.515 -25.218 1.00 89.56 578 ASP A N 1
ATOM 4538 C CA . ASP A 1 578 ? 7.106 -5.354 -24.883 1.00 89.56 578 ASP A CA 1
ATOM 4539 C C . ASP A 1 578 ? 7.390 -4.292 -23.803 1.00 89.56 578 ASP A C 1
ATOM 4541 O O . ASP A 1 578 ? 8.515 -4.221 -23.319 1.00 89.56 578 ASP A O 1
ATOM 4545 N N . VAL A 1 579 ? 6.377 -3.557 -23.324 1.00 94.50 579 VAL A N 1
ATOM 4546 C CA . VAL A 1 579 ? 6.518 -2.549 -22.252 1.00 94.50 579 VAL A CA 1
ATOM 4547 C C . VAL A 1 579 ? 5.664 -2.844 -21.015 1.00 94.50 579 VAL A C 1
ATOM 4549 O O . VAL A 1 579 ? 4.662 -3.560 -21.073 1.00 94.50 579 VAL A O 1
ATOM 4552 N N . LEU A 1 580 ? 6.019 -2.240 -19.878 1.00 96.06 580 LEU A N 1
ATOM 4553 C CA . LEU A 1 580 ? 5.147 -2.143 -18.704 1.00 96.06 580 LEU A CA 1
ATOM 4554 C C . LEU A 1 580 ? 4.336 -0.842 -18.751 1.00 96.06 580 LEU A C 1
ATOM 4556 O O . LEU A 1 580 ? 4.879 0.241 -18.949 1.00 96.06 580 LEU A O 1
ATOM 4560 N N . GLY A 1 581 ? 3.031 -0.934 -18.515 1.00 96.44 581 GLY A N 1
ATOM 4561 C CA . GLY A 1 581 ? 2.127 0.206 -18.403 1.00 96.44 581 GLY A CA 1
ATOM 4562 C C . GLY A 1 581 ? 1.654 0.401 -16.968 1.00 96.44 581 GLY A C 1
ATOM 4563 O O . GLY A 1 581 ? 1.261 -0.563 -16.307 1.00 96.44 581 GLY A O 1
ATOM 4564 N N . VAL A 1 582 ? 1.669 1.652 -16.506 1.00 97.00 582 VAL A N 1
ATOM 4565 C CA . VAL A 1 582 ? 1.195 2.057 -15.177 1.00 97.00 582 VAL A CA 1
ATOM 4566 C C . VAL A 1 582 ? 0.026 3.020 -15.307 1.00 97.00 582 VAL A C 1
ATOM 4568 O O . VAL A 1 582 ? 0.189 4.095 -15.885 1.00 97.00 582 VAL A O 1
ATOM 4571 N N . GLY A 1 583 ? -1.125 2.667 -14.738 1.00 96.38 583 GLY A N 1
ATOM 4572 C CA . GLY A 1 583 ? -2.330 3.497 -14.764 1.00 96.38 583 GLY A CA 1
ATOM 4573 C C . GLY A 1 583 ? -3.080 3.466 -13.436 1.00 96.38 583 GLY A C 1
ATOM 4574 O O . GLY A 1 583 ? -3.082 2.454 -12.737 1.00 96.38 583 GLY A O 1
ATOM 4575 N N . ARG A 1 584 ? -3.719 4.586 -13.075 1.00 96.44 584 ARG A N 1
ATOM 4576 C CA . ARG A 1 584 ? -4.492 4.707 -11.827 1.00 96.44 584 ARG A CA 1
ATOM 4577 C C . ARG A 1 584 ? -5.690 3.758 -11.866 1.00 96.44 584 ARG A C 1
ATOM 4579 O O . ARG A 1 584 ? -6.446 3.760 -12.834 1.00 96.44 584 ARG A O 1
ATOM 4586 N N . SER A 1 585 ? -5.871 2.973 -10.811 1.00 96.81 585 SER A N 1
ATOM 4587 C CA . SER A 1 585 ? -6.887 1.917 -10.749 1.00 96.81 585 SER A CA 1
ATOM 4588 C C . SER A 1 585 ? -8.211 2.366 -10.153 1.00 96.81 585 SER A C 1
ATOM 4590 O O . SER A 1 585 ? -9.240 1.750 -10.417 1.00 96.81 585 SER A O 1
ATOM 4592 N N . THR A 1 586 ? -8.217 3.451 -9.383 1.00 95.19 586 THR A N 1
ATOM 4593 C CA . THR A 1 586 ? -9.429 4.031 -8.803 1.00 95.19 586 THR A CA 1
ATOM 4594 C C . THR A 1 586 ? -9.644 5.452 -9.325 1.00 95.19 586 THR A C 1
ATOM 4596 O O . THR A 1 586 ? -8.701 6.211 -9.545 1.00 95.19 586 THR A O 1
ATOM 4599 N N . ARG A 1 587 ? -10.908 5.849 -9.537 1.00 92.44 587 ARG A N 1
ATOM 4600 C CA . ARG A 1 587 ? -11.248 7.218 -9.988 1.00 92.44 587 ARG A CA 1
ATOM 4601 C C . ARG A 1 587 ? -11.035 8.276 -8.897 1.00 92.44 587 ARG A C 1
ATOM 4603 O O . ARG A 1 587 ? -10.883 9.455 -9.203 1.00 92.44 587 ARG A O 1
ATOM 4610 N N . LYS A 1 588 ? -11.051 7.848 -7.635 1.00 94.38 588 LYS A N 1
ATOM 4611 C CA . LYS A 1 588 ? -10.745 8.622 -6.428 1.00 94.38 588 LYS A CA 1
ATOM 4612 C C . LYS A 1 588 ? -9.847 7.760 -5.538 1.00 94.38 588 LYS A C 1
ATOM 4614 O O . LYS A 1 588 ? -9.991 6.536 -5.553 1.00 94.38 588 LYS A O 1
ATOM 4619 N N . GLY A 1 589 ? -8.952 8.378 -4.775 1.00 94.69 589 GLY A N 1
ATOM 4620 C CA . GLY A 1 589 ? -8.274 7.690 -3.676 1.00 94.69 589 GLY A CA 1
ATOM 4621 C C . GLY A 1 589 ? -9.249 7.355 -2.541 1.00 94.69 589 GLY A C 1
ATOM 4622 O O . GLY A 1 589 ? -10.371 7.868 -2.503 1.00 94.69 589 GLY A O 1
ATOM 4623 N N . ILE A 1 590 ? -8.809 6.509 -1.615 1.00 97.62 590 ILE A N 1
ATOM 4624 C CA . ILE A 1 590 ? -9.473 6.280 -0.324 1.00 97.62 590 ILE A CA 1
ATOM 4625 C C . ILE A 1 590 ? -8.839 7.217 0.708 1.00 97.62 590 ILE A C 1
ATOM 4627 O O . ILE A 1 590 ? -7.669 7.570 0.585 1.00 97.62 590 ILE A O 1
ATOM 4631 N N . MET A 1 591 ? -9.591 7.616 1.731 1.00 97.88 591 MET A N 1
ATOM 4632 C CA . MET A 1 591 ? -9.083 8.407 2.850 1.00 97.88 591 MET A CA 1
ATOM 4633 C C . MET A 1 591 ? -9.573 7.794 4.160 1.00 97.88 591 MET A C 1
ATOM 4635 O O . MET A 1 591 ? -10.770 7.548 4.296 1.00 97.88 591 MET A O 1
ATOM 4639 N N . LEU A 1 592 ? -8.670 7.516 5.104 1.00 98.00 592 LEU A N 1
ATOM 4640 C CA . LEU A 1 592 ? -9.080 7.158 6.466 1.00 98.00 592 LEU A CA 1
ATOM 4641 C C . LEU A 1 592 ? -9.579 8.414 7.190 1.00 98.00 592 LEU A C 1
ATOM 4643 O O . LEU A 1 592 ? -8.952 9.463 7.045 1.00 98.00 592 LEU A O 1
ATOM 4647 N N . PRO A 1 593 ? -10.655 8.324 7.982 1.00 98.25 593 PRO A N 1
ATOM 4648 C CA . PRO A 1 593 ? -11.149 9.466 8.732 1.00 98.25 593 PRO A CA 1
ATOM 4649 C C . PRO A 1 593 ? -10.279 9.747 9.966 1.00 98.25 593 PRO A C 1
ATOM 4651 O O . PRO A 1 593 ? -9.935 8.837 10.724 1.00 98.25 593 PRO A O 1
ATOM 4654 N N . SER A 1 594 ? -9.942 11.019 10.167 1.00 97.19 594 SER A N 1
ATOM 4655 C CA . SER A 1 594 ? -9.263 11.549 11.354 1.00 97.19 594 SER A CA 1
ATOM 4656 C C . SER A 1 594 ? -10.228 12.010 12.449 1.00 97.19 594 SER A C 1
ATOM 4658 O O . SER A 1 594 ? -9.858 12.016 13.625 1.00 97.19 594 SER A O 1
ATOM 4660 N N . ASP A 1 595 ? -11.466 12.342 12.073 1.00 97.50 595 ASP A N 1
ATOM 4661 C CA . ASP A 1 595 ? -12.532 12.784 12.969 1.00 97.50 595 ASP A CA 1
ATOM 4662 C C . ASP A 1 595 ? -13.903 12.152 12.639 1.00 97.50 595 ASP A C 1
ATOM 4664 O O . ASP A 1 595 ? -14.048 11.302 11.757 1.00 97.50 595 ASP A O 1
ATOM 4668 N N . VAL A 1 596 ? -14.933 12.557 13.387 1.00 97.06 596 VAL A N 1
ATOM 4669 C CA . VAL A 1 596 ? -16.295 12.006 13.306 1.00 97.06 596 VAL A CA 1
ATOM 4670 C C . VAL A 1 596 ? -17.075 12.481 12.061 1.00 97.06 596 VAL A C 1
ATOM 4672 O O . VAL A 1 596 ? -17.945 11.761 11.570 1.00 97.06 596 VAL A O 1
ATOM 4675 N N . ALA A 1 597 ? -16.765 13.657 11.508 1.00 96.12 597 ALA A N 1
ATOM 4676 C CA . ALA A 1 597 ? -17.378 14.165 10.278 1.00 96.12 597 ALA A CA 1
ATOM 4677 C C . ALA A 1 597 ? -16.763 13.503 9.032 1.00 96.12 597 ALA A C 1
ATOM 4679 O O . ALA A 1 597 ? -17.477 13.123 8.094 1.00 96.12 597 ALA A O 1
ATOM 4680 N N . GLU A 1 598 ? -15.452 13.263 9.048 1.00 97.69 598 GLU A N 1
ATOM 4681 C CA . GLU A 1 598 ? -14.803 12.401 8.062 1.00 97.69 598 GLU A CA 1
ATOM 4682 C C . GLU A 1 598 ? -15.315 10.957 8.174 1.00 97.69 598 GLU A C 1
ATOM 4684 O O . GLU A 1 598 ? -15.539 10.315 7.150 1.00 97.69 598 GLU A O 1
ATOM 4689 N N . LEU A 1 599 ? -15.596 10.452 9.384 1.00 98.25 599 LEU A N 1
ATOM 4690 C CA . LEU A 1 599 ? -16.161 9.111 9.599 1.00 98.25 599 LEU A CA 1
ATOM 4691 C C . LEU A 1 599 ? -17.554 8.948 8.967 1.00 98.25 599 LEU A C 1
ATOM 4693 O O . LEU A 1 599 ? -17.815 7.922 8.335 1.00 98.25 599 LEU A O 1
ATOM 4697 N N . LYS A 1 600 ? -18.419 9.973 9.062 1.00 97.62 600 LYS A N 1
ATOM 4698 C CA . LYS A 1 600 ? -19.698 10.049 8.323 1.00 97.62 600 LYS A CA 1
ATOM 4699 C C . LYS A 1 600 ? -19.462 9.888 6.819 1.00 97.62 600 LYS A C 1
ATOM 4701 O O . LYS A 1 600 ? -20.089 9.052 6.173 1.00 97.62 600 LYS A O 1
ATOM 4706 N N . THR A 1 601 ? -18.505 10.648 6.290 1.00 97.56 601 THR A N 1
ATOM 4707 C CA . THR A 1 601 ? -18.143 10.661 4.865 1.00 97.56 601 THR A CA 1
ATOM 4708 C C . THR A 1 601 ? -17.560 9.318 4.409 1.00 97.56 601 THR A C 1
ATOM 4710 O O . THR A 1 601 ? -17.904 8.832 3.333 1.00 97.56 601 THR A O 1
ATOM 4713 N N . PHE A 1 602 ? -16.730 8.677 5.237 1.00 98.12 602 PHE A N 1
ATOM 4714 C CA . PHE A 1 602 ? -16.163 7.354 4.979 1.00 98.12 602 PHE A CA 1
ATOM 4715 C C . PHE A 1 602 ? -17.258 6.282 4.909 1.00 98.12 602 PHE A C 1
ATOM 4717 O O . PHE A 1 602 ? -17.330 5.557 3.915 1.00 98.12 602 PHE A O 1
ATOM 4724 N N . LEU A 1 603 ? -18.156 6.238 5.902 1.00 98.00 603 LEU A N 1
ATOM 4725 C CA . LEU A 1 603 ? -19.297 5.313 5.944 1.00 98.00 603 LEU A CA 1
ATOM 4726 C C . LEU A 1 603 ? -20.281 5.514 4.782 1.00 98.00 603 LEU A C 1
ATOM 4728 O O . LEU A 1 603 ? -20.860 4.540 4.315 1.00 98.00 603 LEU A O 1
ATOM 4732 N N . GLN A 1 604 ? -20.435 6.740 4.279 1.00 97.12 604 GLN A N 1
ATOM 4733 C CA . GLN A 1 604 ? -21.255 7.061 3.100 1.00 97.12 604 GLN A CA 1
ATOM 4734 C C . GLN A 1 604 ? -20.546 6.818 1.752 1.00 97.12 604 GLN A C 1
ATOM 4736 O O . GLN A 1 604 ? -21.122 7.086 0.698 1.00 97.12 604 GLN A O 1
ATOM 4741 N N . SER A 1 605 ? -19.298 6.338 1.754 1.00 97.56 605 SER A N 1
ATOM 4742 C CA . SER A 1 605 ? -18.483 6.173 0.546 1.00 97.56 605 SER A CA 1
ATOM 4743 C C . SER A 1 605 ? -18.239 4.710 0.177 1.00 97.56 605 SER A C 1
ATOM 4745 O O . SER A 1 605 ? -18.197 3.824 1.029 1.00 97.56 605 SER A O 1
ATOM 4747 N N . ASN A 1 606 ? -17.918 4.463 -1.094 1.00 97.62 606 ASN A N 1
ATOM 4748 C CA . ASN A 1 606 ? -17.496 3.145 -1.582 1.00 97.62 606 ASN A CA 1
ATOM 4749 C C . ASN A 1 606 ? -16.065 2.764 -1.129 1.00 97.62 606 ASN A C 1
ATOM 4751 O O . ASN A 1 606 ? -15.442 1.904 -1.751 1.00 97.62 606 ASN A O 1
ATOM 4755 N N . SER A 1 607 ? -15.503 3.401 -0.094 1.00 98.06 607 SER A N 1
ATOM 4756 C CA . SER A 1 607 ? -14.127 3.159 0.367 1.00 98.06 607 SER A CA 1
ATOM 4757 C C . SER A 1 607 ? -13.915 1.710 0.807 1.00 98.06 607 SER A C 1
ATOM 4759 O O . SER A 1 607 ? -12.986 1.060 0.333 1.00 98.06 607 SER A O 1
ATOM 4761 N N . LEU A 1 608 ? -14.807 1.167 1.643 1.00 98.31 608 LEU A N 1
ATOM 4762 C CA . LEU A 1 608 ? -14.725 -0.227 2.091 1.00 98.31 608 LEU A CA 1
ATOM 4763 C C . LEU A 1 608 ? -14.888 -1.201 0.914 1.00 98.31 608 LEU A C 1
ATOM 4765 O O . LEU A 1 608 ? -14.030 -2.057 0.721 1.00 98.31 608 LEU A O 1
ATOM 4769 N N . LEU A 1 609 ? -15.892 -1.008 0.051 1.00 98.31 609 LEU A N 1
ATOM 4770 C CA . LEU A 1 609 ? -16.049 -1.793 -1.184 1.00 98.31 609 LEU A CA 1
ATOM 4771 C C . LEU A 1 609 ? -14.796 -1.739 -2.082 1.00 98.31 609 LEU A C 1
ATOM 4773 O O . LEU A 1 609 ? -14.396 -2.752 -2.649 1.00 98.31 609 LEU A O 1
ATOM 4777 N N . THR A 1 610 ? -14.120 -0.590 -2.170 1.00 98.19 610 THR A N 1
ATOM 4778 C CA . THR A 1 610 ? -12.873 -0.447 -2.944 1.00 98.19 610 THR A CA 1
ATOM 4779 C C . THR A 1 610 ? -11.715 -1.226 -2.304 1.00 98.19 610 THR A C 1
ATOM 4781 O O . THR A 1 610 ? -10.937 -1.850 -3.026 1.00 98.19 610 THR A O 1
ATOM 4784 N N . LEU A 1 611 ? -11.632 -1.282 -0.967 1.00 98.44 611 LEU A N 1
ATOM 4785 C CA . LEU A 1 611 ? -10.696 -2.173 -0.266 1.00 98.44 611 LEU A CA 1
ATOM 4786 C C . LEU A 1 611 ? -11.015 -3.653 -0.524 1.00 98.44 611 LEU A C 1
ATOM 4788 O O . LEU A 1 611 ? -10.092 -4.432 -0.749 1.00 98.44 611 LEU A O 1
ATOM 4792 N N . PHE A 1 612 ? -12.287 -4.059 -0.557 1.00 98.44 612 PHE A N 1
ATOM 4793 C CA . PHE A 1 612 ? -12.659 -5.445 -0.874 1.00 98.44 612 PHE A CA 1
ATOM 4794 C C . PHE A 1 612 ? -12.376 -5.831 -2.335 1.00 98.44 612 PHE A C 1
ATOM 4796 O O . PHE A 1 612 ? -11.890 -6.934 -2.583 1.00 98.44 612 PHE A O 1
ATOM 4803 N N . ALA A 1 613 ? -12.561 -4.920 -3.294 1.00 98.25 613 ALA A N 1
ATOM 4804 C CA . ALA A 1 613 ? -12.114 -5.131 -4.673 1.00 98.25 613 ALA A CA 1
ATOM 4805 C C . ALA A 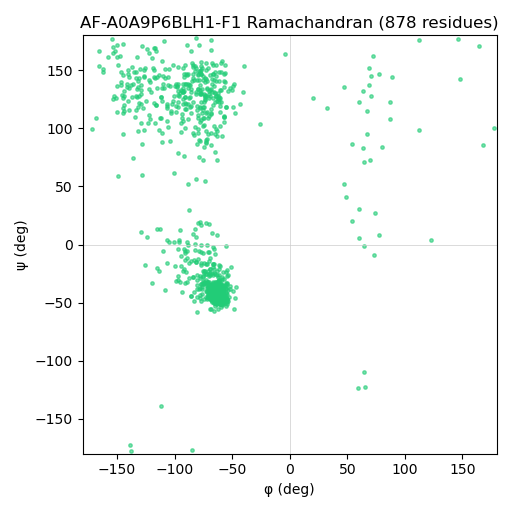1 613 ? -10.581 -5.296 -4.758 1.00 98.25 613 ALA A C 1
ATOM 4807 O O . ALA A 1 613 ? -10.083 -6.222 -5.399 1.00 98.25 613 ALA A O 1
ATOM 4808 N N . PHE A 1 614 ? -9.827 -4.444 -4.054 1.00 98.38 614 PHE A N 1
ATOM 4809 C CA . PHE A 1 614 ? -8.363 -4.508 -3.974 1.00 98.38 614 PHE A CA 1
ATOM 4810 C C . PHE A 1 614 ? -7.874 -5.816 -3.327 1.00 98.38 614 PHE A C 1
ATOM 4812 O O . PHE A 1 614 ? -6.953 -6.455 -3.843 1.00 98.38 614 PHE A O 1
ATOM 4819 N N . ARG A 1 615 ? -8.540 -6.256 -2.249 1.00 97.88 615 ARG A N 1
ATOM 4820 C CA . ARG A 1 615 ? -8.327 -7.553 -1.588 1.00 97.88 615 ARG A CA 1
ATOM 4821 C C . ARG A 1 615 ? -8.469 -8.704 -2.573 1.00 97.88 615 ARG A C 1
ATOM 4823 O O . ARG A 1 615 ? -7.583 -9.549 -2.645 1.00 97.88 615 ARG A O 1
ATOM 4830 N N . GLU A 1 616 ? -9.581 -8.749 -3.299 1.00 98.00 616 GLU A N 1
ATOM 4831 C CA . GLU A 1 616 ? -9.911 -9.866 -4.182 1.00 98.00 616 GLU A CA 1
ATOM 4832 C C . GLU A 1 616 ? -9.002 -9.917 -5.416 1.00 98.00 616 GLU A C 1
ATOM 4834 O O . GLU A 1 616 ? -8.541 -10.996 -5.790 1.00 98.00 616 GLU A O 1
ATOM 4839 N N . HIS A 1 617 ? -8.655 -8.761 -5.995 1.00 98.00 617 HIS A N 1
ATOM 4840 C CA . HIS A 1 617 ? -7.664 -8.685 -7.072 1.00 98.00 617 HIS A CA 1
ATOM 4841 C C . HIS A 1 617 ? -6.308 -9.237 -6.622 1.00 98.00 617 HIS A C 1
ATOM 4843 O O . HIS A 1 617 ? -5.749 -10.125 -7.268 1.00 98.00 617 HIS A O 1
ATOM 4849 N N . LEU A 1 618 ? -5.784 -8.752 -5.489 1.00 98.25 618 LEU A N 1
ATOM 4850 C CA . LEU A 1 618 ? -4.496 -9.220 -4.976 1.00 98.25 618 LEU A CA 1
ATOM 4851 C C . LEU A 1 618 ? -4.543 -10.682 -4.523 1.00 98.25 618 LEU A C 1
ATOM 4853 O O . LEU A 1 618 ? -3.554 -11.382 -4.708 1.00 98.25 618 LEU A O 1
ATOM 4857 N N . ARG A 1 619 ? -5.672 -11.180 -3.997 1.00 97.75 619 ARG A N 1
ATOM 4858 C CA . ARG A 1 619 ? -5.839 -12.601 -3.644 1.00 97.75 619 ARG A CA 1
ATOM 4859 C C . ARG A 1 619 ? -5.697 -13.514 -4.865 1.00 97.75 619 ARG A C 1
ATOM 4861 O O . ARG A 1 619 ? -5.088 -14.570 -4.733 1.00 97.75 619 ARG A O 1
ATOM 4868 N N . ARG A 1 620 ? -6.229 -13.118 -6.029 1.00 97.69 620 ARG A N 1
ATOM 4869 C CA . ARG A 1 620 ? -6.071 -13.865 -7.293 1.00 97.69 620 ARG A CA 1
ATOM 4870 C C . ARG A 1 620 ? -4.610 -13.866 -7.735 1.00 97.69 620 ARG A C 1
ATOM 4872 O O . ARG A 1 620 ? -3.994 -14.924 -7.743 1.00 97.69 620 ARG A O 1
ATOM 4879 N N . PHE A 1 621 ? -4.030 -12.676 -7.910 1.00 97.62 621 PHE A N 1
ATOM 4880 C CA . PHE A 1 621 ? -2.617 -12.492 -8.267 1.00 97.62 621 PHE A CA 1
ATOM 4881 C C . PHE A 1 621 ? -1.650 -13.249 -7.332 1.00 97.62 621 PHE A C 1
ATOM 4883 O O . PHE A 1 621 ? -0.640 -13.790 -7.776 1.00 97.62 621 PHE A O 1
ATOM 4890 N N . ALA A 1 622 ? -1.971 -13.336 -6.038 1.00 97.62 622 ALA A N 1
ATOM 4891 C CA . ALA A 1 622 ? -1.209 -14.105 -5.061 1.00 97.62 622 ALA A CA 1
ATOM 4892 C C . ALA A 1 622 ? -1.265 -15.621 -5.292 1.00 97.62 622 ALA A C 1
ATOM 4894 O O . ALA A 1 622 ? -0.255 -16.283 -5.085 1.00 97.62 622 ALA A O 1
ATOM 4895 N N . ILE A 1 623 ? -2.411 -16.173 -5.704 1.00 97.44 623 ILE A N 1
ATOM 4896 C CA . ILE A 1 623 ? -2.536 -17.594 -6.062 1.00 97.44 623 ILE A CA 1
ATOM 4897 C C . ILE A 1 623 ? -1.694 -17.869 -7.307 1.00 97.44 623 ILE A C 1
ATOM 4899 O O . ILE A 1 623 ? -0.837 -18.744 -7.266 1.00 97.44 623 ILE A O 1
ATOM 4903 N N . ASP A 1 624 ? -1.839 -17.050 -8.351 1.00 97.31 624 ASP A N 1
ATOM 4904 C CA . ASP A 1 624 ? -1.084 -17.195 -9.602 1.00 97.31 624 ASP A CA 1
ATOM 4905 C C . ASP A 1 624 ? 0.442 -17.135 -9.366 1.00 97.31 624 ASP A C 1
ATOM 4907 O O . ASP A 1 624 ? 1.211 -17.930 -9.917 1.00 97.31 624 ASP A O 1
ATOM 4911 N N . ALA A 1 625 ? 0.892 -16.227 -8.491 1.00 96.56 625 ALA A N 1
ATOM 4912 C CA . ALA A 1 625 ? 2.291 -16.106 -8.084 1.00 96.56 625 ALA A CA 1
ATOM 4913 C C . ALA A 1 625 ? 2.774 -17.283 -7.214 1.00 96.56 625 ALA A C 1
ATOM 4915 O O . ALA A 1 625 ? 3.894 -17.754 -7.406 1.00 96.56 625 ALA A O 1
ATOM 4916 N N . ILE A 1 626 ? 1.955 -17.785 -6.279 1.00 96.50 626 ILE A N 1
ATOM 4917 C CA . ILE A 1 626 ? 2.276 -18.973 -5.465 1.00 96.50 626 ILE A CA 1
ATOM 4918 C C . ILE A 1 626 ? 2.397 -20.215 -6.356 1.00 96.50 626 ILE A C 1
ATOM 4920 O O . ILE A 1 626 ? 3.384 -20.941 -6.248 1.00 96.50 626 ILE A O 1
ATOM 4924 N N . ASP A 1 627 ? 1.439 -20.436 -7.254 1.00 95.44 627 ASP A N 1
ATOM 4925 C CA . ASP A 1 627 ? 1.414 -21.600 -8.140 1.00 95.44 627 ASP A CA 1
ATOM 4926 C C . ASP A 1 627 ? 2.562 -21.547 -9.154 1.00 95.44 627 ASP A C 1
ATOM 4928 O O . ASP A 1 627 ? 3.185 -22.575 -9.423 1.00 95.44 627 ASP A O 1
ATOM 4932 N N . THR A 1 628 ? 2.915 -20.355 -9.651 1.00 94.94 628 THR A N 1
ATOM 4933 C CA . THR A 1 628 ? 4.130 -20.150 -10.456 1.00 94.94 628 THR A CA 1
ATOM 4934 C C . THR A 1 628 ? 5.384 -20.518 -9.666 1.00 94.94 628 THR A C 1
ATOM 4936 O O . THR A 1 628 ? 6.212 -21.273 -10.166 1.00 94.94 628 THR A O 1
ATOM 4939 N N . LEU A 1 629 ? 5.527 -20.029 -8.428 1.00 92.94 629 LEU A N 1
ATOM 4940 C CA . LEU A 1 629 ? 6.703 -20.290 -7.591 1.00 92.94 629 LEU A CA 1
ATOM 4941 C C . LEU A 1 629 ? 6.835 -21.765 -7.178 1.00 92.94 629 LEU A C 1
ATOM 4943 O O . LEU A 1 629 ? 7.951 -22.263 -7.059 1.00 92.94 629 LEU A O 1
ATOM 4947 N N . ALA A 1 630 ? 5.717 -22.471 -6.998 1.00 92.06 630 ALA A N 1
ATOM 4948 C CA . ALA A 1 630 ? 5.699 -23.908 -6.729 1.00 92.06 630 ALA A CA 1
ATOM 4949 C C . ALA A 1 630 ? 5.997 -24.753 -7.986 1.00 92.06 630 ALA A C 1
ATOM 4951 O O . ALA A 1 630 ? 6.613 -25.814 -7.892 1.00 92.06 630 ALA A O 1
ATOM 4952 N N . GLN A 1 631 ? 5.579 -24.292 -9.172 1.00 91.31 631 GLN A N 1
ATOM 4953 C CA . GLN A 1 631 ? 5.864 -24.952 -10.454 1.00 91.31 631 GLN A CA 1
ATOM 4954 C C . GLN A 1 631 ? 7.265 -24.646 -10.992 1.00 91.31 631 GLN A C 1
ATOM 4956 O O . GLN A 1 631 ? 7.838 -25.471 -11.715 1.00 91.31 631 GLN A O 1
ATOM 4961 N N . SER A 1 632 ? 7.847 -23.497 -10.634 1.00 87.31 632 SER A N 1
ATOM 4962 C CA . SER A 1 632 ? 9.254 -23.206 -10.874 1.00 87.31 632 SER A CA 1
ATOM 4963 C C . SER A 1 632 ? 10.104 -24.118 -9.993 1.00 87.31 632 SER A C 1
ATOM 4965 O O . SER A 1 632 ? 10.507 -23.744 -8.891 1.00 87.31 632 SER A O 1
ATOM 4967 N N . LYS A 1 633 ? 10.382 -25.332 -10.496 1.00 69.88 633 LYS A N 1
ATOM 4968 C CA . LYS A 1 633 ? 11.447 -26.202 -9.977 1.00 69.88 633 LYS A CA 1
ATOM 4969 C C . LYS A 1 633 ? 12.655 -25.326 -9.668 1.00 69.88 633 LYS A C 1
ATOM 4971 O O . LYS A 1 633 ? 13.052 -24.553 -10.543 1.00 69.88 633 LYS A O 1
ATOM 4976 N N . ALA A 1 634 ? 13.240 -25.485 -8.479 1.00 61.03 634 ALA A N 1
ATOM 4977 C CA . ALA A 1 634 ? 14.521 -24.869 -8.154 1.00 61.03 634 ALA A CA 1
ATOM 4978 C C . ALA A 1 634 ? 15.480 -25.137 -9.320 1.00 61.03 634 ALA A C 1
ATOM 4980 O O . ALA A 1 634 ? 15.758 -26.293 -9.653 1.00 61.03 634 ALA A O 1
ATOM 4981 N N . THR A 1 635 ? 15.857 -24.077 -10.032 1.00 51.91 635 THR A N 1
ATOM 4982 C CA . THR A 1 635 ? 16.644 -24.209 -11.255 1.00 51.91 635 THR A CA 1
ATOM 4983 C C . THR A 1 635 ? 18.014 -24.793 -10.907 1.00 51.91 635 THR A C 1
ATOM 4985 O O . THR A 1 635 ? 18.510 -24.509 -9.820 1.00 51.91 635 THR A O 1
ATOM 4988 N N . PRO A 1 636 ? 18.654 -25.581 -11.796 1.00 42.84 636 PRO A N 1
ATOM 4989 C CA . PRO A 1 636 ? 20.026 -26.051 -11.572 1.00 42.84 636 PRO A CA 1
ATOM 4990 C C . PRO A 1 636 ? 20.987 -24.886 -11.295 1.00 42.84 636 PRO A C 1
ATOM 4992 O O . PRO A 1 636 ? 21.844 -24.978 -10.424 1.00 42.84 636 PRO A O 1
ATOM 4995 N N . PHE A 1 637 ? 20.725 -23.745 -11.942 1.00 42.06 637 PHE A N 1
ATOM 4996 C CA . PHE A 1 637 ? 21.090 -22.411 -11.465 1.00 42.06 637 PHE A CA 1
ATOM 4997 C C . PHE A 1 637 ? 20.326 -22.110 -10.183 1.00 42.06 637 PHE A C 1
ATOM 4999 O O . PHE A 1 637 ? 19.260 -21.485 -10.208 1.00 42.06 637 PHE A O 1
ATOM 5006 N N . GLY A 1 638 ? 20.832 -22.656 -9.081 1.00 41.16 638 GLY A N 1
ATOM 5007 C CA . GLY A 1 638 ? 20.204 -22.525 -7.783 1.00 41.16 638 GLY A CA 1
ATOM 5008 C C . GLY A 1 638 ? 20.020 -21.056 -7.433 1.00 41.16 638 GLY A C 1
ATOM 5009 O O . GLY A 1 638 ? 20.855 -20.205 -7.747 1.00 41.16 638 GLY A O 1
ATOM 5010 N N . TYR A 1 639 ? 18.950 -20.760 -6.699 1.00 44.28 639 TYR A N 1
ATOM 5011 C CA . TYR A 1 639 ? 19.045 -19.626 -5.794 1.00 44.28 639 TYR A CA 1
ATOM 5012 C C . TYR A 1 639 ? 20.255 -19.902 -4.904 1.00 44.28 639 TYR A C 1
ATOM 5014 O O . TYR A 1 639 ? 20.240 -20.900 -4.184 1.00 44.28 639 TYR A O 1
ATOM 5022 N N . ILE A 1 640 ? 21.279 -19.047 -4.951 1.00 45.41 640 ILE A N 1
ATOM 5023 C CA . ILE A 1 640 ? 22.320 -19.061 -3.925 1.00 45.41 640 ILE A CA 1
ATOM 5024 C C . ILE A 1 640 ? 21.587 -18.762 -2.619 1.00 45.41 640 ILE A C 1
ATOM 5026 O O . ILE A 1 640 ? 21.140 -17.640 -2.369 1.00 45.41 640 ILE A O 1
ATOM 5030 N N . SER A 1 641 ? 21.347 -19.812 -1.840 1.00 45.03 641 SER A N 1
ATOM 5031 C CA . SER A 1 641 ? 20.795 -19.707 -0.505 1.00 45.03 641 SER A CA 1
ATOM 5032 C C . SER A 1 641 ? 21.879 -19.086 0.357 1.00 45.03 641 SER A C 1
ATOM 5034 O O . SER A 1 641 ? 22.880 -19.744 0.632 1.00 45.03 641 SER A O 1
ATOM 5036 N N . ASP A 1 642 ? 21.658 -17.841 0.787 1.00 45.66 642 ASP A N 1
ATOM 5037 C CA . ASP A 1 642 ? 22.584 -17.020 1.587 1.00 45.66 642 ASP A CA 1
ATOM 5038 C C . ASP A 1 642 ? 23.053 -17.687 2.914 1.00 45.66 642 ASP A C 1
ATOM 5040 O O . ASP A 1 642 ? 23.834 -17.102 3.658 1.00 45.66 642 ASP A O 1
ATOM 5044 N N . GLU A 1 643 ? 22.573 -18.897 3.229 1.00 48.22 643 GLU A N 1
ATOM 5045 C CA . GLU A 1 643 ? 22.791 -19.638 4.476 1.00 48.22 643 GLU A CA 1
ATOM 5046 C C . GLU A 1 643 ? 23.876 -20.738 4.393 1.00 48.22 643 GLU A C 1
ATOM 5048 O O . GLU A 1 643 ? 24.376 -21.126 5.446 1.00 48.22 643 GLU A O 1
ATOM 5053 N N . MET A 1 644 ? 24.288 -21.231 3.208 1.00 42.53 644 MET A N 1
ATOM 5054 C CA . MET A 1 644 ? 25.337 -22.272 3.110 1.00 42.53 644 MET A CA 1
ATOM 5055 C C . MET A 1 644 ? 26.261 -22.159 1.888 1.00 42.53 644 MET A C 1
ATOM 5057 O O . MET A 1 644 ? 25.875 -22.451 0.759 1.00 42.53 644 MET A O 1
ATOM 5061 N N . VAL A 1 645 ? 27.535 -21.858 2.163 1.00 40.22 645 VAL A N 1
ATOM 5062 C CA . VAL A 1 645 ? 28.682 -22.208 1.309 1.00 40.22 645 VAL A CA 1
ATOM 5063 C C . VAL A 1 645 ? 29.292 -23.497 1.869 1.00 40.22 645 VAL A C 1
ATOM 5065 O O . VAL A 1 645 ? 30.281 -23.460 2.598 1.00 40.22 645 VAL A O 1
ATOM 5068 N N . GLU A 1 646 ? 28.677 -24.644 1.572 1.00 46.47 646 GLU A N 1
ATOM 5069 C CA . GLU A 1 646 ? 29.295 -25.957 1.806 1.00 46.47 646 GLU A CA 1
ATOM 5070 C C . GLU A 1 646 ? 29.930 -26.479 0.512 1.00 46.47 646 GLU A C 1
ATOM 5072 O O . GLU A 1 646 ? 29.380 -26.338 -0.580 1.00 46.47 646 GLU A O 1
ATOM 5077 N N . THR A 1 647 ? 31.138 -27.034 0.625 1.00 39.47 647 THR A N 1
ATOM 5078 C CA . THR A 1 647 ? 31.992 -27.348 -0.527 1.00 39.47 647 THR A CA 1
ATOM 5079 C C . THR A 1 647 ? 31.464 -28.568 -1.298 1.00 39.47 647 THR A C 1
ATOM 5081 O O . THR A 1 647 ? 31.316 -29.634 -0.696 1.00 39.47 647 THR A O 1
ATOM 5084 N N . PRO A 1 648 ? 31.207 -28.475 -2.618 1.00 44.34 648 PRO A N 1
ATOM 5085 C CA . PRO A 1 648 ? 30.617 -29.578 -3.369 1.00 44.34 648 PRO A CA 1
ATOM 5086 C C . PRO A 1 648 ? 31.587 -30.758 -3.530 1.00 44.34 648 PRO A C 1
ATOM 5088 O O . PRO A 1 648 ? 32.692 -30.620 -4.055 1.00 44.34 648 PRO A O 1
ATOM 5091 N N . LEU A 1 649 ? 31.139 -31.949 -3.126 1.00 46.84 649 LEU A N 1
ATOM 5092 C CA . LEU A 1 649 ? 31.791 -33.218 -3.460 1.00 46.84 649 LEU A CA 1
ATOM 5093 C C . LEU A 1 649 ? 31.448 -33.622 -4.909 1.00 46.84 649 LEU A C 1
ATOM 5095 O O . LEU A 1 649 ? 30.283 -33.526 -5.306 1.00 46.84 649 LEU A O 1
ATOM 5099 N N . PRO A 1 650 ? 32.418 -34.105 -5.708 1.00 54.72 650 PRO A N 1
ATOM 5100 C CA . PRO A 1 650 ? 32.181 -34.452 -7.106 1.00 54.72 650 PRO A CA 1
ATOM 5101 C C . PRO A 1 650 ? 31.279 -35.687 -7.234 1.00 54.72 650 PRO A C 1
ATOM 5103 O O . PRO A 1 650 ? 31.513 -36.713 -6.594 1.00 54.72 650 PRO A O 1
ATOM 5106 N N . SER A 1 651 ? 30.271 -35.609 -8.105 1.00 49.38 651 SER A N 1
ATOM 5107 C CA . SER A 1 651 ? 29.363 -36.719 -8.425 1.00 49.38 651 SER A CA 1
ATOM 5108 C C . SER A 1 651 ? 29.175 -36.882 -9.941 1.00 49.38 651 SER A C 1
ATOM 5110 O O . SER A 1 651 ? 29.567 -36.026 -10.733 1.00 49.38 651 SER A O 1
ATOM 5112 N N . SER A 1 652 ? 28.707 -38.062 -10.355 1.00 43.38 652 SER A N 1
ATOM 5113 C CA . SER A 1 652 ? 28.943 -38.609 -11.699 1.00 43.38 652 SER A CA 1
ATOM 5114 C C . SER A 1 652 ? 28.068 -38.011 -12.818 1.00 43.38 652 SER A C 1
ATOM 5116 O O . SER A 1 652 ? 26.907 -37.676 -12.581 1.00 43.38 652 SER A O 1
ATOM 5118 N N . PRO A 1 653 ? 28.571 -37.945 -14.068 1.00 52.78 653 PRO A N 1
ATOM 5119 C CA . PRO A 1 653 ? 27.828 -37.381 -15.194 1.00 52.78 653 PRO A CA 1
ATOM 5120 C C . PRO A 1 653 ? 26.673 -38.288 -15.642 1.00 52.78 653 PRO A C 1
ATOM 5122 O O . PRO A 1 653 ? 26.866 -39.483 -15.872 1.00 52.78 653 PRO A O 1
ATOM 5125 N N . SER A 1 654 ? 25.483 -37.716 -15.857 1.00 45.22 654 SER A N 1
ATOM 5126 C CA . SER A 1 654 ? 24.387 -38.403 -16.554 1.00 45.22 654 SER A CA 1
ATOM 5127 C C . SER A 1 654 ? 23.520 -37.455 -17.402 1.00 45.22 654 SER A C 1
ATOM 5129 O O . SER A 1 654 ? 23.087 -36.406 -16.947 1.00 45.22 654 SER A O 1
ATOM 5131 N N . GLN A 1 655 ? 23.352 -37.865 -18.666 1.00 38.00 655 GLN A N 1
ATOM 5132 C CA . GLN A 1 655 ? 22.456 -37.427 -19.755 1.00 38.00 655 GLN A CA 1
ATOM 5133 C C . GLN A 1 655 ? 21.794 -36.021 -19.749 1.00 38.00 655 GLN A C 1
ATOM 5135 O O . GLN A 1 655 ? 20.989 -35.709 -18.873 1.00 38.00 655 GLN A O 1
ATOM 5140 N N . PRO A 1 656 ? 21.959 -35.228 -20.833 1.00 41.31 656 PRO A N 1
ATOM 5141 C CA . PRO A 1 656 ? 21.199 -33.998 -21.038 1.00 41.31 656 PRO A CA 1
ATOM 5142 C C . PRO A 1 656 ? 19.785 -34.276 -21.581 1.00 41.31 656 PRO A C 1
ATOM 5144 O O . PRO A 1 656 ? 19.612 -34.630 -22.747 1.00 41.31 656 PRO A O 1
ATOM 5147 N N . SER A 1 657 ? 18.752 -34.032 -20.772 1.00 33.66 657 SER A N 1
ATOM 5148 C CA . SER A 1 657 ? 17.380 -33.848 -21.267 1.00 33.66 657 SER A CA 1
ATOM 5149 C C . SER A 1 657 ? 17.103 -32.353 -21.464 1.00 33.66 657 SER A C 1
ATOM 5151 O O . SER A 1 657 ? 16.773 -31.653 -20.505 1.00 33.66 657 SER A O 1
ATOM 5153 N N . THR A 1 658 ? 17.252 -31.838 -22.685 1.00 36.94 658 THR A N 1
ATOM 5154 C CA . THR A 1 658 ? 17.006 -30.420 -22.991 1.00 36.94 658 THR A CA 1
ATOM 5155 C C . THR A 1 658 ? 15.512 -30.076 -22.887 1.00 36.94 658 THR A C 1
ATOM 5157 O O . THR A 1 658 ? 14.709 -30.599 -23.662 1.00 36.94 658 THR A O 1
ATOM 5160 N N . PRO A 1 659 ? 15.092 -29.190 -21.959 1.00 36.94 659 PRO A N 1
ATOM 5161 C CA . PRO A 1 659 ? 13.718 -28.701 -21.934 1.00 36.94 659 PRO A CA 1
ATOM 5162 C C . PRO A 1 659 ? 13.470 -27.758 -23.127 1.00 36.94 659 PRO A C 1
ATOM 5164 O O . PRO A 1 659 ? 14.400 -27.086 -23.581 1.00 36.94 659 PRO A O 1
ATOM 5167 N N . PRO A 1 660 ? 12.227 -27.653 -23.633 1.00 35.81 660 PRO A N 1
ATOM 5168 C CA . PRO A 1 660 ? 11.924 -26.783 -24.765 1.00 35.81 660 PRO A CA 1
ATOM 5169 C C . PRO A 1 660 ? 12.197 -25.313 -24.421 1.00 35.81 660 PRO A C 1
ATOM 5171 O O . PRO A 1 660 ? 11.641 -24.776 -23.457 1.00 35.81 660 PRO A O 1
ATOM 5174 N N . LEU A 1 661 ? 13.019 -24.642 -25.237 1.00 37.75 661 LEU A N 1
ATOM 5175 C CA . LEU A 1 661 ? 13.271 -23.206 -25.119 1.00 37.75 661 LEU A CA 1
ATOM 5176 C C . LEU A 1 661 ? 11.984 -22.420 -25.410 1.00 37.75 661 LEU A C 1
ATOM 5178 O O . LEU A 1 661 ? 11.683 -22.070 -26.551 1.00 37.75 661 LEU A O 1
ATOM 5182 N N . ARG A 1 662 ? 11.245 -22.062 -24.355 1.00 41.53 662 ARG A N 1
ATOM 5183 C CA . ARG A 1 662 ? 10.356 -20.898 -24.418 1.00 41.53 662 ARG A CA 1
ATOM 5184 C C . ARG A 1 662 ? 11.231 -19.669 -24.664 1.00 41.53 662 ARG A C 1
ATOM 5186 O O . ARG A 1 662 ? 12.169 -19.428 -23.901 1.00 41.53 662 ARG A O 1
ATOM 5193 N N . LYS A 1 663 ? 10.922 -18.897 -25.710 1.00 43.06 663 LYS A N 1
ATOM 5194 C CA . LYS A 1 663 ? 11.572 -17.613 -26.004 1.00 43.06 663 LYS A CA 1
ATOM 5195 C C . LYS A 1 663 ? 11.271 -16.651 -24.847 1.00 43.06 663 LYS A C 1
ATOM 5197 O O . LYS A 1 663 ? 10.195 -16.065 -24.796 1.00 43.06 663 LYS A O 1
ATOM 5202 N N . ARG A 1 664 ? 12.179 -16.590 -23.864 1.00 48.00 664 ARG A N 1
ATOM 5203 C CA . ARG A 1 664 ? 12.077 -15.688 -22.707 1.00 48.00 664 ARG A CA 1
ATOM 5204 C C . ARG A 1 664 ? 12.073 -14.240 -23.200 1.00 48.00 664 ARG A C 1
ATOM 5206 O O . ARG A 1 664 ? 12.705 -13.944 -24.210 1.00 48.00 664 ARG A O 1
ATOM 5213 N N . SER A 1 665 ? 11.381 -13.373 -22.472 1.00 49.66 665 SER A N 1
ATOM 5214 C CA . SER A 1 665 ? 11.420 -11.928 -22.672 1.00 49.66 665 SER A CA 1
ATOM 5215 C C . SER A 1 665 ? 12.855 -11.400 -22.588 1.00 49.66 665 SER A C 1
ATOM 5217 O O . SER A 1 665 ? 13.642 -11.826 -21.734 1.00 49.66 665 SER A O 1
ATOM 5219 N N . ASP A 1 666 ? 13.183 -10.462 -23.473 1.00 49.16 666 ASP A N 1
ATOM 5220 C CA . ASP A 1 666 ? 14.417 -9.686 -23.401 1.00 49.16 666 ASP A CA 1
ATOM 5221 C C . ASP A 1 666 ? 14.432 -8.879 -22.087 1.00 49.16 666 ASP A C 1
ATOM 5223 O O . ASP A 1 666 ? 13.378 -8.406 -21.640 1.00 49.16 666 ASP A O 1
ATOM 5227 N N . PRO A 1 667 ? 15.580 -8.758 -21.396 1.00 51.91 667 PRO A N 1
ATOM 5228 C CA . PRO A 1 667 ? 15.606 -8.211 -20.051 1.00 51.91 667 PRO A CA 1
ATOM 5229 C C . PRO A 1 667 ? 15.473 -6.690 -20.055 1.00 51.91 667 PRO A C 1
ATOM 5231 O O . PRO A 1 667 ? 16.005 -5.971 -20.903 1.00 51.91 667 PRO A O 1
ATOM 5234 N N . PHE A 1 668 ? 14.828 -6.189 -19.012 1.00 58.50 668 PHE A N 1
ATOM 5235 C CA . PHE A 1 668 ? 14.682 -4.764 -18.778 1.00 58.50 668 PHE A CA 1
ATOM 5236 C C . PHE A 1 668 ? 15.831 -4.254 -17.920 1.00 58.50 668 PHE A C 1
ATOM 5238 O O . PHE A 1 668 ? 16.073 -4.747 -16.816 1.00 58.50 668 PHE A O 1
ATOM 5245 N N . ILE A 1 669 ? 16.508 -3.210 -18.395 1.00 72.94 669 ILE A N 1
ATOM 5246 C CA . ILE A 1 669 ? 17.494 -2.491 -17.589 1.00 72.94 669 ILE A CA 1
ATOM 5247 C C . ILE A 1 669 ? 16.740 -1.572 -16.634 1.00 72.94 669 ILE A C 1
ATOM 5249 O O . ILE A 1 669 ? 16.443 -0.412 -16.926 1.00 72.94 669 ILE A O 1
ATOM 5253 N N . LEU A 1 670 ? 16.409 -2.112 -15.466 1.00 72.25 670 LEU A N 1
ATOM 5254 C CA . LEU A 1 670 ? 15.714 -1.359 -14.442 1.00 72.25 670 LEU A CA 1
ATOM 5255 C C . LEU A 1 670 ? 16.666 -0.398 -13.723 1.00 72.25 670 LEU A C 1
ATOM 5257 O O . LEU A 1 670 ? 17.511 -0.794 -12.916 1.00 72.25 670 LEU A O 1
ATOM 5261 N N . PHE A 1 671 ? 16.447 0.901 -13.910 1.00 72.25 671 PHE A N 1
ATOM 5262 C CA . PHE A 1 671 ? 17.160 1.916 -13.142 1.00 72.25 671 PHE A CA 1
ATOM 5263 C C . PHE A 1 671 ? 16.674 1.931 -11.693 1.00 72.25 671 PHE A C 1
ATOM 5265 O O . PHE A 1 671 ? 15.726 2.641 -11.359 1.00 72.25 671 PHE A O 1
ATOM 5272 N N . THR A 1 672 ? 17.353 1.236 -10.784 1.00 62.56 672 THR A N 1
ATOM 5273 C CA . THR A 1 672 ? 17.170 1.510 -9.352 1.00 62.56 672 THR A CA 1
ATOM 5274 C C . THR A 1 672 ? 17.737 2.903 -9.020 1.00 62.56 672 THR A C 1
ATOM 5276 O O . THR A 1 672 ? 18.724 3.345 -9.613 1.00 62.56 672 THR A O 1
ATOM 5279 N N . PRO A 1 673 ? 17.112 3.696 -8.129 1.00 54.50 673 PRO A N 1
ATOM 5280 C CA . PRO A 1 673 ? 17.671 4.995 -7.766 1.00 54.50 673 PRO A CA 1
ATOM 5281 C C . PRO A 1 673 ? 18.949 4.814 -6.932 1.00 54.50 673 PRO A C 1
ATOM 5283 O O . PRO A 1 673 ? 18.918 4.134 -5.909 1.00 54.50 673 PRO A O 1
ATOM 5286 N N . ALA A 1 674 ? 20.042 5.506 -7.259 1.00 52.25 674 ALA A N 1
ATOM 5287 C CA . ALA A 1 674 ? 21.211 5.591 -6.375 1.00 52.25 674 ALA A CA 1
ATOM 5288 C C . ALA A 1 674 ? 20.883 6.375 -5.085 1.00 52.25 674 ALA A C 1
ATOM 5290 O O . ALA A 1 674 ? 20.072 7.309 -5.105 1.00 52.25 674 ALA A O 1
ATOM 5291 N N . LYS A 1 675 ? 21.487 6.015 -3.943 1.00 52.00 675 LYS A N 1
ATOM 5292 C CA . LYS A 1 675 ? 21.519 6.911 -2.774 1.00 52.00 675 LYS A CA 1
ATOM 5293 C C . LYS A 1 675 ? 22.548 8.001 -3.089 1.00 52.00 675 LYS A C 1
ATOM 5295 O O . LYS A 1 675 ? 23.736 7.707 -3.091 1.00 52.00 675 LYS A O 1
ATOM 5300 N N . LYS A 1 676 ? 22.121 9.247 -3.342 1.00 52.69 676 LYS A N 1
ATOM 5301 C CA . LYS A 1 676 ? 23.058 10.373 -3.195 1.00 52.69 676 LYS A CA 1
ATOM 5302 C C . LYS A 1 676 ? 23.413 10.441 -1.713 1.00 52.69 676 LYS A C 1
ATOM 5304 O O . LYS A 1 676 ? 22.509 10.538 -0.882 1.00 52.69 676 LYS A O 1
ATOM 5309 N N . GLU A 1 677 ? 24.699 10.356 -1.396 1.00 46.81 677 GLU A N 1
ATOM 5310 C CA . GLU A 1 677 ? 25.200 10.635 -0.055 1.00 46.81 677 GLU A CA 1
ATOM 5311 C C . GLU A 1 677 ? 24.772 12.054 0.311 1.00 46.81 677 GLU A C 1
ATOM 5313 O O . GLU A 1 677 ? 25.201 13.037 -0.301 1.00 46.81 677 GLU A O 1
ATOM 5318 N N . LYS A 1 678 ? 23.850 12.160 1.271 1.00 46.97 678 LYS A N 1
ATOM 5319 C CA . LYS A 1 678 ? 23.401 13.443 1.796 1.00 46.97 678 LYS A CA 1
ATOM 5320 C C . LYS A 1 678 ? 24.526 13.960 2.685 1.00 46.97 678 LYS A C 1
ATOM 5322 O O . LYS A 1 678 ? 24.495 13.720 3.888 1.00 46.97 678 LYS A O 1
ATOM 5327 N N . ARG A 1 679 ? 25.528 14.606 2.068 1.00 43.09 679 ARG A N 1
ATOM 5328 C CA . ARG A 1 679 ? 26.611 15.302 2.777 1.00 43.09 679 ARG A CA 1
ATOM 5329 C C . ARG A 1 679 ? 25.988 16.084 3.928 1.00 43.09 679 ARG A C 1
ATOM 5331 O O . ARG A 1 679 ? 25.084 16.891 3.702 1.00 43.09 679 ARG A O 1
ATOM 5338 N N . SER A 1 680 ? 26.422 15.772 5.141 1.00 41.94 680 SER A N 1
ATOM 5339 C CA . SER A 1 680 ? 26.002 16.451 6.357 1.00 41.94 680 SER A CA 1
ATOM 5340 C C . SER A 1 680 ? 26.475 17.895 6.271 1.00 41.94 680 SER A C 1
ATOM 5342 O O . SER A 1 680 ? 27.652 18.163 6.486 1.00 41.94 680 SER A O 1
ATOM 5344 N N . HIS A 1 681 ? 25.575 18.804 5.895 1.00 40.50 681 HIS A N 1
ATOM 5345 C CA . HIS A 1 681 ? 25.838 20.226 6.057 1.00 40.50 681 HIS A CA 1
ATOM 5346 C C . HIS A 1 681 ? 25.881 20.537 7.550 1.00 40.50 681 HIS A C 1
ATOM 5348 O O . HIS A 1 681 ? 25.086 19.998 8.322 1.00 40.50 681 HIS A O 1
ATOM 5354 N N . ASP A 1 682 ? 26.849 21.356 7.928 1.00 41.88 682 ASP A N 1
ATOM 5355 C CA . ASP A 1 682 ? 27.348 21.456 9.289 1.00 41.88 682 ASP A CA 1
ATOM 5356 C C . ASP A 1 682 ? 26.277 21.945 10.269 1.00 41.88 682 ASP A C 1
ATOM 5358 O O . ASP A 1 682 ? 25.716 23.033 10.125 1.00 41.88 682 ASP A O 1
ATOM 5362 N N . HIS A 1 683 ? 26.031 21.154 11.315 1.00 41.00 683 HIS A N 1
ATOM 5363 C CA . HIS A 1 683 ? 25.345 21.646 12.502 1.00 41.00 683 HIS A CA 1
ATOM 5364 C C . HIS A 1 683 ? 26.307 22.557 13.270 1.00 41.00 683 HIS A C 1
ATOM 5366 O O . HIS A 1 683 ? 27.048 22.102 14.138 1.00 41.00 683 HIS A O 1
ATOM 5372 N N . GLN A 1 684 ? 26.289 23.855 12.957 1.00 39.00 684 GLN A N 1
ATOM 5373 C CA . GLN A 1 684 ? 26.879 24.866 13.832 1.00 39.00 684 GLN A CA 1
ATOM 5374 C C . GLN A 1 684 ? 26.080 24.910 15.140 1.00 39.00 684 GLN A C 1
ATOM 5376 O O . GLN A 1 684 ? 24.975 25.449 15.202 1.00 39.00 684 GLN A O 1
ATOM 5381 N N . SER A 1 685 ? 26.632 24.290 16.180 1.00 40.94 685 SER A N 1
ATOM 5382 C CA . SER A 1 685 ? 26.071 24.266 17.527 1.00 40.94 685 SER A CA 1
ATOM 5383 C C . SER A 1 685 ? 26.277 25.617 18.213 1.00 40.94 685 SER A C 1
ATOM 5385 O O . SER A 1 685 ? 27.368 25.911 18.703 1.00 40.94 685 SER A O 1
ATOM 5387 N N . LEU A 1 686 ? 25.220 26.426 18.280 1.00 41.22 686 LEU A N 1
ATOM 5388 C CA . LEU A 1 686 ? 25.157 27.560 19.200 1.00 41.22 686 LEU A CA 1
ATOM 5389 C C . LEU A 1 686 ? 24.990 27.027 20.630 1.00 41.22 686 LEU A C 1
ATOM 5391 O O . LEU A 1 686 ? 23.872 26.804 21.086 1.00 41.22 686 LEU A O 1
ATOM 5395 N N . HIS A 1 687 ? 26.110 26.804 21.318 1.00 39.44 687 HIS A N 1
ATOM 5396 C CA . HIS A 1 687 ? 26.115 26.638 22.769 1.00 39.44 687 HIS A CA 1
ATOM 5397 C C . HIS A 1 687 ? 25.906 28.004 23.430 1.00 39.44 687 HIS A C 1
ATOM 5399 O O . HIS A 1 687 ? 26.715 28.914 23.260 1.00 39.44 687 HIS A O 1
ATOM 5405 N N . SER A 1 688 ? 24.819 28.130 24.187 1.00 42.88 688 SER A N 1
ATOM 5406 C CA . SER A 1 688 ? 24.616 29.180 25.184 1.00 42.88 688 SER A CA 1
ATOM 5407 C C . SER A 1 688 ? 24.618 28.519 26.559 1.00 42.88 688 SER A C 1
ATOM 5409 O O . SER A 1 688 ? 23.697 27.767 26.881 1.00 42.88 688 SER A O 1
ATOM 5411 N N . GLU A 1 689 ? 25.670 28.759 27.332 1.00 43.81 689 GLU A N 1
ATOM 5412 C CA . GLU A 1 689 ? 25.844 28.219 28.681 1.00 43.81 689 GLU A CA 1
ATOM 5413 C C . GLU A 1 689 ? 25.091 29.101 29.689 1.00 43.81 689 GLU A C 1
ATOM 5415 O O . GLU A 1 689 ? 25.614 30.105 30.161 1.00 43.81 689 GLU A O 1
ATOM 5420 N N . ASP A 1 690 ? 23.848 28.723 29.998 1.00 46.22 690 ASP A N 1
ATOM 5421 C CA . ASP A 1 690 ? 23.109 29.188 31.179 1.00 46.22 690 ASP A CA 1
ATOM 5422 C C . ASP A 1 690 ? 22.967 27.994 32.142 1.00 46.22 690 ASP A C 1
ATOM 5424 O O . ASP A 1 690 ? 21.999 27.230 32.082 1.00 46.22 690 ASP A O 1
ATOM 5428 N N . GLU A 1 691 ? 23.958 27.798 33.018 1.00 48.31 691 GLU A N 1
ATOM 5429 C CA . GLU A 1 691 ? 23.890 26.804 34.097 1.00 48.31 691 GLU A CA 1
ATOM 5430 C C . GLU A 1 691 ? 22.918 27.273 35.191 1.00 48.31 691 GLU A C 1
ATOM 5432 O O . GLU A 1 691 ? 23.284 27.931 36.164 1.00 48.31 691 GLU A O 1
ATOM 5437 N N . SER A 1 692 ? 21.640 26.932 35.031 1.00 46.56 692 SER A N 1
ATOM 5438 C CA . SER A 1 692 ? 20.660 27.010 36.112 1.00 46.56 692 SER A CA 1
ATOM 5439 C C . SER A 1 692 ? 20.612 25.687 36.880 1.00 46.56 692 SER A C 1
ATOM 5441 O O . SER A 1 692 ? 20.245 24.670 36.286 1.00 46.56 692 SER A O 1
ATOM 5443 N N . ASP A 1 693 ? 20.882 25.716 38.191 1.00 46.50 693 ASP A N 1
ATOM 5444 C CA . ASP A 1 693 ? 20.765 24.579 39.125 1.00 46.50 693 ASP A CA 1
ATOM 5445 C C . ASP A 1 693 ? 19.316 24.063 39.251 1.00 46.50 693 ASP A C 1
ATOM 5447 O O . ASP A 1 693 ? 18.601 24.260 40.242 1.00 46.50 693 ASP A O 1
ATOM 5451 N N . HIS A 1 694 ? 18.838 23.385 38.213 1.00 50.31 694 HIS A N 1
ATOM 5452 C CA . HIS A 1 694 ? 17.563 22.690 38.210 1.00 50.31 694 HIS A CA 1
ATOM 5453 C C . HIS A 1 694 ? 17.718 21.338 38.897 1.00 50.31 694 HIS A C 1
ATOM 5455 O O . HIS A 1 694 ? 17.939 20.322 38.243 1.00 50.31 694 HIS A O 1
ATOM 5461 N N . VAL A 1 695 ? 17.562 21.372 40.229 1.00 49.06 695 VAL A N 1
ATOM 5462 C CA . VAL A 1 695 ? 17.440 20.227 41.149 1.00 49.06 695 VAL A CA 1
ATOM 5463 C C . VAL A 1 695 ? 16.874 19.008 40.423 1.00 49.06 695 VAL A C 1
ATOM 5465 O O . VAL A 1 695 ? 15.670 18.950 40.151 1.00 49.06 695 VAL A O 1
ATOM 5468 N N . ALA A 1 696 ? 17.749 18.049 40.111 1.00 51.81 696 ALA A N 1
ATOM 5469 C CA . ALA A 1 696 ? 17.387 16.867 39.348 1.00 51.81 696 ALA A CA 1
ATOM 5470 C C . ALA A 1 696 ? 16.227 16.149 40.049 1.00 51.81 696 ALA A C 1
ATOM 5472 O O . ALA A 1 696 ? 16.323 15.738 41.211 1.00 51.81 696 ALA A O 1
ATOM 5473 N N . SER A 1 697 ? 15.088 16.049 39.363 1.00 54.94 697 SER A N 1
ATOM 5474 C CA . SER A 1 697 ? 13.876 15.484 39.943 1.00 54.94 697 SER A CA 1
ATOM 5475 C C . SER A 1 697 ? 14.139 14.036 40.351 1.00 54.94 697 SER A C 1
ATOM 5477 O O . SER A 1 697 ? 14.388 13.199 39.486 1.00 54.94 697 SER A O 1
ATOM 5479 N N . LYS A 1 698 ? 14.008 13.717 41.647 1.00 73.25 698 LYS A N 1
ATOM 5480 C CA . LYS A 1 698 ? 14.185 12.359 42.214 1.00 73.25 698 LYS A CA 1
ATOM 5481 C C . LYS A 1 698 ? 13.169 11.315 41.700 1.00 73.25 698 LYS A C 1
ATOM 5483 O O . LYS A 1 698 ? 13.095 10.206 42.234 1.00 73.25 698 LYS A O 1
ATOM 5488 N N . GLU A 1 699 ? 12.367 11.669 40.698 1.00 82.69 699 GLU A N 1
ATOM 5489 C CA . GLU A 1 699 ? 11.440 10.780 40.011 1.00 82.69 699 GLU A CA 1
ATOM 5490 C C . GLU A 1 699 ? 12.219 9.701 39.249 1.00 82.69 699 GLU A C 1
ATOM 5492 O O . GLU A 1 699 ? 13.173 9.973 38.525 1.00 82.69 699 GLU A O 1
ATOM 5497 N N . THR A 1 700 ? 11.810 8.448 39.430 1.00 90.50 700 THR A N 1
ATOM 5498 C CA . THR A 1 700 ? 12.362 7.321 38.672 1.00 90.50 700 THR A CA 1
ATOM 5499 C C . THR A 1 700 ? 11.747 7.326 37.279 1.00 90.50 700 THR A C 1
ATOM 5501 O O . THR A 1 700 ? 10.531 7.249 37.169 1.00 90.50 700 THR A O 1
ATOM 5504 N N . ILE A 1 701 ? 12.553 7.389 36.224 1.00 92.44 701 ILE A N 1
ATOM 5505 C CA . ILE A 1 701 ? 12.092 7.253 34.839 1.00 92.44 701 ILE A CA 1
ATOM 5506 C C . ILE A 1 701 ? 11.931 5.762 34.546 1.00 92.44 701 ILE A C 1
ATOM 5508 O O . ILE A 1 701 ? 12.914 5.024 34.594 1.00 92.44 701 ILE A O 1
ATOM 5512 N N . VAL A 1 702 ? 10.721 5.305 34.219 1.00 95.06 702 VAL A N 1
ATOM 5513 C CA . VAL A 1 702 ? 10.514 3.922 33.762 1.00 95.06 702 VAL A CA 1
ATOM 5514 C C . VAL A 1 702 ? 10.491 3.860 32.234 1.00 95.06 702 VAL A C 1
ATOM 5516 O O . VAL A 1 702 ? 9.720 4.568 31.587 1.00 95.06 702 VAL A O 1
ATOM 5519 N N . PHE A 1 703 ? 11.307 2.984 31.652 1.00 93.69 703 PHE A N 1
ATOM 5520 C CA . PHE A 1 703 ? 11.385 2.736 30.210 1.00 93.69 703 PHE A CA 1
ATOM 5521 C C . PHE A 1 703 ? 11.260 1.242 29.881 1.00 93.69 703 PHE A C 1
ATOM 5523 O O . PHE A 1 703 ? 11.246 0.395 30.774 1.00 93.69 703 PHE A O 1
ATOM 5530 N N . ILE A 1 704 ? 11.136 0.922 28.591 1.00 95.38 704 ILE A N 1
ATOM 5531 C CA . ILE A 1 704 ? 11.099 -0.453 28.081 1.00 95.38 704 ILE A CA 1
ATOM 5532 C C . ILE A 1 704 ? 12.197 -0.593 27.028 1.00 95.38 704 ILE A C 1
ATOM 5534 O O . ILE A 1 704 ? 12.197 0.159 26.056 1.00 95.38 704 ILE A O 1
ATOM 5538 N N . ASP A 1 705 ? 13.106 -1.544 27.221 1.00 94.75 705 ASP A N 1
ATOM 5539 C CA . ASP A 1 705 ? 14.048 -1.997 26.193 1.00 94.75 705 ASP A CA 1
ATOM 5540 C C . ASP A 1 705 ? 13.485 -3.260 25.529 1.00 94.75 705 ASP A C 1
ATOM 5542 O O . ASP A 1 705 ? 13.012 -4.155 26.229 1.00 94.75 705 ASP A O 1
ATOM 5546 N N . ALA A 1 706 ? 13.468 -3.329 24.196 1.00 93.62 706 ALA A N 1
ATOM 5547 C CA . ALA A 1 706 ? 12.700 -4.322 23.444 1.00 93.62 706 ALA A CA 1
ATOM 5548 C C . ALA A 1 706 ? 13.560 -5.084 22.427 1.00 93.62 706 ALA A C 1
ATOM 5550 O O . ALA A 1 706 ? 14.049 -4.524 21.447 1.00 93.62 706 ALA A O 1
ATOM 5551 N N . HIS A 1 707 ? 13.667 -6.398 22.627 1.00 91.06 707 HIS A N 1
ATOM 5552 C CA . HIS A 1 707 ? 14.374 -7.325 21.755 1.00 91.06 707 HIS A CA 1
ATOM 5553 C C . HIS A 1 707 ? 13.394 -8.353 21.170 1.00 91.06 707 HIS A C 1
ATOM 5555 O O . HIS A 1 707 ? 12.953 -9.295 21.839 1.00 91.06 707 HIS A O 1
ATOM 5561 N N . GLY A 1 708 ? 13.043 -8.173 19.894 1.00 90.56 708 GLY A N 1
ATOM 5562 C CA . GLY A 1 708 ? 12.071 -9.021 19.202 1.00 90.56 708 GLY A CA 1
ATOM 5563 C C . GLY A 1 708 ? 10.667 -8.887 19.795 1.00 90.56 708 GLY A C 1
ATOM 5564 O O . GLY A 1 708 ? 10.113 -7.793 19.834 1.00 90.56 708 GLY A O 1
ATOM 5565 N N . MET A 1 709 ? 10.093 -10.006 20.245 1.00 90.69 709 MET A N 1
ATOM 5566 C CA . MET A 1 709 ? 8.773 -10.047 20.899 1.00 90.69 709 MET A CA 1
ATOM 5567 C C . MET A 1 709 ? 8.849 -9.848 22.424 1.00 90.69 709 MET A C 1
ATOM 5569 O O . MET A 1 709 ? 7.814 -9.741 23.075 1.00 90.69 709 MET A O 1
ATOM 5573 N N . THR A 1 710 ? 10.050 -9.784 23.007 1.00 92.62 710 THR A N 1
ATOM 5574 C CA . THR A 1 710 ? 10.254 -9.572 24.451 1.00 92.62 710 THR A CA 1
ATOM 5575 C C . THR A 1 710 ? 10.737 -8.159 24.744 1.00 92.62 710 THR A C 1
ATOM 5577 O O . THR A 1 710 ? 11.544 -7.619 23.990 1.00 92.62 710 THR A O 1
ATOM 5580 N N . GLY A 1 711 ? 10.310 -7.575 25.861 1.00 94.94 711 GLY A N 1
ATOM 5581 C CA . GLY A 1 711 ? 10.848 -6.311 26.353 1.00 94.94 711 GLY A CA 1
ATOM 5582 C C . GLY A 1 711 ? 11.068 -6.323 27.859 1.00 94.94 711 GLY A C 1
ATOM 5583 O O . GLY A 1 711 ? 10.231 -6.812 28.609 1.00 94.94 711 GLY A O 1
ATOM 5584 N N . LYS A 1 712 ? 12.193 -5.786 28.322 1.00 95.94 712 LYS A N 1
ATOM 5585 C CA . LYS A 1 712 ? 12.471 -5.597 29.747 1.00 95.94 712 LYS A CA 1
ATOM 5586 C C . LYS A 1 712 ? 12.025 -4.204 30.155 1.00 95.94 712 LYS A C 1
ATOM 5588 O O . LYS A 1 712 ? 12.360 -3.224 29.494 1.00 95.94 712 LYS A O 1
ATOM 5593 N N . ILE A 1 713 ? 11.271 -4.113 31.244 1.00 96.06 713 ILE A N 1
ATOM 5594 C CA . ILE A 1 713 ? 10.886 -2.831 31.832 1.00 96.06 713 ILE A CA 1
ATOM 5595 C C . ILE A 1 713 ? 11.944 -2.462 32.869 1.00 96.06 713 ILE A C 1
ATOM 5597 O O . ILE A 1 713 ? 12.259 -3.261 33.751 1.00 96.06 713 ILE A O 1
ATOM 5601 N N . HIS A 1 714 ? 12.505 -1.264 32.752 1.00 96.69 714 HIS A N 1
ATOM 5602 C CA . HIS A 1 714 ? 13.593 -0.770 33.589 1.00 96.69 714 HIS A CA 1
ATOM 5603 C C . HIS A 1 714 ? 13.182 0.518 34.297 1.00 96.69 714 HIS A C 1
ATOM 5605 O O . HIS A 1 714 ? 12.653 1.429 33.664 1.00 96.69 714 HIS A O 1
ATOM 5611 N N . GLY A 1 715 ? 13.449 0.609 35.598 1.00 95.88 715 GLY A N 1
ATOM 5612 C CA . GLY A 1 715 ? 13.416 1.861 36.347 1.00 95.88 715 GLY A CA 1
ATOM 5613 C C . GLY A 1 715 ? 14.814 2.469 36.387 1.00 95.88 715 GLY A C 1
ATOM 5614 O O . GLY A 1 715 ? 15.775 1.764 36.686 1.00 95.88 715 GLY A O 1
ATOM 5615 N N . MET A 1 716 ? 14.929 3.760 36.090 1.00 95.12 716 MET A N 1
ATOM 5616 C CA . MET A 1 716 ? 16.169 4.534 36.148 1.00 95.12 716 MET A CA 1
ATOM 5617 C C . MET A 1 716 ? 16.019 5.703 37.116 1.00 95.12 716 MET A C 1
ATOM 5619 O O . MET A 1 716 ? 15.046 6.449 37.030 1.00 95.12 716 MET A O 1
ATOM 5623 N N . LYS A 1 717 ? 16.977 5.891 38.023 1.00 93.50 717 LYS A N 1
ATOM 5624 C CA . LYS A 1 717 ? 16.919 6.929 39.060 1.00 93.50 717 LYS A CA 1
ATOM 5625 C C . LYS A 1 717 ? 18.291 7.569 39.246 1.00 93.50 717 LYS A C 1
ATOM 5627 O O . LYS A 1 717 ? 19.286 6.857 39.345 1.00 93.50 717 LYS A O 1
ATOM 5632 N N . ALA A 1 718 ? 18.325 8.898 39.322 1.00 88.94 718 ALA A N 1
ATOM 5633 C CA . ALA A 1 718 ? 19.510 9.625 39.756 1.00 88.94 718 ALA A CA 1
ATOM 5634 C C . ALA A 1 718 ? 19.693 9.467 41.276 1.00 88.94 718 ALA A C 1
ATOM 5636 O O . ALA A 1 718 ? 18.762 9.713 42.051 1.00 88.94 718 ALA A O 1
ATOM 5637 N N . ILE A 1 719 ? 20.885 9.044 41.685 1.00 88.44 719 ILE A N 1
ATOM 5638 C CA . ILE A 1 719 ? 21.350 8.961 43.071 1.00 88.44 719 ILE A CA 1
ATOM 5639 C C . ILE A 1 719 ? 22.751 9.568 43.062 1.00 88.44 719 ILE A C 1
ATOM 5641 O O . ILE A 1 719 ? 23.620 9.048 42.370 1.00 88.44 719 ILE A O 1
ATOM 5645 N N . ASP A 1 720 ? 22.935 10.683 43.768 1.00 89.81 720 ASP A N 1
ATOM 5646 C CA . ASP A 1 720 ? 24.205 11.420 43.861 1.00 89.81 720 ASP A CA 1
ATOM 5647 C C . ASP A 1 720 ? 24.862 11.632 42.477 1.00 89.81 720 ASP A C 1
ATOM 5649 O O . ASP A 1 720 ? 26.000 11.247 42.218 1.00 89.81 720 ASP A O 1
ATOM 5653 N N . ASP A 1 721 ? 24.051 12.176 41.559 1.00 84.12 721 ASP A N 1
ATOM 5654 C CA . ASP A 1 721 ? 24.320 12.447 40.136 1.00 84.12 721 ASP A CA 1
ATOM 5655 C C . ASP A 1 721 ? 24.679 11.232 39.249 1.00 84.12 721 ASP A C 1
ATOM 5657 O O . ASP A 1 721 ? 24.902 11.369 38.044 1.00 84.12 721 ASP A O 1
ATOM 5661 N N . ILE A 1 722 ? 24.611 10.013 39.795 1.00 83.88 722 ILE A N 1
ATOM 5662 C CA . ILE A 1 722 ? 24.758 8.751 39.061 1.00 83.88 722 ILE A CA 1
ATOM 5663 C C . ILE A 1 722 ? 23.376 8.180 38.707 1.00 83.88 722 ILE A C 1
ATOM 5665 O O . ILE A 1 722 ? 22.515 7.985 39.566 1.00 83.88 722 ILE A O 1
ATOM 5669 N N . PHE A 1 723 ? 23.158 7.847 37.432 1.00 89.69 723 PHE A N 1
ATOM 5670 C CA . PHE A 1 723 ? 21.937 7.175 36.974 1.00 89.69 723 PHE A CA 1
ATOM 5671 C C . PHE A 1 723 ? 22.028 5.655 37.169 1.00 89.69 723 PHE A C 1
ATOM 5673 O O . PHE A 1 723 ? 22.544 4.931 36.317 1.00 89.69 723 PHE A O 1
ATOM 5680 N N . GLY A 1 724 ? 21.487 5.156 38.281 1.00 92.69 724 GLY A N 1
ATOM 5681 C CA . GLY A 1 724 ? 21.281 3.722 38.490 1.00 92.69 724 GLY A CA 1
ATOM 5682 C C . GLY A 1 724 ? 20.093 3.203 37.673 1.00 92.69 724 GLY A C 1
ATOM 5683 O O . GLY A 1 724 ? 19.091 3.907 37.522 1.00 92.69 724 GLY A O 1
ATOM 5684 N N . THR A 1 725 ? 20.172 1.963 37.172 1.00 95.56 725 THR A N 1
ATOM 5685 C CA . THR A 1 725 ? 19.041 1.278 36.516 1.00 95.56 725 THR A CA 1
ATOM 5686 C C . THR A 1 725 ? 18.777 -0.094 37.133 1.00 95.56 725 THR A C 1
ATOM 5688 O O . THR A 1 725 ? 19.707 -0.804 37.508 1.00 95.56 725 THR A O 1
ATOM 5691 N N . GLN A 1 726 ? 17.503 -0.481 37.223 1.00 95.94 726 GLN A N 1
ATOM 5692 C CA . GLN A 1 726 ? 17.057 -1.770 37.753 1.00 95.94 726 GLN A CA 1
ATOM 5693 C C . GLN A 1 726 ? 15.968 -2.355 36.847 1.00 95.94 726 GLN A C 1
ATOM 5695 O O . GLN A 1 726 ? 15.081 -1.633 36.391 1.00 95.94 726 GLN A O 1
ATOM 5700 N N . SER A 1 727 ? 16.016 -3.662 36.577 1.00 96.12 727 SER A N 1
ATOM 5701 C CA . SER A 1 727 ? 14.928 -4.348 35.870 1.00 96.12 727 SER A CA 1
ATOM 5702 C C . SER A 1 727 ? 13.735 -4.539 36.810 1.00 96.12 727 SER A C 1
ATOM 5704 O O . SER A 1 727 ? 13.868 -5.151 37.864 1.00 96.12 727 SER A O 1
ATOM 5706 N N . LEU A 1 728 ? 12.573 -4.017 36.415 1.00 95.88 728 LEU A N 1
ATOM 5707 C CA . LEU A 1 728 ? 11.297 -4.146 37.130 1.00 95.88 728 LEU A CA 1
ATOM 5708 C C . LEU A 1 728 ? 10.492 -5.378 36.680 1.00 95.88 728 LEU A C 1
ATOM 5710 O O . LEU A 1 728 ? 9.443 -5.673 37.248 1.00 95.88 728 LEU A O 1
ATOM 5714 N N . GLY A 1 729 ? 10.950 -6.063 35.629 1.00 95.31 729 GLY A N 1
ATOM 5715 C CA . GLY A 1 729 ? 10.328 -7.256 35.064 1.00 95.31 729 GLY A CA 1
ATOM 5716 C C . GLY A 1 729 ? 10.499 -7.349 33.547 1.00 95.31 729 GLY A C 1
ATOM 5717 O O . GLY A 1 729 ? 11.050 -6.455 32.902 1.00 95.31 729 GLY A O 1
ATOM 5718 N N . THR A 1 730 ? 10.006 -8.442 32.968 1.00 94.50 730 THR A N 1
ATOM 5719 C CA . THR A 1 730 ? 9.975 -8.669 31.514 1.00 94.50 730 THR A CA 1
ATOM 5720 C C . THR A 1 730 ? 8.526 -8.774 31.048 1.00 94.50 730 THR A C 1
ATOM 5722 O O . THR A 1 730 ? 7.690 -9.331 31.752 1.00 94.50 730 THR A O 1
ATOM 5725 N N . ILE A 1 731 ? 8.236 -8.248 29.862 1.00 93.50 731 ILE A N 1
ATOM 5726 C CA . ILE A 1 731 ? 6.992 -8.434 29.117 1.00 93.50 731 ILE A CA 1
ATOM 5727 C C . ILE A 1 731 ? 7.262 -9.224 27.835 1.00 93.50 731 ILE A C 1
ATOM 5729 O O . ILE A 1 731 ? 8.312 -9.068 27.211 1.00 93.50 731 ILE A O 1
ATOM 5733 N N . ALA A 1 732 ? 6.306 -10.056 27.432 1.00 90.88 732 ALA A N 1
ATOM 5734 C CA . ALA A 1 732 ? 6.309 -10.741 26.145 1.00 90.88 732 ALA A CA 1
ATOM 5735 C C . ALA A 1 732 ? 5.050 -10.362 25.355 1.00 90.88 732 ALA A C 1
ATOM 5737 O O . ALA A 1 732 ? 3.962 -10.237 25.920 1.00 90.88 732 ALA A O 1
ATOM 5738 N N . LEU A 1 733 ? 5.210 -10.155 24.050 1.00 88.81 733 LEU A N 1
ATOM 5739 C CA . LEU A 1 733 ? 4.114 -10.066 23.095 1.00 88.81 733 LEU A CA 1
ATOM 5740 C C . LEU A 1 733 ? 3.790 -11.467 22.583 1.00 88.81 733 LEU A C 1
ATOM 5742 O O . LEU A 1 733 ? 4.692 -12.206 22.196 1.00 88.81 733 LEU A O 1
ATOM 5746 N N . LEU A 1 734 ? 2.497 -11.781 22.535 1.00 89.00 734 LEU A N 1
ATOM 5747 C CA . LEU A 1 734 ? 1.994 -13.088 22.125 1.00 89.00 734 LEU A CA 1
ATOM 5748 C C . LEU A 1 734 ? 2.388 -13.441 20.685 1.00 89.00 734 LEU A C 1
ATOM 5750 O O . LEU A 1 734 ? 2.094 -12.697 19.744 1.00 89.00 734 LEU A O 1
ATOM 5754 N N . THR A 1 735 ? 3.015 -14.602 20.529 1.00 85.50 735 THR A N 1
ATOM 5755 C CA . THR A 1 735 ? 3.349 -15.243 19.256 1.00 85.50 735 THR A CA 1
ATOM 5756 C C . THR A 1 735 ? 2.334 -16.325 18.883 1.00 85.50 735 THR A C 1
ATOM 5758 O O . THR A 1 735 ? 2.037 -16.489 17.696 1.00 85.50 735 THR A O 1
ATOM 5761 N N . ASP A 1 736 ? 1.741 -17.002 19.875 1.00 86.06 736 ASP A N 1
ATOM 5762 C CA . ASP A 1 736 ? 0.734 -18.046 19.672 1.00 86.06 736 ASP A CA 1
ATOM 5763 C C . ASP A 1 736 ? -0.454 -17.994 20.665 1.00 86.06 736 ASP A C 1
ATOM 5765 O O . ASP A 1 736 ? -0.657 -17.031 21.405 1.00 86.06 736 ASP A O 1
ATOM 5769 N N . LYS A 1 737 ? -1.315 -19.020 20.604 1.00 85.88 737 LYS A N 1
ATOM 5770 C CA . LYS A 1 737 ? -2.540 -19.150 21.414 1.00 85.88 737 LYS A CA 1
ATOM 5771 C C . LYS A 1 737 ? -2.333 -19.791 22.794 1.00 85.88 737 LYS A C 1
ATOM 5773 O O . LYS A 1 737 ? -3.264 -19.778 23.591 1.00 85.88 737 LYS A O 1
ATOM 5778 N N . HIS A 1 738 ? -1.188 -20.425 23.032 1.00 84.88 738 HIS A N 1
ATOM 5779 C CA . HIS A 1 738 ? -0.851 -21.101 24.283 1.00 84.88 738 HIS A CA 1
ATOM 5780 C C . HIS A 1 738 ? -0.248 -20.091 25.261 1.00 84.88 738 HIS A C 1
ATOM 5782 O O . HIS A 1 738 ? -0.727 -19.980 26.387 1.00 84.88 738 HIS A O 1
ATOM 5788 N N . GLU A 1 739 ? 0.667 -19.247 24.774 1.00 89.25 739 GLU A N 1
ATOM 5789 C CA . GLU A 1 739 ? 1.201 -18.090 25.507 1.00 89.25 739 GLU A CA 1
ATOM 5790 C C . GLU A 1 739 ? 0.093 -17.147 26.030 1.00 89.25 739 GLU A C 1
ATOM 5792 O O . GLU A 1 739 ? 0.283 -16.453 27.027 1.00 89.25 739 GLU A O 1
ATOM 5797 N N . LEU A 1 740 ? -1.089 -17.117 25.390 1.00 88.19 740 LEU A N 1
ATOM 5798 C CA . LEU A 1 740 ? -2.234 -16.312 25.836 1.00 88.19 740 LEU A CA 1
ATOM 5799 C C . LEU A 1 740 ? -2.692 -16.677 27.257 1.00 88.19 740 LEU A C 1
ATOM 5801 O O . LEU A 1 740 ? -3.111 -15.785 27.993 1.00 88.19 740 LEU A O 1
ATOM 5805 N N . GLN A 1 741 ? -2.609 -17.949 27.660 1.00 86.75 741 GLN A N 1
ATOM 5806 C CA . GLN A 1 741 ? -2.941 -18.336 29.031 1.00 86.75 741 GLN A CA 1
ATOM 5807 C C . GLN A 1 741 ? -1.935 -17.723 30.013 1.00 86.75 741 GLN A C 1
ATOM 5809 O O . GLN A 1 741 ? -2.342 -17.045 30.956 1.00 86.75 741 GLN A O 1
ATOM 5814 N N . ASP A 1 742 ? -0.640 -17.887 29.746 1.00 85.06 742 ASP A N 1
ATOM 5815 C CA . ASP A 1 742 ? 0.442 -17.364 30.587 1.00 85.06 742 ASP A CA 1
ATOM 5816 C C . ASP A 1 742 ? 0.426 -15.826 30.651 1.00 85.06 742 ASP A C 1
ATOM 5818 O O . ASP A 1 742 ? 0.711 -15.233 31.690 1.00 85.06 742 ASP A O 1
ATOM 5822 N N . PHE A 1 743 ? 0.011 -15.158 29.571 1.00 87.75 743 PHE A N 1
ATOM 5823 C CA . PHE A 1 743 ? -0.167 -13.705 29.512 1.00 87.75 743 PHE A CA 1
ATOM 5824 C C . PHE A 1 743 ? -1.376 -13.191 30.308 1.00 87.75 743 PHE A C 1
ATOM 5826 O O . PHE A 1 743 ? -1.334 -12.082 30.843 1.00 87.75 743 PHE A O 1
ATOM 5833 N N . LEU A 1 744 ? -2.450 -13.983 30.399 1.00 87.81 744 LEU A N 1
ATOM 5834 C CA . LEU A 1 744 ? -3.642 -13.656 31.190 1.00 87.81 744 LEU A CA 1
ATOM 5835 C C . LEU A 1 744 ? -3.499 -14.026 32.675 1.00 87.81 744 LEU A C 1
ATOM 5837 O O . LEU A 1 744 ? -4.149 -13.400 33.511 1.00 87.81 744 LEU A O 1
ATOM 5841 N N . GLN A 1 745 ? -2.690 -15.040 32.999 1.00 87.88 745 GLN A N 1
ATOM 5842 C CA . GLN A 1 745 ? -2.490 -15.546 34.364 1.00 87.88 745 GLN A CA 1
ATOM 5843 C C . GLN A 1 745 ? -1.237 -14.969 35.050 1.00 87.88 745 GLN A C 1
ATOM 5845 O O . GLN A 1 745 ? -1.210 -14.876 36.275 1.00 87.88 745 GLN A O 1
ATOM 5850 N N . GLY A 1 746 ? -0.215 -14.572 34.286 1.00 87.50 746 GLY A N 1
ATOM 5851 C CA . GLY A 1 746 ? 1.039 -14.012 34.793 1.00 87.50 746 GLY A CA 1
ATOM 5852 C C . GLY A 1 746 ? 1.042 -12.489 34.972 1.00 87.50 746 GLY A C 1
ATOM 5853 O O . GLY A 1 746 ? 0.158 -11.763 34.515 1.00 87.50 746 GLY A O 1
ATOM 5854 N N . ASP A 1 747 ? 2.108 -11.976 35.592 1.00 90.88 747 ASP A N 1
ATOM 5855 C CA . ASP A 1 747 ? 2.269 -10.553 35.930 1.00 90.88 747 ASP A CA 1
ATOM 5856 C C . ASP A 1 747 ? 2.395 -9.597 34.731 1.00 90.88 747 ASP A C 1
ATOM 5858 O O . ASP A 1 747 ? 2.442 -8.382 34.916 1.00 90.88 747 ASP A O 1
ATOM 5862 N N . PHE A 1 748 ? 2.425 -10.098 33.495 1.00 90.62 748 PHE A N 1
ATOM 5863 C CA . PHE A 1 748 ? 2.618 -9.299 32.283 1.00 90.62 748 PHE A CA 1
ATOM 5864 C C . PHE A 1 748 ? 1.613 -8.143 32.153 1.00 90.62 748 PHE A C 1
ATOM 5866 O O . PHE A 1 748 ? 2.009 -6.994 31.931 1.00 90.62 748 PHE A O 1
ATOM 5873 N N . LEU A 1 749 ? 0.320 -8.413 32.360 1.00 89.06 749 LEU A N 1
ATOM 5874 C CA . LEU A 1 749 ? -0.718 -7.378 32.363 1.00 89.06 749 LEU A CA 1
ATOM 5875 C C . LEU A 1 749 ? -0.580 -6.431 33.562 1.00 89.06 749 LEU A C 1
ATOM 5877 O O . LEU A 1 749 ? -0.662 -5.213 33.392 1.00 89.06 749 LEU A O 1
ATOM 5881 N N . THR A 1 750 ? -0.315 -6.960 34.760 1.00 92.19 750 THR A N 1
ATOM 5882 C CA . THR A 1 750 ? -0.072 -6.171 35.981 1.00 92.19 750 THR A CA 1
ATOM 5883 C C . THR A 1 750 ? 1.071 -5.173 35.780 1.00 92.19 750 THR A C 1
ATOM 5885 O O . THR A 1 750 ? 0.942 -3.992 36.111 1.00 92.19 750 THR A O 1
ATOM 5888 N N . LEU A 1 751 ? 2.175 -5.623 35.183 1.00 92.69 751 LEU A N 1
ATOM 5889 C CA . LEU A 1 751 ? 3.370 -4.839 34.898 1.00 92.69 751 LEU A CA 1
ATOM 5890 C C . LEU A 1 751 ? 3.109 -3.772 33.820 1.00 92.69 751 LEU A C 1
ATOM 5892 O O . LEU A 1 751 ? 3.496 -2.618 34.006 1.00 92.69 751 LEU A O 1
ATOM 5896 N N . LEU A 1 752 ? 2.363 -4.100 32.757 1.00 92.00 752 LEU A N 1
ATOM 5897 C CA . LEU A 1 752 ? 1.908 -3.127 31.752 1.00 92.00 752 LEU A CA 1
ATOM 5898 C C . LEU A 1 752 ? 0.978 -2.051 32.345 1.00 92.00 752 LEU A C 1
ATOM 5900 O O . LEU A 1 752 ? 1.115 -0.867 32.023 1.00 92.00 752 LEU A O 1
ATOM 5904 N N . PHE A 1 753 ? 0.058 -2.415 33.244 1.00 93.31 753 PHE A N 1
ATOM 5905 C CA . PHE A 1 753 ? -0.802 -1.441 33.928 1.00 93.31 753 PHE A CA 1
ATOM 5906 C C . PHE A 1 753 ? -0.030 -0.576 34.934 1.00 93.31 753 PHE A C 1
ATOM 5908 O O . PHE A 1 753 ? -0.279 0.632 35.001 1.00 93.31 753 PHE A O 1
ATOM 5915 N N . ARG A 1 754 ? 0.946 -1.142 35.661 1.00 93.50 754 ARG A N 1
ATOM 5916 C CA . ARG A 1 754 ? 1.885 -0.385 36.512 1.00 93.50 754 ARG A CA 1
ATOM 5917 C C . ARG A 1 754 ? 2.688 0.618 35.678 1.00 93.50 754 ARG A C 1
ATOM 5919 O O . ARG A 1 754 ? 2.696 1.801 36.017 1.00 93.50 754 ARG A O 1
ATOM 5926 N N . TYR A 1 755 ? 3.256 0.186 34.549 1.00 94.38 755 TYR A N 1
ATOM 5927 C CA . TYR A 1 755 ? 3.953 1.052 33.591 1.00 94.38 755 TYR A CA 1
ATOM 5928 C C . TYR A 1 755 ? 3.051 2.191 33.085 1.00 94.38 755 TYR A C 1
ATOM 5930 O O . TYR A 1 755 ? 3.421 3.362 33.166 1.00 94.38 755 TYR A O 1
ATOM 5938 N N . ARG A 1 756 ? 1.814 1.888 32.664 1.00 93.94 756 ARG A N 1
ATOM 5939 C CA . ARG A 1 756 ? 0.836 2.904 32.238 1.00 93.94 756 ARG A CA 1
ATOM 5940 C C . ARG A 1 756 ? 0.499 3.903 33.354 1.00 93.94 756 ARG A C 1
ATOM 5942 O O . ARG A 1 756 ? 0.465 5.104 33.086 1.00 93.94 756 ARG A O 1
ATOM 5949 N N . ARG A 1 757 ? 0.263 3.451 34.598 1.00 93.25 757 ARG A N 1
ATOM 5950 C CA . ARG A 1 757 ? -0.011 4.345 35.750 1.00 93.25 757 ARG A CA 1
ATOM 5951 C C . ARG A 1 757 ? 1.198 5.233 36.053 1.00 93.25 757 ARG A C 1
ATOM 5953 O O . ARG A 1 757 ? 1.011 6.415 36.335 1.00 93.25 757 ARG A O 1
ATOM 5960 N N . HIS A 1 758 ? 2.414 4.694 35.942 1.00 93.31 758 HIS A N 1
ATOM 5961 C CA . HIS A 1 758 ? 3.653 5.453 36.087 1.00 93.31 758 HIS A CA 1
ATOM 5962 C C . HIS A 1 758 ? 3.787 6.541 35.008 1.00 93.31 758 HIS A C 1
ATOM 5964 O O . HIS A 1 758 ? 3.870 7.717 35.352 1.00 93.31 758 HIS A O 1
ATOM 5970 N N . MET A 1 759 ? 3.706 6.188 33.720 1.00 92.69 759 MET A N 1
ATOM 5971 C CA . MET A 1 759 ? 3.836 7.153 32.616 1.00 92.69 759 MET A CA 1
ATOM 5972 C C . MET A 1 759 ? 2.780 8.269 32.681 1.00 92.69 759 MET A C 1
ATOM 5974 O O . MET A 1 759 ? 3.079 9.424 32.381 1.00 92.69 759 MET A O 1
ATOM 5978 N N . LEU A 1 760 ? 1.557 7.961 33.134 1.00 90.12 760 LEU A N 1
ATOM 5979 C CA . LEU A 1 760 ? 0.515 8.966 33.373 1.00 90.12 760 LEU A CA 1
ATOM 5980 C C . LEU A 1 760 ? 0.819 9.883 34.572 1.00 90.12 760 LEU A C 1
ATOM 5982 O O . LEU A 1 760 ? 0.475 11.063 34.516 1.00 90.12 760 LEU A O 1
ATOM 5986 N N . ARG A 1 761 ? 1.456 9.382 35.643 1.00 90.31 761 ARG A N 1
ATOM 5987 C CA . ARG A 1 761 ? 1.941 10.213 36.764 1.00 90.31 761 ARG A CA 1
ATOM 5988 C C . ARG A 1 761 ? 3.091 11.125 36.298 1.00 90.31 761 ARG A C 1
ATOM 5990 O O . ARG A 1 761 ? 2.982 12.338 36.458 1.00 90.31 761 ARG A O 1
ATOM 5997 N N . PHE A 1 762 ? 4.100 10.575 35.621 1.00 89.62 762 PHE A N 1
ATOM 5998 C CA . PHE A 1 762 ? 5.255 11.308 35.079 1.00 89.62 762 PHE A CA 1
ATOM 5999 C C . PHE A 1 762 ? 4.850 12.412 34.081 1.00 89.62 762 PHE A C 1
ATOM 6001 O O . PHE A 1 762 ? 5.261 13.565 34.205 1.00 89.62 762 PHE A O 1
ATOM 6008 N N . ALA A 1 763 ? 3.942 12.119 33.142 1.00 88.62 763 ALA A N 1
ATOM 6009 C CA . ALA A 1 763 ? 3.431 13.122 32.203 1.00 88.62 763 ALA A CA 1
ATOM 6010 C C . ALA A 1 763 ? 2.685 14.278 32.903 1.00 88.62 763 ALA A C 1
ATOM 6012 O O . ALA A 1 763 ? 2.794 15.433 32.483 1.00 88.62 763 ALA A O 1
ATOM 6013 N N . ARG A 1 764 ? 1.952 13.999 33.994 1.00 89.75 764 ARG A N 1
ATOM 6014 C CA . ARG A 1 764 ? 1.305 15.038 34.818 1.00 89.75 764 ARG A CA 1
ATOM 6015 C C . ARG A 1 764 ? 2.338 15.882 35.571 1.00 89.75 764 ARG A C 1
ATOM 6017 O O . ARG A 1 764 ? 2.179 17.101 35.606 1.00 89.75 764 ARG A O 1
ATOM 6024 N N . ALA A 1 765 ? 3.391 15.266 36.113 1.00 88.56 765 ALA A N 1
ATOM 6025 C CA . ALA A 1 765 ? 4.489 15.963 36.782 1.00 88.56 765 ALA A CA 1
ATOM 6026 C C . ALA A 1 765 ? 5.209 16.931 35.825 1.00 88.56 765 ALA A C 1
ATOM 6028 O O . ALA A 1 765 ? 5.267 18.129 36.102 1.00 88.56 765 ALA A O 1
ATOM 6029 N N . LEU A 1 766 ? 5.616 16.460 34.640 1.00 87.69 766 LEU A N 1
ATOM 6030 C CA . LEU A 1 766 ? 6.233 17.285 33.592 1.00 87.69 766 LEU A CA 1
ATOM 6031 C C . LEU A 1 766 ? 5.344 18.459 33.143 1.00 87.69 766 LEU A C 1
ATOM 6033 O O . LEU A 1 766 ? 5.831 19.572 32.935 1.00 87.69 766 LEU A O 1
ATOM 6037 N N . MET A 1 767 ? 4.032 18.245 33.000 1.00 87.06 767 MET A N 1
ATOM 6038 C CA . MET A 1 767 ? 3.094 19.317 32.635 1.00 87.06 767 MET A CA 1
ATOM 6039 C C . MET A 1 767 ? 2.895 20.330 33.773 1.00 87.06 767 MET A C 1
ATOM 6041 O O . MET A 1 767 ? 2.782 21.533 33.516 1.00 87.06 767 MET A O 1
ATOM 6045 N N . ALA A 1 768 ? 2.906 19.882 35.031 1.00 87.94 768 ALA A N 1
ATOM 6046 C CA . ALA A 1 768 ? 2.887 20.764 36.194 1.00 87.94 768 ALA A CA 1
ATOM 6047 C C . ALA A 1 768 ? 4.190 21.575 36.314 1.00 87.94 768 ALA A C 1
ATOM 6049 O O . ALA A 1 768 ? 4.128 22.781 36.557 1.00 87.94 768 ALA A O 1
ATOM 6050 N N . GLN A 1 769 ? 5.349 20.955 36.070 1.00 88.12 769 GLN A N 1
ATOM 6051 C CA . GLN A 1 769 ? 6.652 21.620 36.021 1.00 88.12 769 GLN A CA 1
ATOM 6052 C C . GLN A 1 769 ? 6.685 22.701 34.932 1.00 88.12 769 GLN A C 1
ATOM 6054 O O . GLN A 1 769 ? 6.882 23.869 35.259 1.00 88.12 769 GLN A O 1
ATOM 6059 N N . LYS A 1 770 ? 6.346 22.372 33.678 1.00 88.81 770 LYS A N 1
ATOM 6060 C CA . LYS A 1 770 ? 6.268 23.355 32.577 1.00 88.81 770 LYS A CA 1
ATOM 6061 C C . LYS A 1 770 ? 5.280 24.492 32.843 1.00 88.81 770 LYS A C 1
ATOM 6063 O O . LYS A 1 770 ? 5.456 25.608 32.358 1.00 88.81 770 LYS A O 1
ATOM 6068 N N . THR A 1 771 ? 4.244 24.242 33.644 1.00 89.81 771 THR A N 1
ATOM 6069 C CA . THR A 1 771 ? 3.311 25.285 34.099 1.00 89.81 771 THR A CA 1
ATOM 6070 C C . THR A 1 771 ? 3.924 26.185 35.182 1.00 89.81 771 THR A C 1
ATOM 6072 O O . THR A 1 771 ? 3.611 27.374 35.221 1.00 89.81 771 THR A O 1
ATOM 6075 N N . ARG A 1 772 ? 4.814 25.665 36.040 1.00 88.12 772 ARG A N 1
ATOM 6076 C CA . ARG A 1 772 ? 5.597 26.457 37.008 1.00 88.12 772 ARG A CA 1
ATOM 6077 C C . ARG A 1 772 ? 6.672 27.292 36.307 1.00 88.12 772 ARG A C 1
ATOM 6079 O O . ARG A 1 772 ? 6.730 28.487 36.561 1.00 88.12 772 ARG A O 1
ATOM 6086 N N . GLU A 1 773 ? 7.433 26.701 35.386 1.00 88.62 773 GLU A N 1
ATOM 6087 C CA . GLU A 1 773 ? 8.464 27.376 34.574 1.00 88.62 773 GLU A CA 1
ATOM 6088 C C . GLU A 1 773 ? 7.879 28.548 33.776 1.00 88.62 773 GLU A C 1
ATOM 6090 O O . GLU A 1 773 ? 8.368 29.674 33.844 1.00 88.62 773 GLU A O 1
ATOM 6095 N N . ARG A 1 774 ? 6.746 28.326 33.094 1.00 88.25 774 ARG A N 1
ATOM 6096 C CA . ARG A 1 774 ? 6.028 29.407 32.404 1.00 88.25 774 ARG A CA 1
ATOM 6097 C C . ARG A 1 774 ? 5.632 30.528 33.362 1.00 88.25 774 ARG A C 1
ATOM 6099 O O . ARG A 1 774 ? 5.791 31.686 33.003 1.00 88.25 774 ARG A O 1
ATOM 6106 N N . ARG A 1 775 ? 5.184 30.208 34.581 1.00 87.56 775 ARG A N 1
ATOM 6107 C CA . ARG A 1 775 ? 4.804 31.208 35.593 1.00 87.56 775 ARG A CA 1
ATOM 6108 C C . ARG A 1 775 ? 5.990 31.965 36.185 1.00 87.56 775 ARG A C 1
ATOM 6110 O O . ARG A 1 775 ? 5.831 33.152 36.432 1.00 87.56 775 ARG A O 1
ATOM 6117 N N . SER A 1 776 ? 7.148 31.335 36.401 1.00 85.81 776 SER A N 1
ATOM 6118 C CA . SER A 1 776 ? 8.347 32.043 36.874 1.00 85.81 776 SER A CA 1
ATOM 6119 C C . SER A 1 776 ? 8.908 32.971 35.795 1.00 85.81 776 SER A C 1
ATOM 6121 O O . SER A 1 776 ? 9.241 34.113 36.098 1.00 85.81 776 SER A O 1
ATOM 6123 N N . THR A 1 777 ? 8.919 32.537 34.528 1.00 85.12 777 THR A N 1
ATOM 6124 C CA . THR A 1 777 ? 9.315 33.397 33.394 1.00 85.12 777 THR A CA 1
ATOM 6125 C C . THR A 1 777 ? 8.297 34.497 33.076 1.00 85.12 777 THR A C 1
ATOM 6127 O O . THR A 1 777 ? 8.679 35.546 32.567 1.00 85.12 777 THR A O 1
ATOM 6130 N N . SER A 1 778 ? 7.008 34.295 33.387 1.00 74.44 778 SER A N 1
ATOM 6131 C CA . SER A 1 778 ? 5.937 35.258 33.103 1.00 74.44 778 SER A CA 1
ATOM 6132 C C . SER A 1 778 ? 5.595 36.188 34.268 1.00 74.44 778 SER A C 1
ATOM 6134 O O . SER A 1 778 ? 4.553 36.841 34.208 1.00 74.44 778 SER A O 1
ATOM 6136 N N . VAL A 1 779 ? 6.405 36.261 35.332 1.00 69.75 779 VAL A N 1
ATOM 6137 C CA . VAL A 1 779 ? 6.289 37.371 36.288 1.00 69.75 779 VAL A CA 1
ATOM 6138 C C . VAL A 1 779 ? 6.882 38.604 35.605 1.00 69.75 779 VAL A C 1
ATOM 6140 O O . VAL A 1 779 ? 8.104 38.659 35.442 1.00 69.75 779 VAL A O 1
ATOM 6143 N N . PRO A 1 780 ? 6.085 39.613 35.198 1.00 60.53 780 PRO A N 1
ATOM 6144 C CA . PRO A 1 780 ? 6.679 40.857 34.746 1.00 60.53 780 PRO A CA 1
ATOM 6145 C C . PRO A 1 780 ? 7.465 41.433 35.923 1.00 60.53 780 PRO A C 1
ATOM 6147 O O . PRO A 1 780 ? 6.917 41.614 37.013 1.00 60.53 780 PRO A O 1
ATOM 6150 N N . ARG A 1 781 ? 8.751 41.746 35.721 1.00 57.38 781 ARG A N 1
ATOM 6151 C CA . ARG A 1 781 ? 9.455 42.634 36.651 1.00 57.38 781 ARG A CA 1
ATOM 6152 C C . ARG A 1 781 ? 8.657 43.934 36.681 1.00 57.38 781 ARG A C 1
ATOM 6154 O O . ARG A 1 781 ? 8.737 44.714 35.734 1.00 57.38 781 ARG A O 1
ATOM 6161 N N . CYS A 1 782 ? 7.910 44.162 37.761 1.00 51.97 782 CYS A N 1
ATOM 6162 C CA . CYS A 1 782 ? 7.395 45.480 38.094 1.00 51.97 782 CYS A CA 1
ATOM 6163 C C . CYS A 1 782 ? 8.604 46.398 38.250 1.00 51.97 782 CYS A C 1
ATOM 6165 O O . CYS A 1 782 ? 9.215 46.464 39.317 1.00 51.97 782 CYS A O 1
ATOM 6167 N N . GLN A 1 783 ? 8.974 47.071 37.160 1.00 53.97 783 GLN A N 1
ATOM 6168 C CA . GLN A 1 783 ? 9.880 48.202 37.208 1.00 53.97 783 GLN A CA 1
ATOM 6169 C C . GLN A 1 783 ? 9.221 49.201 38.150 1.00 53.97 783 GLN A C 1
ATOM 6171 O O . GLN A 1 783 ? 8.152 49.731 37.848 1.00 53.97 783 GLN A O 1
ATOM 6176 N N . SER A 1 784 ? 9.808 49.375 39.331 1.00 51.94 784 SER A N 1
ATOM 6177 C CA . SER A 1 784 ? 9.295 50.287 40.342 1.00 51.94 784 SER A CA 1
ATOM 6178 C C . SER A 1 784 ? 9.214 51.675 39.721 1.00 51.94 784 SER A C 1
ATOM 6180 O O . SER A 1 784 ? 10.255 52.274 39.440 1.00 51.94 784 SER A O 1
ATOM 6182 N N . THR A 1 785 ? 7.993 52.162 39.479 1.00 50.00 785 THR A N 1
ATOM 6183 C CA . THR A 1 785 ? 7.750 53.507 38.948 1.00 50.00 785 THR A CA 1
ATOM 6184 C C . THR A 1 785 ? 8.551 54.499 39.784 1.00 50.00 785 THR A C 1
ATOM 6186 O O . THR A 1 785 ? 8.317 54.551 40.996 1.00 50.00 785 THR A O 1
ATOM 6189 N N . PRO A 1 786 ? 9.510 55.237 39.195 1.00 49.47 786 PRO A N 1
ATOM 6190 C CA . PRO A 1 786 ? 10.449 56.033 39.969 1.00 49.47 786 PRO A CA 1
ATOM 6191 C C . PRO A 1 786 ? 9.684 57.087 40.765 1.00 49.47 786 PRO A C 1
ATOM 6193 O O . PRO A 1 786 ? 8.926 57.883 40.207 1.00 49.47 786 PRO A O 1
ATOM 6196 N N . THR A 1 787 ? 9.856 57.058 42.085 1.00 48.19 787 THR A N 1
ATOM 6197 C CA . THR A 1 787 ? 9.101 57.895 43.015 1.00 48.19 787 THR A CA 1
ATOM 6198 C C . THR A 1 787 ? 9.503 59.357 42.834 1.00 48.19 787 THR A C 1
ATOM 6200 O O . THR A 1 787 ? 10.502 59.810 43.391 1.00 48.19 787 THR A O 1
ATOM 6203 N N . PHE A 1 788 ? 8.733 60.109 42.045 1.00 41.19 788 PHE A N 1
ATOM 6204 C CA . PHE A 1 788 ? 8.942 61.545 41.861 1.00 41.19 788 PHE A CA 1
ATOM 6205 C C . PHE A 1 788 ? 8.736 62.286 43.190 1.00 41.19 788 PHE A C 1
ATOM 6207 O O . PHE A 1 788 ? 7.613 62.607 43.583 1.00 41.19 788 PHE A O 1
ATOM 6214 N N . HIS A 1 789 ? 9.837 62.575 43.888 1.00 42.44 789 HIS A N 1
ATOM 6215 C CA . HIS A 1 789 ? 9.828 63.494 45.021 1.00 42.44 789 HIS A CA 1
ATOM 6216 C C . HIS A 1 789 ? 9.407 64.890 44.551 1.00 42.44 789 HIS A C 1
ATOM 6218 O O . HIS A 1 789 ? 9.943 65.425 43.583 1.00 42.44 789 HIS A O 1
ATOM 6224 N N . ASN A 1 790 ? 8.445 65.481 45.261 1.00 37.16 790 ASN A N 1
ATOM 6225 C CA . ASN A 1 790 ? 7.794 66.734 44.891 1.00 37.16 790 ASN A CA 1
ATOM 6226 C C . ASN A 1 790 ? 8.139 67.838 45.919 1.00 37.16 790 ASN A C 1
ATOM 6228 O O . ASN A 1 790 ? 7.549 67.855 47.003 1.00 37.16 790 ASN A O 1
ATOM 6232 N N . PRO A 1 791 ? 9.123 68.721 45.647 1.00 48.72 791 PRO A N 1
ATOM 6233 C CA . PRO A 1 791 ? 9.586 69.729 46.600 1.00 48.72 791 PRO A CA 1
ATOM 6234 C C . PRO A 1 791 ? 8.783 71.036 46.498 1.00 48.72 791 PRO A C 1
ATOM 6236 O O . PRO A 1 791 ? 8.774 71.704 45.465 1.00 48.72 791 PRO A O 1
ATOM 6239 N N . SER A 1 792 ? 8.142 71.464 47.591 1.00 41.59 792 SER A N 1
ATOM 6240 C CA . SER A 1 792 ? 7.301 72.669 47.586 1.00 41.59 792 SER A CA 1
ATOM 6241 C C . SER A 1 792 ? 7.975 73.918 48.179 1.00 41.59 792 SER A C 1
ATOM 6243 O O . SER A 1 792 ? 8.325 73.928 49.356 1.00 41.59 792 SER A O 1
ATOM 6245 N N . LYS A 1 793 ? 7.960 75.014 47.403 1.00 44.19 793 LYS A N 1
ATOM 6246 C CA . LYS A 1 793 ? 8.096 76.437 47.806 1.00 44.19 793 LYS A CA 1
ATOM 6247 C C . LYS A 1 793 ? 9.440 76.928 48.385 1.00 44.19 793 LYS A C 1
ATOM 6249 O O . LYS A 1 793 ? 9.699 76.802 49.579 1.00 44.19 793 LYS A O 1
ATOM 6254 N N . LYS A 1 794 ? 10.083 77.830 47.630 1.00 37.19 794 LYS A N 1
ATOM 6255 C CA . LYS A 1 794 ? 10.236 79.247 48.043 1.00 37.19 794 LYS A CA 1
ATOM 6256 C C . LYS A 1 794 ? 10.381 80.173 46.822 1.00 37.19 794 LYS A C 1
ATOM 6258 O O . LYS A 1 794 ? 10.424 79.695 45.696 1.00 37.19 794 LYS A O 1
ATOM 6263 N N . ARG A 1 795 ? 10.317 81.492 47.050 1.00 40.66 795 ARG A N 1
ATOM 6264 C CA . ARG A 1 795 ? 10.291 82.540 46.008 1.00 40.66 795 ARG A CA 1
ATOM 6265 C C . ARG A 1 795 ? 11.694 82.836 45.454 1.00 40.66 795 ARG A C 1
ATOM 6267 O O . ARG A 1 795 ? 12.644 82.869 46.227 1.00 40.66 795 ARG A O 1
ATOM 6274 N N . GLY A 1 796 ? 11.756 83.177 44.170 1.00 34.53 796 GLY A N 1
ATOM 6275 C CA . GLY A 1 796 ? 12.869 83.820 43.458 1.00 34.53 796 GLY A CA 1
ATOM 6276 C C . GLY A 1 796 ? 12.321 84.405 42.148 1.00 34.53 796 GLY A C 1
ATOM 6277 O O . GLY A 1 796 ? 11.298 83.914 41.667 1.00 34.53 796 GLY A O 1
ATOM 6278 N N . THR A 1 797 ? 12.905 85.480 41.619 1.00 38.44 797 THR A N 1
ATOM 6279 C CA . THR A 1 797 ? 12.332 86.262 40.503 1.00 38.44 797 THR A CA 1
ATOM 6280 C C . THR A 1 797 ? 13.253 86.359 39.287 1.00 38.44 797 THR A C 1
ATOM 6282 O O . THR A 1 797 ? 14.462 86.202 39.421 1.00 38.44 797 THR A O 1
ATOM 6285 N N . THR A 1 798 ? 12.637 86.771 38.168 1.00 37.72 798 THR A N 1
ATOM 6286 C CA . THR A 1 798 ? 13.212 87.488 37.005 1.00 37.72 798 THR A CA 1
ATOM 6287 C C . THR A 1 798 ? 14.164 86.750 36.052 1.00 37.72 798 THR A C 1
ATOM 6289 O O . THR A 1 798 ? 15.207 86.266 36.465 1.00 37.72 798 THR A O 1
ATOM 6292 N N . GLU A 1 799 ? 13.806 86.846 34.757 1.00 35.25 799 GLU A N 1
ATOM 6293 C CA . GLU A 1 799 ? 14.681 86.873 33.561 1.00 35.25 799 GLU A CA 1
ATOM 6294 C C . GLU A 1 799 ? 15.455 85.587 33.179 1.00 35.25 799 GLU A C 1
ATOM 6296 O O . GLU A 1 799 ? 15.793 84.772 34.026 1.00 35.25 799 GLU A O 1
ATOM 6301 N N . ALA A 1 800 ? 15.789 85.318 31.907 1.00 35.66 800 ALA A N 1
ATOM 6302 C CA . ALA A 1 800 ? 15.225 85.708 30.597 1.00 35.66 800 ALA A CA 1
ATOM 6303 C C . ALA A 1 800 ? 15.847 84.790 29.504 1.00 35.66 800 ALA A C 1
ATOM 6305 O O . ALA A 1 800 ? 16.860 84.149 29.769 1.00 35.66 800 ALA A O 1
ATOM 6306 N N . GLY A 1 801 ? 15.302 84.768 28.275 1.00 30.52 801 GLY A N 1
ATOM 6307 C CA . GLY A 1 801 ? 16.018 84.247 27.088 1.00 30.52 801 GLY A CA 1
ATOM 6308 C C . GLY A 1 801 ? 15.499 82.946 26.445 1.00 30.52 801 GLY A C 1
ATOM 6309 O O . GLY A 1 801 ? 15.804 81.850 26.891 1.00 30.52 801 GLY A O 1
ATOM 6310 N N . GLU A 1 802 ? 14.723 83.116 25.370 1.00 32.12 802 GLU A N 1
ATOM 6311 C CA . GLU A 1 802 ? 15.010 82.641 23.996 1.00 32.12 802 GLU A CA 1
ATOM 6312 C C . GLU A 1 802 ? 15.505 81.209 23.640 1.00 32.12 802 GLU A C 1
ATOM 6314 O O . GLU A 1 802 ? 16.536 80.747 24.109 1.00 32.12 802 GLU A O 1
ATOM 6319 N N . LEU A 1 803 ? 14.863 80.666 22.578 1.00 31.44 803 LEU A N 1
ATOM 6320 C CA . LEU A 1 803 ? 15.406 79.789 21.503 1.00 31.44 803 LEU A CA 1
ATOM 6321 C C . LEU A 1 803 ? 15.798 78.318 21.862 1.00 31.44 803 LEU A C 1
ATOM 6323 O O . LEU A 1 803 ? 16.296 78.035 22.939 1.00 31.44 803 LEU A O 1
ATOM 6327 N N . ALA A 1 804 ? 15.632 77.299 20.995 1.00 31.14 804 ALA A N 1
ATOM 6328 C CA . ALA A 1 804 ? 14.911 77.205 19.713 1.00 31.14 804 ALA A CA 1
ATOM 6329 C C . ALA A 1 804 ? 14.674 75.746 19.216 1.00 31.14 804 ALA A C 1
ATOM 6331 O O . ALA A 1 804 ? 15.483 74.859 19.451 1.00 31.14 804 ALA A O 1
ATOM 6332 N N . LEU A 1 805 ? 13.603 75.583 18.422 1.00 30.77 805 LEU A N 1
ATOM 6333 C CA . LEU A 1 805 ? 13.466 74.773 17.187 1.00 30.77 805 LEU A CA 1
ATOM 6334 C C . LEU A 1 805 ? 13.686 73.223 17.132 1.00 30.77 805 LEU A C 1
ATOM 6336 O O . LEU A 1 805 ? 14.784 72.691 17.224 1.00 30.77 805 LEU A O 1
ATOM 6340 N N . THR A 1 806 ? 12.603 72.571 16.668 1.00 29.84 806 THR A N 1
ATOM 6341 C CA . THR A 1 806 ? 12.506 71.588 15.547 1.00 29.84 806 THR A CA 1
ATOM 6342 C C . THR A 1 806 ? 12.735 70.066 15.690 1.00 29.84 806 THR A C 1
ATOM 6344 O O . THR A 1 806 ? 13.842 69.551 15.646 1.00 29.84 806 THR A O 1
ATOM 6347 N N . SER A 1 807 ? 11.587 69.375 15.586 1.00 30.11 807 SER A N 1
ATOM 6348 C CA . SER A 1 807 ? 11.167 68.483 14.475 1.00 30.11 807 SER A CA 1
ATOM 6349 C C . SER A 1 807 ? 11.545 66.995 14.421 1.00 30.11 807 SER A C 1
ATOM 6351 O O . SER A 1 807 ? 12.692 66.596 14.255 1.00 30.11 807 SER A O 1
ATOM 6353 N N . MET A 1 808 ? 10.464 66.212 14.356 1.00 30.34 808 MET A N 1
ATOM 6354 C CA . MET A 1 808 ? 10.317 64.864 13.799 1.00 30.34 808 MET A CA 1
ATOM 6355 C C . MET A 1 808 ? 11.071 64.604 12.482 1.00 30.34 808 MET A C 1
ATOM 6357 O O . MET A 1 808 ? 11.095 65.470 11.609 1.00 30.34 808 MET A 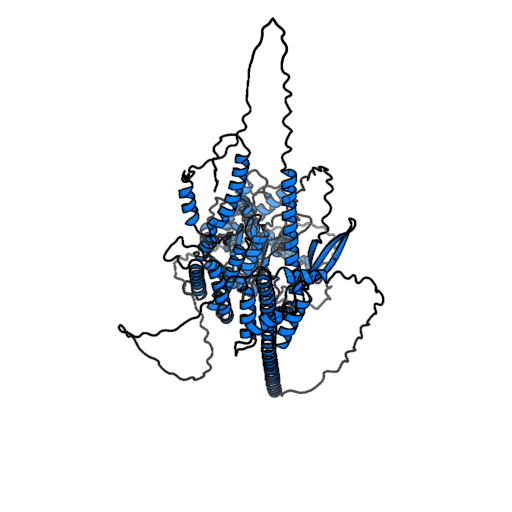O 1
ATOM 6361 N N . ASN A 1 809 ? 11.413 63.331 12.242 1.00 27.53 809 ASN A N 1
ATOM 6362 C CA . ASN A 1 809 ? 10.916 62.631 11.047 1.00 27.53 809 ASN A CA 1
ATOM 6363 C C . ASN A 1 809 ? 10.858 61.097 11.280 1.00 27.53 809 ASN A C 1
ATOM 6365 O O . ASN A 1 809 ? 11.879 60.527 11.666 1.00 27.53 809 ASN A O 1
ATOM 6369 N N . PRO A 1 810 ? 9.718 60.405 11.081 1.00 39.69 810 PRO A N 1
ATOM 6370 C CA . PRO A 1 810 ? 9.636 58.944 11.167 1.00 39.69 810 PRO A CA 1
ATOM 6371 C C . PRO A 1 810 ? 9.735 58.281 9.782 1.00 39.69 810 PRO A C 1
ATOM 6373 O O . PRO A 1 810 ? 9.086 58.742 8.849 1.00 39.69 810 PRO A O 1
ATOM 6376 N N . ASN A 1 811 ? 10.476 57.170 9.643 1.00 27.27 811 ASN A N 1
ATOM 6377 C CA . ASN A 1 811 ? 10.287 56.213 8.534 1.00 27.27 811 ASN A CA 1
ATOM 6378 C C . ASN A 1 811 ? 11.103 54.910 8.686 1.00 27.27 811 ASN A C 1
ATOM 6380 O O . ASN A 1 811 ? 12.262 54.854 8.290 1.00 27.27 811 ASN A O 1
ATOM 6384 N N . VAL A 1 812 ? 10.460 53.833 9.154 1.00 24.31 812 VAL A N 1
ATOM 6385 C CA . VAL A 1 812 ? 10.707 52.457 8.675 1.00 24.31 812 VAL A CA 1
ATOM 6386 C C . VAL A 1 812 ? 9.361 51.732 8.677 1.00 24.31 812 VAL A C 1
ATOM 6388 O O . VAL A 1 812 ? 8.737 51.599 9.725 1.00 24.31 812 VAL A O 1
ATOM 6391 N N . THR A 1 813 ? 8.918 51.251 7.515 1.00 23.67 813 THR A N 1
ATOM 6392 C CA . THR A 1 813 ? 7.751 50.364 7.390 1.00 23.67 813 THR A CA 1
ATOM 6393 C C . THR A 1 813 ? 8.234 48.985 6.962 1.00 23.67 813 THR A C 1
ATOM 6395 O O . THR A 1 813 ? 8.925 48.870 5.952 1.00 23.67 813 THR A O 1
ATOM 6398 N N . VAL A 1 814 ? 7.852 47.938 7.695 1.00 22.61 814 VAL A N 1
ATOM 6399 C CA . VAL A 1 814 ? 8.064 46.542 7.286 1.00 22.61 814 VAL A CA 1
ATOM 6400 C C . VAL A 1 814 ? 6.719 45.966 6.860 1.00 22.61 814 VAL A C 1
ATOM 6402 O O . VAL A 1 814 ? 5.855 45.705 7.693 1.00 22.61 814 VAL A O 1
ATOM 6405 N N . MET A 1 815 ? 6.530 45.789 5.552 1.00 19.55 815 MET A N 1
ATOM 6406 C CA . MET A 1 815 ? 5.355 45.105 5.013 1.00 19.55 815 MET A CA 1
ATOM 6407 C C . MET A 1 815 ? 5.495 43.590 5.165 1.00 19.55 815 MET A C 1
ATOM 6409 O O . MET A 1 815 ? 6.455 43.003 4.669 1.00 19.55 815 MET A O 1
ATOM 6413 N N . PHE A 1 816 ? 4.468 42.955 5.723 1.00 22.52 816 PHE A N 1
ATOM 6414 C CA . PHE A 1 816 ? 4.148 41.562 5.430 1.00 22.52 816 PHE A CA 1
ATOM 6415 C C . PHE A 1 816 ? 2.899 41.541 4.549 1.00 22.52 816 PHE A C 1
ATOM 6417 O O . PHE A 1 816 ? 1.838 42.000 4.966 1.00 22.52 816 PHE A O 1
ATOM 6424 N N . LEU A 1 817 ? 3.028 41.026 3.324 1.00 20.06 817 LEU A N 1
ATOM 6425 C CA . LEU A 1 817 ? 1.872 40.705 2.491 1.00 20.06 817 LEU A CA 1
ATOM 6426 C C . LEU A 1 817 ? 1.202 39.441 3.034 1.00 20.06 817 LEU A C 1
ATOM 6428 O O . LEU A 1 817 ? 1.845 38.405 3.185 1.00 20.06 817 LEU A O 1
ATOM 6432 N N . VAL A 1 818 ? -0.100 39.540 3.286 1.00 23.00 818 VAL A N 1
ATOM 6433 C CA . VAL A 1 818 ? -0.994 38.409 3.538 1.00 23.00 818 VAL A CA 1
ATOM 6434 C C . VAL A 1 818 ? -2.182 38.593 2.602 1.00 23.00 818 VAL A C 1
ATOM 6436 O O . VAL A 1 818 ? -2.841 39.631 2.653 1.00 23.00 818 VAL A O 1
ATOM 6439 N N . GLU A 1 819 ? -2.433 37.622 1.725 1.00 21.34 819 GLU A N 1
ATOM 6440 C CA . GLU A 1 819 ? -3.650 37.606 0.909 1.00 21.34 819 GLU A CA 1
ATOM 6441 C C . GLU A 1 819 ? -4.881 37.428 1.806 1.00 21.34 819 GLU A C 1
ATOM 6443 O O . GLU A 1 819 ? -4.885 36.616 2.735 1.00 21.34 819 GLU A O 1
ATOM 6448 N N . VAL A 1 820 ? -5.926 38.208 1.528 1.00 26.42 820 VAL A N 1
ATOM 6449 C CA . VAL A 1 820 ? -7.189 38.198 2.272 1.00 26.42 820 VAL A CA 1
ATOM 6450 C C . VAL A 1 820 ? -8.316 37.886 1.301 1.00 26.42 820 VAL A C 1
ATOM 6452 O O . VAL A 1 820 ? -8.650 38.716 0.458 1.00 26.42 820 VAL A O 1
ATOM 6455 N N . ASP A 1 821 ? -8.919 36.710 1.455 1.00 25.11 821 ASP A N 1
ATOM 6456 C CA . ASP A 1 821 ? -10.174 36.355 0.789 1.00 25.11 821 ASP A CA 1
ATOM 6457 C C . ASP A 1 821 ? -11.366 36.817 1.669 1.00 25.11 821 ASP A C 1
ATOM 6459 O O . ASP A 1 821 ? -11.288 36.704 2.902 1.00 25.11 821 ASP A O 1
ATOM 6463 N N . PRO A 1 822 ? -12.442 37.418 1.119 1.00 31.34 822 PRO A N 1
ATOM 6464 C CA . PRO A 1 822 ? -13.329 38.258 1.921 1.00 31.34 822 PRO A CA 1
ATOM 6465 C C . PRO A 1 822 ? -14.610 37.552 2.396 1.00 31.34 822 PRO A C 1
ATOM 6467 O O . PRO A 1 822 ? -15.511 37.298 1.603 1.00 31.34 822 PRO A O 1
ATOM 6470 N N . THR A 1 823 ? -14.766 37.355 3.714 1.00 30.45 823 THR A N 1
ATOM 6471 C CA . THR A 1 823 ? -15.994 37.707 4.487 1.00 30.45 823 THR A CA 1
ATOM 6472 C C . THR A 1 823 ? -15.894 37.304 5.973 1.00 30.45 823 THR A C 1
ATOM 6474 O O . THR A 1 823 ? -16.172 36.157 6.328 1.00 30.45 823 THR A O 1
ATOM 6477 N N . PRO A 1 824 ? -15.591 38.230 6.903 1.00 30.16 824 PRO A N 1
ATOM 6478 C CA . PRO A 1 824 ? -15.779 37.970 8.329 1.00 30.16 824 PRO A CA 1
ATOM 6479 C C . PRO A 1 824 ? -17.272 38.043 8.694 1.00 30.16 824 PRO A C 1
ATOM 6481 O O . PRO A 1 824 ? -17.885 39.111 8.634 1.00 30.16 824 PRO A O 1
ATOM 6484 N N . LYS A 1 825 ? -17.872 36.925 9.124 1.00 29.38 825 LYS A N 1
ATOM 6485 C CA . LYS A 1 825 ? -19.208 36.940 9.747 1.00 29.38 825 LYS A CA 1
ATOM 6486 C C . LYS A 1 825 ? -19.118 37.527 11.157 1.00 29.38 825 LYS A C 1
ATOM 6488 O O . LYS A 1 825 ? -18.787 36.825 12.109 1.00 29.38 825 LYS A O 1
ATOM 6493 N N . VAL A 1 826 ? -19.438 38.811 11.292 1.00 27.84 826 VAL A N 1
ATOM 6494 C CA . VAL A 1 826 ? -19.582 39.469 12.598 1.00 27.84 826 VAL A CA 1
ATOM 6495 C C . VAL A 1 826 ? -20.873 38.987 13.263 1.00 27.84 826 VAL A C 1
ATOM 6497 O O . VAL A 1 826 ? -21.967 39.296 12.795 1.00 27.84 826 VAL A O 1
ATOM 6500 N N . ILE A 1 827 ? -20.750 38.247 14.366 1.00 29.64 827 ILE A N 1
ATOM 6501 C CA . ILE A 1 827 ? -21.872 37.938 15.260 1.00 29.64 827 ILE A CA 1
ATOM 6502 C C . ILE A 1 827 ? -21.874 38.994 16.366 1.00 29.64 827 ILE A C 1
ATOM 6504 O O . ILE A 1 827 ? -20.956 39.041 17.183 1.00 29.64 827 ILE A O 1
ATOM 6508 N N . ALA A 1 828 ? -22.893 39.852 16.384 1.00 29.73 828 ALA A N 1
ATOM 6509 C CA . ALA A 1 828 ? -23.098 40.795 17.477 1.00 29.73 828 ALA A CA 1
ATOM 6510 C C . ALA A 1 828 ? -23.635 40.055 18.713 1.00 29.73 828 ALA A C 1
ATOM 6512 O O . ALA A 1 828 ? -24.609 39.309 18.618 1.00 29.73 828 ALA A O 1
ATOM 6513 N N . LEU A 1 829 ? -23.008 40.271 19.872 1.00 32.75 829 LEU A N 1
ATOM 6514 C CA . LEU A 1 829 ? -23.544 39.829 21.161 1.00 32.75 829 LEU A CA 1
ATOM 6515 C C . LEU A 1 829 ? -24.585 40.842 21.677 1.00 32.75 829 LEU A C 1
ATOM 6517 O O . LEU A 1 829 ? -24.439 42.035 21.396 1.00 32.75 829 LEU A O 1
ATOM 6521 N N . PRO A 1 830 ? -25.605 40.408 22.445 1.00 38.47 830 PRO A N 1
ATOM 6522 C CA . PRO A 1 830 ? -26.541 41.321 23.095 1.00 38.47 830 PRO A CA 1
ATOM 6523 C C . PRO A 1 830 ? -25.820 42.315 24.012 1.00 38.47 830 PRO A C 1
ATOM 6525 O O . PRO A 1 830 ? -24.885 41.951 24.724 1.00 38.47 830 PRO A O 1
ATOM 6528 N N . SER A 1 831 ? -26.280 43.566 24.021 1.00 34.62 831 SER A N 1
ATOM 6529 C CA . SER A 1 831 ? -25.733 44.629 24.874 1.00 34.62 831 SER A CA 1
ATOM 6530 C C . SER A 1 831 ? -26.220 44.575 26.328 1.00 34.62 831 SER A C 1
ATOM 6532 O O . SER A 1 831 ? -25.747 45.363 27.144 1.00 34.62 831 SER A O 1
ATOM 6534 N N . ASP A 1 832 ? -27.158 43.679 26.656 1.00 45.22 832 ASP A N 1
ATOM 6535 C CA . ASP A 1 832 ? -27.720 43.517 27.999 1.00 45.22 832 ASP A CA 1
ATOM 6536 C C . ASP A 1 832 ? -27.267 42.199 28.658 1.00 45.22 832 ASP A C 1
ATOM 6538 O O . ASP A 1 832 ? -27.215 41.130 28.042 1.00 45.22 832 ASP A O 1
ATOM 6542 N N . ILE A 1 833 ? -26.942 42.282 29.949 1.00 39.81 833 ILE A N 1
ATOM 6543 C CA . ILE A 1 833 ? -26.459 41.166 30.774 1.00 39.81 833 ILE A CA 1
ATOM 6544 C C . ILE A 1 833 ? -27.580 40.143 31.050 1.00 39.81 833 ILE A C 1
ATOM 6546 O O . ILE A 1 833 ? -27.300 38.962 31.278 1.00 39.81 833 ILE A O 1
ATOM 6550 N N . SER A 1 834 ? -28.845 40.569 31.017 1.00 39.41 834 SER A N 1
ATOM 6551 C CA . SER A 1 834 ? -30.008 39.698 31.207 1.00 39.41 834 SER A CA 1
ATOM 6552 C C . SER A 1 834 ? -30.206 38.727 30.036 1.00 39.41 834 SER A C 1
ATOM 6554 O O . SER A 1 834 ? -30.296 37.520 30.266 1.00 39.41 834 SER A O 1
ATOM 6556 N N . ASP A 1 835 ? -30.147 39.207 28.791 1.00 43.62 835 ASP A N 1
ATOM 6557 C CA . ASP A 1 835 ? -30.244 38.367 27.587 1.00 43.62 835 ASP A CA 1
ATOM 6558 C C . ASP A 1 835 ? -29.080 37.376 27.472 1.00 43.62 835 ASP A C 1
ATOM 6560 O O . ASP A 1 835 ? -29.282 36.201 27.148 1.00 43.62 835 ASP A O 1
ATOM 6564 N N . LEU A 1 836 ? -27.860 37.809 27.817 1.00 42.12 836 LEU A N 1
ATOM 6565 C CA . LEU A 1 836 ? -26.685 36.934 27.852 1.00 42.12 836 LEU A CA 1
ATOM 6566 C C . LEU A 1 836 ? -26.894 35.737 28.798 1.00 42.12 836 LEU A C 1
ATOM 6568 O O . LEU A 1 836 ? -26.449 34.626 28.507 1.00 42.12 836 LEU A O 1
ATOM 6572 N N . LYS A 1 837 ? -27.608 35.933 29.913 1.00 39.72 837 LYS A N 1
ATOM 6573 C CA . LYS A 1 837 ? -27.925 34.867 30.872 1.00 39.72 837 LYS A CA 1
ATOM 6574 C C . LYS A 1 837 ? -28.896 33.835 30.284 1.00 39.72 837 LYS A C 1
ATOM 6576 O O . LYS A 1 837 ? -28.683 32.641 30.479 1.00 39.72 837 LYS A O 1
ATOM 6581 N N . THR A 1 838 ? -29.895 34.278 29.521 1.00 45.50 838 THR A N 1
ATOM 6582 C CA . THR A 1 838 ? -30.858 33.410 28.817 1.00 45.50 838 THR A CA 1
ATOM 6583 C C . THR A 1 838 ? -30.189 32.630 27.676 1.00 45.50 838 THR A C 1
ATOM 6585 O O . THR A 1 838 ? -30.395 31.422 27.524 1.00 45.50 838 THR A O 1
ATOM 6588 N N . PHE A 1 839 ? -29.306 33.283 26.914 1.00 45.81 839 PHE A N 1
ATOM 6589 C CA . PHE A 1 839 ? -28.496 32.656 25.861 1.00 45.81 839 PHE A CA 1
ATOM 6590 C C . PHE A 1 839 ? -27.556 31.561 26.409 1.00 45.81 839 PHE A C 1
ATOM 6592 O O . PHE A 1 839 ? -27.386 30.504 25.799 1.00 45.81 839 PHE A O 1
ATOM 6599 N N . LEU A 1 840 ? -26.998 31.766 27.608 1.00 43.28 840 LEU A N 1
ATOM 6600 C CA . LEU A 1 840 ? -26.165 30.777 28.305 1.00 43.28 840 LEU A CA 1
ATOM 6601 C C . LEU A 1 840 ? -26.952 29.602 28.915 1.00 43.28 840 LEU A C 1
ATOM 6603 O O . LEU A 1 840 ? -26.343 28.589 29.253 1.00 43.28 840 LEU A O 1
ATOM 6607 N N . GLN A 1 841 ? -28.276 29.709 29.066 1.00 43.69 841 GLN A N 1
ATOM 6608 C CA . GLN A 1 841 ? -29.133 28.655 29.634 1.00 43.69 841 GLN A CA 1
ATOM 6609 C C . GLN A 1 841 ? -29.771 27.731 28.582 1.00 43.69 841 GLN A C 1
ATOM 6611 O O . GLN A 1 841 ? -30.347 26.710 28.946 1.00 43.69 841 GLN A O 1
ATOM 6616 N N . SER A 1 842 ? -29.669 28.065 27.293 1.00 40.81 842 SER A N 1
ATOM 6617 C CA . SER A 1 842 ? -30.381 27.394 26.190 1.00 40.81 842 SER A CA 1
ATOM 6618 C C . SER A 1 842 ? -29.505 26.497 25.300 1.00 40.81 842 SER A C 1
ATOM 6620 O O . SER A 1 842 ? -30.002 25.946 24.321 1.00 40.81 842 SER A O 1
ATOM 6622 N N . ASN A 1 843 ? -28.219 26.319 25.627 1.00 36.94 843 ASN A N 1
ATOM 6623 C CA . ASN A 1 843 ? -27.245 25.588 24.803 1.00 36.94 843 ASN A CA 1
ATOM 6624 C C . ASN A 1 843 ? -26.656 24.354 25.518 1.00 36.94 843 ASN A C 1
ATOM 6626 O O . ASN A 1 843 ? -26.585 24.305 26.746 1.00 36.94 843 ASN A O 1
ATOM 6630 N N . SER A 1 844 ? -26.254 23.338 24.745 1.00 46.41 844 SER A N 1
ATOM 6631 C CA . SER A 1 844 ? -25.959 21.988 25.252 1.00 46.41 844 SER A CA 1
ATOM 6632 C C . SER A 1 844 ? -24.583 21.837 25.931 1.00 46.41 844 SER A C 1
ATOM 6634 O O . SER A 1 844 ? -23.728 22.726 25.916 1.00 46.41 844 SER A O 1
ATOM 6636 N N . LEU A 1 845 ? -24.352 20.670 26.549 1.00 33.97 845 LEU A N 1
ATOM 6637 C CA . LEU A 1 845 ? -23.165 20.377 27.369 1.00 33.97 845 LEU A CA 1
ATOM 6638 C C . LEU A 1 845 ? -21.815 20.528 26.639 1.00 33.97 845 LEU A C 1
ATOM 6640 O O . LEU A 1 845 ? -20.804 20.778 27.297 1.00 33.97 845 LEU A O 1
ATOM 6644 N N . LEU A 1 846 ? -21.783 20.434 25.305 1.00 33.59 846 LEU A N 1
ATOM 6645 C CA . LEU A 1 846 ? -20.561 20.656 24.525 1.00 33.59 846 LEU A CA 1
ATOM 6646 C C . LEU A 1 846 ? -20.140 22.138 24.555 1.00 33.59 846 LEU A C 1
ATOM 6648 O O . LEU A 1 846 ? -18.971 22.460 24.783 1.00 33.59 846 LEU A O 1
ATOM 6652 N N . THR A 1 847 ? -21.112 23.048 24.434 1.00 42.00 847 THR A N 1
ATOM 6653 C CA . THR A 1 847 ? -20.922 24.503 24.544 1.00 42.00 847 THR A CA 1
ATOM 6654 C C . THR A 1 847 ? -20.372 24.887 25.919 1.00 42.00 847 THR A C 1
ATOM 6656 O O . THR A 1 847 ? -19.493 25.745 26.018 1.00 42.00 847 THR A O 1
ATOM 6659 N N . LEU A 1 848 ? -20.816 24.204 26.981 1.00 37.22 848 LEU A N 1
ATOM 6660 C CA . LEU A 1 848 ? -20.344 24.419 28.354 1.00 37.22 848 LEU A CA 1
ATOM 6661 C C . LEU A 1 848 ? -18.844 24.141 28.543 1.00 37.22 848 LEU A C 1
ATOM 6663 O O . LEU A 1 848 ? -18.213 24.821 29.352 1.00 37.22 848 LEU A O 1
ATOM 6667 N N . PHE A 1 849 ? -18.244 23.203 27.801 1.00 34.75 849 PHE A N 1
ATOM 6668 C CA . PHE A 1 849 ? -16.802 22.938 27.900 1.00 34.75 849 PHE A CA 1
ATOM 6669 C C . PHE A 1 849 ? -15.963 24.058 27.270 1.00 34.75 849 PHE A C 1
ATOM 6671 O O . PHE A 1 849 ? -15.032 24.556 27.909 1.00 34.75 849 PHE A O 1
ATOM 6678 N N . ALA A 1 850 ? -16.345 24.531 26.079 1.00 38.25 850 ALA A N 1
ATOM 6679 C CA . ALA A 1 850 ? -15.727 25.700 25.450 1.00 38.25 850 ALA A CA 1
ATOM 6680 C C . ALA A 1 850 ? -15.889 26.956 26.329 1.00 38.25 850 ALA A C 1
ATOM 6682 O O . ALA A 1 850 ? -14.911 27.646 26.635 1.00 38.25 850 ALA A O 1
ATOM 6683 N N . PHE A 1 851 ? -17.101 27.197 26.846 1.00 40.91 851 PHE A N 1
ATOM 6684 C CA . PHE A 1 851 ? -17.368 28.303 27.769 1.00 40.91 851 PHE A CA 1
ATOM 6685 C C . PHE A 1 851 ? -16.660 28.174 29.121 1.00 40.91 851 PHE A C 1
ATOM 6687 O O . PHE A 1 851 ? -16.436 29.196 29.763 1.00 40.91 851 PHE A O 1
ATOM 6694 N N . ARG A 1 852 ? -16.238 26.984 29.568 1.00 38.53 852 ARG A N 1
ATOM 6695 C CA . ARG A 1 852 ? -15.453 26.844 30.809 1.00 38.53 852 ARG A CA 1
ATOM 6696 C C . ARG A 1 852 ? -14.030 27.385 30.658 1.00 38.53 852 ARG A C 1
ATOM 6698 O O . ARG A 1 852 ? -13.499 27.938 31.619 1.00 38.53 852 ARG A O 1
ATOM 6705 N N . HIS A 1 853 ? -13.446 27.286 29.462 1.00 40.75 853 HIS A N 1
ATOM 6706 C CA . HIS A 1 853 ? -12.196 27.972 29.128 1.00 40.75 853 HIS A CA 1
ATOM 6707 C C . HIS A 1 853 ? -12.429 29.471 28.904 1.00 40.75 853 HIS A C 1
ATOM 6709 O O . HIS A 1 853 ? -11.742 30.289 29.514 1.00 40.75 853 HIS A O 1
ATOM 6715 N N . LEU A 1 854 ? -13.452 29.830 28.118 1.00 40.00 854 LEU A N 1
ATOM 6716 C CA . LEU A 1 854 ? -13.784 31.225 27.811 1.00 40.00 854 LEU A CA 1
ATOM 6717 C C . LEU A 1 854 ? -14.100 32.048 29.067 1.00 40.00 854 LEU A C 1
ATOM 6719 O O . LEU A 1 854 ? -13.604 33.157 29.218 1.00 40.00 854 LEU A O 1
ATOM 6723 N N . ARG A 1 855 ? -14.869 31.485 30.008 1.00 42.12 855 ARG A N 1
ATOM 6724 C CA . ARG A 1 855 ? -15.190 32.099 31.305 1.00 42.12 855 ARG A CA 1
ATOM 6725 C C . ARG A 1 855 ? -13.944 32.319 32.157 1.00 42.12 855 ARG A C 1
ATOM 6727 O O . ARG A 1 855 ? -13.918 33.284 32.909 1.00 42.12 855 ARG A O 1
ATOM 6734 N N . ARG A 1 856 ? -12.926 31.459 32.048 1.00 44.06 856 ARG A N 1
ATOM 6735 C CA . ARG A 1 856 ? -11.653 31.645 32.756 1.00 44.06 856 ARG A CA 1
ATOM 6736 C C . ARG A 1 856 ? -10.911 32.849 32.186 1.00 44.06 856 ARG A C 1
ATOM 6738 O O . ARG A 1 856 ? -10.730 33.817 32.906 1.00 44.06 856 ARG A O 1
ATOM 6745 N N . SER A 1 857 ? -10.658 32.859 30.877 1.00 46.38 857 SER A N 1
ATOM 6746 C CA . SER A 1 857 ? -9.997 33.985 30.202 1.00 46.38 857 SER A CA 1
ATOM 6747 C C . SER A 1 857 ? -10.777 35.304 30.301 1.00 46.38 857 SER A C 1
ATOM 6749 O O . SER A 1 857 ? -10.165 36.364 30.358 1.00 46.38 857 SER A O 1
ATOM 6751 N N . ALA A 1 858 ? -12.112 35.260 30.367 1.00 44.88 858 ALA A N 1
ATOM 6752 C CA . ALA A 1 858 ? -12.947 36.435 30.613 1.00 44.88 858 ALA A CA 1
ATOM 6753 C C . ALA A 1 858 ? -12.844 36.942 32.061 1.00 44.88 858 ALA A C 1
ATOM 6755 O O . ALA A 1 858 ? -12.776 38.151 32.258 1.00 44.88 858 ALA A O 1
ATOM 6756 N N . ILE A 1 859 ? -12.798 36.057 33.065 1.00 47.19 859 ILE A N 1
ATOM 6757 C CA . ILE A 1 859 ? -12.531 36.443 34.462 1.00 47.19 859 ILE A CA 1
ATOM 6758 C C . ILE A 1 859 ? -11.119 37.027 34.575 1.00 47.19 859 ILE A C 1
ATOM 6760 O O . ILE A 1 859 ? -10.989 38.158 35.027 1.00 47.19 859 ILE A O 1
ATOM 6764 N N . ASP A 1 860 ? -10.098 36.338 34.055 1.00 46.00 860 ASP A N 1
ATOM 6765 C CA . ASP A 1 860 ? -8.703 36.802 34.069 1.00 46.00 860 ASP A CA 1
ATOM 6766 C C . ASP A 1 860 ? -8.570 38.201 33.417 1.00 46.00 860 ASP A C 1
ATOM 6768 O O . ASP A 1 860 ? -7.899 39.092 33.945 1.00 46.00 860 ASP A O 1
ATOM 6772 N N . ALA A 1 861 ? -9.266 38.439 32.296 1.00 44.66 861 ALA A N 1
ATOM 6773 C CA . ALA A 1 861 ? -9.319 39.745 31.635 1.00 44.66 861 ALA A CA 1
ATOM 6774 C C . ALA A 1 861 ? -10.118 40.799 32.425 1.00 44.66 861 ALA A C 1
ATOM 6776 O O . ALA A 1 861 ? -9.731 41.966 32.432 1.00 44.66 861 ALA A O 1
ATOM 6777 N N . THR A 1 862 ? -11.201 40.413 33.108 1.00 45.22 862 THR A N 1
ATOM 6778 C CA . THR A 1 862 ? -12.026 41.328 33.920 1.00 45.22 862 THR A CA 1
ATOM 6779 C C . THR A 1 862 ? -11.297 41.749 35.195 1.00 45.22 862 THR A C 1
ATOM 6781 O O . THR A 1 862 ? -11.303 42.931 35.522 1.00 45.22 862 THR A O 1
ATOM 6784 N N . ASP A 1 863 ? -10.598 40.831 35.865 1.00 44.00 863 ASP A N 1
ATOM 6785 C CA . ASP A 1 863 ? -9.763 41.126 37.036 1.00 44.00 863 ASP A CA 1
ATOM 6786 C C . ASP A 1 863 ? -8.556 42.001 36.654 1.00 44.00 863 ASP A C 1
ATOM 6788 O O . ASP A 1 863 ? -8.175 42.903 37.405 1.00 44.00 863 ASP A O 1
ATOM 6792 N N . THR A 1 864 ? -7.999 41.803 35.452 1.00 46.28 864 THR A N 1
ATOM 6793 C CA . THR A 1 864 ? -6.974 42.693 34.876 1.00 46.28 864 THR A CA 1
ATOM 6794 C C . THR A 1 864 ? -7.543 44.089 34.585 1.00 46.28 864 THR A C 1
ATOM 6796 O O . THR A 1 864 ? -6.891 45.094 34.875 1.00 46.28 864 THR A O 1
ATOM 6799 N N . LEU A 1 865 ? -8.774 44.185 34.064 1.00 41.19 865 LEU A N 1
ATOM 6800 C CA . LEU A 1 865 ? -9.443 45.468 33.827 1.00 41.19 865 LEU A CA 1
ATOM 6801 C C . LEU A 1 865 ? -9.805 46.181 35.140 1.00 41.19 865 LEU A C 1
ATOM 6803 O O . LEU A 1 865 ? -9.633 47.389 35.237 1.00 41.19 865 LEU A O 1
ATOM 6807 N N . ALA A 1 866 ? -10.241 45.453 36.170 1.00 44.84 866 ALA A N 1
ATOM 6808 C CA . ALA A 1 866 ? -10.604 46.005 37.478 1.00 44.84 866 ALA A CA 1
ATOM 6809 C C . ALA A 1 866 ? -9.409 46.622 38.232 1.00 44.84 866 ALA A C 1
ATOM 6811 O O . ALA A 1 866 ? -9.587 47.523 39.053 1.00 44.84 866 ALA A O 1
ATOM 6812 N N . GLN A 1 867 ? -8.186 46.173 37.934 1.00 44.41 867 GLN A N 1
ATOM 6813 C CA . GLN A 1 867 ? -6.941 46.765 38.440 1.00 44.41 867 GLN A CA 1
ATOM 6814 C C . GLN A 1 867 ? -6.484 47.989 37.617 1.00 44.41 867 GLN A C 1
ATOM 6816 O O . GLN A 1 867 ? -5.642 48.766 38.071 1.00 44.41 867 GLN A O 1
ATOM 6821 N N . SER A 1 868 ? -7.065 48.204 36.433 1.00 39.03 868 SER A N 1
ATOM 6822 C CA . SER A 1 868 ? -6.780 49.320 35.530 1.00 39.03 868 SER A CA 1
ATOM 6823 C C . SER A 1 868 ? -7.799 50.452 35.696 1.00 39.03 868 SER A C 1
ATOM 6825 O O . SER A 1 868 ? -8.980 50.307 35.395 1.00 39.03 868 SER A O 1
ATOM 6827 N N . LYS A 1 869 ? -7.348 51.648 36.095 1.00 39.50 869 LYS A N 1
ATOM 6828 C CA . LYS A 1 869 ? -8.210 52.850 36.163 1.00 39.50 869 LYS A CA 1
ATOM 6829 C C . LYS A 1 869 ? -8.481 53.509 34.796 1.00 39.50 869 LYS A C 1
ATOM 6831 O O . LYS A 1 869 ? -8.845 54.682 34.753 1.00 39.50 869 LYS A O 1
ATOM 6836 N N . ALA A 1 870 ? -8.296 52.790 33.688 1.00 40.97 870 ALA A N 1
ATOM 6837 C CA . ALA A 1 870 ? -8.541 53.292 32.338 1.00 40.97 870 ALA A CA 1
ATOM 6838 C C . ALA A 1 870 ? -9.885 52.788 31.788 1.00 40.97 870 ALA A C 1
ATOM 6840 O O . ALA A 1 870 ? -10.109 51.585 31.662 1.00 40.97 870 ALA A O 1
ATOM 6841 N N . THR A 1 871 ? -10.764 53.708 31.391 1.00 38.44 871 THR A N 1
ATOM 6842 C CA . THR A 1 871 ? -11.961 53.382 30.609 1.00 38.44 871 THR A CA 1
ATOM 6843 C C . THR A 1 871 ? -11.550 52.987 29.191 1.00 38.44 871 THR A C 1
ATOM 6845 O O . THR A 1 871 ? -11.093 53.812 28.402 1.00 38.44 871 THR A O 1
ATOM 6848 N N . SER A 1 872 ? -11.676 51.707 28.845 1.00 33.12 872 SER A N 1
ATOM 6849 C CA . SER A 1 872 ? -11.360 51.194 27.506 1.00 33.12 872 SER A CA 1
ATOM 6850 C C . SER A 1 872 ? -12.230 49.988 27.163 1.00 33.12 872 SER A C 1
ATOM 6852 O O . SER A 1 872 ? -12.458 49.117 27.998 1.00 33.12 872 SER A O 1
ATOM 6854 N N . SER A 1 873 ? -12.739 49.958 25.930 1.00 31.59 873 SER A N 1
ATOM 6855 C CA . SER A 1 873 ? -13.624 48.895 25.440 1.00 31.59 873 SER A CA 1
ATOM 6856 C C . SER A 1 873 ? -12.807 47.721 24.905 1.00 31.59 873 SER A C 1
ATOM 6858 O O . SER A 1 873 ? -11.901 47.924 24.099 1.00 31.59 873 SER A O 1
ATOM 6860 N N . VAL A 1 874 ? -13.140 46.495 25.312 1.00 30.50 874 VAL A N 1
ATOM 6861 C CA . VAL A 1 874 ? -12.492 45.275 24.809 1.00 30.50 874 VAL A CA 1
ATOM 6862 C C . VAL A 1 874 ? -13.282 44.731 23.620 1.00 30.50 874 VAL A C 1
ATOM 6864 O O . VAL A 1 874 ? -14.449 44.377 23.764 1.00 30.50 874 VAL A O 1
ATOM 6867 N N . ILE A 1 875 ? -12.639 44.621 22.455 1.00 30.36 875 ILE A N 1
ATOM 6868 C CA . ILE A 1 875 ? -13.180 43.911 21.288 1.00 30.36 875 ILE A CA 1
ATOM 6869 C C . ILE A 1 875 ? -12.467 42.563 21.187 1.00 30.36 875 ILE A C 1
ATOM 6871 O O . ILE A 1 875 ? -11.266 42.507 20.924 1.00 30.36 875 ILE A O 1
ATOM 6875 N N . LEU A 1 876 ? -13.205 41.470 21.393 1.00 27.30 876 LEU A N 1
ATOM 6876 C CA . LEU A 1 876 ? -12.681 40.114 21.245 1.00 27.30 876 LEU A CA 1
ATOM 6877 C C . LEU A 1 876 ? -12.857 39.648 19.792 1.00 27.30 876 LEU A C 1
ATOM 6879 O O . LEU A 1 876 ? -13.972 39.353 19.364 1.00 27.30 876 LEU A O 1
ATOM 6883 N N . VAL A 1 877 ? -11.766 39.559 19.029 1.00 27.55 877 VAL A N 1
ATOM 6884 C CA . VAL A 1 877 ? -11.788 38.982 17.675 1.00 27.55 877 VAL A CA 1
ATOM 6885 C C . VAL A 1 877 ? -11.415 37.506 17.759 1.00 27.55 877 VAL A C 1
ATOM 6887 O O . VAL A 1 877 ? -10.248 37.161 17.934 1.00 27.55 877 VAL A O 1
ATOM 6890 N N . MET A 1 878 ? -12.406 36.623 17.632 1.00 26.84 878 MET A N 1
ATOM 6891 C CA . MET A 1 878 ? -12.155 35.193 17.451 1.00 26.84 878 MET A CA 1
ATOM 6892 C C . MET A 1 878 ? -11.843 34.904 15.986 1.00 26.84 878 MET A C 1
ATOM 6894 O O . MET A 1 878 ? -12.616 35.273 15.103 1.00 26.84 878 MET A O 1
ATOM 6898 N N . LYS A 1 879 ? -10.740 34.195 15.740 1.00 23.50 879 LYS A N 1
ATOM 6899 C CA . LYS A 1 879 ? -10.468 33.562 14.452 1.00 23.50 879 LYS A CA 1
ATOM 6900 C C . LYS A 1 879 ? -10.846 32.084 14.557 1.00 23.50 879 LYS A C 1
ATOM 6902 O O . LYS A 1 879 ? -10.292 31.386 15.405 1.00 23.50 879 LYS A O 1
ATOM 6907 N N . TRP A 1 880 ? -11.803 31.670 13.731 1.00 30.61 880 TRP A N 1
ATOM 6908 C CA . TRP A 1 880 ? -12.057 30.269 13.387 1.00 30.61 880 TRP A CA 1
ATOM 6909 C C . TRP A 1 880 ? -11.177 29.892 12.186 1.00 30.61 880 TRP A C 1
ATOM 6911 O O . TRP A 1 880 ? -10.867 30.814 11.391 1.00 30.61 880 TRP A O 1
#

Radius of gyration: 41.73 Å; Cα contacts (8 Å, |Δi|>4): 710; chains: 1; bounding box: 109×147×133 Å